Protein 2BC0 (pdb70)

InterPro domains:
  IPR004099 Pyridine nucleotide-disulphide oxidoreductase, dimerisation domain [PF02852] (347-441)
  IPR016156 FAD/NAD-linked reductase, dimerisation domain superfamily [G3DSA:3.30.390.30] (337-456)
  IPR016156 FAD/NAD-linked reductase, dimerisation domain superfamily [SSF55424] (333-454)
  IPR023753 FAD/NAD(P)-binding domain [PF07992] (3-317)
  IPR036188 FAD/NAD(P)-binding domain superfamily [G3DSA:3.50.50.60] (3-326)
  IPR036188 FAD/NAD(P)-binding domain superfamily [G3DSA:3.50.50.60] (118-253)
  IPR036188 FAD/NAD(P)-binding domain superfamily [SSF51905] (2-326)
  IPR050260 FAD-dependent oxidoreductase [PTHR43429] (2-442)
  IPR058076 NADH oxidase [NF046103] (3-455)

Structure (mmCIF, N/CA/C/O backbone):
data_2BC0
#
_entry.id   2BC0
#
_cell.length_a   70.800
_cell.length_b   85.370
_cell.length_c   148.450
_cell.angle_alpha   90.00
_cell.angle_beta   90.00
_cell.angle_gamma   90.00
#
_symmetry.space_group_name_H-M   'P 21 21 21'
#
loop_
_entity.id
_entity.type
_entity.pdbx_description
1 polymer 'NADH Oxidase'
2 non-polymer 'FLAVIN-ADENINE DINUCLEOTIDE'
3 water water
#
loop_
_atom_site.group_PDB
_atom_site.id
_atom_site.type_symbol
_atom_site.label_atom_id
_atom_site.label_alt_id
_atom_site.label_comp_id
_atom_site.label_asym_id
_atom_site.label_entity_id
_atom_site.label_seq_id
_atom_site.pdbx_PDB_ins_code
_atom_site.Cartn_x
_atom_site.Cartn_y
_atom_site.Cartn_z
_atom_site.occupancy
_atom_site.B_iso_or_equiv
_atom_site.auth_seq_id
_atom_site.auth_comp_id
_atom_site.auth_asym_id
_atom_site.auth_atom_id
_atom_site.pdbx_PDB_model_num
ATOM 1 N N . GLY A 1 18 ? 12.282 43.464 49.487 1.00 100.48 -16 GLY A N 1
ATOM 2 C CA . GLY A 1 18 ? 11.531 42.951 48.305 1.00 99.90 -16 GLY A CA 1
ATOM 3 C C . GLY A 1 18 ? 11.130 41.493 48.449 1.00 99.51 -16 GLY A C 1
ATOM 4 O O . GLY A 1 18 ? 11.974 40.637 48.726 1.00 99.34 -16 GLY A O 1
ATOM 5 N N . GLN A 1 19 ? 9.838 41.219 48.262 1.00 98.56 -15 GLN A N 1
ATOM 6 C CA . GLN A 1 19 ? 9.284 39.866 48.357 1.00 97.06 -15 GLN A CA 1
ATOM 7 C C . GLN A 1 19 ? 7.912 39.769 47.686 1.00 95.65 -15 GLN A C 1
ATOM 8 O O . GLN A 1 19 ? 6.893 39.532 48.347 1.00 95.07 -15 GLN A O 1
ATOM 14 N N . GLN A 1 20 ? 7.904 39.940 46.365 1.00 93.71 -14 GLN A N 1
ATOM 15 C CA . GLN A 1 20 ? 6.676 39.895 45.575 1.00 91.09 -14 GLN A CA 1
ATOM 16 C C . GLN A 1 20 ? 6.540 38.647 44.702 1.00 88.27 -14 GLN A C 1
ATOM 17 O O . GLN A 1 20 ? 7.490 37.882 44.518 1.00 87.30 -14 GLN A O 1
ATOM 23 N N . MET A 1 21 ? 5.339 38.468 44.161 1.00 85.13 -13 MET A N 1
ATOM 24 C CA . MET A 1 21 ? 5.017 37.353 43.277 1.00 81.76 -13 MET A CA 1
ATOM 25 C C . MET A 1 21 ? 3.687 37.671 42.601 1.00 78.83 -13 MET A C 1
ATOM 26 O O . MET A 1 21 ? 3.140 38.758 42.787 1.00 78.73 -13 MET A O 1
ATOM 31 N N . GLY A 1 22 ? 3.169 36.722 41.826 1.00 75.35 -12 GLY A N 1
ATOM 32 C CA . GLY A 1 22 ? 1.905 36.936 41.143 1.00 70.91 -12 GLY A CA 1
ATOM 33 C C . GLY A 1 22 ? 0.745 36.287 41.872 1.00 67.74 -12 GLY A C 1
ATOM 34 O O . GLY A 1 22 ? 0.728 36.234 43.104 1.00 67.90 -12 GLY A O 1
ATOM 35 N N . ARG A 1 23 ? -0.232 35.798 41.113 1.00 63.85 -11 ARG A N 1
ATOM 36 C CA . ARG A 1 23 ? -1.392 35.138 41.699 1.00 59.77 -11 ARG A CA 1
ATOM 37 C C . ARG A 1 23 ? -0.978 33.934 42.542 1.00 55.71 -11 ARG A C 1
ATOM 38 O O . ARG A 1 23 ? -0.012 33.245 42.216 1.00 55.87 -11 ARG A O 1
ATOM 46 N N . THR A 1 24 ? -1.707 33.691 43.629 1.00 50.58 -10 THR A N 1
ATOM 47 C CA . THR A 1 24 ? -1.436 32.544 44.496 1.00 45.09 -10 THR A CA 1
ATOM 48 C C . THR A 1 24 ? -2.230 31.391 43.876 1.00 42.25 -10 THR A C 1
ATOM 49 O O . THR A 1 24 ? -2.987 31.603 42.927 1.00 40.45 -10 THR A O 1
ATOM 53 N N . LEU A 1 25 ? -2.069 30.179 44.400 1.00 38.77 -9 LEU A N 1
ATOM 54 C CA . LEU A 1 25 ? -2.805 29.040 43.858 1.00 36.10 -9 LEU A CA 1
ATOM 55 C C . LEU A 1 25 ? -4.274 29.043 44.301 1.00 35.92 -9 LEU A C 1
ATOM 56 O O . LEU A 1 25 ? -5.063 28.209 43.863 1.00 34.45 -9 LEU A O 1
ATOM 61 N N . TYR A 1 26 ? -4.640 29.985 45.163 1.00 36.61 -8 TYR A N 1
ATOM 62 C CA . TYR A 1 26 ? -6.012 30.077 45.657 1.00 39.46 -8 TYR A CA 1
ATOM 63 C C . TYR A 1 26 ? -6.884 30.903 44.725 1.00 42.38 -8 TYR A C 1
ATOM 64 O O . TYR A 1 26 ? -8.093 30.678 44.618 1.00 42.43 -8 TYR A O 1
ATOM 73 N N . ASP A 1 27 ? -6.260 31.866 44.060 1.00 45.86 -7 ASP A N 1
ATOM 74 C CA . ASP A 1 27 ? -6.960 32.731 43.126 1.00 50.78 -7 ASP A CA 1
ATOM 75 C C . ASP A 1 27 ? -7.775 31.884 42.141 1.00 54.85 -7 ASP A C 1
ATOM 76 O O . ASP A 1 27 ? -7.245 30.954 41.529 1.00 55.19 -7 ASP A O 1
ATOM 81 N N . ASP A 1 28 ? -9.067 32.188 42.016 1.00 59.52 -6 ASP A N 1
ATOM 82 C CA . ASP A 1 28 ? -9.943 31.467 41.087 1.00 64.45 -6 ASP A CA 1
ATOM 83 C C . ASP A 1 28 ? -10.870 32.442 40.339 1.00 66.72 -6 ASP A C 1
ATOM 84 O O . ASP A 1 28 ? -11.030 33.596 40.752 1.00 66.11 -6 ASP A O 1
ATOM 89 N N . ASP A 1 29 ? -11.466 31.973 39.239 1.00 69.88 -5 ASP A N 1
ATOM 90 C CA . ASP A 1 29 ? -12.362 32.788 38.403 1.00 72.29 -5 ASP A CA 1
ATOM 91 C C . ASP A 1 29 ? -13.307 33.709 39.167 1.00 73.03 -5 ASP A C 1
ATOM 92 O O . ASP A 1 29 ? -13.815 33.357 40.233 1.00 73.12 -5 ASP A O 1
ATOM 97 N N . ASP A 1 30 ? -13.547 34.887 38.598 1.00 74.17 -4 ASP A N 1
ATOM 98 C CA . ASP A 1 30 ? -14.427 35.871 39.213 1.00 75.10 -4 ASP A CA 1
ATOM 99 C C . ASP A 1 30 ? -15.879 35.392 39.207 1.00 74.15 -4 ASP A C 1
ATOM 100 O O . ASP A 1 30 ? -16.654 35.722 40.114 1.00 74.89 -4 ASP A O 1
ATOM 105 N N . LYS A 1 31 ? -16.236 34.611 38.188 1.00 71.22 -3 LYS A N 1
ATOM 106 C CA . LYS A 1 31 ? -17.589 34.070 38.045 1.00 67.37 -3 LYS A CA 1
ATOM 107 C C . LYS A 1 31 ? -18.690 35.114 38.285 1.00 63.84 -3 LYS A C 1
ATOM 108 O O . LYS A 1 31 ? -18.755 36.135 37.592 1.00 63.35 -3 LYS A O 1
ATOM 114 N N . ASP A 1 32 ? -19.551 34.858 39.267 1.00 58.75 -2 ASP A N 1
ATOM 115 C CA . ASP A 1 32 ? -20.641 35.770 39.570 1.00 53.44 -2 ASP A CA 1
ATOM 116 C C . ASP A 1 32 ? -20.663 36.197 41.030 1.00 50.35 -2 ASP A C 1
ATOM 117 O O . ASP A 1 32 ? -21.535 35.792 41.799 1.00 51.02 -2 ASP A O 1
ATOM 122 N N . ARG A 1 33 ? -19.688 37.014 41.406 1.00 45.38 -1 ARG A N 1
ATOM 123 C CA . ARG A 1 33 ? -19.593 37.532 42.765 1.00 39.96 -1 ARG A CA 1
ATOM 124 C C . ARG A 1 33 ? -19.663 39.049 42.627 1.00 36.79 -1 ARG A C 1
ATOM 125 O O . ARG A 1 33 ? -19.313 39.588 41.578 1.00 36.43 -1 ARG A O 1
ATOM 133 N N . TRP A 1 34 ? -20.127 39.739 43.663 1.00 33.20 0 TRP A N 1
ATOM 134 C CA . TRP A 1 34 ? -20.200 41.192 43.601 1.00 29.06 0 TRP A CA 1
ATOM 135 C C . TRP A 1 34 ? -18.791 41.768 43.676 1.00 28.87 0 TRP A C 1
ATOM 136 O O . TRP A 1 34 ? -17.861 41.111 44.152 1.00 27.80 0 TRP A O 1
ATOM 147 N N . GLY A 1 35 ? -18.633 42.988 43.182 1.00 27.75 1 GLY A N 1
ATOM 148 C CA . GLY A 1 35 ? -17.345 43.642 43.274 1.00 26.41 1 GLY A CA 1
ATOM 149 C C . GLY A 1 35 ? -17.418 44.241 44.663 1.00 25.62 1 GLY A C 1
ATOM 150 O O . GLY A 1 35 ? -18.500 44.644 45.087 1.00 25.80 1 GLY A O 1
ATOM 151 N N . SER A 1 36 ? -16.305 44.299 45.385 1.00 24.87 2 SER A N 1
ATOM 152 C CA . SER A 1 36 ? -16.351 44.843 46.734 1.00 22.53 2 SER A CA 1
ATOM 153 C C . SER A 1 36 ? -15.369 45.951 47.022 1.00 21.92 2 SER A C 1
ATOM 154 O O . SER A 1 36 ? -14.223 45.923 46.572 1.00 21.59 2 SER A O 1
ATOM 157 N N . LYS A 1 37 ? -15.838 46.935 47.778 1.00 20.36 3 LYS A N 1
ATOM 158 C CA . LYS A 1 37 ? -14.979 48.021 48.199 1.00 19.96 3 LYS A CA 1
ATOM 159 C C . LYS A 1 37 ? -14.492 47.504 49.545 1.00 20.06 3 LYS A C 1
ATOM 160 O O . LYS A 1 37 ? -15.293 47.212 50.443 1.00 18.91 3 LYS A O 1
ATOM 166 N N . ILE A 1 38 ? -13.180 47.388 49.683 1.00 18.72 4 ILE A N 1
ATOM 167 C CA . ILE A 1 38 ? -12.600 46.842 50.892 1.00 16.63 4 ILE A CA 1
ATOM 168 C C . ILE A 1 38 ? -11.697 47.809 51.643 1.00 16.96 4 ILE A C 1
ATOM 169 O O . ILE A 1 38 ? -10.666 48.244 51.130 1.00 17.80 4 ILE A O 1
ATOM 174 N N . VAL A 1 39 ? -12.091 48.139 52.866 1.00 15.70 5 VAL A N 1
ATOM 175 C CA . VAL A 1 39 ? -11.308 49.038 53.702 1.00 14.84 5 VAL A CA 1
ATOM 176 C C . VAL A 1 39 ? -10.424 48.206 54.625 1.00 15.76 5 VAL A C 1
ATOM 177 O O . VAL A 1 39 ? -10.889 47.251 55.249 1.00 16.83 5 VAL A O 1
ATOM 181 N N . VAL A 1 40 ? -9.148 48.566 54.693 1.00 14.96 6 VAL A N 1
ATOM 182 C CA . VAL A 1 40 ? -8.192 47.865 55.532 1.00 14.77 6 VAL A CA 1
ATOM 183 C C . VAL A 1 40 ? -7.662 48.850 56.570 1.00 15.99 6 VAL A C 1
ATOM 184 O O . VAL A 1 40 ? -7.157 49.919 56.221 1.00 16.61 6 VAL A O 1
ATOM 188 N N . VAL A 1 41 ? -7.784 48.493 57.844 1.00 15.48 7 VAL A N 1
ATOM 189 C CA . VAL A 1 41 ? -7.311 49.359 58.915 1.00 15.36 7 VAL A CA 1
ATOM 190 C C . VAL A 1 41 ? -6.001 48.803 59.460 1.00 14.39 7 VAL A C 1
ATOM 191 O O . VAL A 1 41 ? -5.992 47.819 60.196 1.00 15.02 7 VAL A O 1
ATOM 195 N N . GLY A 1 42 ? -4.896 49.441 59.093 1.00 14.41 8 GLY A N 1
ATOM 196 C CA . GLY A 1 42 ? -3.595 48.982 59.540 1.00 14.67 8 GLY A CA 1
ATOM 197 C C . GLY A 1 42 ? -2.834 48.379 58.371 1.00 15.96 8 GLY A C 1
ATOM 198 O O . GLY A 1 42 ? -3.366 47.551 57.633 1.00 16.14 8 GLY A O 1
ATOM 199 N N . ALA A 1 43 ? -1.584 48.783 58.191 1.00 16.69 9 ALA A N 1
ATOM 200 C CA . ALA A 1 43 ? -0.813 48.254 57.082 1.00 16.70 9 ALA A CA 1
ATOM 201 C C . ALA A 1 43 ? 0.608 47.846 57.432 1.00 18.20 9 ALA A C 1
ATOM 202 O O . ALA A 1 43 ? 1.559 48.262 56.760 1.00 19.01 9 ALA A O 1
ATOM 204 N N . ASN A 1 44 ? 0.773 47.053 58.487 1.00 17.48 10 ASN A N 1
ATOM 205 C CA . ASN A 1 44 ? 2.108 46.573 58.798 1.00 17.24 10 ASN A CA 1
ATOM 206 C C . ASN A 1 44 ? 2.183 45.150 58.247 1.00 16.13 10 ASN A C 1
ATOM 207 O O . ASN A 1 44 ? 1.727 44.906 57.132 1.00 17.01 10 ASN A O 1
ATOM 212 N N . HIS A 1 45 ? 2.741 44.211 59.003 1.00 14.41 11 HIS A N 1
ATOM 213 C CA . HIS A 1 45 ? 2.850 42.832 58.525 1.00 13.05 11 HIS A CA 1
ATOM 214 C C . HIS A 1 45 ? 1.540 42.239 57.996 1.00 12.54 11 HIS A C 1
ATOM 215 O O . HIS A 1 45 ? 1.469 41.808 56.850 1.00 13.58 11 HIS A O 1
ATOM 222 N N . ALA A 1 46 ? 0.507 42.210 58.832 1.00 12.71 12 ALA A N 1
ATOM 223 C CA . ALA A 1 46 ? -0.787 41.645 58.445 1.00 11.91 12 ALA A CA 1
ATOM 224 C C . ALA A 1 46 ? -1.473 42.414 57.318 1.00 12.47 12 ALA A C 1
ATOM 225 O O . ALA A 1 46 ? -1.852 41.838 56.293 1.00 12.29 12 ALA A O 1
ATOM 227 N N . GLY A 1 47 ? -1.643 43.715 57.520 1.00 12.90 13 GLY A N 1
ATOM 228 C CA . GLY A 1 47 ? -2.294 44.543 56.524 1.00 13.51 13 GLY A CA 1
ATOM 229 C C . GLY A 1 47 ? -1.631 44.525 55.159 1.00 14.08 13 GLY A C 1
ATOM 230 O O . GLY A 1 47 ? -2.313 44.410 54.135 1.00 14.70 13 GLY A O 1
ATOM 231 N N . THR A 1 48 ? -0.307 44.643 55.130 1.00 12.22 14 THR A N 1
ATOM 232 C CA . THR A 1 48 ? 0.404 44.640 53.861 1.00 12.78 14 THR A CA 1
ATOM 233 C C . THR A 1 48 ? 0.203 43.317 53.126 1.00 13.51 14 THR A C 1
ATOM 234 O O . THR A 1 48 ? -0.053 43.306 51.917 1.00 14.94 14 THR A O 1
ATOM 238 N N . ALA A 1 49 ? 0.313 42.206 53.852 1.00 13.06 15 ALA A N 1
ATOM 239 C CA . ALA A 1 49 ? 0.146 40.884 53.246 1.00 11.38 15 ALA A CA 1
ATOM 240 C C . ALA A 1 49 ? -1.253 40.737 52.652 1.00 12.19 15 ALA A C 1
ATOM 241 O O . ALA A 1 49 ? -1.425 40.203 51.555 1.00 13.33 15 ALA A O 1
ATOM 243 N N . CYS A 1 50 ? -2.246 41.223 53.382 1.00 11.55 16 CYS A N 1
ATOM 244 C CA . CYS A 1 50 ? -3.630 41.155 52.942 1.00 12.53 16 CYS A CA 1
ATOM 245 C C . CYS A 1 50 ? -3.843 42.005 51.686 1.00 13.17 16 CYS A C 1
ATOM 246 O O . CYS A 1 50 ? -4.401 41.542 50.690 1.00 14.60 16 CYS A O 1
ATOM 249 N N . ILE A 1 51 ? -3.392 43.252 51.744 1.00 13.62 17 ILE A N 1
ATOM 250 C CA . ILE A 1 51 ? -3.521 44.176 50.628 1.00 14.31 17 ILE A CA 1
ATOM 251 C C . ILE A 1 51 ? -2.849 43.626 49.370 1.00 16.08 17 ILE A C 1
ATOM 252 O O . ILE A 1 51 ? -3.464 43.567 48.307 1.00 17.14 17 ILE A O 1
ATOM 257 N N . LYS A 1 52 ? -1.590 43.219 49.480 1.00 14.70 18 LYS A N 1
ATOM 258 C CA . LYS A 1 52 ? -0.901 42.684 48.318 1.00 14.88 18 LYS A CA 1
ATOM 259 C C . LYS A 1 52 ? -1.626 41.480 47.735 1.00 15.56 18 LYS A C 1
ATOM 260 O O . LYS A 1 52 ? -1.762 41.365 46.521 1.00 16.63 18 LYS A O 1
ATOM 266 N N . THR A 1 53 ? -2.101 40.585 48.592 1.00 15.10 19 THR A N 1
ATOM 267 C CA . THR A 1 53 ? -2.795 39.406 48.103 1.00 15.51 19 THR A CA 1
ATOM 268 C C . THR A 1 53 ? -4.065 39.776 47.344 1.00 17.38 19 THR A C 1
ATOM 269 O O . THR A 1 53 ? -4.334 39.230 46.270 1.00 17.38 19 THR A O 1
ATOM 273 N N . MET A 1 54 ? -4.835 40.711 47.891 1.00 17.40 20 MET A N 1
ATOM 274 C CA . MET A 1 54 ? -6.079 41.139 47.254 1.00 17.96 20 MET A CA 1
ATOM 275 C C . MET A 1 54 ? -5.862 41.791 45.891 1.00 19.08 20 MET A C 1
ATOM 276 O O . MET A 1 54 ? -6.594 41.515 44.941 1.00 21.37 20 MET A O 1
ATOM 281 N N . LEU A 1 55 ? -4.862 42.658 45.797 1.00 18.07 21 LEU A N 1
ATOM 282 C CA . LEU A 1 55 ? -4.582 43.350 44.548 1.00 18.69 21 LEU A CA 1
ATOM 283 C C . LEU A 1 55 ? -3.903 42.485 43.486 1.00 19.40 21 LEU A C 1
ATOM 284 O O . LEU A 1 55 ? -4.317 42.502 42.332 1.00 19.22 21 LEU A O 1
ATOM 289 N N . THR A 1 56 ? -2.873 41.731 43.864 1.00 19.17 22 THR A N 1
ATOM 290 C CA . THR A 1 56 ? -2.171 40.891 42.897 1.00 20.82 22 THR A CA 1
ATOM 291 C C . THR A 1 56 ? -3.034 39.741 42.393 1.00 22.33 22 THR A C 1
ATOM 292 O O . THR A 1 56 ? -2.743 39.158 41.348 1.00 24.52 22 THR A O 1
ATOM 296 N N . ASN A 1 57 ? -4.095 39.415 43.123 1.00 21.03 23 ASN A N 1
ATOM 297 C CA . ASN A 1 57 ? -4.964 38.307 42.733 1.00 20.91 23 ASN A CA 1
ATOM 298 C C . ASN A 1 57 ? -6.291 38.700 42.100 1.00 21.03 23 ASN A C 1
ATOM 299 O O . ASN A 1 57 ? -6.751 38.051 41.165 1.00 22.30 23 ASN A O 1
ATOM 304 N N . TYR A 1 58 ? -6.911 39.757 42.601 1.00 21.05 24 TYR A N 1
ATOM 305 C CA . TYR A 1 58 ? -8.198 40.179 42.062 1.00 23.28 24 TYR A CA 1
ATOM 306 C C . TYR A 1 58 ? -8.147 41.605 41.517 1.00 25.00 24 TYR A C 1
ATOM 307 O O . TYR A 1 58 ? -9.122 42.107 40.952 1.00 25.61 24 TYR A O 1
ATOM 316 N N . GLY A 1 59 ? -6.984 42.229 41.690 1.00 27.36 25 GLY A N 1
ATOM 317 C CA . GLY A 1 59 ? -6.742 43.586 41.235 1.00 29.24 25 GLY A CA 1
ATOM 318 C C . GLY A 1 59 ? -7.922 44.525 41.062 1.00 31.24 25 GLY A C 1
ATOM 319 O O . GLY A 1 59 ? -8.552 44.964 42.026 1.00 31.14 25 GLY A O 1
ATOM 320 N N . ASP A 1 60 ? -8.197 44.832 39.801 1.00 33.08 26 ASP A N 1
ATOM 321 C CA . ASP A 1 60 ? -9.261 45.736 39.384 1.00 33.45 26 ASP A CA 1
ATOM 322 C C . ASP A 1 60 ? -10.670 45.425 39.901 1.00 31.38 26 ASP A C 1
ATOM 323 O O . ASP A 1 60 ? -11.485 46.333 40.074 1.00 30.76 26 ASP A O 1
ATOM 328 N N . ALA A 1 61 ? -10.948 44.149 40.155 1.00 28.93 27 ALA A N 1
ATOM 329 C CA . ALA A 1 61 ? -12.268 43.715 40.612 1.00 27.17 27 ALA A CA 1
ATOM 330 C C . ALA A 1 61 ? -12.769 44.341 41.915 1.00 26.67 27 ALA A C 1
ATOM 331 O O . ALA A 1 61 ? -13.981 44.397 42.156 1.00 26.24 27 ALA A O 1
ATOM 333 N N . ASN A 1 62 ? -11.847 44.808 42.752 1.00 25.41 28 ASN A N 1
ATOM 334 C CA . ASN A 1 62 ? -12.213 45.404 44.033 1.00 22.65 28 ASN A CA 1
ATOM 335 C C . ASN A 1 62 ? -11.529 46.745 44.242 1.00 22.45 28 ASN A C 1
ATOM 336 O O . ASN A 1 62 ? -10.472 47.009 43.668 1.00 22.35 28 ASN A O 1
ATOM 341 N N . GLU A 1 63 ? -12.145 47.592 45.062 1.00 21.35 29 GLU A N 1
ATOM 342 C CA . GLU A 1 63 ? -11.584 48.899 45.386 1.00 21.85 29 GLU A CA 1
ATOM 343 C C . GLU A 1 63 ? -10.973 48.782 46.780 1.00 21.36 29 GLU A C 1
ATOM 344 O O . GLU A 1 63 ? -11.684 48.601 47.766 1.00 22.67 29 GLU A O 1
ATOM 350 N N . ILE A 1 64 ? -9.653 48.881 46.855 1.00 21.18 30 ILE A N 1
ATOM 351 C CA . ILE A 1 64 ? -8.947 48.753 48.122 1.00 19.94 30 ILE A CA 1
ATOM 352 C C . ILE A 1 64 ? -8.536 50.102 48.692 1.00 19.29 30 ILE A C 1
ATOM 353 O O . ILE A 1 64 ? -7.793 50.848 48.050 1.00 19.50 30 ILE A O 1
ATOM 358 N N . VAL A 1 65 ? -9.023 50.405 49.896 1.00 16.85 31 VAL A N 1
ATOM 359 C CA . VAL A 1 65 ? -8.692 51.653 50.583 1.00 18.01 31 VAL A CA 1
ATOM 360 C C . VAL A 1 65 ? -7.984 51.298 51.890 1.00 19.70 31 VAL A C 1
ATOM 361 O O . VAL A 1 65 ? -8.474 50.478 52.671 1.00 18.86 31 VAL A O 1
ATOM 365 N N . VAL A 1 66 ? -6.843 51.935 52.134 1.00 18.95 32 VAL A N 1
ATOM 366 C CA . VAL A 1 66 ? -6.043 51.638 53.314 1.00 18.16 32 VAL A CA 1
ATOM 367 C C . VAL A 1 66 ? -5.824 52.824 54.257 1.00 17.83 32 VAL A C 1
ATOM 368 O O . VAL A 1 66 ? -5.574 53.939 53.816 1.00 17.68 32 VAL A O 1
ATOM 372 N N . PHE A 1 67 ? -5.908 52.561 55.559 1.00 16.94 33 PHE A N 1
ATOM 373 C CA . PHE A 1 67 ? -5.690 53.583 56.571 1.00 16.10 33 PHE A CA 1
ATOM 374 C C . PHE A 1 67 ? -4.675 53.125 57.596 1.00 15.99 33 PHE A C 1
ATOM 375 O O . PHE A 1 67 ? -4.747 52.005 58.094 1.00 16.02 33 PHE A O 1
ATOM 383 N N . ASP A 1 68 ? -3.720 53.989 57.909 1.00 17.65 34 ASP A N 1
ATOM 384 C CA . ASP A 1 68 ? -2.741 53.668 58.936 1.00 16.56 34 ASP A CA 1
ATOM 385 C C . ASP A 1 68 ? -2.394 54.956 59.640 1.00 16.57 34 ASP A C 1
ATOM 386 O O . ASP A 1 68 ? -2.081 55.958 59.002 1.00 17.15 34 ASP A O 1
ATOM 391 N N . GLN A 1 69 ? -2.470 54.927 60.963 1.00 16.80 35 GLN A N 1
ATOM 392 C CA . GLN A 1 69 ? -2.187 56.100 61.776 1.00 16.93 35 GLN A CA 1
ATOM 393 C C . GLN A 1 69 ? -0.704 56.435 61.874 1.00 16.23 35 GLN A C 1
ATOM 394 O O . GLN A 1 69 ? -0.345 57.535 62.273 1.00 17.30 35 GLN A O 1
ATOM 400 N N . ASN A 1 70 ? 0.163 55.497 61.524 1.00 16.07 36 ASN A N 1
ATOM 401 C CA . ASN A 1 70 ? 1.592 55.755 61.637 1.00 16.60 36 ASN A CA 1
ATOM 402 C C . ASN A 1 70 ? 2.109 56.559 60.441 1.00 19.06 36 ASN A C 1
ATOM 403 O O . ASN A 1 70 ? 1.410 56.713 59.429 1.00 19.60 36 ASN A O 1
ATOM 408 N N . SER A 1 71 ? 3.329 57.077 60.565 1.00 18.41 37 SER A N 1
ATOM 409 C CA . SER A 1 71 ? 3.952 57.846 59.491 1.00 19.95 37 SER A CA 1
ATOM 410 C C . SER A 1 71 ? 4.780 56.935 58.581 1.00 21.20 37 SER A C 1
ATOM 411 O O . SER A 1 71 ? 5.392 57.395 57.617 1.00 21.44 37 SER A O 1
ATOM 414 N N . ASN A 1 72 ? 4.816 55.646 58.918 1.00 21.17 38 ASN A N 1
ATOM 415 C CA . ASN A 1 72 ? 5.528 54.638 58.138 1.00 19.83 38 ASN A CA 1
ATOM 416 C C . ASN A 1 72 ? 4.764 53.329 58.267 1.00 19.00 38 ASN A C 1
ATOM 417 O O . ASN A 1 72 ? 4.051 53.114 59.247 1.00 18.78 38 ASN A O 1
ATOM 422 N N . ILE A 1 73 ? 4.891 52.471 57.263 1.00 18.53 39 ILE A N 1
ATOM 423 C CA . ILE A 1 73 ? 4.203 51.185 57.258 1.00 18.54 39 ILE A CA 1
ATOM 424 C C . ILE A 1 73 ? 5.129 50.084 56.759 1.00 18.50 39 ILE A C 1
ATOM 425 O O . ILE A 1 73 ? 6.276 50.341 56.391 1.00 17.57 39 ILE A O 1
ATOM 430 N N . SER A 1 74 ? 4.613 48.859 56.755 1.00 18.89 40 SER A N 1
ATOM 431 C CA . SER A 1 74 ? 5.345 47.697 56.266 1.00 19.55 40 SER A CA 1
ATOM 432 C C . SER A 1 74 ? 6.755 47.631 56.826 1.00 19.05 40 SER A C 1
ATOM 433 O O . SER A 1 74 ? 7.722 47.451 56.085 1.00 18.48 40 SER A O 1
ATOM 436 N N . PHE A 1 75 ? 6.851 47.770 58.144 1.00 20.61 41 PHE A N 1
ATOM 437 C CA . PHE A 1 75 ? 8.127 47.763 58.861 1.00 21.61 41 PHE A CA 1
ATOM 438 C C . PHE A 1 75 ? 8.434 46.405 59.486 1.00 22.65 41 PHE A C 1
ATOM 439 O O . PHE A 1 75 ? 7.536 45.719 59.987 1.00 22.66 41 PHE A O 1
ATOM 447 N N . LEU A 1 76 ? 9.713 46.036 59.464 1.00 21.96 42 LEU A N 1
ATOM 448 C CA . LEU A 1 76 ? 10.163 44.766 60.017 1.00 19.80 42 LEU A CA 1
ATOM 449 C C . LEU A 1 76 ? 10.628 44.959 61.454 1.00 19.69 42 LEU A C 1
ATOM 450 O O . LEU A 1 76 ? 11.829 45.053 61.712 1.00 19.73 42 LEU A O 1
ATOM 455 N N . GLY A 1 77 ? 9.677 45.016 62.387 1.00 18.89 43 GLY A N 1
ATOM 456 C CA . GLY A 1 77 ? 10.026 45.193 63.784 1.00 18.27 43 GLY A CA 1
ATOM 457 C C . GLY A 1 77 ? 10.940 44.088 64.277 1.00 19.19 43 GLY A C 1
ATOM 458 O O . GLY A 1 77 ? 11.773 44.294 65.159 1.00 17.90 43 GLY A O 1
ATOM 467 N N . GLY A 1 79 ? 13.465 43.007 63.160 1.00 21.49 45 GLY A N 1
ATOM 468 C CA . GLY A 1 79 ? 14.876 43.272 62.954 1.00 22.23 45 GLY A CA 1
ATOM 469 C C . GLY A 1 79 ? 15.457 44.397 63.787 1.00 22.65 45 GLY A C 1
ATOM 470 O O . GLY A 1 79 ? 16.631 44.741 63.620 1.00 23.43 45 GLY A O 1
ATOM 471 N N . MET A 1 80 ? 14.658 44.965 64.687 1.00 21.96 46 MET A N 1
ATOM 472 C CA . MET A 1 80 ? 15.133 46.064 65.520 1.00 23.73 46 MET A CA 1
ATOM 473 C C . MET A 1 80 ? 16.347 45.717 66.382 1.00 24.03 46 MET A C 1
ATOM 474 O O . MET A 1 80 ? 17.302 46.494 66.443 1.00 24.36 46 MET A O 1
ATOM 479 N N . ALA A 1 81 ? 16.322 44.557 67.038 1.00 22.31 47 ALA A N 1
ATOM 480 C CA . ALA A 1 81 ? 17.441 44.141 67.884 1.00 21.46 47 ALA A CA 1
ATOM 481 C C . ALA A 1 81 ? 18.731 44.003 67.075 1.00 21.10 47 ALA A C 1
ATOM 482 O O . ALA A 1 81 ? 19.808 44.374 67.553 1.00 21.96 47 ALA A O 1
ATOM 484 N N . LEU A 1 82 ? 18.624 43.468 65.860 1.00 18.63 48 LEU A N 1
ATOM 485 C CA . LEU A 1 82 ? 19.794 43.304 64.998 1.00 20.25 48 LEU A CA 1
ATOM 486 C C . LEU A 1 82 ? 20.397 44.665 64.654 1.00 20.93 48 LEU A C 1
ATOM 487 O O . LEU A 1 82 ? 21.620 44.814 64.566 1.00 20.50 48 LEU A O 1
ATOM 492 N N . TRP A 1 83 ? 19.526 45.651 64.456 1.00 20.88 49 TRP A N 1
ATOM 493 C CA . TRP A 1 83 ? 19.946 47.008 64.130 1.00 21.17 49 TRP A CA 1
ATOM 494 C C . TRP A 1 83 ? 20.574 47.672 65.348 1.00 22.11 49 TRP A C 1
ATOM 495 O O . TRP A 1 83 ? 21.666 48.232 65.268 1.00 23.44 49 TRP A O 1
ATOM 506 N N . ILE A 1 84 ? 19.881 47.598 66.478 1.00 21.15 50 ILE A N 1
ATOM 507 C CA . ILE A 1 84 ? 20.370 48.188 67.713 1.00 20.91 50 ILE A CA 1
ATOM 508 C C . ILE A 1 84 ? 21.718 47.577 68.093 1.00 22.85 50 ILE A C 1
ATOM 509 O O . ILE A 1 84 ? 22.633 48.290 68.517 1.00 23.05 50 ILE A O 1
ATOM 514 N N . GLY A 1 85 ? 21.836 46.263 67.923 1.00 21.55 51 GLY A N 1
ATOM 515 C CA . GLY A 1 85 ? 23.070 45.580 68.256 1.00 22.80 51 GLY A CA 1
ATOM 516 C C . GLY A 1 85 ? 24.109 45.662 67.158 1.00 24.15 51 GLY A C 1
ATOM 517 O O . GLY A 1 85 ? 25.136 44.986 67.224 1.00 26.08 51 GLY A O 1
ATOM 518 N N . GLU A 1 86 ? 23.843 46.489 66.149 1.00 25.63 52 GLU A N 1
ATOM 519 C CA . GLU A 1 86 ? 24.754 46.679 65.019 1.00 27.15 52 GLU A CA 1
ATOM 520 C C . GLU A 1 86 ? 25.074 45.399 64.254 1.00 26.75 52 GLU A C 1
ATOM 521 O O . GLU A 1 86 ? 26.182 45.253 63.732 1.00 25.07 52 GLU A O 1
ATOM 527 N N . GLN A 1 87 ? 24.126 44.468 64.196 1.00 25.83 53 GLN A N 1
ATOM 528 C CA . GLN A 1 87 ? 24.353 43.228 63.467 1.00 25.61 53 GLN A CA 1
ATOM 529 C C . GLN A 1 87 ? 24.095 43.470 61.991 1.00 26.15 53 GLN A C 1
ATOM 530 O O . GLN A 1 87 ? 24.449 42.654 61.136 1.00 25.69 53 GLN A O 1
ATOM 536 N N . ILE A 1 88 ? 23.463 44.601 61.703 1.00 26.15 54 ILE A N 1
ATOM 537 C CA . ILE A 1 88 ? 23.180 44.995 60.331 1.00 28.81 54 ILE A CA 1
ATOM 538 C C . ILE A 1 88 ? 23.618 46.447 60.186 1.00 29.71 54 ILE A C 1
ATOM 539 O O . ILE A 1 88 ? 23.631 47.200 61.161 1.00 29.09 54 ILE A O 1
ATOM 544 N N . ALA A 1 89 ? 23.983 46.826 58.965 1.00 32.34 55 ALA A N 1
ATOM 545 C CA . ALA A 1 89 ? 24.456 48.173 58.668 1.00 32.85 55 ALA A CA 1
ATOM 546 C C . ALA A 1 89 ? 23.504 49.283 59.094 1.00 32.54 55 ALA A C 1
ATOM 547 O O . ALA A 1 89 ? 23.903 50.201 59.808 1.00 35.30 55 ALA A O 1
ATOM 549 N N . GLY A 1 90 ? 22.251 49.208 58.657 1.00 32.41 56 GLY A N 1
ATOM 550 C CA . GLY A 1 90 ? 21.299 50.245 59.010 1.00 29.66 56 GLY A CA 1
ATOM 551 C C . GLY A 1 90 ? 19.857 49.794 58.924 1.00 28.49 56 GLY A C 1
ATOM 552 O O . GLY A 1 90 ? 19.596 48.595 58.835 1.00 29.39 56 GLY A O 1
ATOM 553 N N . PRO A 1 91 ? 18.897 50.736 58.939 1.00 28.09 57 PRO A N 1
ATOM 554 C CA . PRO A 1 91 ? 17.458 50.454 58.869 1.00 27.88 57 PRO A CA 1
ATOM 555 C C . PRO A 1 91 ? 16.874 50.242 57.467 1.00 29.93 57 PRO A C 1
ATOM 556 O O . PRO A 1 91 ? 15.716 49.835 57.333 1.00 31.16 57 PRO A O 1
ATOM 560 N N . GLU A 1 92 ? 17.663 50.515 56.431 1.00 29.88 58 GLU A N 1
ATOM 561 C CA . GLU A 1 92 ? 17.195 50.377 55.056 1.00 31.17 58 GLU A CA 1
ATOM 562 C C . GLU A 1 92 ? 16.355 49.134 54.771 1.00 30.50 58 GLU A C 1
ATOM 563 O O . GLU A 1 92 ? 15.192 49.245 54.376 1.00 31.89 58 GLU A O 1
ATOM 569 N N . GLY A 1 93 ? 16.940 47.958 54.977 1.00 27.95 59 GLY A N 1
ATOM 570 C CA . GLY A 1 93 ? 16.232 46.718 54.702 1.00 26.54 59 GLY A CA 1
ATOM 571 C C . GLY A 1 93 ? 15.141 46.318 55.678 1.00 25.11 59 GLY A C 1
ATOM 572 O O . GLY A 1 93 ? 14.616 45.206 55.595 1.00 26.31 59 GLY A O 1
ATOM 573 N N . LEU A 1 94 ? 14.789 47.213 56.596 1.00 23.13 60 LEU A N 1
ATOM 574 C CA . LEU A 1 94 ? 13.756 46.920 57.579 1.00 21.89 60 LEU A CA 1
ATOM 575 C C . LEU A 1 94 ? 12.344 47.262 57.128 1.00 22.24 60 LEU A C 1
ATOM 576 O O . LEU A 1 94 ? 11.416 47.264 57.937 1.00 23.65 60 LEU A O 1
ATOM 581 N N . PHE A 1 95 ? 12.179 47.557 55.841 1.00 22.71 61 PHE A N 1
ATOM 582 C CA . PHE A 1 95 ? 10.861 47.871 55.283 1.00 22.06 61 PHE A CA 1
ATOM 583 C C . PHE A 1 95 ? 10.643 47.013 54.036 1.00 22.23 61 PHE A C 1
ATOM 584 O O . PHE A 1 95 ? 11.486 46.990 53.135 1.00 23.78 61 PHE A O 1
ATOM 592 N N . TYR A 1 96 ? 9.512 46.313 53.978 1.00 21.95 62 TYR A N 1
ATOM 593 C CA . TYR A 1 96 ? 9.215 45.442 52.840 1.00 21.62 62 TYR A CA 1
ATOM 594 C C . TYR A 1 96 ? 8.167 45.988 51.860 1.00 21.69 62 TYR A C 1
ATOM 595 O O . TYR A 1 96 ? 7.705 45.273 50.965 1.00 20.90 62 TYR A O 1
ATOM 604 N N . SER A 1 97 ? 7.798 47.253 52.036 1.00 21.37 63 SER A N 1
ATOM 605 C CA . SER A 1 97 ? 6.834 47.916 51.164 1.00 21.14 63 SER A CA 1
ATOM 606 C C . SER A 1 97 ? 6.666 49.353 51.644 1.00 21.38 63 SER A C 1
ATOM 607 O O . SER A 1 97 ? 7.267 49.747 52.642 1.00 22.17 63 SER A O 1
ATOM 610 N N . ASP A 1 98 ? 5.865 50.136 50.927 1.00 20.17 64 ASP A N 1
ATOM 611 C CA . ASP A 1 98 ? 5.616 51.523 51.299 1.00 20.17 64 ASP A CA 1
ATOM 612 C C . ASP A 1 98 ? 4.382 52.054 50.581 1.00 20.26 64 ASP A C 1
ATOM 613 O O . ASP A 1 98 ? 3.786 51.355 49.765 1.00 18.94 64 ASP A O 1
ATOM 618 N N . LYS A 1 99 ? 3.992 53.282 50.896 1.00 21.05 65 LYS A N 1
ATOM 619 C CA . LYS A 1 99 ? 2.811 53.880 50.289 1.00 22.67 65 LYS A CA 1
ATOM 620 C C . LYS A 1 99 ? 2.848 53.779 48.769 1.00 22.76 65 LYS A C 1
ATOM 621 O O . LYS A 1 99 ? 1.877 53.356 48.146 1.00 22.78 65 LYS A O 1
ATOM 627 N N . GLU A 1 100 ? 3.978 54.157 48.179 1.00 23.69 66 GLU A N 1
ATOM 628 C CA . GLU A 1 100 ? 4.138 54.121 46.729 1.00 24.58 66 GLU A CA 1
ATOM 629 C C . GLU A 1 100 ? 3.926 52.730 46.145 1.00 24.32 66 GLU A C 1
ATOM 630 O O . GLU A 1 100 ? 3.172 52.569 45.185 1.00 23.21 66 GLU A O 1
ATOM 636 N N . GLU A 1 101 ? 4.588 51.725 46.714 1.00 22.67 67 GLU A N 1
ATOM 637 C CA . GLU A 1 101 ? 4.429 50.370 46.206 1.00 21.60 67 GLU A CA 1
ATOM 638 C C . GLU A 1 101 ? 2.979 49.897 46.297 1.00 20.25 67 GLU A C 1
ATOM 639 O O . GLU A 1 101 ? 2.451 49.329 45.344 1.00 20.68 67 GLU A O 1
ATOM 645 N N . LEU A 1 102 ? 2.327 50.126 47.431 1.00 18.57 68 LEU A N 1
ATOM 646 C CA . LEU A 1 102 ? 0.946 49.691 47.562 1.00 17.59 68 LEU A CA 1
ATOM 647 C C . LEU A 1 102 ? 0.056 50.390 46.543 1.00 18.70 68 LEU A C 1
ATOM 648 O O . LEU A 1 102 ? -0.845 49.779 45.964 1.00 19.84 68 LEU A O 1
ATOM 653 N N . GLU A 1 103 ? 0.312 51.670 46.310 1.00 18.95 69 GLU A N 1
ATOM 654 C CA . GLU A 1 103 ? -0.485 52.415 45.352 1.00 18.88 69 GLU A CA 1
ATOM 655 C C . GLU A 1 103 ? -0.244 51.909 43.942 1.00 18.73 69 GLU A C 1
ATOM 656 O O . GLU A 1 103 ? -1.169 51.860 43.128 1.00 17.47 69 GLU A O 1
ATOM 662 N N . SER A 1 104 ? 0.989 51.501 43.663 1.00 17.61 70 SER A N 1
ATOM 663 C CA . SER A 1 104 ? 1.327 50.995 42.342 1.00 18.33 70 SER A CA 1
ATOM 664 C C . SER A 1 104 ? 0.609 49.675 42.088 1.00 18.40 70 SER A C 1
ATOM 665 O O . SER A 1 104 ? 0.546 49.208 40.950 1.00 17.89 70 SER A O 1
ATOM 668 N N . LEU A 1 105 ? 0.078 49.070 43.151 1.00 18.22 71 LEU A N 1
ATOM 669 C CA . LEU A 1 105 ? -0.665 47.815 43.022 1.00 16.95 71 LEU A CA 1
ATOM 670 C C . LEU A 1 105 ? -2.143 48.150 42.863 1.00 16.96 71 LEU A C 1
ATOM 671 O O . LEU A 1 105 ? -2.958 47.280 42.549 1.00 16.61 71 LEU A O 1
ATOM 676 N N . GLY A 1 106 ? -2.485 49.414 43.099 1.00 15.84 72 GLY A N 1
ATOM 677 C CA . GLY A 1 106 ? -3.865 49.842 42.955 1.00 16.43 72 GLY A CA 1
ATOM 678 C C . GLY A 1 106 ? -4.562 50.324 44.213 1.00 16.68 72 GLY A C 1
ATOM 679 O O . GLY A 1 106 ? -5.717 50.748 44.166 1.00 15.89 72 GLY A O 1
ATOM 680 N N . ALA A 1 107 ? -3.869 50.282 45.341 1.00 15.57 73 ALA A N 1
ATOM 681 C CA . ALA A 1 107 ? -4.481 50.705 46.588 1.00 18.20 73 ALA A CA 1
ATOM 682 C C . ALA A 1 107 ? -4.508 52.216 46.776 1.00 18.84 73 ALA A C 1
ATOM 683 O O . ALA A 1 107 ? -3.694 52.941 46.208 1.00 17.45 73 ALA A O 1
ATOM 685 N N . LYS A 1 108 ? -5.480 52.685 47.555 1.00 20.72 74 LYS A N 1
ATOM 686 C CA . LYS A 1 108 ? -5.564 54.097 47.902 1.00 22.01 74 LYS A CA 1
ATOM 687 C C . LYS A 1 108 ? -5.110 54.047 49.352 1.00 20.98 74 LYS A C 1
ATOM 688 O O . LYS A 1 108 ? -5.736 53.374 50.178 1.00 19.13 74 LYS A O 1
ATOM 694 N N . VAL A 1 109 ? -4.022 54.749 49.653 1.00 20.60 75 VAL A N 1
ATOM 695 C CA . VAL A 1 109 ? -3.447 54.739 50.991 1.00 19.87 75 VAL A CA 1
ATOM 696 C C . VAL A 1 109 ? -3.495 56.059 51.738 1.00 20.48 75 VAL A C 1
ATOM 697 O O . VAL A 1 109 ? -3.069 57.085 51.215 1.00 21.59 75 VAL A O 1
ATOM 701 N N . TYR A 1 110 ? -4.011 56.024 52.966 1.00 18.89 76 TYR A N 1
ATOM 702 C CA . TYR A 1 110 ? -4.061 57.213 53.813 1.00 18.35 76 TYR A CA 1
ATOM 703 C C . TYR A 1 110 ? -3.100 57.011 54.975 1.00 18.70 76 TYR A C 1
ATOM 704 O O . TYR A 1 110 ? -3.363 56.212 55.874 1.00 19.07 76 TYR A O 1
ATOM 713 N N . MET A 1 111 ? -1.982 57.727 54.946 1.00 20.17 77 MET A N 1
ATOM 714 C CA . MET A 1 111 ? -0.978 57.637 56.004 1.00 21.53 77 MET A CA 1
ATOM 715 C C . MET A 1 111 ? -1.319 58.603 57.134 1.00 19.61 77 MET A C 1
ATOM 716 O O . MET A 1 111 ? -2.073 59.558 56.945 1.00 19.31 77 MET A O 1
ATOM 721 N N . GLU A 1 112 ? -0.754 58.349 58.308 1.00 19.99 78 GLU A N 1
ATOM 722 C CA . GLU A 1 112 ? -1.003 59.191 59.468 1.00 21.37 78 GLU A CA 1
ATOM 723 C C . GLU A 1 112 ? -2.476 59.551 59.575 1.00 20.08 78 GLU A C 1
ATOM 724 O O . GLU A 1 112 ? -2.831 60.672 59.922 1.00 20.44 78 GLU A O 1
ATOM 730 N N . SER A 1 113 ? -3.327 58.575 59.278 1.00 19.90 79 SER A N 1
ATOM 731 C CA . SER A 1 113 ? -4.765 58.762 59.335 1.00 18.04 79 SER A CA 1
ATOM 732 C C . SER A 1 113 ? -5.381 57.669 60.176 1.00 17.05 79 SER A C 1
ATOM 733 O O . SER A 1 113 ? -5.742 56.621 59.661 1.00 18.03 79 SER A O 1
ATOM 736 N N . PRO A 1 114 ? -5.511 57.898 61.491 1.00 18.25 80 PRO A N 1
ATOM 737 C CA . PRO A 1 114 ? -6.104 56.874 62.351 1.00 18.85 80 PRO A CA 1
ATOM 738 C C . PRO A 1 114 ? -7.609 56.758 62.175 1.00 18.70 80 PRO A C 1
ATOM 739 O O . PRO A 1 114 ? -8.310 57.765 62.149 1.00 19.80 80 PRO A O 1
ATOM 743 N N . VAL A 1 115 ? -8.100 55.534 62.030 1.00 18.57 81 VAL A N 1
ATOM 744 C CA . VAL A 1 115 ? -9.534 55.318 61.932 1.00 17.35 81 VAL A CA 1
ATOM 745 C C . VAL A 1 115 ? -9.988 55.462 63.375 1.00 19.12 81 VAL A C 1
ATOM 746 O O . VAL A 1 115 ? -9.461 54.793 64.262 1.00 20.37 81 VAL A O 1
ATOM 750 N N . GLN A 1 116 ? -10.963 56.328 63.621 1.00 20.03 82 GLN A N 1
ATOM 751 C CA . GLN A 1 116 ? -11.404 56.548 64.985 1.00 20.19 82 GLN A CA 1
ATOM 752 C C . GLN A 1 116 ? -12.784 56.044 65.382 1.00 20.25 82 GLN A C 1
ATOM 753 O O . GLN A 1 116 ? -13.133 56.061 66.559 1.00 19.81 82 GLN A O 1
ATOM 759 N N . SER A 1 117 ? -13.566 55.591 64.411 1.00 20.35 83 SER A N 1
ATOM 760 C CA . SER A 1 117 ? -14.882 55.040 64.705 1.00 21.59 83 SER A CA 1
ATOM 761 C C . SER A 1 117 ? -15.370 54.260 63.494 1.00 20.56 83 SER A C 1
ATOM 762 O O . SER A 1 117 ? -14.925 54.500 62.373 1.00 21.05 83 SER A O 1
ATOM 765 N N . ILE A 1 118 ? -16.266 53.311 63.737 1.00 19.48 84 ILE A N 1
ATOM 766 C CA . ILE A 1 118 ? -16.808 52.469 62.686 1.00 18.82 84 ILE A CA 1
ATOM 767 C C . ILE A 1 118 ? -18.322 52.402 62.843 1.00 19.99 84 ILE A C 1
ATOM 768 O O . ILE A 1 118 ? -18.818 52.204 63.948 1.00 20.34 84 ILE A O 1
ATOM 773 N N . ASP A 1 119 ? -19.057 52.578 61.754 1.00 19.98 85 ASP A N 1
ATOM 774 C CA . ASP A 1 119 ? -20.506 52.464 61.825 1.00 21.35 85 ASP A CA 1
ATOM 775 C C . ASP A 1 119 ? -20.837 51.209 61.036 1.00 21.37 85 ASP A C 1
ATOM 776 O O . ASP A 1 119 ? -20.853 51.228 59.805 1.00 21.33 85 ASP A O 1
ATOM 781 N N . TYR A 1 120 ? -21.107 50.116 61.739 1.00 21.43 86 TYR A N 1
ATOM 782 C CA . TYR A 1 120 ? -21.387 48.858 61.059 1.00 22.30 86 TYR A CA 1
ATOM 783 C C . TYR A 1 120 ? -22.722 48.793 60.325 1.00 22.90 86 TYR A C 1
ATOM 784 O O . TYR A 1 120 ? -22.886 47.990 59.411 1.00 23.65 86 TYR A O 1
ATOM 793 N N . ASP A 1 121 ? -23.670 49.636 60.714 1.00 24.32 87 ASP A N 1
ATOM 794 C CA . ASP A 1 121 ? -24.981 49.656 60.065 1.00 25.75 87 ASP A CA 1
ATOM 795 C C . ASP A 1 121 ? -24.916 50.406 58.739 1.00 26.01 87 ASP A C 1
ATOM 796 O O . ASP A 1 121 ? -25.359 49.899 57.707 1.00 27.79 87 ASP A O 1
ATOM 801 N N . ALA A 1 122 ? -24.364 51.617 58.779 1.00 25.95 88 ALA A N 1
ATOM 802 C CA . ALA A 1 122 ? -24.204 52.446 57.589 1.00 24.44 88 ALA A CA 1
ATOM 803 C C . ALA A 1 122 ? -23.035 51.918 56.764 1.00 24.43 88 ALA A C 1
ATOM 804 O O . ALA A 1 122 ? -22.914 52.215 55.575 1.00 24.47 88 ALA A O 1
ATOM 806 N N . LYS A 1 123 ? -22.179 51.135 57.414 1.00 22.80 89 LYS A N 1
ATOM 807 C CA . LYS A 1 123 ? -21.001 50.562 56.783 1.00 22.49 89 LYS A CA 1
ATOM 808 C C . LYS A 1 123 ? -20.020 51.626 56.322 1.00 21.67 89 LYS A C 1
ATOM 809 O O . LYS A 1 123 ? -19.740 51.767 55.131 1.00 21.63 89 LYS A O 1
ATOM 815 N N . THR A 1 124 ? -19.508 52.382 57.283 1.00 21.79 90 THR A N 1
ATOM 816 C CA . THR A 1 124 ? -18.527 53.416 56.999 1.00 20.96 90 THR A CA 1
ATOM 817 C C . THR A 1 124 ? -17.565 53.430 58.164 1.00 20.80 90 THR A C 1
ATOM 818 O O . THR A 1 124 ? -17.870 52.913 59.240 1.00 19.22 90 THR A O 1
ATOM 822 N N . VAL A 1 125 ? -16.392 54.001 57.928 1.00 20.04 91 VAL A N 1
ATOM 823 C CA . VAL A 1 125 ? -15.391 54.147 58.966 1.00 20.41 91 VAL A CA 1
ATOM 824 C C . VAL A 1 125 ? -15.064 55.627 58.916 1.00 20.66 91 VAL A C 1
ATOM 825 O O . VAL A 1 125 ? -15.181 56.262 57.862 1.00 19.50 91 VAL A O 1
ATOM 829 N N . THR A 1 126 ? -14.697 56.188 60.058 1.00 21.07 92 THR A N 1
ATOM 830 C CA . THR A 1 126 ? -14.347 57.589 60.106 1.00 20.12 92 THR A CA 1
ATOM 831 C C . THR A 1 126 ? -12.917 57.687 60.596 1.00 20.23 92 THR A C 1
ATOM 832 O O . THR A 1 126 ? -12.584 57.188 61.675 1.00 19.56 92 THR A O 1
ATOM 836 N N . ALA A 1 127 ? -12.077 58.318 59.786 1.00 18.20 93 ALA A N 1
ATOM 837 C CA . ALA A 1 127 ? -10.673 58.484 60.120 1.00 20.29 93 ALA A CA 1
ATOM 838 C C . ALA A 1 127 ? -10.296 59.962 60.129 1.00 20.66 93 ALA A C 1
ATOM 839 O O . ALA A 1 127 ? -10.940 60.787 59.485 1.00 21.27 93 ALA A O 1
ATOM 841 N N . LEU A 1 128 ? -9.249 60.291 60.871 1.00 22.52 94 LEU A N 1
ATOM 842 C CA . LEU A 1 128 ? -8.791 61.663 60.946 1.00 23.03 94 LEU A CA 1
ATOM 843 C C . LEU A 1 128 ? -7.762 61.864 59.842 1.00 24.19 94 LEU A C 1
ATOM 844 O O . LEU A 1 128 ? -6.598 61.476 59.974 1.00 22.91 94 LEU A O 1
ATOM 849 N N . VAL A 1 129 ? -8.210 62.451 58.739 1.00 25.13 95 VAL A N 1
ATOM 850 C CA . VAL A 1 129 ? -7.341 62.709 57.598 1.00 27.71 95 VAL A CA 1
ATOM 851 C C . VAL A 1 129 ? -7.067 64.213 57.534 1.00 30.44 95 VAL A C 1
ATOM 852 O O . VAL A 1 129 ? -7.966 65.010 57.243 1.00 30.50 95 VAL A O 1
ATOM 856 N N . ASP A 1 130 ? -5.824 64.592 57.820 1.00 33.29 96 ASP A N 1
ATOM 857 C CA . ASP A 1 130 ? -5.424 65.997 57.828 1.00 35.89 96 ASP A CA 1
ATOM 858 C C . ASP A 1 130 ? -6.281 66.794 58.807 1.00 36.96 96 ASP A C 1
ATOM 859 O O . ASP A 1 130 ? -6.865 67.817 58.448 1.00 37.94 96 ASP A O 1
ATOM 864 N N . GLY A 1 131 ? -6.361 66.304 60.041 1.00 37.55 97 GLY A N 1
ATOM 865 C CA . GLY A 1 131 ? -7.137 66.975 61.069 1.00 37.80 97 GLY A CA 1
ATOM 866 C C . GLY A 1 131 ? -8.642 67.056 60.863 1.00 37.84 97 GLY A C 1
ATOM 867 O O . GLY A 1 131 ? -9.339 67.695 61.655 1.00 38.90 97 GLY A O 1
ATOM 868 N N . LYS A 1 132 ? -9.154 66.418 59.816 1.00 36.99 98 LYS A N 1
ATOM 869 C CA . LYS A 1 132 ? -10.589 66.443 59.544 1.00 35.47 98 LYS A CA 1
ATOM 870 C C . LYS A 1 132 ? -11.186 65.047 59.459 1.00 33.29 98 LYS A C 1
ATOM 871 O O . LYS A 1 132 ? -10.524 64.109 59.025 1.00 32.95 98 LYS A O 1
ATOM 877 N N . ASN A 1 133 ? -12.442 64.924 59.878 1.00 30.81 99 ASN A N 1
ATOM 878 C CA . ASN A 1 133 ? -13.160 63.654 59.853 1.00 29.80 99 ASN A CA 1
ATOM 879 C C . ASN A 1 133 ? -13.436 63.181 58.432 1.00 29.32 99 ASN A C 1
ATOM 880 O O . ASN A 1 133 ? -14.248 63.774 57.721 1.00 29.94 99 ASN A O 1
ATOM 885 N N . HIS A 1 134 ? -12.771 62.106 58.026 1.00 27.47 100 HIS A N 1
ATOM 886 C CA . HIS A 1 134 ? -12.952 61.543 56.690 1.00 25.92 100 HIS A CA 1
ATOM 887 C C . HIS A 1 134 ? -13.822 60.292 56.772 1.00 25.00 100 HIS A C 1
ATOM 888 O O . HIS A 1 134 ? -13.433 59.305 57.395 1.00 24.31 100 HIS A O 1
ATOM 895 N N . VAL A 1 135 ? -14.996 60.333 56.153 1.00 23.45 101 VAL A N 1
ATOM 896 C CA . VAL A 1 135 ? -15.886 59.182 56.165 1.00 22.72 101 VAL A CA 1
ATOM 897 C C . VAL A 1 135 ? -15.687 58.356 54.892 1.00 24.10 101 VAL A C 1
ATOM 898 O O . VAL A 1 135 ? -15.759 58.885 53.775 1.00 23.62 101 VAL A O 1
ATOM 902 N N . GLU A 1 136 ? -15.438 57.059 55.076 1.00 23.86 102 GLU A N 1
ATOM 903 C CA . GLU A 1 136 ? -15.197 56.124 53.973 1.00 22.99 102 GLU A CA 1
ATOM 904 C C . GLU A 1 136 ? -16.168 54.943 54.011 1.00 22.46 102 GLU A C 1
ATOM 905 O O . GLU A 1 136 ? -16.251 54.236 55.013 1.00 23.40 102 GLU A O 1
ATOM 911 N N . THR A 1 137 ? -16.897 54.722 52.923 1.00 21.84 103 THR A N 1
ATOM 912 C CA . THR A 1 137 ? -17.833 53.604 52.867 1.00 22.10 103 THR A CA 1
ATOM 913 C C . THR A 1 137 ? -17.044 52.324 52.608 1.00 22.57 103 THR A C 1
ATOM 914 O O . THR A 1 137 ? -15.901 52.376 52.137 1.00 22.82 103 THR A O 1
ATOM 918 N N . TYR A 1 138 ? -17.657 51.181 52.912 1.00 20.69 104 TYR A N 1
ATOM 919 C CA . TYR A 1 138 ? -17.019 49.891 52.687 1.00 19.43 104 TYR A CA 1
ATOM 920 C C . TYR A 1 138 ? -18.064 48.799 52.523 1.00 20.70 104 TYR A C 1
ATOM 921 O O . TYR A 1 138 ? -19.203 48.941 52.983 1.00 20.35 104 TYR A O 1
ATOM 930 N N . ASP A 1 139 ? -17.671 47.721 51.847 1.00 20.90 105 ASP A N 1
ATOM 931 C CA . ASP A 1 139 ? -18.532 46.557 51.650 1.00 19.64 105 ASP A CA 1
ATOM 932 C C . ASP A 1 139 ? -17.943 45.492 52.571 1.00 19.32 105 ASP A C 1
ATOM 933 O O . ASP A 1 139 ? -18.664 44.736 53.218 1.00 18.44 105 ASP A O 1
ATOM 938 N N . LYS A 1 140 ? -16.612 45.450 52.608 1.00 18.76 106 LYS A N 1
ATOM 939 C CA . LYS A 1 140 ? -15.870 44.523 53.456 1.00 18.52 106 LYS A CA 1
ATOM 940 C C . LYS A 1 140 ? -14.910 45.375 54.286 1.00 18.21 106 LYS A C 1
ATOM 941 O O . LYS A 1 140 ? -14.320 46.332 53.786 1.00 18.90 106 LYS A O 1
ATOM 947 N N . LEU A 1 141 ? -14.746 45.022 55.551 1.00 18.32 107 LEU A N 1
ATOM 948 C CA . LEU A 1 141 ? -13.839 45.756 56.422 1.00 18.96 107 LEU A CA 1
ATOM 949 C C . LEU A 1 141 ? -12.836 44.756 56.988 1.00 19.12 107 LEU A C 1
ATOM 950 O O . LEU A 1 141 ? -13.219 43.689 57.468 1.00 20.49 107 LEU A O 1
ATOM 955 N N . ILE A 1 142 ? -11.554 45.088 56.920 1.00 18.87 108 ILE A N 1
ATOM 956 C CA . ILE A 1 142 ? -10.530 44.193 57.446 1.00 17.46 108 ILE A CA 1
ATOM 957 C C . ILE A 1 142 ? -9.695 44.904 58.505 1.00 17.94 108 ILE A C 1
ATOM 958 O O . ILE A 1 142 ? -9.057 45.923 58.224 1.00 18.24 108 ILE A O 1
ATOM 963 N N . PHE A 1 143 ? -9.717 44.370 59.727 1.00 16.90 109 PHE A N 1
ATOM 964 C CA . PHE A 1 143 ? -8.953 44.937 60.831 1.00 15.80 109 PHE A CA 1
ATOM 965 C C . PHE A 1 143 ? -7.553 44.341 60.860 1.00 14.66 109 PHE A C 1
ATOM 966 O O . PHE A 1 143 ? -7.400 43.131 60.940 1.00 14.42 109 PHE A O 1
ATOM 974 N N . ALA A 1 144 ? -6.537 45.191 60.792 1.00 14.20 110 ALA A N 1
ATOM 975 C CA . ALA A 1 144 ? -5.149 44.737 60.841 1.00 14.39 110 ALA A CA 1
ATOM 976 C C . ALA A 1 144 ? -4.430 45.721 61.748 1.00 13.90 110 ALA A C 1
ATOM 977 O O . ALA A 1 144 ? -3.279 46.094 61.506 1.00 15.57 110 ALA A O 1
ATOM 979 N N . THR A 1 145 ? -5.137 46.123 62.801 1.00 13.80 111 THR A N 1
ATOM 980 C CA . THR A 1 145 ? -4.666 47.105 63.777 1.00 12.90 111 THR A CA 1
ATOM 981 C C . THR A 1 145 ? -3.619 46.650 64.788 1.00 13.80 111 THR A C 1
ATOM 982 O O . THR A 1 145 ? -3.141 47.453 65.591 1.00 13.79 111 THR A O 1
ATOM 986 N N . GLY A 1 146 ? -3.283 45.367 64.767 1.00 15.13 112 GLY A N 1
ATOM 987 C CA . GLY A 1 146 ? -2.259 44.848 65.659 1.00 16.06 112 GLY A CA 1
ATOM 988 C C . GLY A 1 146 ? -2.430 45.008 67.162 1.00 17.44 112 GLY A C 1
ATOM 989 O O . GLY A 1 146 ? -3.510 44.777 67.707 1.00 16.68 112 GLY A O 1
ATOM 990 N N . SER A 1 147 ? -1.349 45.407 67.831 1.00 16.91 113 SER A N 1
ATOM 991 C CA . SER A 1 147 ? -1.354 45.560 69.278 1.00 19.03 113 SER A CA 1
ATOM 992 C C . SER A 1 147 ? -0.484 46.718 69.772 1.00 21.37 113 SER A C 1
ATOM 993 O O . SER A 1 147 ? 0.280 47.302 69.011 1.00 21.67 113 SER A O 1
ATOM 996 N N . GLN A 1 148 ? -0.604 47.032 71.060 1.00 24.45 114 GLN A N 1
ATOM 997 C CA . GLN A 1 148 ? 0.162 48.110 71.682 1.00 26.58 114 GLN A CA 1
ATOM 998 C C . GLN A 1 148 ? 0.938 47.571 72.869 1.00 25.61 114 GLN A C 1
ATOM 999 O O . GLN A 1 148 ? 0.567 46.555 73.449 1.00 25.48 114 GLN A O 1
ATOM 1005 N N . PRO A 1 149 ? 2.033 48.245 73.247 1.00 25.47 115 PRO A N 1
ATOM 1006 C CA . PRO A 1 149 ? 2.811 47.769 74.393 1.00 23.96 115 PRO A CA 1
ATOM 1007 C C . PRO A 1 149 ? 2.030 48.020 75.682 1.00 23.05 115 PRO A C 1
ATOM 1008 O O . PRO A 1 149 ? 1.327 49.022 75.802 1.00 21.64 115 PRO A O 1
ATOM 1012 N N . ILE A 1 150 ? 2.152 47.102 76.634 1.00 23.23 116 ILE A N 1
ATOM 1013 C CA . ILE A 1 150 ? 1.480 47.228 77.920 1.00 23.19 116 ILE A CA 1
ATOM 1014 C C . ILE A 1 150 ? 2.417 47.893 78.913 1.00 23.16 116 ILE A C 1
ATOM 1015 O O . ILE A 1 150 ? 3.620 47.625 78.914 1.00 21.50 116 ILE A O 1
ATOM 1020 N N . LEU A 1 151 ? 1.867 48.773 79.743 1.00 22.37 117 LEU A N 1
ATOM 1021 C CA . LEU A 1 151 ? 2.654 49.453 80.764 1.00 21.89 117 LEU A CA 1
ATOM 1022 C C . LEU A 1 151 ? 2.289 48.850 82.110 1.00 21.44 117 LEU A C 1
ATOM 1023 O O . LEU A 1 151 ? 1.179 49.041 82.588 1.00 21.27 117 LEU A O 1
ATOM 1028 N N . PRO A 1 152 ? 3.214 48.104 82.735 1.00 22.20 118 PRO A N 1
ATOM 1029 C CA . PRO A 1 152 ? 2.925 47.499 84.041 1.00 21.78 118 PRO A CA 1
ATOM 1030 C C . PRO A 1 152 ? 2.856 48.615 85.080 1.00 22.30 118 PRO A C 1
ATOM 1031 O O . PRO A 1 152 ? 3.323 49.724 84.831 1.00 20.39 118 PRO A O 1
ATOM 1035 N N . PRO A 1 153 ? 2.272 48.340 86.257 1.00 23.76 119 PRO A N 1
ATOM 1036 C CA . PRO A 1 153 ? 2.170 49.359 87.305 1.00 24.80 119 PRO A CA 1
ATOM 1037 C C . PRO A 1 153 ? 3.543 49.591 87.926 1.00 26.56 119 PRO A C 1
ATOM 1038 O O . PRO A 1 153 ? 3.923 48.911 88.877 1.00 28.10 119 PRO A O 1
ATOM 1042 N N . ILE A 1 154 ? 4.289 50.543 87.380 1.00 26.27 120 ILE A N 1
ATOM 1043 C CA . ILE A 1 154 ? 5.615 50.848 87.887 1.00 25.17 120 ILE A CA 1
ATOM 1044 C C . ILE A 1 154 ? 5.711 52.322 88.244 1.00 25.87 120 ILE A C 1
ATOM 1045 O O . ILE A 1 154 ? 5.378 53.188 87.438 1.00 25.28 120 ILE A O 1
ATOM 1050 N N . LYS A 1 155 ? 6.156 52.602 89.461 1.00 27.31 121 LYS A N 1
ATOM 1051 C CA . LYS A 1 155 ? 6.300 53.978 89.907 1.00 28.51 121 LYS A CA 1
ATOM 1052 C C . LYS A 1 155 ? 7.373 54.658 89.072 1.00 28.01 121 LYS A C 1
ATOM 1053 O O . LYS A 1 155 ? 8.503 54.180 88.981 1.00 26.83 121 LYS A O 1
ATOM 1059 N N . GLY A 1 156 ? 7.007 55.778 88.462 1.00 28.92 122 GLY A N 1
ATOM 1060 C CA . GLY A 1 156 ? 7.950 56.509 87.638 1.00 30.58 122 GLY A CA 1
ATOM 1061 C C . GLY A 1 156 ? 7.780 56.214 86.160 1.00 30.83 122 GLY A C 1
ATOM 1062 O O . GLY A 1 156 ? 8.395 56.869 85.324 1.00 32.07 122 GLY A O 1
ATOM 1063 N N . ALA A 1 157 ? 6.949 55.229 85.836 1.00 30.05 123 ALA A N 1
ATOM 1064 C CA . ALA A 1 157 ? 6.711 54.860 84.450 1.00 31.31 123 ALA A CA 1
ATOM 1065 C C . ALA A 1 157 ? 5.314 55.288 84.026 1.00 33.19 123 ALA A C 1
ATOM 1066 O O . ALA A 1 157 ? 4.314 54.727 84.480 1.00 31.70 123 ALA A O 1
ATOM 1068 N N . GLU A 1 158 ? 5.260 56.294 83.158 1.00 36.23 124 GLU A N 1
ATOM 1069 C CA . GLU A 1 158 ? 4.002 56.823 82.653 1.00 39.78 124 GLU A CA 1
ATOM 1070 C C . GLU A 1 158 ? 4.173 57.255 81.209 1.00 40.59 124 GLU A C 1
ATOM 1071 O O . GLU A 1 158 ? 5.251 57.678 80.805 1.00 40.28 124 GLU A O 1
ATOM 1077 N N . ILE A 1 159 ? 3.106 57.144 80.430 1.00 43.22 125 ILE A N 1
ATOM 1078 C CA . ILE A 1 159 ? 3.160 57.520 79.026 1.00 47.11 125 ILE A CA 1
ATOM 1079 C C . ILE A 1 159 ? 2.641 58.933 78.814 1.00 49.73 125 ILE A C 1
ATOM 1080 O O . ILE A 1 159 ? 1.632 59.326 79.397 1.00 49.45 125 ILE A O 1
ATOM 1085 N N . LYS A 1 160 ? 3.345 59.695 77.984 1.00 53.37 126 LYS A N 1
ATOM 1086 C CA . LYS A 1 160 ? 2.962 61.070 77.686 1.00 58.94 126 LYS A CA 1
ATOM 1087 C C . LYS A 1 160 ? 1.719 61.033 76.806 1.00 62.07 126 LYS A C 1
ATOM 1088 O O . LYS A 1 160 ? 1.804 60.923 75.584 1.00 63.13 126 LYS A O 1
ATOM 1094 N N . GLU A 1 161 ? 0.565 61.120 77.456 1.00 66.01 127 GLU A N 1
ATOM 1095 C CA . GLU A 1 161 ? -0.745 61.074 76.808 1.00 69.87 127 GLU A CA 1
ATOM 1096 C C . GLU A 1 161 ? -0.858 61.732 75.425 1.00 69.70 127 GLU A C 1
ATOM 1097 O O . GLU A 1 161 ? -0.483 62.892 75.230 1.00 68.92 127 GLU A O 1
ATOM 1103 N N . GLY A 1 162 ? -1.386 60.969 74.471 1.00 69.58 128 GLY A N 1
ATOM 1104 C CA . GLY A 1 162 ? -1.554 61.468 73.121 1.00 70.01 128 GLY A CA 1
ATOM 1105 C C . GLY A 1 162 ? -0.588 60.865 72.116 1.00 70.72 128 GLY A C 1
ATOM 1106 O O . GLY A 1 162 ? -0.818 60.944 70.906 1.00 71.58 128 GLY A O 1
ATOM 1107 N N . SER A 1 163 ? 0.490 60.256 72.608 1.00 69.87 129 SER A N 1
ATOM 1108 C CA . SER A 1 163 ? 1.500 59.663 71.733 1.00 68.30 129 SER A CA 1
ATOM 1109 C C . SER A 1 163 ? 1.159 58.269 71.227 1.00 67.07 129 SER A C 1
ATOM 1110 O O . SER A 1 163 ? 1.148 57.303 71.994 1.00 67.41 129 SER A O 1
ATOM 1113 N N . LEU A 1 164 ? 0.883 58.174 69.929 1.00 65.06 130 LEU A N 1
ATOM 1114 C CA . LEU A 1 164 ? 0.575 56.896 69.301 1.00 62.81 130 LEU A CA 1
ATOM 1115 C C . LEU A 1 164 ? 1.921 56.233 69.052 1.00 61.00 130 LEU A C 1
ATOM 1116 O O . LEU A 1 164 ? 2.025 55.260 68.303 1.00 61.26 130 LEU A O 1
ATOM 1121 N N . GLU A 1 165 ? 2.952 56.780 69.690 1.00 58.36 131 GLU A N 1
ATOM 1122 C CA . GLU A 1 165 ? 4.306 56.275 69.545 1.00 56.03 131 GLU A CA 1
ATOM 1123 C C . GLU A 1 165 ? 4.850 55.729 70.865 1.00 53.77 131 GLU A C 1
ATOM 1124 O O . GLU A 1 165 ? 6.003 55.314 70.945 1.00 53.96 131 GLU A O 1
ATOM 1130 N N . PHE A 1 166 ? 4.003 55.727 71.891 1.00 51.77 132 PHE A N 1
ATOM 1131 C CA . PHE A 1 166 ? 4.361 55.226 73.221 1.00 49.67 132 PHE A CA 1
ATOM 1132 C C . PHE A 1 166 ? 5.609 55.894 73.773 1.00 47.81 132 PHE A C 1
ATOM 1133 O O . PHE A 1 166 ? 6.659 55.266 73.923 1.00 48.31 132 PHE A O 1
ATOM 1141 N N . GLU A 1 167 ? 5.479 57.180 74.073 1.00 44.95 133 GLU A N 1
ATOM 1142 C CA . GLU A 1 167 ? 6.574 57.958 74.619 1.00 42.09 133 GLU A CA 1
ATOM 1143 C C . GLU A 1 167 ? 6.363 58.084 76.118 1.00 40.66 133 GLU A C 1
ATOM 1144 O O . GLU A 1 167 ? 5.299 58.510 76.572 1.00 40.03 133 GLU A O 1
ATOM 1150 N N . ALA A 1 168 ? 7.375 57.695 76.885 1.00 38.55 134 ALA A N 1
ATOM 1151 C CA . ALA A 1 168 ? 7.304 57.762 78.339 1.00 36.53 134 ALA A CA 1
ATOM 1152 C C . ALA A 1 168 ? 7.633 59.176 78.807 1.00 35.23 134 ALA A C 1
ATOM 1153 O O . ALA A 1 168 ? 8.384 59.895 78.147 1.00 34.59 134 ALA A O 1
ATOM 1155 N N . THR A 1 169 ? 7.072 59.578 79.942 1.00 32.67 135 THR A N 1
ATOM 1156 C CA . THR A 1 169 ? 7.344 60.906 80.461 1.00 30.41 135 THR A CA 1
ATOM 1157 C C . THR A 1 169 ? 8.795 61.013 80.930 1.00 29.12 135 THR A C 1
ATOM 1158 O O . THR A 1 169 ? 9.425 62.051 80.748 1.00 30.25 135 THR A O 1
ATOM 1162 N N . LEU A 1 170 ? 9.335 59.943 81.511 1.00 26.64 136 LEU A N 1
ATOM 1163 C CA . LEU A 1 170 ? 10.710 59.976 82.006 1.00 24.58 136 LEU A CA 1
ATOM 1164 C C . LEU A 1 170 ? 11.760 59.736 80.931 1.00 25.31 136 LEU A C 1
ATOM 1165 O O . LEU A 1 170 ? 11.699 58.757 80.193 1.00 26.28 136 LEU A O 1
ATOM 1170 N N . GLU A 1 171 ? 12.736 60.636 80.864 1.00 26.33 137 GLU A N 1
ATOM 1171 C CA . GLU A 1 171 ? 13.809 60.550 79.875 1.00 27.72 137 GLU A CA 1
ATOM 1172 C C . GLU A 1 171 ? 14.634 59.275 79.989 1.00 26.51 137 GLU A C 1
ATOM 1173 O O . GLU A 1 171 ? 15.134 58.935 81.060 1.00 26.19 137 GLU A O 1
ATOM 1179 N N . ASN A 1 172 ? 14.776 58.588 78.861 1.00 26.12 138 ASN A N 1
ATOM 1180 C CA . ASN A 1 172 ? 15.533 57.344 78.764 1.00 25.81 138 ASN A CA 1
ATOM 1181 C C . ASN A 1 172 ? 14.791 56.092 79.221 1.00 24.90 138 ASN A C 1
ATOM 1182 O O . ASN A 1 172 ? 15.391 55.032 79.419 1.00 24.65 138 ASN A O 1
ATOM 1187 N N . LEU A 1 173 ? 13.483 56.230 79.400 1.00 23.41 139 LEU A N 1
ATOM 1188 C CA . LEU A 1 173 ? 12.628 55.106 79.746 1.00 22.89 139 LEU A CA 1
ATOM 1189 C C . LEU A 1 173 ? 12.054 54.805 78.361 1.00 23.38 139 LEU A C 1
ATOM 1190 O O . LEU A 1 173 ? 11.462 55.688 77.733 1.00 22.94 139 LEU A O 1
ATOM 1195 N N . GLN A 1 174 ? 12.229 53.574 77.884 1.00 22.82 140 GLN A N 1
ATOM 1196 C CA . GLN A 1 174 ? 11.789 53.229 76.537 1.00 22.13 140 GLN A CA 1
ATOM 1197 C C . GLN A 1 174 ? 10.902 52.001 76.337 1.00 21.84 140 GLN A C 1
ATOM 1198 O O . GLN A 1 174 ? 10.919 51.057 77.126 1.00 19.76 140 GLN A O 1
ATOM 1204 N N . PHE A 1 175 ? 10.136 52.045 75.246 1.00 23.10 141 PHE A N 1
ATOM 1205 C CA . PHE A 1 175 ? 9.280 50.947 74.801 1.00 24.54 141 PHE A CA 1
ATOM 1206 C C . PHE A 1 175 ? 9.888 50.649 73.436 1.00 25.58 141 PHE A C 1
ATOM 1207 O O . PHE A 1 175 ? 10.440 51.554 72.811 1.00 25.73 141 PHE A O 1
ATOM 1215 N N . VAL A 1 176 ? 9.818 49.409 72.964 1.00 27.00 142 VAL A N 1
ATOM 1216 C CA . VAL A 1 176 ? 10.387 49.117 71.646 1.00 28.82 142 VAL A CA 1
ATOM 1217 C C . VAL A 1 176 ? 9.426 48.316 70.774 1.00 29.41 142 VAL A C 1
ATOM 1218 O O . VAL A 1 176 ? 9.434 47.086 70.804 1.00 31.05 142 VAL A O 1
ATOM 1222 N N . LYS A 1 177 ? 8.586 49.023 70.014 1.00 28.79 143 LYS A N 1
ATOM 1223 C CA . LYS A 1 177 ? 7.625 48.382 69.115 1.00 27.51 143 LYS A CA 1
ATOM 1224 C C . LYS A 1 177 ? 7.661 48.956 67.702 1.00 25.95 143 LYS A C 1
ATOM 1225 O O . LYS A 1 177 ? 7.694 48.209 66.718 1.00 24.36 143 LYS A O 1
ATOM 1231 N N . LEU A 1 178 ? 7.636 50.282 67.607 1.00 24.48 144 LEU A N 1
ATOM 1232 C CA . LEU A 1 178 ? 7.652 50.952 66.315 1.00 22.37 144 LEU A CA 1
ATOM 1233 C C . LEU A 1 178 ? 9.060 51.304 65.874 1.00 23.58 144 LEU A C 1
ATOM 1234 O O . LEU A 1 178 ? 10.004 51.300 66.671 1.00 22.34 144 LEU A O 1
ATOM 1239 N N . TYR A 1 179 ? 9.184 51.612 64.589 1.00 23.30 145 TYR A N 1
ATOM 1240 C CA . TYR A 1 179 ? 10.456 51.994 63.993 1.00 24.00 145 TYR A CA 1
ATOM 1241 C C . TYR A 1 179 ? 11.086 53.172 64.744 1.00 24.20 145 TYR A C 1
ATOM 1242 O O . TYR A 1 179 ? 12.289 53.182 65.023 1.00 23.73 145 TYR A O 1
ATOM 1251 N N . GLN A 1 180 ? 10.258 54.163 65.061 1.00 24.55 146 GLN A N 1
ATOM 1252 C CA . GLN A 1 180 ? 10.707 55.355 65.773 1.00 25.54 146 GLN A CA 1
ATOM 1253 C C . GLN A 1 180 ? 11.368 54.976 67.091 1.00 25.76 146 GLN A C 1
ATOM 1254 O O . GLN A 1 180 ? 12.387 55.547 67.476 1.00 25.80 146 GLN A O 1
ATOM 1260 N N . ASN A 1 181 ? 10.770 54.013 67.783 1.00 24.54 147 ASN A N 1
ATOM 1261 C CA . ASN A 1 181 ? 11.285 53.550 69.058 1.00 22.35 147 ASN A CA 1
ATOM 1262 C C . ASN A 1 181 ? 12.723 53.069 68.920 1.00 22.74 147 ASN A C 1
ATOM 1263 O O . ASN A 1 181 ? 13.590 53.495 69.677 1.00 23.58 147 ASN A O 1
ATOM 1268 N N . SER A 1 182 ? 12.983 52.189 67.955 1.00 22.66 148 SER A N 1
ATOM 1269 C CA . SER A 1 182 ? 14.336 51.676 67.769 1.00 25.06 148 SER A CA 1
ATOM 1270 C C . SER A 1 182 ? 15.282 52.804 67.363 1.00 25.13 148 SER A C 1
ATOM 1271 O O . SER A 1 182 ? 16.436 52.844 67.797 1.00 25.03 148 SER A O 1
ATOM 1274 N N . ALA A 1 183 ? 14.788 53.718 66.530 1.00 25.76 149 ALA A N 1
ATOM 1275 C CA . ALA A 1 183 ? 15.587 54.860 66.088 1.00 27.24 149 ALA A CA 1
ATOM 1276 C C . ALA A 1 183 ? 15.888 55.762 67.288 1.00 27.77 149 ALA A C 1
ATOM 1277 O O . ALA A 1 183 ? 17.009 56.244 67.446 1.00 28.27 149 ALA A O 1
ATOM 1279 N N . ASP A 1 184 ? 14.878 55.982 68.127 1.00 27.88 150 ASP A N 1
ATOM 1280 C CA . ASP A 1 184 ? 15.014 56.806 69.323 1.00 28.27 150 ASP A CA 1
ATOM 1281 C C . ASP A 1 184 ? 16.030 56.172 70.270 1.00 29.01 150 ASP A C 1
ATOM 1282 O O . ASP A 1 184 ? 16.882 56.860 70.833 1.00 28.92 150 ASP A O 1
ATOM 1287 N N . VAL A 1 185 ? 15.946 54.855 70.436 1.00 28.79 151 VAL A N 1
ATOM 1288 C CA . VAL A 1 185 ? 16.876 54.151 71.311 1.00 28.32 151 VAL A CA 1
ATOM 1289 C C . VAL A 1 185 ? 18.290 54.240 70.770 1.00 27.85 151 VAL A C 1
ATOM 1290 O O . VAL A 1 185 ? 19.211 54.635 71.478 1.00 27.84 151 VAL A O 1
ATOM 1294 N N . ILE A 1 186 ? 18.455 53.872 69.509 1.00 28.91 152 ILE A N 1
ATOM 1295 C CA . ILE A 1 186 ? 19.764 53.897 68.884 1.00 30.12 152 ILE A CA 1
ATOM 1296 C C . ILE A 1 186 ? 20.399 55.274 68.960 1.00 32.54 152 ILE A C 1
ATOM 1297 O O . ILE A 1 186 ? 21.618 55.396 69.120 1.00 33.66 152 ILE A O 1
ATOM 1302 N N . ALA A 1 187 ? 19.571 56.307 68.863 1.00 33.57 153 ALA A N 1
ATOM 1303 C CA . ALA A 1 187 ? 20.054 57.680 68.931 1.00 36.22 153 ALA A CA 1
ATOM 1304 C C . ALA A 1 187 ? 20.658 57.932 70.301 1.00 37.53 153 ALA A C 1
ATOM 1305 O O . ALA A 1 187 ? 21.822 58.305 70.420 1.00 37.41 153 ALA A O 1
ATOM 1307 N N . LYS A 1 188 ? 19.857 57.717 71.337 1.00 38.82 154 LYS A N 1
ATOM 1308 C CA . LYS A 1 188 ? 20.312 57.925 72.700 1.00 40.25 154 LYS A CA 1
ATOM 1309 C C . LYS A 1 188 ? 21.537 57.090 73.068 1.00 42.77 154 LYS A C 1
ATOM 1310 O O . LYS A 1 188 ? 22.357 57.523 73.876 1.00 43.58 154 LYS A O 1
ATOM 1316 N N . LEU A 1 189 ? 21.678 55.907 72.471 1.00 44.35 155 LEU A N 1
ATOM 1317 C CA . LEU A 1 189 ? 22.833 55.062 72.757 1.00 46.20 155 LEU A CA 1
ATOM 1318 C C . LEU A 1 189 ? 24.113 55.756 72.312 1.00 49.40 155 LEU A C 1
ATOM 1319 O O . LEU A 1 189 ? 25.216 55.264 72.562 1.00 50.11 155 LEU A O 1
ATOM 1324 N N . GLU A 1 190 ? 23.957 56.905 71.658 1.00 53.06 156 GLU A N 1
ATOM 1325 C CA . GLU A 1 190 ? 25.092 57.690 71.175 1.00 56.68 156 GLU A CA 1
ATOM 1326 C C . GLU A 1 190 ? 25.893 58.347 72.295 1.00 57.41 156 GLU A C 1
ATOM 1327 O O . GLU A 1 190 ? 27.118 58.217 72.343 1.00 58.09 156 GLU A O 1
ATOM 1333 N N . ASN A 1 191 ? 25.208 59.056 73.191 1.00 57.56 157 ASN A N 1
ATOM 1334 C CA . ASN A 1 191 ? 25.891 59.734 74.288 1.00 57.72 157 ASN A CA 1
ATOM 1335 C C . ASN A 1 191 ? 26.494 58.758 75.294 1.00 56.86 157 ASN A C 1
ATOM 1336 O O . ASN A 1 191 ? 25.821 57.849 75.784 1.00 55.46 157 ASN A O 1
ATOM 1341 N N . LYS A 1 192 ? 27.778 58.957 75.586 1.00 56.49 158 LYS A N 1
ATOM 1342 C CA . LYS A 1 192 ? 28.508 58.104 76.515 1.00 57.03 158 LYS A CA 1
ATOM 1343 C C . LYS A 1 192 ? 27.912 58.083 77.919 1.00 55.30 158 LYS A C 1
ATOM 1344 O O . LYS A 1 192 ? 28.384 57.345 78.786 1.00 56.10 158 LYS A O 1
ATOM 1350 N N . ASP A 1 193 ? 26.883 58.895 78.145 1.00 52.85 159 ASP A N 1
ATOM 1351 C CA . ASP A 1 193 ? 26.222 58.932 79.445 1.00 50.36 159 ASP A CA 1
ATOM 1352 C C . ASP A 1 193 ? 25.523 57.599 79.685 1.00 46.26 159 ASP A C 1
ATOM 1353 O O . ASP A 1 193 ? 25.394 57.153 80.826 1.00 45.75 159 ASP A O 1
ATOM 1358 N N . ILE A 1 194 ? 25.070 56.970 78.601 1.00 41.06 160 ILE A N 1
ATOM 1359 C CA . ILE A 1 194 ? 24.390 55.684 78.693 1.00 36.59 160 ILE A CA 1
ATOM 1360 C C . ILE A 1 194 ? 25.428 54.573 78.748 1.00 34.31 160 ILE A C 1
ATOM 1361 O O . ILE A 1 194 ? 26.029 54.225 77.736 1.00 33.45 160 ILE A O 1
ATOM 1366 N N . LYS A 1 195 ? 25.633 54.028 79.943 1.00 33.38 161 LYS A N 1
ATOM 1367 C CA . LYS A 1 195 ? 26.596 52.952 80.166 1.00 32.99 161 LYS A CA 1
ATOM 1368 C C . LYS A 1 195 ? 25.914 51.681 80.689 1.00 31.34 161 LYS A C 1
ATOM 1369 O O . LYS A 1 195 ? 26.364 50.570 80.411 1.00 29.61 161 LYS A O 1
ATOM 1375 N N . ARG A 1 196 ? 24.833 51.865 81.448 1.00 28.95 162 ARG A N 1
ATOM 1376 C CA . ARG A 1 196 ? 24.076 50.762 82.033 1.00 26.63 162 ARG A CA 1
ATOM 1377 C C . ARG A 1 196 ? 22.641 50.802 81.549 1.00 24.38 162 ARG A C 1
ATOM 1378 O O . ARG A 1 196 ? 21.991 51.843 81.598 1.00 22.85 162 ARG A O 1
ATOM 1386 N N . VAL A 1 197 ? 22.151 49.650 81.105 1.00 22.94 163 VAL A N 1
ATOM 1387 C CA . VAL A 1 197 ? 20.790 49.521 80.593 1.00 20.81 163 VAL A CA 1
ATOM 1388 C C . VAL A 1 197 ? 20.056 48.384 81.289 1.00 19.43 163 VAL A C 1
ATOM 1389 O O . VAL A 1 197 ? 20.632 47.326 81.543 1.00 20.36 163 VAL A O 1
ATOM 1393 N N . ALA A 1 198 ? 18.788 48.598 81.607 1.00 17.46 164 ALA A N 1
ATOM 1394 C CA . ALA A 1 198 ? 18.011 47.538 82.225 1.00 16.47 164 ALA A CA 1
ATOM 1395 C C . ALA A 1 198 ? 16.911 47.127 81.256 1.00 17.28 164 ALA A C 1
ATOM 1396 O O . ALA A 1 198 ? 16.217 47.973 80.689 1.00 16.59 164 ALA A O 1
ATOM 1398 N N . VAL A 1 199 ? 16.776 45.822 81.049 1.00 18.07 165 VAL A N 1
ATOM 1399 C CA . VAL A 1 199 ? 15.747 45.288 80.171 1.00 17.97 165 VAL A CA 1
ATOM 1400 C C . VAL A 1 199 ? 14.745 44.555 81.055 1.00 17.85 165 VAL A C 1
ATOM 1401 O O . VAL A 1 199 ? 15.110 43.630 81.775 1.00 18.64 165 VAL A O 1
ATOM 1405 N N . VAL A 1 200 ? 13.490 44.990 81.015 1.00 17.59 166 VAL A N 1
ATOM 1406 C CA . VAL A 1 200 ? 12.440 44.373 81.819 1.00 16.93 166 VAL A CA 1
ATOM 1407 C C . VAL A 1 200 ? 11.585 43.451 80.952 1.00 17.58 166 VAL A C 1
ATOM 1408 O O . VAL A 1 200 ? 10.941 43.896 79.998 1.00 16.59 166 VAL A O 1
ATOM 1412 N N . GLY A 1 201 ? 11.585 42.165 81.302 1.00 16.51 167 GLY A N 1
ATOM 1413 C CA . GLY A 1 201 ? 10.837 41.170 80.558 1.00 15.91 167 GLY A CA 1
ATOM 1414 C C . GLY A 1 201 ? 11.844 40.249 79.906 1.00 17.18 167 GLY A C 1
ATOM 1415 O O . GLY A 1 201 ? 12.656 40.698 79.096 1.00 17.61 167 GLY A O 1
ATOM 1416 N N . ALA A 1 202 ? 11.810 38.966 80.255 1.00 17.52 168 ALA A N 1
ATOM 1417 C CA . ALA A 1 202 ? 12.763 38.019 79.690 1.00 18.08 168 ALA A CA 1
ATOM 1418 C C . ALA A 1 202 ? 12.175 37.102 78.626 1.00 17.85 168 ALA A C 1
ATOM 1419 O O . ALA A 1 202 ? 12.612 35.963 78.479 1.00 19.52 168 ALA A O 1
ATOM 1421 N N . GLY A 1 203 ? 11.178 37.599 77.899 1.00 17.37 169 GLY A N 1
ATOM 1422 C CA . GLY A 1 203 ? 10.591 36.824 76.823 1.00 16.04 169 GLY A CA 1
ATOM 1423 C C . GLY A 1 203 ? 11.604 36.892 75.697 1.00 16.55 169 GLY A C 1
ATOM 1424 O O . GLY A 1 203 ? 12.736 37.318 75.931 1.00 14.53 169 GLY A O 1
ATOM 1425 N N . TYR A 1 204 ? 11.233 36.506 74.480 1.00 15.81 170 TYR A N 1
ATOM 1426 C CA . TYR A 1 204 ? 12.211 36.545 73.397 1.00 15.98 170 TYR A CA 1
ATOM 1427 C C . TYR A 1 204 ? 12.648 37.969 73.010 1.00 15.08 170 TYR A C 1
ATOM 1428 O O . TYR A 1 204 ? 13.811 38.202 72.658 1.00 14.32 170 TYR A O 1
ATOM 1437 N N . ILE A 1 205 ? 11.736 38.927 73.104 1.00 13.48 171 ILE A N 1
ATOM 1438 C CA . ILE A 1 205 ? 12.076 40.303 72.761 1.00 14.44 171 ILE A CA 1
ATOM 1439 C C . ILE A 1 205 ? 13.113 40.871 73.731 1.00 15.50 171 ILE A C 1
ATOM 1440 O O . ILE A 1 205 ? 14.079 41.521 73.318 1.00 15.89 171 ILE A O 1
ATOM 1445 N N . GLY A 1 206 ? 12.902 40.627 75.022 1.00 15.56 172 GLY A N 1
ATOM 1446 C CA . GLY A 1 206 ? 13.830 41.110 76.030 1.00 15.43 172 GLY A CA 1
ATOM 1447 C C . GLY A 1 206 ? 15.200 40.464 75.891 1.00 14.69 172 GLY A C 1
ATOM 1448 O O . GLY A 1 206 ? 16.225 41.128 76.032 1.00 16.43 172 GLY A O 1
ATOM 1449 N N . VAL A 1 207 ? 15.216 39.162 75.621 1.00 13.85 173 VAL A N 1
ATOM 1450 C CA . VAL A 1 207 ? 16.460 38.428 75.451 1.00 15.01 173 VAL A CA 1
ATOM 1451 C C . VAL A 1 207 ? 17.247 38.996 74.261 1.00 15.85 173 VAL A C 1
ATOM 1452 O O . VAL A 1 207 ? 18.456 39.239 74.356 1.00 14.98 173 VAL A O 1
ATOM 1456 N N . GLU A 1 208 ? 16.559 39.217 73.142 1.00 16.21 174 GLU A N 1
ATOM 1457 C CA . GLU A 1 208 ? 17.212 39.762 71.955 1.00 17.16 174 GLU A CA 1
ATOM 1458 C C . GLU A 1 208 ? 17.775 41.152 72.247 1.00 16.68 174 GLU A C 1
ATOM 1459 O O . GLU A 1 208 ? 18.879 41.485 71.827 1.00 15.48 174 GLU A O 1
ATOM 1465 N N . LEU A 1 209 ? 16.998 41.963 72.959 1.00 16.40 175 LEU A N 1
ATOM 1466 C CA . LEU A 1 209 ? 17.411 43.318 73.300 1.00 18.39 175 LEU A CA 1
ATOM 1467 C C . LEU A 1 209 ? 18.597 43.317 74.254 1.00 18.35 175 LEU A C 1
ATOM 1468 O O . LEU A 1 209 ? 19.511 44.133 74.117 1.00 19.78 175 LEU A O 1
ATOM 1473 N N . ALA A 1 210 ? 18.585 42.397 75.213 1.00 17.28 176 ALA A N 1
ATOM 1474 C CA . ALA A 1 210 ? 19.681 42.294 76.167 1.00 16.46 176 ALA A CA 1
ATOM 1475 C C . ALA A 1 210 ? 20.988 42.067 75.409 1.00 17.31 176 ALA A C 1
ATOM 1476 O O . ALA A 1 210 ? 22.012 42.690 75.707 1.00 17.77 176 ALA A O 1
ATOM 1478 N N . GLU A 1 211 ? 20.956 41.171 74.427 1.00 17.06 177 GLU A N 1
ATOM 1479 C CA . GLU A 1 211 ? 22.149 40.896 73.643 1.00 17.68 177 GLU A CA 1
ATOM 1480 C C . GLU A 1 211 ? 22.554 42.133 72.848 1.00 18.24 177 GLU A C 1
ATOM 1481 O O . GLU A 1 211 ? 23.735 42.458 72.736 1.00 18.78 177 GLU A O 1
ATOM 1487 N N . ALA A 1 212 ? 21.563 42.820 72.293 1.00 18.47 178 ALA A N 1
ATOM 1488 C CA . ALA A 1 212 ? 21.828 44.000 71.485 1.00 17.63 178 ALA A CA 1
ATOM 1489 C C . ALA A 1 212 ? 22.554 45.097 72.257 1.00 17.70 178 ALA A C 1
ATOM 1490 O O . ALA A 1 212 ? 23.524 45.662 71.756 1.00 17.09 178 ALA A O 1
ATOM 1492 N N . PHE A 1 213 ? 22.095 45.392 73.471 1.00 17.10 179 PHE A N 1
ATOM 1493 C CA . PHE A 1 213 ? 22.727 46.428 74.289 1.00 17.75 179 PHE A CA 1
ATOM 1494 C C . PHE A 1 213 ? 24.111 45.992 74.737 1.00 18.77 179 PHE A C 1
ATOM 1495 O O . PHE A 1 213 ? 25.038 46.800 74.795 1.00 18.59 179 PHE A O 1
ATOM 1503 N N . GLN A 1 214 ? 24.243 44.710 75.061 1.00 17.43 180 GLN A N 1
ATOM 1504 C CA . GLN A 1 214 ? 25.521 44.172 75.492 1.00 18.18 180 GLN A CA 1
ATOM 1505 C C . GLN A 1 214 ? 26.484 44.321 74.326 1.00 19.83 180 GLN A C 1
ATOM 1506 O O . GLN A 1 214 ? 27.633 44.723 74.508 1.00 19.22 180 GLN A O 1
ATOM 1512 N N . ARG A 1 215 ? 26.001 43.996 73.126 1.00 21.33 181 ARG A N 1
ATOM 1513 C CA . ARG A 1 215 ? 26.801 44.102 71.912 1.00 23.61 181 ARG A CA 1
ATOM 1514 C C . ARG A 1 215 ? 27.203 45.548 71.647 1.00 25.43 181 ARG A C 1
ATOM 1515 O O . ARG A 1 215 ? 28.235 45.806 71.029 1.00 27.84 181 ARG A O 1
ATOM 1523 N N . LYS A 1 216 ? 26.384 46.490 72.103 1.00 25.54 182 LYS A N 1
ATOM 1524 C CA . LYS A 1 216 ? 26.694 47.902 71.928 1.00 26.61 182 LYS A CA 1
ATOM 1525 C C . LYS A 1 216 ? 27.687 48.348 72.996 1.00 26.77 182 LYS A C 1
ATOM 1526 O O . LYS A 1 216 ? 28.057 49.520 73.054 1.00 27.70 182 LYS A O 1
ATOM 1532 N N . GLY A 1 217 ? 28.095 47.410 73.849 1.00 25.03 183 GLY A N 1
ATOM 1533 C CA . GLY A 1 217 ? 29.058 47.708 74.892 1.00 23.74 183 GLY A CA 1
ATOM 1534 C C . GLY A 1 217 ? 28.511 48.191 76.221 1.00 24.05 183 GLY A C 1
ATOM 1535 O O . GLY A 1 217 ? 29.271 48.694 77.050 1.00 22.78 183 GLY A O 1
ATOM 1536 N N . LYS A 1 218 ? 27.211 48.037 76.449 1.00 22.53 184 LYS A N 1
ATOM 1537 C CA . LYS A 1 218 ? 26.627 48.491 77.705 1.00 22.24 184 LYS A CA 1
ATOM 1538 C C . LYS A 1 218 ? 26.523 47.387 78.747 1.00 23.22 184 LYS A C 1
ATOM 1539 O O . LYS A 1 218 ? 26.558 46.196 78.422 1.00 22.06 184 LYS A O 1
ATOM 1545 N N . GLU A 1 219 ? 26.420 47.797 80.009 1.00 24.49 185 GLU A N 1
ATOM 1546 C CA . GLU A 1 219 ? 26.260 46.860 81.113 1.00 25.94 185 GLU A CA 1
ATOM 1547 C C . GLU A 1 219 ? 24.763 46.603 81.156 1.00 24.75 185 GLU A C 1
ATOM 1548 O O . GLU A 1 219 ? 23.976 47.531 81.348 1.00 24.56 185 GLU A O 1
ATOM 1554 N N . VAL A 1 220 ? 24.374 45.348 80.966 1.00 22.81 186 VAL A N 1
ATOM 1555 C CA . VAL A 1 220 ? 22.964 44.997 80.939 1.00 19.16 186 VAL A CA 1
ATOM 1556 C C . VAL A 1 220 ? 22.515 44.144 82.106 1.00 17.93 186 VAL A C 1
ATOM 1557 O O . VAL A 1 220 ? 23.256 43.304 82.594 1.00 18.04 186 VAL A O 1
ATOM 1561 N N . VAL A 1 221 ? 21.293 44.389 82.558 1.00 16.29 187 VAL A N 1
ATOM 1562 C CA . VAL A 1 221 ? 20.696 43.597 83.609 1.00 16.18 187 VAL A CA 1
ATOM 1563 C C . VAL A 1 221 ? 19.301 43.243 83.077 1.00 17.34 187 VAL A C 1
ATOM 1564 O O . VAL A 1 221 ? 18.519 44.133 82.727 1.00 17.48 187 VAL A O 1
ATOM 1568 N N . LEU A 1 222 ? 19.021 41.943 82.965 1.00 16.80 188 LEU A N 1
ATOM 1569 C CA . LEU A 1 222 ? 17.731 41.452 82.482 1.00 16.19 188 LEU A CA 1
ATOM 1570 C C . LEU A 1 222 ? 16.872 41.074 83.682 1.00 16.58 188 LEU A C 1
ATOM 1571 O O . LEU A 1 222 ? 17.207 40.161 84.429 1.00 15.99 188 LEU A O 1
ATOM 1576 N N . ILE A 1 223 ? 15.750 41.770 83.848 1.00 17.65 189 ILE A N 1
ATOM 1577 C CA . ILE A 1 223 ? 14.859 41.561 84.988 1.00 17.70 189 ILE A CA 1
ATOM 1578 C C . ILE A 1 223 ? 13.499 41.017 84.586 1.00 18.61 189 ILE A C 1
ATOM 1579 O O . ILE A 1 223 ? 12.931 41.443 83.583 1.00 19.69 189 ILE A O 1
ATOM 1584 N N . ASP A 1 224 ? 12.976 40.081 85.374 1.00 18.41 190 ASP A N 1
ATOM 1585 C CA . ASP A 1 224 ? 11.648 39.527 85.122 1.00 19.36 190 ASP A CA 1
ATOM 1586 C C . ASP A 1 224 ? 11.136 38.866 86.401 1.00 19.28 190 ASP A C 1
ATOM 1587 O O . ASP A 1 224 ? 11.917 38.296 87.162 1.00 19.58 190 ASP A O 1
ATOM 1592 N N . VAL A 1 225 ? 9.830 38.957 86.638 1.00 19.72 191 VAL A N 1
ATOM 1593 C CA . VAL A 1 225 ? 9.228 38.373 87.831 1.00 21.74 191 VAL A CA 1
ATOM 1594 C C . VAL A 1 225 ? 9.160 36.850 87.709 1.00 23.89 191 VAL A C 1
ATOM 1595 O O . VAL A 1 225 ? 9.044 36.144 88.710 1.00 24.75 191 VAL A O 1
ATOM 1599 N N . VAL A 1 226 ? 9.228 36.351 86.478 1.00 24.52 192 VAL A N 1
ATOM 1600 C CA . VAL A 1 226 ? 9.209 34.915 86.228 1.00 25.42 192 VAL A CA 1
ATOM 1601 C C . VAL A 1 226 ? 10.611 34.379 86.548 1.00 25.75 192 VAL A C 1
ATOM 1602 O O . VAL A 1 226 ? 11.592 35.126 86.484 1.00 24.80 192 VAL A O 1
ATOM 1606 N N . ASP A 1 227 ? 10.708 33.092 86.877 1.00 25.17 193 ASP A N 1
ATOM 1607 C CA . ASP A 1 227 ? 11.989 32.497 87.258 1.00 25.46 193 ASP A CA 1
ATOM 1608 C C . ASP A 1 227 ? 13.005 32.141 86.171 1.00 23.89 193 ASP A C 1
ATOM 1609 O O . ASP A 1 227 ? 14.087 31.637 86.473 1.00 23.13 193 ASP A O 1
ATOM 1614 N N . THR A 1 228 ? 12.675 32.407 84.914 1.00 24.03 194 THR A N 1
ATOM 1615 C CA . THR A 1 228 ? 13.610 32.140 83.822 1.00 22.93 194 THR A CA 1
ATOM 1616 C C . THR A 1 228 ? 13.227 32.894 82.556 1.00 21.93 194 THR A C 1
ATOM 1617 O O . THR A 1 228 ? 12.152 33.499 82.475 1.00 21.70 194 THR A O 1
ATOM 1621 N N . CYS A 1 229 ? 14.117 32.856 81.572 1.00 19.15 195 CYS A N 1
ATOM 1622 C CA . CYS A 1 229 ? 13.868 33.519 80.308 1.00 18.96 195 CYS A CA 1
ATOM 1623 C C . CYS A 1 229 ? 13.147 32.560 79.372 1.00 19.25 195 CYS A C 1
ATOM 1624 O O . CYS A 1 229 ? 13.143 31.350 79.598 1.00 20.04 195 CYS A O 1
ATOM 1627 N N . LEU A 1 230 ? 12.516 33.112 78.341 1.00 18.41 196 LEU A N 1
ATOM 1628 C CA . LEU A 1 230 ? 11.814 32.321 77.327 1.00 18.34 196 LEU A CA 1
ATOM 1629 C C . LEU A 1 230 ? 10.801 31.326 77.883 1.00 20.08 196 LEU A C 1
ATOM 1630 O O . LEU A 1 230 ? 10.531 30.286 77.274 1.00 20.22 196 LEU A O 1
ATOM 1635 N N . ALA A 1 231 ? 10.231 31.657 79.035 1.00 21.40 197 ALA A N 1
ATOM 1636 C CA . ALA A 1 231 ? 9.240 30.799 79.663 1.00 23.81 197 ALA A CA 1
ATOM 1637 C C . ALA A 1 231 ? 8.049 30.613 78.722 1.00 24.98 197 ALA A C 1
ATOM 1638 O O . ALA A 1 231 ? 7.575 31.563 78.098 1.00 25.91 197 ALA A O 1
ATOM 1640 N N . GLY A 1 232 ? 7.570 29.382 78.613 1.00 26.95 198 GLY A N 1
ATOM 1641 C CA . GLY A 1 232 ? 6.438 29.119 77.744 1.00 28.94 198 GLY A CA 1
ATOM 1642 C C . GLY A 1 232 ? 6.842 28.760 76.329 1.00 29.88 198 GLY A C 1
ATOM 1643 O O . GLY A 1 232 ? 5.997 28.392 75.513 1.00 31.72 198 GLY A O 1
ATOM 1644 N N . TYR A 1 233 ? 8.130 28.874 76.023 1.00 28.90 199 TYR A N 1
ATOM 1645 C CA . TYR A 1 233 ? 8.605 28.541 74.690 1.00 29.42 199 TYR A CA 1
ATOM 1646 C C . TYR A 1 233 ? 9.567 27.361 74.722 1.00 26.81 199 TYR A C 1
ATOM 1647 O O . TYR A 1 233 ? 9.574 26.535 73.809 1.00 24.93 199 TYR A O 1
ATOM 1656 N N . TYR A 1 234 ? 10.377 27.286 75.776 1.00 23.29 200 TYR A N 1
ATOM 1657 C CA . TYR A 1 234 ? 11.338 26.199 75.930 1.00 20.33 200 TYR A CA 1
ATOM 1658 C C . TYR A 1 234 ? 11.277 25.634 77.340 1.00 21.12 200 TYR A C 1
ATOM 1659 O O . TYR A 1 234 ? 10.904 26.337 78.288 1.00 19.20 200 TYR A O 1
ATOM 1668 N N . ASP A 1 235 ? 11.642 24.361 77.474 1.00 20.47 201 ASP A N 1
ATOM 1669 C CA . ASP A 1 235 ? 11.653 23.717 78.775 1.00 19.44 201 ASP A CA 1
ATOM 1670 C C . ASP A 1 235 ? 12.901 24.124 79.560 1.00 21.30 201 ASP A C 1
ATOM 1671 O O . ASP A 1 235 ? 13.876 24.626 78.995 1.00 18.69 201 ASP A O 1
ATOM 1676 N N . ARG A 1 236 ? 12.839 23.895 80.867 1.00 23.83 202 ARG A N 1
ATOM 1677 C CA . ARG A 1 236 ? 13.885 24.236 81.825 1.00 26.98 202 ARG A CA 1
ATOM 1678 C C . ARG A 1 236 ? 15.343 24.130 81.377 1.00 26.63 202 ARG A C 1
ATOM 1679 O O . ARG A 1 236 ? 16.103 25.090 81.517 1.00 26.86 202 ARG A O 1
ATOM 1687 N N . ASP A 1 237 ? 15.750 22.983 80.847 1.00 25.15 203 ASP A N 1
ATOM 1688 C CA . ASP A 1 237 ? 17.146 22.844 80.460 1.00 25.45 203 ASP A CA 1
ATOM 1689 C C . ASP A 1 237 ? 17.573 23.733 79.306 1.00 23.05 203 ASP A C 1
ATOM 1690 O O . ASP A 1 237 ? 18.740 24.116 79.226 1.00 22.87 203 ASP A O 1
ATOM 1695 N N . LEU A 1 238 ? 16.643 24.087 78.422 1.00 19.68 204 LEU A N 1
ATOM 1696 C CA . LEU A 1 238 ? 17.010 24.952 77.309 1.00 18.04 204 LEU A CA 1
ATOM 1697 C C . LEU A 1 238 ? 16.982 26.423 77.729 1.00 17.03 204 LEU A C 1
ATOM 1698 O O . LEU A 1 238 ? 17.796 27.223 77.257 1.00 16.14 204 LEU A O 1
ATOM 1703 N N . THR A 1 239 ? 16.060 26.779 78.623 1.00 14.62 205 THR A N 1
ATOM 1704 C CA . THR A 1 239 ? 15.997 28.153 79.111 1.00 14.96 205 THR A CA 1
ATOM 1705 C C . THR A 1 239 ? 17.220 28.378 80.007 1.00 16.22 205 THR A C 1
ATOM 1706 O O . THR A 1 239 ? 17.807 29.465 80.027 1.00 15.91 205 THR A O 1
ATOM 1710 N N . ASP A 1 240 ? 17.615 27.339 80.736 1.00 18.24 206 ASP A N 1
ATOM 1711 C CA . ASP A 1 240 ? 18.801 27.424 81.587 1.00 19.44 206 ASP A CA 1
ATOM 1712 C C . ASP A 1 240 ? 20.008 27.653 80.679 1.00 19.55 206 ASP A C 1
ATOM 1713 O O . ASP A 1 240 ? 20.864 28.485 80.965 1.00 21.64 206 ASP A O 1
ATOM 1718 N N . LEU A 1 241 ? 20.063 26.908 79.579 1.00 19.79 207 LEU A N 1
ATOM 1719 C CA . LEU A 1 241 ? 21.170 27.017 78.635 1.00 19.58 207 LEU A CA 1
ATOM 1720 C C . LEU A 1 241 ? 21.256 28.439 78.073 1.00 19.95 207 LEU A C 1
ATOM 1721 O O . LEU A 1 241 ? 22.335 29.028 77.997 1.00 18.56 207 LEU A O 1
ATOM 1726 N N . MET A 1 242 ? 20.110 28.985 77.680 1.00 18.16 208 MET A N 1
ATOM 1727 C CA . MET A 1 242 ? 20.075 30.329 77.132 1.00 16.48 208 MET A CA 1
ATOM 1728 C C . MET A 1 242 ? 20.500 31.301 78.230 1.00 17.69 208 MET A C 1
ATOM 1729 O O . MET A 1 242 ? 21.290 32.223 77.991 1.00 18.28 208 MET A O 1
ATOM 1734 N N . ALA A 1 243 ? 19.992 31.079 79.439 1.00 17.97 209 ALA A N 1
ATOM 1735 C CA . ALA A 1 243 ? 20.317 31.948 80.571 1.00 19.45 209 ALA A CA 1
ATOM 1736 C C . ALA A 1 243 ? 21.825 31.975 80.810 1.00 19.84 209 ALA A C 1
ATOM 1737 O O . ALA A 1 243 ? 22.416 33.033 81.024 1.00 19.05 209 ALA A O 1
ATOM 1739 N N . LYS A 1 244 ? 22.437 30.798 80.764 1.00 21.78 210 LYS A N 1
ATOM 1740 C CA . LYS A 1 244 ? 23.868 30.663 80.966 1.00 23.03 210 LYS A CA 1
ATOM 1741 C C . LYS A 1 244 ? 24.578 31.368 79.826 1.00 23.98 210 LYS A C 1
ATOM 1742 O O . LYS A 1 244 ? 25.636 31.973 80.014 1.00 25.70 210 LYS A O 1
ATOM 1748 N N . ASN A 1 245 ? 23.981 31.283 78.641 1.00 22.57 211 ASN A N 1
ATOM 1749 C CA . ASN A 1 245 ? 24.540 31.899 77.448 1.00 21.91 211 ASN A CA 1
ATOM 1750 C C . ASN A 1 245 ? 24.674 33.411 77.632 1.00 21.39 211 ASN A C 1
ATOM 1751 O O . ASN A 1 245 ? 25.722 33.994 77.330 1.00 19.29 211 ASN A O 1
ATOM 1756 N N . MET A 1 246 ? 23.615 34.039 78.135 1.00 19.87 212 MET A N 1
ATOM 1757 C CA . MET A 1 246 ? 23.628 35.481 78.367 1.00 20.81 212 MET A CA 1
ATOM 1758 C C . MET A 1 246 ? 24.592 35.886 79.480 1.00 21.17 212 MET A C 1
ATOM 1759 O O . MET A 1 246 ? 25.323 36.871 79.345 1.00 21.46 212 MET A O 1
ATOM 1764 N N . GLU A 1 247 ? 24.593 35.130 80.576 1.00 21.08 213 GLU A N 1
ATOM 1765 C CA . GLU A 1 247 ? 25.474 35.438 81.694 1.00 22.17 213 GLU A CA 1
ATOM 1766 C C . GLU A 1 247 ? 26.935 35.377 81.303 1.00 21.09 213 GLU A C 1
ATOM 1767 O O . GLU A 1 247 ? 27.731 36.203 81.739 1.00 20.53 213 GLU A O 1
ATOM 1773 N N . GLU A 1 248 ? 27.288 34.398 80.480 1.00 20.51 214 GLU A N 1
ATOM 1774 C CA . GLU A 1 248 ? 28.673 34.255 80.066 1.00 21.03 214 GLU A CA 1
ATOM 1775 C C . GLU A 1 248 ? 29.100 35.308 79.065 1.00 21.88 214 GLU A C 1
ATOM 1776 O O . GLU A 1 248 ? 30.230 35.294 78.577 1.00 22.88 214 GLU A O 1
ATOM 1782 N N . HIS A 1 249 ? 28.188 36.229 78.770 1.00 22.82 215 HIS A N 1
ATOM 1783 C CA . HIS A 1 249 ? 28.483 37.335 77.870 1.00 22.10 215 HIS A CA 1
ATOM 1784 C C . HIS A 1 249 ? 28.321 38.648 78.615 1.00 22.70 215 HIS A C 1
ATOM 1785 O O . HIS A 1 249 ? 28.146 39.699 78.009 1.00 25.26 215 HIS A O 1
ATOM 1792 N N . GLY A 1 250 ? 28.367 38.578 79.941 1.00 22.86 216 GLY A N 1
ATOM 1793 C CA . GLY A 1 250 ? 28.271 39.784 80.739 1.00 23.14 216 GLY A CA 1
ATOM 1794 C C . GLY A 1 250 ? 26.896 40.321 81.080 1.00 23.14 216 GLY A C 1
ATOM 1795 O O . GLY A 1 250 ? 26.792 41.378 81.704 1.00 22.55 216 GLY A O 1
ATOM 1796 N N . ILE A 1 251 ? 25.841 39.621 80.679 1.00 22.23 217 ILE A N 1
ATOM 1797 C CA . ILE A 1 251 ? 24.493 40.082 80.994 1.00 20.81 217 ILE A CA 1
ATOM 1798 C C . ILE A 1 251 ? 24.127 39.604 82.394 1.00 21.28 217 ILE A C 1
ATOM 1799 O O . ILE A 1 251 ? 24.243 38.420 82.704 1.00 22.43 217 ILE A O 1
ATOM 1804 N N . GLN A 1 252 ? 23.709 40.530 83.249 1.00 19.26 218 GLN A N 1
ATOM 1805 C CA . GLN A 1 252 ? 23.322 40.176 84.605 1.00 19.97 218 GLN A CA 1
ATOM 1806 C C . GLN A 1 252 ? 21.849 39.805 84.615 1.00 18.22 218 GLN A C 1
ATOM 1807 O O . GLN A 1 252 ? 21.022 40.514 84.052 1.00 18.06 218 GLN A O 1
ATOM 1813 N N . LEU A 1 253 ? 21.531 38.690 85.261 1.00 19.52 219 LEU A N 1
ATOM 1814 C CA . LEU A 1 253 ? 20.159 38.204 85.326 1.00 21.05 219 LEU A CA 1
ATOM 1815 C C . LEU A 1 253 ? 19.528 38.468 86.683 1.00 21.86 219 LEU A C 1
ATOM 1816 O O . LEU A 1 253 ? 20.114 38.176 87.727 1.00 22.57 219 LEU A O 1
ATOM 1821 N N . ALA A 1 254 ? 18.320 39.019 86.653 1.00 20.12 220 ALA A N 1
ATOM 1822 C CA . ALA A 1 254 ? 17.593 39.344 87.865 1.00 18.86 220 ALA A CA 1
ATOM 1823 C C . ALA A 1 254 ? 16.184 38.788 87.747 1.00 19.37 220 ALA A C 1
ATOM 1824 O O . ALA A 1 254 ? 15.215 39.537 87.682 1.00 19.22 220 ALA A O 1
ATOM 1826 N N . PHE A 1 255 ? 16.085 37.464 87.714 1.00 20.63 221 PHE A N 1
ATOM 1827 C CA . PHE A 1 255 ? 14.803 36.786 87.597 1.00 20.62 221 PHE A CA 1
ATOM 1828 C C . PHE A 1 255 ? 14.116 36.648 88.954 1.00 22.19 221 PHE A C 1
ATOM 1829 O O . PHE A 1 255 ? 14.759 36.747 89.999 1.00 23.22 221 PHE A O 1
ATOM 1837 N N . GLY A 1 256 ? 12.809 36.413 88.933 1.00 21.56 222 GLY A N 1
ATOM 1838 C CA . GLY A 1 256 ? 12.068 36.274 90.172 1.00 21.68 222 GLY A CA 1
ATOM 1839 C C . GLY A 1 256 ? 11.898 37.602 90.890 1.00 23.57 222 GLY A C 1
ATOM 1840 O O . GLY A 1 256 ? 11.499 37.638 92.061 1.00 24.69 222 GLY A O 1
ATOM 1841 N N . GLU A 1 257 ? 12.186 38.697 90.186 1.00 22.04 223 GLU A N 1
ATOM 1842 C CA . GLU A 1 257 ? 12.073 40.040 90.758 1.00 21.26 223 GLU A CA 1
ATOM 1843 C C . GLU A 1 257 ? 10.974 40.898 90.118 1.00 21.68 223 GLU A C 1
ATOM 1844 O O . GLU A 1 257 ? 10.822 40.925 88.895 1.00 21.10 223 GLU A O 1
ATOM 1850 N N . THR A 1 258 ? 10.216 41.601 90.955 1.00 20.05 224 THR A N 1
ATOM 1851 C CA . THR A 1 258 ? 9.146 42.478 90.489 1.00 20.23 224 THR A CA 1
ATOM 1852 C C . THR A 1 258 ? 9.628 43.929 90.487 1.00 20.60 224 THR A C 1
ATOM 1853 O O . THR A 1 258 ? 10.048 44.446 91.522 1.00 22.83 224 THR A O 1
ATOM 1857 N N . VAL A 1 259 ? 9.574 44.585 89.334 1.00 19.93 225 VAL A N 1
ATOM 1858 C CA . VAL A 1 259 ? 9.999 45.976 89.251 1.00 20.54 225 VAL A CA 1
ATOM 1859 C C . VAL A 1 259 ? 9.020 46.851 90.018 1.00 22.77 225 VAL A C 1
ATOM 1860 O O . VAL A 1 259 ? 7.811 46.779 89.810 1.00 22.42 225 VAL A O 1
ATOM 1864 N N . LYS A 1 260 ? 9.545 47.687 90.904 1.00 24.06 226 LYS A N 1
ATOM 1865 C CA . LYS A 1 260 ? 8.692 48.547 91.705 1.00 25.42 226 LYS A CA 1
ATOM 1866 C C . LYS A 1 260 ? 8.733 49.993 91.239 1.00 25.30 226 LYS A C 1
ATOM 1867 O O . LYS A 1 260 ? 7.720 50.695 91.273 1.00 24.86 226 LYS A O 1
ATOM 1873 N N . GLU A 1 261 ? 9.898 50.432 90.777 1.00 24.54 227 GLU A N 1
ATOM 1874 C CA . GLU A 1 261 ? 10.044 51.819 90.365 1.00 24.45 227 GLU A CA 1
ATOM 1875 C C . GLU A 1 261 ? 11.261 52.147 89.494 1.00 24.35 227 GLU A C 1
ATOM 1876 O O . GLU A 1 261 ? 12.304 51.481 89.551 1.00 21.77 227 GLU A O 1
ATOM 1882 N N . VAL A 1 262 ? 11.092 53.189 88.685 1.00 23.70 228 VAL A N 1
ATOM 1883 C CA . VAL A 1 262 ? 12.138 53.715 87.821 1.00 24.37 228 VAL A CA 1
ATOM 1884 C C . VAL A 1 262 ? 12.259 55.160 88.305 1.00 25.53 228 VAL A C 1
ATOM 1885 O O . VAL A 1 262 ? 11.351 55.968 88.097 1.00 25.27 228 VAL A O 1
ATOM 1889 N N . ALA A 1 263 ? 13.372 55.472 88.966 1.00 26.46 229 ALA A N 1
ATOM 1890 C CA . ALA A 1 263 ? 13.598 56.807 89.508 1.00 25.79 229 ALA A CA 1
ATOM 1891 C C . ALA A 1 263 ? 14.764 57.524 88.841 1.00 26.43 229 ALA A C 1
ATOM 1892 O O . ALA A 1 263 ? 15.511 56.936 88.058 1.00 26.36 229 ALA A O 1
ATOM 1894 N N . GLY A 1 264 ? 14.912 58.804 89.165 1.00 27.94 230 GLY A N 1
ATOM 1895 C CA . GLY A 1 264 ? 15.984 59.605 88.603 1.00 29.85 230 GLY A CA 1
ATOM 1896 C C . GLY A 1 264 ? 15.570 61.064 88.561 1.00 31.64 230 GLY A C 1
ATOM 1897 O O . GLY A 1 264 ? 14.378 61.365 88.575 1.00 31.23 230 GLY A O 1
ATOM 1898 N N . ASN A 1 265 ? 16.543 61.971 88.507 1.00 32.06 231 ASN A N 1
ATOM 1899 C CA . ASN A 1 265 ? 16.247 63.404 88.465 1.00 31.87 231 ASN A CA 1
ATOM 1900 C C . ASN A 1 265 ? 16.215 63.938 87.051 1.00 30.41 231 ASN A C 1
ATOM 1901 O O . ASN A 1 265 ? 17.242 64.367 86.523 1.00 31.22 231 ASN A O 1
ATOM 1906 N N . GLY A 1 266 ? 15.034 63.912 86.446 1.00 29.37 232 GLY A N 1
ATOM 1907 C CA . GLY A 1 266 ? 14.886 64.411 85.093 1.00 29.93 232 GLY A CA 1
ATOM 1908 C C . GLY A 1 266 ? 15.172 63.372 84.030 1.00 29.62 232 GLY A C 1
ATOM 1909 O O . GLY A 1 266 ? 14.912 63.604 82.850 1.00 29.55 232 GLY A O 1
ATOM 1910 N N . LYS A 1 267 ? 15.716 62.231 84.450 1.00 29.18 233 LYS A N 1
ATOM 1911 C CA . LYS A 1 267 ? 16.042 61.133 83.545 1.00 27.05 233 LYS A CA 1
ATOM 1912 C C . LYS A 1 267 ? 16.188 59.852 84.355 1.00 26.03 233 LYS A C 1
ATOM 1913 O O . LYS A 1 267 ? 16.258 59.884 85.588 1.00 24.52 233 LYS A O 1
ATOM 1919 N N . VAL A 1 268 ? 16.235 58.724 83.658 1.00 24.36 234 VAL A N 1
ATOM 1920 C CA . VAL A 1 268 ? 16.393 57.436 84.317 1.00 22.44 234 VAL A CA 1
ATOM 1921 C C . VAL A 1 268 ? 17.749 57.386 85.021 1.00 22.24 234 VAL A C 1
ATOM 1922 O O . VAL A 1 268 ? 18.770 57.748 84.439 1.00 21.76 234 VAL A O 1
ATOM 1926 N N . GLU A 1 269 ? 17.763 56.945 86.272 1.00 22.47 235 GLU A N 1
ATOM 1927 C CA . GLU A 1 269 ? 19.018 56.834 87.006 1.00 24.11 235 GLU A CA 1
ATOM 1928 C C . GLU A 1 269 ? 19.066 55.574 87.854 1.00 24.21 235 GLU A C 1
ATOM 1929 O O . GLU A 1 269 ? 20.139 55.145 88.284 1.00 23.38 235 GLU A O 1
ATOM 1935 N N . LYS A 1 270 ? 17.908 54.963 88.076 1.00 23.64 236 LYS A N 1
ATOM 1936 C CA . LYS A 1 270 ? 17.858 53.766 88.899 1.00 24.42 236 LYS A CA 1
ATOM 1937 C C . LYS A 1 270 ? 16.569 52.979 88.717 1.00 24.32 236 LYS A C 1
ATOM 1938 O O . LYS A 1 270 ? 15.504 53.558 88.505 1.00 24.83 236 LYS A O 1
ATOM 1944 N N . ILE A 1 271 ? 16.666 51.655 88.786 1.00 23.92 237 ILE A N 1
ATOM 1945 C CA . ILE A 1 271 ? 15.479 50.813 88.685 1.00 23.28 237 ILE A CA 1
ATOM 1946 C C . ILE A 1 271 ? 15.433 50.002 89.978 1.00 23.49 237 ILE A C 1
ATOM 1947 O O . ILE A 1 271 ? 16.413 49.355 90.360 1.00 22.06 237 ILE A O 1
ATOM 1952 N N . ILE A 1 272 ? 14.299 50.074 90.665 1.00 22.45 238 ILE A N 1
ATOM 1953 C CA . ILE A 1 272 ? 14.132 49.389 91.938 1.00 23.50 238 ILE A CA 1
ATOM 1954 C C . ILE A 1 272 ? 13.185 48.210 91.842 1.00 24.45 238 ILE A C 1
ATOM 1955 O O . ILE A 1 272 ? 12.050 48.353 91.386 1.00 25.36 238 ILE A O 1
ATOM 1960 N N . THR A 1 273 ? 13.638 47.047 92.287 1.00 23.82 239 THR A N 1
ATOM 1961 C CA . THR A 1 273 ? 12.785 45.876 92.229 1.00 26.53 239 THR A CA 1
ATOM 1962 C C . THR A 1 273 ? 12.417 45.321 93.587 1.00 28.93 239 THR A C 1
ATOM 1963 O O . THR A 1 273 ? 12.677 45.910 94.637 1.00 29.45 239 THR A O 1
ATOM 1967 N N . ASP A 1 274 ? 11.813 44.149 93.512 1.00 31.33 240 ASP A N 1
ATOM 1968 C CA . ASP A 1 274 ? 11.354 43.379 94.642 1.00 33.86 240 ASP A CA 1
ATOM 1969 C C . ASP A 1 274 ? 12.469 43.188 95.670 1.00 35.04 240 ASP A C 1
ATOM 1970 O O . ASP A 1 274 ? 12.260 43.375 96.869 1.00 36.16 240 ASP A O 1
ATOM 1975 N N . LYS A 1 275 ? 13.656 42.818 95.200 1.00 34.58 241 LYS A N 1
ATOM 1976 C CA . LYS A 1 275 ? 14.761 42.579 96.108 1.00 34.77 241 LYS A CA 1
ATOM 1977 C C . LYS A 1 275 ? 16.076 43.251 95.766 1.00 34.53 241 LYS A C 1
ATOM 1978 O O . LYS A 1 275 ? 17.135 42.774 96.171 1.00 34.09 241 LYS A O 1
ATOM 1984 N N . ASN A 1 276 ? 16.031 44.354 95.036 1.00 33.77 242 ASN A N 1
ATOM 1985 C CA . ASN A 1 276 ? 17.275 45.022 94.715 1.00 33.26 242 ASN A CA 1
ATOM 1986 C C . ASN A 1 276 ? 17.108 46.377 94.050 1.00 31.85 242 ASN A C 1
ATOM 1987 O O . ASN A 1 276 ? 16.002 46.807 93.732 1.00 30.35 242 ASN A O 1
ATOM 1992 N N . GLU A 1 277 ? 18.232 47.052 93.869 1.00 31.21 243 GLU A N 1
ATOM 1993 C CA . GLU A 1 277 ? 18.259 48.346 93.222 1.00 31.58 243 GLU A CA 1
ATOM 1994 C C . GLU A 1 277 ? 19.437 48.354 92.269 1.00 29.91 243 GLU A C 1
ATOM 1995 O O . GLU A 1 277 ? 20.540 47.948 92.630 1.00 29.28 243 GLU A O 1
ATOM 2001 N N . TYR A 1 278 ? 19.194 48.805 91.045 1.00 28.52 244 TYR A N 1
ATOM 2002 C CA . TYR A 1 278 ? 20.236 48.837 90.029 1.00 27.75 244 TYR A CA 1
ATOM 2003 C C . TYR A 1 278 ? 20.428 50.237 89.459 1.00 28.02 244 TYR A C 1
ATOM 2004 O O . TYR A 1 278 ? 19.460 50.921 89.109 1.00 27.69 244 TYR A O 1
ATOM 2013 N N . ASP A 1 279 ? 21.682 50.667 89.384 1.00 27.05 245 ASP A N 1
ATOM 2014 C CA . ASP A 1 279 ? 21.992 51.964 88.811 1.00 27.72 245 ASP A CA 1
ATOM 2015 C C . ASP A 1 279 ? 21.976 51.731 87.310 1.00 25.71 245 ASP A C 1
ATOM 2016 O O . ASP A 1 279 ? 22.710 50.885 86.804 1.00 24.68 245 ASP A O 1
ATOM 2021 N N . VAL A 1 280 ? 21.128 52.468 86.606 1.00 23.56 246 VAL A N 1
ATOM 2022 C CA . VAL A 1 280 ? 21.016 52.320 85.169 1.00 22.31 246 VAL A CA 1
ATOM 2023 C C . VAL A 1 280 ? 20.771 53.673 84.529 1.00 23.14 246 VAL A C 1
ATOM 2024 O O . VAL A 1 280 ? 20.284 54.595 85.180 1.00 24.38 246 VAL A O 1
ATOM 2028 N N . ASP A 1 281 ? 21.108 53.788 83.250 1.00 22.72 247 ASP A N 1
ATOM 2029 C CA . ASP A 1 281 ? 20.937 55.040 82.523 1.00 22.13 247 ASP A CA 1
ATOM 2030 C C . ASP A 1 281 ? 19.808 54.959 81.514 1.00 21.71 247 ASP A C 1
ATOM 2031 O O . ASP A 1 281 ? 19.470 55.947 80.860 1.00 20.73 247 ASP A O 1
ATOM 2036 N N . MET A 1 282 ? 19.230 53.771 81.392 1.00 21.90 248 MET A N 1
ATOM 2037 C CA . MET A 1 282 ? 18.136 53.551 80.462 1.00 20.27 248 MET A CA 1
ATOM 2038 C C . MET A 1 282 ? 17.398 52.274 80.835 1.00 18.74 248 MET A C 1
ATOM 2039 O O . MET A 1 282 ? 18.002 51.299 81.289 1.00 17.14 248 MET A O 1
ATOM 2044 N N . VAL A 1 283 ? 16.082 52.306 80.664 1.00 18.12 249 VAL A N 1
ATOM 2045 C CA . VAL A 1 283 ? 15.226 51.170 80.963 1.00 16.57 249 VAL A CA 1
ATOM 2046 C C . VAL A 1 283 ? 14.319 50.908 79.768 1.00 17.99 249 VAL A C 1
ATOM 2047 O O . VAL A 1 283 ? 13.654 51.824 79.260 1.00 15.48 249 VAL A O 1
ATOM 2051 N N . ILE A 1 284 ? 14.314 49.656 79.322 1.00 17.22 250 ILE A N 1
ATOM 2052 C CA . ILE A 1 284 ? 13.500 49.230 78.200 1.00 18.02 250 ILE A CA 1
ATOM 2053 C C . ILE A 1 284 ? 12.459 48.278 78.746 1.00 18.11 250 ILE A C 1
ATOM 2054 O O . ILE A 1 284 ? 12.794 47.313 79.436 1.00 18.37 250 ILE A O 1
ATOM 2059 N N . LEU A 1 285 ? 11.198 48.548 78.440 1.00 18.01 251 LEU A N 1
ATOM 2060 C CA . LEU A 1 285 ? 10.112 47.695 78.894 1.00 18.58 251 LEU A CA 1
ATOM 2061 C C . LEU A 1 285 ? 9.690 46.753 77.766 1.00 20.15 251 LEU A C 1
ATOM 2062 O O . LEU A 1 285 ? 9.154 47.187 76.750 1.00 22.22 251 LEU A O 1
ATOM 2067 N N . ALA A 1 286 ? 9.953 45.464 77.947 1.00 21.22 252 ALA A N 1
ATOM 2068 C CA . ALA A 1 286 ? 9.599 44.449 76.958 1.00 23.36 252 ALA A CA 1
ATOM 2069 C C . ALA A 1 286 ? 8.724 43.430 77.676 1.00 24.66 252 ALA A C 1
ATOM 2070 O O . ALA A 1 286 ? 9.036 42.239 77.725 1.00 23.57 252 ALA A O 1
ATOM 2072 N N . VAL A 1 287 ? 7.619 43.910 78.235 1.00 27.63 253 VAL A N 1
ATOM 2073 C CA . VAL A 1 287 ? 6.726 43.049 78.993 1.00 29.51 253 VAL A CA 1
ATOM 2074 C C . VAL A 1 287 ? 5.590 42.398 78.218 1.00 30.69 253 VAL A C 1
ATOM 2075 O O . VAL A 1 287 ? 5.192 41.277 78.533 1.00 34.60 253 VAL A O 1
ATOM 2079 N N . GLY A 1 288 ? 5.061 43.077 77.210 1.00 29.61 254 GLY A N 1
ATOM 2080 C CA . GLY A 1 288 ? 3.979 42.471 76.458 1.00 29.60 254 GLY A CA 1
ATOM 2081 C C . GLY A 1 288 ? 3.092 43.445 75.718 1.00 28.45 254 GLY A C 1
ATOM 2082 O O . GLY A 1 288 ? 3.209 44.655 75.890 1.00 28.35 254 GLY A O 1
ATOM 2083 N N . PHE A 1 289 ? 2.195 42.909 74.894 1.00 29.03 255 PHE A N 1
ATOM 2084 C CA . PHE A 1 289 ? 1.289 43.738 74.110 1.00 29.68 255 PHE A CA 1
ATOM 2085 C C . PHE A 1 289 ? -0.187 43.402 74.325 1.00 29.01 255 PHE A C 1
ATOM 2086 O O . PHE A 1 289 ? -0.533 42.345 74.850 1.00 29.38 255 PHE A O 1
ATOM 2094 N N . ARG A 1 290 ? -1.044 44.320 73.893 1.00 26.62 256 ARG A N 1
ATOM 2095 C CA . ARG A 1 290 ? -2.487 44.176 73.998 1.00 24.94 256 ARG A CA 1
ATOM 2096 C C . ARG A 1 290 ? -3.106 44.452 72.616 1.00 23.07 256 ARG A C 1
ATOM 2097 O O . ARG A 1 290 ? -2.780 45.453 71.970 1.00 21.08 256 ARG A O 1
ATOM 2105 N N . PRO A 1 291 ? -4.005 43.567 72.145 1.00 20.73 257 PRO A N 1
ATOM 2106 C CA . PRO A 1 291 ? -4.650 43.743 70.838 1.00 18.95 257 PRO A CA 1
ATOM 2107 C C . PRO A 1 291 ? -5.399 45.069 70.738 1.00 17.96 257 PRO A C 1
ATOM 2108 O O . PRO A 1 291 ? -6.060 45.474 71.689 1.00 16.32 257 PRO A O 1
ATOM 2112 N N . ASN A 1 292 ? -5.285 45.744 69.593 1.00 19.01 258 ASN A N 1
ATOM 2113 C CA . ASN A 1 292 ? -5.982 47.015 69.363 1.00 19.49 258 ASN A CA 1
ATOM 2114 C C . ASN A 1 292 ? -7.329 46.700 68.753 1.00 18.53 258 ASN A C 1
ATOM 2115 O O . ASN A 1 292 ? -7.465 46.663 67.534 1.00 17.64 258 ASN A O 1
ATOM 2120 N N . THR A 1 293 ? -8.327 46.503 69.602 1.00 18.63 259 THR A N 1
ATOM 2121 C CA . THR A 1 293 ? -9.649 46.134 69.128 1.00 17.98 259 THR A CA 1
ATOM 2122 C C . THR A 1 293 ? -10.796 47.038 69.572 1.00 18.60 259 THR A C 1
ATOM 2123 O O . THR A 1 293 ? -11.967 46.663 69.447 1.00 17.90 259 THR A O 1
ATOM 2127 N N . THR A 1 294 ? -10.479 48.230 70.065 1.00 17.83 260 THR A N 1
ATOM 2128 C CA . THR A 1 294 ? -11.524 49.131 70.525 1.00 19.23 260 THR A CA 1
ATOM 2129 C C . THR A 1 294 ? -12.502 49.565 69.426 1.00 18.42 260 THR A C 1
ATOM 2130 O O . THR A 1 294 ? -13.672 49.817 69.700 1.00 19.33 260 THR A O 1
ATOM 2134 N N . LEU A 1 295 ? -12.037 49.642 68.185 1.00 16.89 261 LEU A N 1
ATOM 2135 C CA . LEU A 1 295 ? -12.909 50.045 67.089 1.00 17.61 261 LEU A CA 1
ATOM 2136 C C . LEU A 1 295 ? -14.110 49.104 66.971 1.00 18.19 261 LEU A C 1
ATOM 2137 O O . LEU A 1 295 ? -15.095 49.416 66.294 1.00 17.79 261 LEU A O 1
ATOM 2142 N N . GLY A 1 296 ? -14.020 47.951 67.628 1.00 18.51 262 GLY A N 1
ATOM 2143 C CA . GLY A 1 296 ? -15.113 46.995 67.593 1.00 18.17 262 GLY A CA 1
ATOM 2144 C C . GLY A 1 296 ? -16.355 47.584 68.233 1.00 19.02 262 GLY A C 1
ATOM 2145 O O . GLY A 1 296 ? -17.484 47.217 67.897 1.00 18.88 262 GLY A O 1
ATOM 2146 N N . ASN A 1 297 ? -16.144 48.503 69.170 1.00 19.60 263 ASN A N 1
ATOM 2147 C CA . ASN A 1 297 ? -17.249 49.167 69.852 1.00 21.44 263 ASN A CA 1
ATOM 2148 C C . ASN A 1 297 ? -18.206 48.135 70.460 1.00 21.70 263 ASN A C 1
ATOM 2149 O O . ASN A 1 297 ? -19.413 48.370 70.551 1.00 21.79 263 ASN A O 1
ATOM 2154 N N . GLY A 1 298 ? -17.659 46.990 70.856 1.00 21.21 264 GLY A N 1
ATOM 2155 C CA . GLY A 1 298 ? -18.461 45.936 71.451 1.00 21.46 264 GLY A CA 1
ATOM 2156 C C . GLY A 1 298 ? -19.297 45.110 70.484 1.00 22.63 264 GLY A C 1
ATOM 2157 O O . GLY A 1 298 ? -19.763 44.024 70.833 1.00 24.25 264 GLY A O 1
ATOM 2158 N N . LYS A 1 299 ? -19.500 45.615 69.273 1.00 21.27 265 LYS A N 1
ATOM 2159 C CA . LYS A 1 299 ? -20.301 44.907 68.283 1.00 21.20 265 LYS A CA 1
ATOM 2160 C C . LYS A 1 299 ? -19.708 43.584 67.827 1.00 20.67 265 LYS A C 1
ATOM 2161 O O . LYS A 1 299 ? -20.403 42.760 67.234 1.00 20.49 265 LYS A O 1
ATOM 2167 N N . ILE A 1 300 ? -18.423 43.384 68.092 1.00 19.69 266 ILE A N 1
ATOM 2168 C CA . ILE A 1 300 ? -17.739 42.169 67.672 1.00 18.62 266 ILE A CA 1
ATOM 2169 C C . ILE A 1 300 ? -17.335 41.292 68.855 1.00 18.65 266 ILE A C 1
ATOM 2170 O O . ILE A 1 300 ? -16.850 41.801 69.871 1.00 19.97 266 ILE A O 1
ATOM 2175 N N . ASP A 1 301 ? -17.535 39.979 68.728 1.00 17.64 267 ASP A N 1
ATOM 2176 C CA . ASP A 1 301 ? -17.157 39.043 69.793 1.00 17.39 267 ASP A CA 1
ATOM 2177 C C . ASP A 1 301 ? -15.648 39.126 70.019 1.00 17.10 267 ASP A C 1
ATOM 2178 O O . ASP A 1 301 ? -14.880 39.140 69.056 1.00 17.89 267 ASP A O 1
ATOM 2183 N N . LEU A 1 302 ? -15.220 39.173 71.278 1.00 15.36 268 LEU A N 1
ATOM 2184 C CA . LEU A 1 302 ? -13.791 39.246 71.583 1.00 15.08 268 LEU A CA 1
ATOM 2185 C C . LEU A 1 302 ? -13.273 38.055 72.382 1.00 16.45 268 LEU A C 1
ATOM 2186 O O . LEU A 1 302 ? -14.013 37.404 73.128 1.00 15.83 268 LEU A O 1
ATOM 2191 N N . PHE A 1 303 ? -11.985 37.782 72.221 1.00 16.59 269 PHE A N 1
ATOM 2192 C CA . PHE A 1 303 ? -11.329 36.707 72.951 1.00 16.08 269 PHE A CA 1
ATOM 2193 C C . PHE A 1 303 ? -11.089 37.339 74.321 1.00 16.80 269 PHE A C 1
ATOM 2194 O O . PHE A 1 303 ? -11.188 38.559 74.454 1.00 16.38 269 PHE A O 1
ATOM 2202 N N . ARG A 1 304 ? -10.770 36.536 75.331 1.00 17.48 270 ARG A N 1
ATOM 2203 C CA . ARG A 1 304 ? -10.566 37.085 76.666 1.00 19.47 270 ARG A CA 1
ATOM 2204 C C . ARG A 1 304 ? -9.494 38.160 76.793 1.00 20.01 270 ARG A C 1
ATOM 2205 O O . ARG A 1 304 ? -9.535 38.958 77.725 1.00 21.72 270 ARG A O 1
ATOM 2213 N N . ASN A 1 305 ? -8.537 38.199 75.875 1.00 18.26 271 ASN A N 1
ATOM 2214 C CA . ASN A 1 305 ? -7.492 39.211 75.955 1.00 16.59 271 ASN A CA 1
ATOM 2215 C C . ASN A 1 305 ? -7.830 40.436 75.108 1.00 17.25 271 ASN A C 1
ATOM 2216 O O . ASN A 1 305 ? -6.996 41.323 74.931 1.00 16.84 271 ASN A O 1
ATOM 2221 N N . GLY A 1 306 ? -9.049 40.484 74.577 1.00 15.98 272 GLY A N 1
ATOM 2222 C CA . GLY A 1 306 ? -9.450 41.622 73.765 1.00 15.64 272 GLY A CA 1
ATOM 2223 C C . GLY A 1 306 ? -9.304 41.408 72.266 1.00 16.51 272 GLY A C 1
ATOM 2224 O O . GLY A 1 306 ? -9.761 42.229 71.469 1.00 16.70 272 GLY A O 1
ATOM 2225 N N . ALA A 1 307 ? -8.681 40.303 71.869 1.00 14.18 273 ALA A N 1
ATOM 2226 C CA . ALA A 1 307 ? -8.488 40.025 70.451 1.00 14.33 273 ALA A CA 1
ATOM 2227 C C . ALA A 1 307 ? -9.814 39.774 69.753 1.00 14.67 273 ALA A C 1
ATOM 2228 O O . ALA A 1 307 ? -10.734 39.210 70.344 1.00 13.00 273 ALA A O 1
ATOM 2230 N N . PHE A 1 308 ? -9.916 40.199 68.496 1.00 15.64 274 PHE A N 1
ATOM 2231 C CA . PHE A 1 308 ? -11.135 39.968 67.736 1.00 16.45 274 PHE A CA 1
ATOM 2232 C C . PHE A 1 308 ? -11.209 38.459 67.572 1.00 18.03 274 PHE A C 1
ATOM 2233 O O . PHE A 1 308 ? -10.234 37.820 67.159 1.00 17.41 274 PHE A O 1
ATOM 2241 N N . LEU A 1 309 ? -12.353 37.882 67.913 1.00 18.61 275 LEU A N 1
ATOM 2242 C CA . LEU A 1 309 ? -12.519 36.444 67.788 1.00 18.65 275 LEU A CA 1
ATOM 2243 C C . LEU A 1 309 ? -12.887 36.135 66.342 1.00 18.82 275 LEU A C 1
ATOM 2244 O O . LEU A 1 309 ? -13.922 36.581 65.857 1.00 20.11 275 LEU A O 1
ATOM 2249 N N . VAL A 1 310 ? -12.040 35.377 65.653 1.00 17.94 276 VAL A N 1
ATOM 2250 C CA . VAL A 1 310 ? -12.294 35.052 64.254 1.00 15.68 276 VAL A CA 1
ATOM 2251 C C . VAL A 1 310 ? -12.306 33.549 63.977 1.00 18.32 276 VAL A C 1
ATOM 2252 O O . VAL A 1 310 ? -11.713 32.761 64.725 1.00 18.88 276 VAL A O 1
ATOM 2256 N N . ASN A 1 311 ? -12.994 33.148 62.909 1.00 17.68 277 ASN A N 1
ATOM 2257 C CA . ASN A 1 311 ? -13.037 31.741 62.538 1.00 17.82 277 ASN A CA 1
ATOM 2258 C C . ASN A 1 311 ? -11.818 31.440 61.671 1.00 18.98 277 ASN A C 1
ATOM 2259 O O . ASN A 1 311 ? -10.882 32.242 61.615 1.00 18.45 277 ASN A O 1
ATOM 2264 N N . LYS A 1 312 ? -11.828 30.301 60.988 1.00 20.07 278 LYS A N 1
ATOM 2265 C CA . LYS A 1 312 ? -10.686 29.928 60.161 1.00 22.15 278 LYS A CA 1
ATOM 2266 C C . LYS A 1 312 ? -10.554 30.681 58.846 1.00 21.26 278 LYS A C 1
ATOM 2267 O O . LYS A 1 312 ? -9.567 30.517 58.127 1.00 20.47 278 LYS A O 1
ATOM 2273 N N . ARG A 1 313 ? -11.547 31.512 58.541 1.00 20.20 279 ARG A N 1
ATOM 2274 C CA . ARG A 1 313 ? -11.515 32.339 57.337 1.00 19.21 279 ARG A CA 1
ATOM 2275 C C . ARG A 1 313 ? -11.179 33.767 57.779 1.00 18.38 279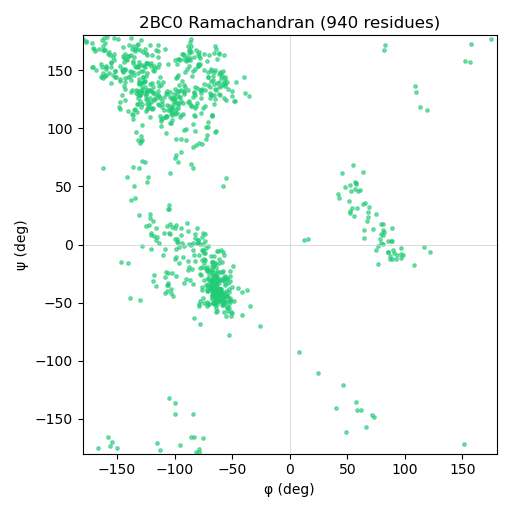 ARG A C 1
ATOM 2276 O O . ARG A 1 313 ? -11.248 34.715 56.990 1.00 17.81 279 ARG A O 1
ATOM 2284 N N . GLN A 1 314 ? -10.819 33.896 59.055 1.00 16.58 280 GLN A N 1
ATOM 2285 C CA . GLN A 1 314 ? -10.468 35.171 59.673 1.00 15.03 280 GLN A CA 1
ATOM 2286 C C . GLN A 1 314 ? -11.667 36.109 59.759 1.00 15.15 280 GLN A C 1
ATOM 2287 O O . GLN A 1 314 ? -11.506 37.323 59.905 1.00 15.34 280 GLN A O 1
ATOM 2293 N N . GLU A 1 315 ? -12.872 35.559 59.685 1.00 15.56 281 GLU A N 1
ATOM 2294 C CA . GLU A 1 315 ? -14.054 36.414 59.759 1.00 17.11 281 GLU A CA 1
ATOM 2295 C C . GLU A 1 315 ? -14.540 36.577 61.194 1.00 16.17 281 GLU A C 1
ATOM 2296 O O . GLU A 1 315 ? -14.592 35.610 61.952 1.00 14.99 281 GLU A O 1
ATOM 2302 N N . THR A 1 316 ? -14.876 37.810 61.563 1.00 14.59 282 THR A N 1
ATOM 2303 C CA . THR A 1 316 ? -15.367 38.094 62.904 1.00 14.55 282 THR A CA 1
ATOM 2304 C C . THR A 1 316 ? -16.839 37.698 62.988 1.00 15.67 282 THR A C 1
ATOM 2305 O O . THR A 1 316 ? -17.408 37.171 62.026 1.00 16.14 282 THR A O 1
ATOM 2309 N N . SER A 1 317 ? -17.454 37.971 64.135 1.00 15.11 283 SER A N 1
ATOM 2310 C CA . SER A 1 317 ? -18.852 37.640 64.341 1.00 16.86 283 SER A CA 1
ATOM 2311 C C . SER A 1 317 ? -19.759 38.494 63.463 1.00 17.63 283 SER A C 1
ATOM 2312 O O . SER A 1 317 ? -20.960 38.241 63.381 1.00 18.78 283 SER A O 1
ATOM 2315 N N . ILE A 1 318 ? -19.197 39.513 62.817 1.00 17.26 284 ILE A N 1
ATOM 2316 C CA . ILE A 1 318 ? -19.995 40.343 61.921 1.00 18.05 284 ILE A CA 1
ATOM 2317 C C . ILE A 1 318 ? -19.622 39.960 60.494 1.00 20.42 284 ILE A C 1
ATOM 2318 O O . ILE A 1 318 ? -18.465 40.073 60.089 1.00 20.21 284 ILE A O 1
ATOM 2323 N N . PRO A 1 319 ? -20.602 39.485 59.716 1.00 20.86 285 PRO A N 1
ATOM 2324 C CA . PRO A 1 319 ? -20.334 39.093 58.333 1.00 21.72 285 PRO A CA 1
ATOM 2325 C C . PRO A 1 319 ? -19.746 40.262 57.549 1.00 21.07 285 PRO A C 1
ATOM 2326 O O . PRO A 1 319 ? -20.170 41.404 57.718 1.00 21.04 285 PRO A O 1
ATOM 2330 N N . GLY A 1 320 ? -18.764 39.976 56.701 1.00 20.30 286 GLY A N 1
ATOM 2331 C CA . GLY A 1 320 ? -18.165 41.033 55.910 1.00 20.41 286 GLY A CA 1
ATOM 2332 C C . GLY A 1 320 ? -17.015 41.757 56.587 1.00 20.06 286 GLY A C 1
ATOM 2333 O O . GLY A 1 320 ? -16.305 42.526 55.939 1.00 19.79 286 GLY A O 1
ATOM 2334 N N . VAL A 1 321 ? -16.830 41.540 57.887 1.00 19.65 287 VAL A N 1
ATOM 2335 C CA . VAL A 1 321 ? -15.721 42.187 58.584 1.00 20.24 287 VAL A CA 1
ATOM 2336 C C . VAL A 1 321 ? -14.763 41.111 59.090 1.00 18.06 287 VAL A C 1
ATOM 2337 O O . VAL A 1 321 ? -15.165 40.174 59.781 1.00 17.13 287 VAL A O 1
ATOM 2341 N N . TYR A 1 322 ? -13.496 41.252 58.718 1.00 16.72 288 TYR A N 1
ATOM 2342 C CA . TYR A 1 322 ? -12.460 40.297 59.086 1.00 15.24 288 TYR A CA 1
ATOM 2343 C C . TYR A 1 322 ? -11.426 40.928 60.005 1.00 13.90 288 TYR A C 1
ATOM 2344 O O . TYR A 1 322 ? -11.369 42.141 60.143 1.00 15.09 288 TYR A O 1
ATOM 2353 N N . ALA A 1 323 ? -10.602 40.095 60.629 1.00 13.92 289 ALA A N 1
ATOM 2354 C CA . ALA A 1 323 ? -9.545 40.584 61.510 1.00 13.61 289 ALA A CA 1
ATOM 2355 C C . ALA A 1 323 ? -8.347 39.659 61.332 1.00 13.58 289 ALA A C 1
ATOM 2356 O O . ALA A 1 323 ? -8.492 38.439 61.280 1.00 12.84 289 ALA A O 1
ATOM 2358 N N . ILE A 1 324 ? -7.162 40.249 61.230 1.00 13.11 290 ILE A N 1
ATOM 2359 C CA . ILE A 1 324 ? -5.946 39.484 61.011 1.00 12.15 290 ILE A CA 1
ATOM 2360 C C . ILE A 1 324 ? -4.811 39.988 61.895 1.00 12.26 290 ILE A C 1
ATOM 2361 O O . ILE A 1 324 ? -4.912 41.047 62.519 1.00 12.06 290 ILE A O 1
ATOM 2366 N N . GLY A 1 325 ? -3.734 39.217 61.954 1.00 11.79 291 GLY A N 1
ATOM 2367 C CA . GLY A 1 325 ? -2.589 39.626 62.745 1.00 13.05 291 GLY A CA 1
ATOM 2368 C C . GLY A 1 325 ? -2.789 39.694 64.245 1.00 14.08 291 GLY A C 1
ATOM 2369 O O . GLY A 1 325 ? -3.682 39.042 64.800 1.00 15.25 291 GLY A O 1
ATOM 2370 N N . ASP A 1 326 ? -1.946 40.497 64.894 1.00 12.58 292 ASP A N 1
ATOM 2371 C CA . ASP A 1 326 ? -1.961 40.660 66.342 1.00 12.35 292 ASP A CA 1
ATOM 2372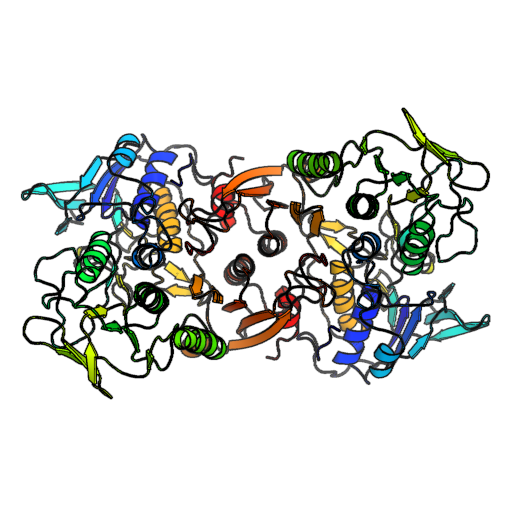 C C . ASP A 1 326 ? -3.242 41.245 66.930 1.00 13.37 292 ASP A C 1
ATOM 2373 O O . ASP A 1 326 ? -3.376 41.336 68.152 1.00 13.86 292 ASP A O 1
ATOM 2378 N N . CYS A 1 327 ? -4.188 41.655 66.095 1.00 13.12 293 CYS A N 1
ATOM 2379 C CA . CYS A 1 327 ? -5.419 42.204 66.657 1.00 14.68 293 CYS A CA 1
ATOM 2380 C C . CYS A 1 327 ? -6.507 41.134 66.723 1.00 14.41 293 CYS A C 1
ATOM 2381 O O . CYS A 1 327 ? -7.631 41.404 67.147 1.00 16.43 293 CYS A O 1
ATOM 2384 N N . ALA A 1 328 ? -6.166 39.915 66.315 1.00 14.22 294 ALA A N 1
ATOM 2385 C CA . ALA A 1 328 ? -7.140 38.832 66.296 1.00 14.33 294 ALA A CA 1
ATOM 2386 C C . ALA A 1 328 ? -6.587 37.489 66.757 1.00 15.16 294 ALA A C 1
ATOM 2387 O O . ALA A 1 328 ? -5.379 37.328 66.951 1.00 15.47 294 ALA A O 1
ATOM 2389 N N . THR A 1 329 ? -7.485 36.519 66.920 1.00 13.99 295 THR A N 1
ATOM 2390 C CA . THR A 1 329 ? -7.090 35.184 67.348 1.00 13.38 295 THR A CA 1
ATOM 2391 C C . THR A 1 329 ? -6.662 34.322 66.160 1.00 14.04 295 THR A C 1
ATOM 2392 O O . THR A 1 329 ? -6.709 34.750 64.999 1.00 12.32 295 THR A O 1
ATOM 2396 N N . ILE A 1 330 ? -6.231 33.104 66.466 1.00 14.64 296 ILE A N 1
ATOM 2397 C CA . ILE A 1 330 ? -5.818 32.157 65.445 1.00 14.59 296 ILE A CA 1
ATOM 2398 C C . ILE A 1 330 ? -6.007 30.765 66.048 1.00 16.06 296 ILE A C 1
ATOM 2399 O O . ILE A 1 330 ? -5.974 30.605 67.268 1.00 16.56 296 ILE A O 1
ATOM 2404 N N . TYR A 1 331 ? -6.236 29.763 65.207 1.00 16.18 297 TYR A N 1
ATOM 2405 C CA . TYR A 1 331 ? -6.418 28.418 65.724 1.00 15.43 297 TYR A CA 1
ATOM 2406 C C . TYR A 1 331 ? -5.058 27.764 65.966 1.00 15.33 297 TYR A C 1
ATOM 2407 O O . TYR A 1 331 ? -4.184 27.779 65.096 1.00 13.32 297 TYR A O 1
ATOM 2416 N N . ASP A 1 332 ? -4.901 27.189 67.156 1.00 15.20 298 ASP A N 1
ATOM 2417 C CA . ASP A 1 332 ? -3.673 26.516 67.571 1.00 13.89 298 ASP A CA 1
ATOM 2418 C C . ASP A 1 332 ? -3.858 24.996 67.474 1.00 13.19 298 ASP A C 1
ATOM 2419 O O . ASP A 1 332 ? -4.613 24.411 68.244 1.00 13.66 298 ASP A O 1
ATOM 2424 N N . ASN A 1 333 ? -3.169 24.359 66.534 1.00 12.01 299 ASN A N 1
ATOM 2425 C CA . ASN A 1 333 ? -3.283 22.914 66.362 1.00 12.95 299 ASN A CA 1
ATOM 2426 C C . ASN A 1 333 ? -2.627 22.090 67.471 1.00 13.92 299 ASN A C 1
ATOM 2427 O O . ASN A 1 333 ? -2.926 20.909 67.622 1.00 13.43 299 ASN A O 1
ATOM 2432 N N . ALA A 1 334 ? -1.721 22.701 68.231 1.00 14.17 300 ALA A N 1
ATOM 2433 C CA . ALA A 1 334 ? -1.047 21.992 69.314 1.00 14.50 300 ALA A CA 1
ATOM 2434 C C . ALA A 1 334 ? -2.014 21.819 70.489 1.00 16.43 300 ALA A C 1
ATOM 2435 O O . ALA A 1 334 ? -2.185 20.720 71.013 1.00 16.03 300 ALA A O 1
ATOM 2437 N N . THR A 1 335 ? -2.648 22.915 70.890 1.00 17.13 301 THR A N 1
ATOM 2438 C CA . THR A 1 335 ? -3.610 22.904 71.985 1.00 17.63 301 THR A CA 1
ATOM 2439 C C . THR A 1 335 ? -4.992 22.504 71.491 1.00 17.53 301 THR A C 1
ATOM 2440 O O . THR A 1 335 ? -5.831 22.077 72.269 1.00 18.65 301 THR A O 1
ATOM 2444 N N . ARG A 1 336 ? -5.220 22.664 70.195 1.00 19.14 302 ARG A N 1
ATOM 2445 C CA . ARG A 1 336 ? -6.505 22.362 69.576 1.00 19.59 302 ARG A CA 1
ATOM 2446 C C . ARG A 1 336 ? -7.630 23.218 70.151 1.00 20.71 302 ARG A C 1
ATOM 2447 O O . ARG A 1 336 ? -8.703 22.725 70.490 1.00 20.82 302 ARG A O 1
ATOM 2455 N N . ASP A 1 337 ? -7.367 24.514 70.255 1.00 20.84 303 ASP A N 1
ATOM 2456 C CA . ASP A 1 337 ? -8.344 25.477 70.758 1.00 20.93 303 ASP A CA 1
ATOM 2457 C C . ASP A 1 337 ? -7.997 26.815 70.124 1.00 19.62 303 ASP A C 1
ATOM 2458 O O . ASP A 1 337 ? -6.903 26.995 69.586 1.00 16.35 303 ASP A O 1
ATOM 2463 N N . THR A 1 338 ? -8.930 27.753 70.182 1.00 17.85 304 THR A N 1
ATOM 2464 C CA . THR A 1 338 ? -8.654 29.072 69.657 1.00 17.76 304 THR A CA 1
ATOM 2465 C C . THR A 1 338 ? -7.565 29.584 70.578 1.00 17.97 304 THR A C 1
ATOM 2466 O O . THR A 1 338 ? -7.522 29.220 71.750 1.00 17.67 304 THR A O 1
ATOM 2470 N N . ASN A 1 339 ? -6.672 30.406 70.045 1.00 17.43 305 ASN A N 1
ATOM 2471 C CA . ASN A 1 339 ? -5.582 30.942 70.839 1.00 16.50 305 ASN A CA 1
ATOM 2472 C C . ASN A 1 339 ? -5.202 32.310 70.299 1.00 15.67 305 ASN A C 1
ATOM 2473 O O . ASN A 1 339 ? -5.846 32.848 69.397 1.00 15.54 305 ASN A O 1
ATOM 2478 N N . TYR A 1 340 ? -4.158 32.882 70.868 1.00 14.73 306 TYR A N 1
ATOM 2479 C CA . TYR A 1 340 ? -3.690 34.172 70.425 1.00 14.93 306 TYR A CA 1
ATOM 2480 C C . TYR A 1 340 ? -2.170 34.064 70.383 1.00 15.73 306 TYR A C 1
ATOM 2481 O O . TYR A 1 340 ? -1.520 33.911 71.416 1.00 15.54 306 TYR A O 1
ATOM 2490 N N . ILE A 1 341 ? -1.612 34.116 69.178 1.00 14.91 307 ILE A N 1
ATOM 2491 C CA . ILE A 1 341 ? -0.171 34.007 68.992 1.00 14.48 307 ILE A CA 1
ATOM 2492 C C . ILE A 1 341 ? 0.292 35.180 68.141 1.00 13.83 307 ILE A C 1
ATOM 2493 O O . ILE A 1 341 ? 0.110 35.194 66.926 1.00 13.94 307 ILE A O 1
ATOM 2498 N N . ALA A 1 342 ? 0.888 36.168 68.797 1.00 13.51 308 ALA A N 1
ATOM 2499 C CA . ALA A 1 342 ? 1.343 37.371 68.121 1.00 13.18 308 ALA A CA 1
ATOM 2500 C C . ALA A 1 342 ? 2.688 37.197 67.440 1.00 14.27 308 ALA A C 1
ATOM 2501 O O . ALA A 1 342 ? 3.726 37.522 68.017 1.00 15.88 308 ALA A O 1
ATOM 2503 N N . LEU A 1 343 ? 2.671 36.689 66.211 1.00 13.53 309 LEU A N 1
ATOM 2504 C CA . LEU A 1 343 ? 3.904 36.493 65.456 1.00 12.52 309 LEU A CA 1
ATOM 2505 C C . LEU A 1 343 ? 3.739 37.058 64.064 1.00 12.82 309 LEU A C 1
ATOM 2506 O O . LEU A 1 343 ? 2.642 37.033 63.512 1.00 13.54 309 LEU A O 1
ATOM 2511 N N . ALA A 1 344 ? 4.828 37.574 63.500 1.00 13.01 310 ALA A N 1
ATOM 2512 C CA . ALA A 1 344 ? 4.792 38.139 62.156 1.00 12.47 310 ALA A CA 1
ATOM 2513 C C . ALA A 1 344 ? 4.399 37.040 61.182 1.00 12.83 310 ALA A C 1
ATOM 2514 O O . ALA A 1 344 ? 3.725 37.302 60.185 1.00 15.76 310 ALA A O 1
ATOM 2516 N N . SER A 1 345 ? 4.822 35.811 61.482 1.00 12.17 311 SER A N 1
ATOM 2517 C CA . SER A 1 345 ? 4.521 34.655 60.642 1.00 12.06 311 SER A CA 1
ATOM 2518 C C . SER A 1 345 ? 3.015 34.442 60.517 1.00 11.16 311 SER A C 1
ATOM 2519 O O . SER A 1 345 ? 2.507 34.168 59.430 1.00 10.90 311 SER A O 1
ATOM 2522 N N . ASN A 1 346 ? 2.307 34.572 61.634 1.00 10.55 312 ASN A N 1
ATOM 2523 C CA . ASN A 1 346 ? 0.857 34.408 61.639 1.00 11.91 312 ASN A CA 1
ATOM 2524 C C . ASN A 1 346 ? 0.196 35.610 60.970 1.00 12.20 312 ASN A C 1
ATOM 2525 O O . ASN A 1 346 ? -0.840 35.479 60.313 1.00 13.13 312 ASN A O 1
ATOM 2530 N N . ALA A 1 347 ? 0.797 36.783 61.151 1.00 11.18 313 ALA A N 1
ATOM 2531 C CA . ALA A 1 347 ? 0.278 38.013 60.570 1.00 12.09 313 ALA A CA 1
ATOM 2532 C C . ALA A 1 347 ? 0.188 37.880 59.048 1.00 12.89 313 ALA A C 1
ATOM 2533 O O . ALA A 1 347 ? -0.819 38.254 58.433 1.00 12.41 313 ALA A O 1
ATOM 2535 N N . VAL A 1 348 ? 1.244 37.343 58.446 1.00 13.42 314 VAL A N 1
ATOM 2536 C CA . VAL A 1 348 ? 1.293 37.163 57.001 1.00 13.86 314 VAL A CA 1
ATOM 2537 C C . VAL A 1 348 ? 0.262 36.155 56.490 1.00 14.28 314 VAL A C 1
ATOM 2538 O O . VAL A 1 348 ? -0.481 36.436 55.544 1.00 13.22 314 VAL A O 1
ATOM 2542 N N . ARG A 1 349 ? 0.214 34.986 57.118 1.00 15.30 315 ARG A N 1
ATOM 2543 C CA . ARG A 1 349 ? -0.716 33.947 56.697 1.00 15.62 315 ARG A CA 1
ATOM 2544 C C . ARG A 1 349 ? -2.173 34.271 56.957 1.00 13.72 315 ARG A C 1
ATOM 2545 O O . ARG A 1 349 ? -3.022 33.926 56.143 1.00 17.55 315 ARG A O 1
ATOM 2553 N N . THR A 1 350 ? -2.488 34.920 58.073 1.00 12.45 316 THR A N 1
ATOM 2554 C CA . THR A 1 350 ? -3.891 35.253 58.314 1.00 12.57 316 THR A CA 1
ATOM 2555 C C . THR A 1 350 ? -4.293 36.357 57.333 1.00 13.89 316 THR A C 1
ATOM 2556 O O . THR A 1 350 ? -5.451 36.445 56.920 1.00 14.02 316 THR A O 1
ATOM 2560 N N . GLY A 1 351 ? -3.324 37.188 56.947 1.00 14.14 317 GLY A N 1
ATOM 2561 C CA . GLY A 1 351 ? -3.602 38.258 56.000 1.00 14.29 317 GLY A CA 1
ATOM 2562 C C . GLY A 1 351 ? -3.945 37.711 54.623 1.00 14.08 317 GLY A C 1
ATOM 2563 O O . GLY A 1 351 ? -4.817 38.229 53.918 1.00 14.86 317 GLY A O 1
ATOM 2564 N N . ILE A 1 352 ? -3.245 36.653 54.235 1.00 13.76 318 ILE A N 1
ATOM 2565 C CA . ILE A 1 352 ? -3.477 36.007 52.952 1.00 12.14 318 ILE A CA 1
ATOM 2566 C C . ILE A 1 352 ? -4.854 35.345 52.940 1.00 12.95 318 ILE A C 1
ATOM 2567 O O . ILE A 1 352 ? -5.602 35.457 51.966 1.00 13.21 318 ILE A O 1
ATOM 2572 N N . VAL A 1 353 ? -5.188 34.665 54.033 1.00 12.73 319 VAL A N 1
ATOM 2573 C CA . VAL A 1 353 ? -6.474 33.988 54.143 1.00 13.15 319 VAL A CA 1
ATOM 2574 C C . VAL A 1 353 ? -7.621 34.985 54.082 1.00 13.44 319 VAL A C 1
ATOM 2575 O O . VAL A 1 353 ? -8.618 34.760 53.392 1.00 14.78 319 VAL A O 1
ATOM 2579 N N . ALA A 1 354 ? -7.482 36.085 54.810 1.00 13.20 320 ALA A N 1
ATOM 2580 C CA . ALA A 1 354 ? -8.530 37.095 54.832 1.00 14.26 320 ALA A CA 1
ATOM 2581 C C . ALA A 1 354 ? -8.698 37.707 53.453 1.00 15.08 320 ALA A C 1
ATOM 2582 O O . ALA A 1 354 ? -9.820 37.929 52.997 1.00 14.48 320 ALA A O 1
ATOM 2584 N N . ALA A 1 355 ? -7.575 37.968 52.791 1.00 13.66 321 ALA A N 1
ATOM 2585 C CA . ALA A 1 355 ? -7.589 38.559 51.458 1.00 14.53 321 ALA A CA 1
ATOM 2586 C C . ALA A 1 355 ? -8.490 37.778 50.503 1.00 14.94 321 ALA A C 1
ATOM 2587 O O . ALA A 1 355 ? -9.400 38.338 49.892 1.00 14.97 321 ALA A O 1
ATOM 2589 N N . HIS A 1 356 ? -8.241 36.481 50.375 1.00 15.50 322 HIS A N 1
ATOM 2590 C CA . HIS A 1 356 ? -9.043 35.664 49.478 1.00 15.71 322 HIS A CA 1
ATOM 2591 C C . HIS A 1 356 ? -10.519 35.626 49.850 1.00 16.18 322 HIS A C 1
ATOM 2592 O O . HIS A 1 356 ? -11.384 35.773 48.984 1.00 15.23 322 HIS A O 1
ATOM 2599 N N . ASN A 1 357 ? -10.820 35.454 51.131 1.00 14.93 323 ASN A N 1
ATOM 2600 C CA . ASN A 1 357 ? -12.217 35.390 51.526 1.00 16.04 323 ASN A CA 1
ATOM 2601 C C . ASN A 1 357 ? -12.961 36.688 51.273 1.00 17.03 323 ASN A C 1
ATOM 2602 O O . ASN A 1 357 ? -14.081 36.659 50.761 1.00 17.17 323 ASN A O 1
ATOM 2607 N N . ALA A 1 358 ? -12.341 37.820 51.609 1.00 16.94 324 ALA A N 1
ATOM 2608 C CA . ALA A 1 358 ? -12.973 39.129 51.405 1.00 17.06 324 ALA A CA 1
ATOM 2609 C C . ALA A 1 358 ? -13.212 39.406 49.925 1.00 17.31 324 ALA A C 1
ATOM 2610 O O . ALA A 1 358 ? -14.094 40.186 49.569 1.00 17.38 324 ALA A O 1
ATOM 2612 N N . CYS A 1 359 ? -12.420 38.764 49.069 1.00 18.06 325 CYS A N 1
ATOM 2613 C CA . CYS A 1 359 ? -12.556 38.928 47.628 1.00 18.03 325 CYS A CA 1
ATOM 2614 C C . CYS A 1 359 ? -13.443 37.858 46.996 1.00 18.72 325 CYS A C 1
ATOM 2615 O O . CYS A 1 359 ? -13.446 37.677 45.781 1.00 19.36 325 CYS A O 1
ATOM 2618 N N . GLY A 1 360 ? -14.188 37.141 47.828 1.00 19.62 326 GLY A N 1
ATOM 2619 C CA . GLY A 1 360 ? -15.099 36.137 47.309 1.00 20.08 326 GLY A CA 1
ATOM 2620 C C . GLY A 1 360 ? -14.589 34.728 47.095 1.00 20.90 326 GLY A C 1
ATOM 2621 O O . GLY A 1 360 ? -15.331 33.883 46.596 1.00 20.76 326 GLY A O 1
ATOM 2622 N N . THR A 1 361 ? -13.341 34.456 47.458 1.00 20.52 327 THR A N 1
ATOM 2623 C CA . THR A 1 361 ? -12.807 33.111 47.282 1.00 21.19 327 THR A CA 1
ATOM 2624 C C . THR A 1 361 ? -12.806 32.388 48.615 1.00 23.16 327 THR A C 1
ATOM 2625 O O . THR A 1 361 ? -12.122 32.788 49.555 1.00 23.66 327 THR A O 1
ATOM 2629 N N . ASP A 1 362 ? -13.578 31.317 48.701 1.00 24.96 328 ASP A N 1
ATOM 2630 C CA . ASP A 1 362 ? -13.641 30.573 49.940 1.00 27.06 328 ASP A CA 1
ATOM 2631 C C . ASP A 1 362 ? -12.318 29.888 50.228 1.00 26.86 328 ASP A C 1
ATOM 2632 O O . ASP A 1 362 ? -11.925 28.963 49.518 1.00 27.20 328 ASP A O 1
ATOM 2637 N N . LEU A 1 363 ? -11.629 30.351 51.266 1.00 24.63 329 LEU A N 1
ATOM 2638 C CA . LEU A 1 363 ? -10.351 29.769 51.664 1.00 22.36 329 LEU A CA 1
ATOM 2639 C C . LEU A 1 363 ? -10.355 29.584 53.176 1.00 21.63 329 LEU A C 1
ATOM 2640 O O . LEU A 1 363 ? -10.438 30.554 53.924 1.00 22.65 329 LEU A O 1
ATOM 2645 N N . GLU A 1 364 ? -10.279 28.340 53.632 1.00 21.88 330 GLU A N 1
ATOM 2646 C CA . GLU A 1 364 ? -10.271 28.099 55.064 1.00 22.47 330 GLU A CA 1
ATOM 2647 C C . GLU A 1 364 ? -8.862 27.850 55.577 1.00 18.81 330 GLU A C 1
ATOM 2648 O O . GLU A 1 364 ? -8.142 26.997 55.056 1.00 16.31 330 GLU A O 1
ATOM 2654 N N . GLY A 1 365 ? -8.475 28.624 56.587 1.00 16.64 331 GLY A N 1
ATOM 2655 C CA . GLY A 1 365 ? -7.156 28.491 57.179 1.00 16.07 331 GLY A CA 1
ATOM 2656 C C . GLY A 1 365 ? -7.005 27.131 57.832 1.00 15.94 331 GLY A C 1
ATOM 2657 O O . GLY A 1 365 ? -7.989 26.418 58.022 1.00 16.70 331 GLY A O 1
ATOM 2658 N N . ILE A 1 366 ? -5.780 26.769 58.195 1.00 16.11 332 ILE A N 1
ATOM 2659 C CA . ILE A 1 366 ? -5.528 25.462 58.791 1.00 15.16 332 ILE A CA 1
ATOM 2660 C C . ILE A 1 366 ? -4.922 25.489 60.194 1.00 14.18 332 ILE A C 1
ATOM 2661 O O . ILE A 1 366 ? -4.527 24.445 60.727 1.00 14.89 332 ILE A O 1
ATOM 2666 N N . GLY A 1 367 ? -4.842 26.677 60.786 1.00 12.90 333 GLY A N 1
ATOM 2667 C CA . GLY A 1 367 ? -4.293 26.795 62.125 1.00 12.25 333 GLY A CA 1
ATOM 2668 C C . GLY A 1 367 ? -2.778 26.822 62.133 1.00 12.72 333 GLY A C 1
ATOM 2669 O O . GLY A 1 367 ? -2.130 26.514 61.126 1.00 12.27 333 GLY A O 1
ATOM 2670 N N . VAL A 1 368 ? -2.209 27.180 63.278 1.00 12.11 334 VAL A N 1
ATOM 2671 C CA . VAL A 1 368 ? -0.760 27.262 63.414 1.00 12.68 334 VAL A CA 1
ATOM 2672 C C . VAL A 1 368 ? -0.259 26.551 64.667 1.00 13.36 334 VAL A C 1
ATOM 2673 O O . VAL A 1 368 ? -1.055 26.117 65.510 1.00 13.81 334 VAL A O 1
ATOM 2677 N N . GLN A 1 369 ? 1.063 26.445 64.795 1.00 13.23 335 GLN A N 1
ATOM 2678 C CA . GLN A 1 369 ? 1.661 25.762 65.943 1.00 13.75 335 GLN A CA 1
ATOM 2679 C C . GLN A 1 369 ? 2.530 26.653 66.820 1.00 13.61 335 GLN A C 1
ATOM 2680 O O . GLN A 1 369 ? 3.189 26.170 67.736 1.00 14.60 335 GLN A O 1
ATOM 2686 N N . GLY A 1 370 ? 2.532 27.949 66.539 1.00 13.41 336 GLY A N 1
ATOM 2687 C CA . GLY A 1 370 ? 3.337 28.861 67.321 1.00 13.06 336 GLY A CA 1
ATOM 2688 C C . GLY A 1 370 ? 4.823 28.635 67.102 1.00 12.80 336 GLY A C 1
ATOM 2689 O O . GLY A 1 370 ? 5.622 28.911 67.989 1.00 14.00 336 GLY A O 1
ATOM 2690 N N . SER A 1 371 ? 5.190 28.137 65.922 1.00 11.99 337 SER A N 1
ATOM 2691 C CA . SER A 1 371 ? 6.592 27.873 65.586 1.00 10.69 337 SER A CA 1
ATOM 2692 C C . SER A 1 371 ? 7.428 29.134 65.739 1.00 10.85 337 SER A C 1
ATOM 2693 O O . SER A 1 371 ? 7.012 30.222 65.345 1.00 9.93 337 SER A O 1
ATOM 2696 N N . ASN A 1 372 ? 8.623 28.991 66.296 1.00 12.05 338 ASN A N 1
ATOM 2697 C CA . ASN A 1 372 ? 9.467 30.155 66.511 1.00 12.68 338 ASN A CA 1
ATOM 2698 C C . ASN A 1 372 ? 10.928 29.760 66.601 1.00 13.03 338 ASN A C 1
ATOM 2699 O O . ASN A 1 372 ? 11.259 28.596 66.818 1.00 10.99 338 ASN A O 1
ATOM 2704 N N . GLY A 1 373 ? 11.800 30.744 66.442 1.00 12.24 339 GLY A N 1
ATOM 2705 C CA . GLY A 1 373 ? 13.214 30.475 66.538 1.00 13.08 339 GLY A CA 1
ATOM 2706 C C . GLY A 1 373 ? 13.863 31.626 67.267 1.00 14.27 339 GLY A C 1
ATOM 2707 O O . GLY A 1 373 ? 13.271 32.693 67.391 1.00 14.29 339 GLY A O 1
ATOM 2708 N N . ILE A 1 374 ? 15.066 31.401 67.775 1.00 14.75 340 ILE A N 1
ATOM 2709 C CA . ILE A 1 374 ? 15.807 32.446 68.462 1.00 15.16 340 ILE A CA 1
ATOM 2710 C C . ILE A 1 374 ? 17.301 32.157 68.300 1.00 14.88 340 ILE A C 1
ATOM 2711 O O . ILE A 1 374 ? 17.717 31.000 68.269 1.00 14.69 340 ILE A O 1
ATOM 2716 N N . SER A 1 375 ? 18.095 33.214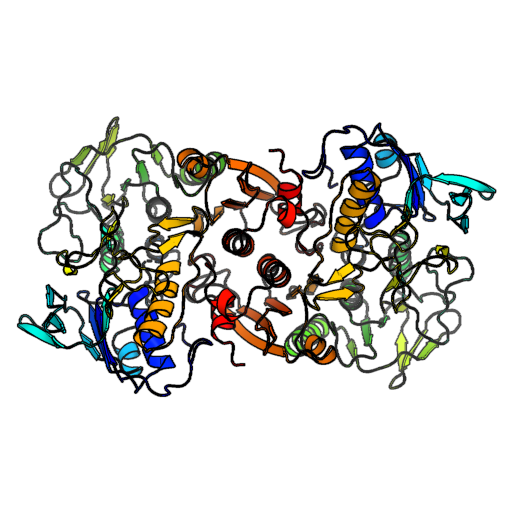 68.159 1.00 14.18 341 SER A N 1
ATOM 2717 C CA . SER A 1 375 ? 19.537 33.075 67.977 1.00 14.13 341 SER A CA 1
ATOM 2718 C C . SER A 1 375 ? 20.214 34.182 68.780 1.00 14.87 341 SER A C 1
ATOM 2719 O O . SER A 1 375 ? 20.049 35.367 68.474 1.00 14.61 341 SER A O 1
ATOM 2722 N N . ILE A 1 376 ? 20.968 33.780 69.804 1.00 15.43 342 ILE A N 1
ATOM 2723 C CA . ILE A 1 376 ? 21.659 34.702 70.710 1.00 14.59 342 ILE A CA 1
ATOM 2724 C C . ILE A 1 376 ? 23.120 34.281 70.916 1.00 15.53 342 ILE A C 1
ATOM 2725 O O . ILE A 1 376 ? 23.393 33.229 71.494 1.00 14.83 342 ILE A O 1
ATOM 2730 N N . TYR A 1 377 ? 24.056 35.103 70.451 1.00 16.45 343 TYR A N 1
ATOM 2731 C CA . TYR A 1 377 ? 25.486 34.801 70.594 1.00 17.38 343 TYR A CA 1
ATOM 2732 C C . TYR A 1 377 ? 25.862 33.414 70.071 1.00 19.12 343 TYR A C 1
ATOM 2733 O O . TYR A 1 377 ? 26.565 32.674 70.751 1.00 22.38 343 TYR A O 1
ATOM 2742 N N . GLY A 1 378 ? 25.391 33.034 68.894 1.00 19.30 344 GLY A N 1
ATOM 2743 C CA . GLY A 1 378 ? 25.775 31.725 68.387 1.00 21.26 344 GLY A CA 1
ATOM 2744 C C . GLY A 1 378 ? 25.042 30.510 68.938 1.00 21.34 344 GLY A C 1
ATOM 2745 O O . GLY A 1 378 ? 25.370 29.382 68.574 1.00 22.51 344 GLY A O 1
ATOM 2746 N N . LEU A 1 379 ? 24.072 30.718 69.822 1.00 19.41 345 LEU A N 1
ATOM 2747 C CA . LEU A 1 379 ? 23.298 29.605 70.360 1.00 18.05 345 LEU A CA 1
ATOM 2748 C C . LEU A 1 379 ? 21.969 29.706 69.626 1.00 17.15 345 LEU A C 1
ATOM 2749 O O . LEU A 1 379 ? 21.255 30.698 69.768 1.00 15.04 345 LEU A O 1
ATOM 2754 N N . HIS A 1 380 ? 21.662 28.686 68.823 1.00 15.80 346 HIS A N 1
ATOM 2755 C CA . HIS A 1 380 ? 20.444 28.658 68.009 1.00 14.78 346 HIS A CA 1
ATOM 2756 C C . HIS A 1 380 ? 19.404 27.688 68.543 1.00 13.88 346 HIS A C 1
ATOM 2757 O O . HIS A 1 380 ? 19.705 26.525 68.793 1.00 14.25 346 HIS A O 1
ATOM 2764 N N . MET A 1 381 ? 18.174 28.165 68.701 1.00 12.78 347 MET A N 1
ATOM 2765 C CA . MET A 1 381 ? 17.107 27.324 69.215 1.00 13.07 347 MET A CA 1
ATOM 2766 C C . MET A 1 381 ? 15.811 27.532 68.452 1.00 12.87 347 MET A C 1
ATOM 2767 O O . MET A 1 381 ? 15.542 28.620 67.953 1.00 15.48 347 MET A O 1
ATOM 2772 N N . VAL A 1 382 ? 15.017 26.474 68.352 1.00 13.55 348 VAL A N 1
ATOM 2773 C CA . VAL A 1 382 ? 13.724 26.542 67.681 1.00 11.31 348 VAL A CA 1
ATOM 2774 C C . VAL A 1 382 ? 12.755 25.671 68.435 1.00 11.78 348 VAL A C 1
ATOM 2775 O O . VAL A 1 382 ? 13.154 24.698 69.075 1.00 12.08 348 VAL A O 1
ATOM 2779 N N . SER A 1 383 ? 11.481 26.034 68.370 1.00 11.73 349 SER A N 1
ATOM 2780 C CA . SER A 1 383 ? 10.445 25.264 69.032 1.00 12.44 349 SER A CA 1
ATOM 2781 C C . SER A 1 383 ? 9.115 25.496 68.335 1.00 12.26 349 SER A C 1
ATOM 2782 O O . SER A 1 383 ? 8.915 26.511 67.662 1.00 10.58 349 SER A O 1
ATOM 2785 N N . THR A 1 384 ? 8.213 24.539 68.502 1.00 12.51 350 THR A N 1
ATOM 2786 C CA . THR A 1 384 ? 6.895 24.607 67.906 1.00 12.51 350 THR A CA 1
ATOM 2787 C C . THR A 1 384 ? 5.965 23.818 68.826 1.00 14.05 350 THR A C 1
ATOM 2788 O O . THR A 1 384 ? 6.391 22.870 69.490 1.00 13.86 350 THR A O 1
ATOM 2792 N N . GLY A 1 385 ? 4.703 24.218 68.886 1.00 13.39 351 GLY A N 1
ATOM 2793 C CA . GLY A 1 385 ? 3.776 23.511 69.740 1.00 13.75 351 GLY A CA 1
ATOM 2794 C C . GLY A 1 385 ? 3.989 23.791 71.215 1.00 15.01 351 GLY A C 1
ATOM 2795 O O . GLY A 1 385 ? 4.432 24.876 71.599 1.00 15.67 351 GLY A O 1
ATOM 2796 N N . LEU A 1 386 ? 3.693 22.789 72.037 1.00 14.36 352 LEU A N 1
ATOM 2797 C CA . LEU A 1 386 ? 3.781 22.895 73.490 1.00 15.09 352 LEU A CA 1
ATOM 2798 C C . LEU A 1 386 ? 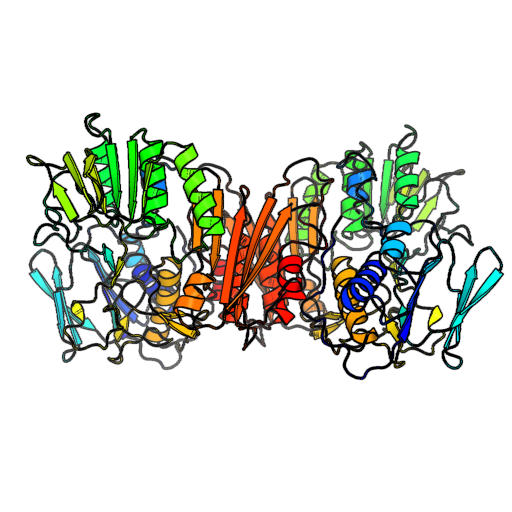5.032 22.319 74.159 1.00 14.67 352 LEU A C 1
ATOM 2799 O O . LEU A 1 386 ? 5.456 21.202 73.855 1.00 13.88 352 LEU A O 1
ATOM 2804 N N . THR A 1 387 ? 5.614 23.086 75.077 1.00 13.55 353 THR A N 1
ATOM 2805 C CA . THR A 1 387 ? 6.762 22.603 75.835 1.00 14.64 353 THR A CA 1
ATOM 2806 C C . THR A 1 387 ? 6.126 21.611 76.825 1.00 15.36 353 THR A C 1
ATOM 2807 O O . THR A 1 387 ? 4.909 21.622 77.018 1.00 15.35 353 THR A O 1
ATOM 2811 N N . LEU A 1 388 ? 6.919 20.750 77.448 1.00 15.11 354 LEU A N 1
ATOM 2812 C CA . LEU A 1 388 ? 6.332 19.818 78.402 1.00 15.95 354 LEU A CA 1
ATOM 2813 C C . LEU A 1 388 ? 5.638 20.580 79.536 1.00 17.62 354 LEU A C 1
ATOM 2814 O O . LEU A 1 388 ? 4.518 20.247 79.916 1.00 16.33 354 LEU A O 1
ATOM 2819 N N . GLU A 1 389 ? 6.305 21.605 80.067 1.00 19.84 355 GLU A N 1
ATOM 2820 C CA . GLU A 1 389 ? 5.750 22.399 81.169 1.00 22.35 355 GLU A CA 1
ATOM 2821 C C . GLU A 1 389 ? 4.369 22.958 80.848 1.00 21.51 355 GLU A C 1
ATOM 2822 O O . GLU A 1 389 ? 3.413 22.751 81.595 1.00 21.39 355 GLU A O 1
ATOM 2828 N N . LYS A 1 390 ? 4.266 23.676 79.735 1.00 21.28 356 LYS A N 1
ATOM 2829 C CA . LYS A 1 390 ? 2.999 24.282 79.353 1.00 21.14 356 LYS A CA 1
ATOM 2830 C C . LYS A 1 390 ? 1.928 23.246 79.038 1.00 20.78 356 LYS A C 1
ATOM 2831 O O . LYS A 1 390 ? 0.741 23.474 79.287 1.00 19.46 356 LYS A O 1
ATOM 2837 N N . ALA A 1 391 ? 2.349 22.111 78.489 1.00 19.73 357 ALA A N 1
ATOM 2838 C CA . ALA A 1 391 ? 1.413 21.052 78.156 1.00 19.18 357 ALA A CA 1
ATOM 2839 C C . ALA A 1 391 ? 0.772 20.563 79.443 1.00 19.69 357 ALA A C 1
ATOM 2840 O O . ALA A 1 391 ? -0.451 20.489 79.545 1.00 18.32 357 ALA A O 1
ATOM 2842 N N . LYS A 1 392 ? 1.610 20.234 80.424 1.00 20.52 358 LYS A N 1
ATOM 2843 C CA . LYS A 1 392 ? 1.137 19.751 81.720 1.00 21.25 358 LYS A CA 1
ATOM 2844 C C . LYS A 1 392 ? 0.284 20.814 82.401 1.00 22.74 358 LYS A C 1
ATOM 2845 O O . LYS A 1 392 ? -0.781 20.526 82.950 1.00 22.76 358 LYS A O 1
ATOM 2851 N N . ARG A 1 393 ? 0.770 22.046 82.362 1.00 23.17 359 ARG A N 1
ATOM 2852 C CA . ARG A 1 393 ? 0.080 23.174 82.965 1.00 25.92 359 ARG A CA 1
ATOM 2853 C C . ARG A 1 393 ? -1.332 23.341 82.399 1.00 26.92 359 ARG A C 1
ATOM 2854 O O . ARG A 1 393 ? -2.226 23.852 83.081 1.00 27.93 359 ARG A O 1
ATOM 2862 N N . LEU A 1 394 ? -1.529 22.903 81.155 1.00 27.48 360 LEU A N 1
ATOM 2863 C CA . LEU A 1 394 ? -2.822 23.014 80.483 1.00 26.74 360 LEU A CA 1
ATOM 2864 C C . LEU A 1 394 ? -3.666 21.742 80.515 1.00 26.77 360 LEU A C 1
ATOM 2865 O O . LEU A 1 394 ? -4.600 21.589 79.721 1.00 26.94 360 LEU A O 1
ATOM 2870 N N . GLY A 1 395 ? -3.329 20.819 81.410 1.00 26.32 361 GLY A N 1
ATOM 2871 C CA . GLY A 1 395 ? -4.112 19.603 81.526 1.00 26.11 361 GLY A CA 1
ATOM 2872 C C . GLY A 1 395 ? -3.852 18.482 80.539 1.00 27.20 361 GLY A C 1
ATOM 2873 O O . GLY A 1 395 ? -4.694 17.596 80.385 1.00 28.40 361 GLY A O 1
ATOM 2874 N N . PHE A 1 396 ? -2.713 18.512 79.854 1.00 25.66 362 PHE A N 1
ATOM 2875 C CA . PHE A 1 396 ? -2.385 17.436 78.927 1.00 23.68 362 PHE A CA 1
ATOM 2876 C C . PHE A 1 396 ? -1.574 16.392 79.673 1.00 23.95 362 PHE A C 1
ATOM 2877 O O . PHE A 1 396 ? -0.694 16.727 80.466 1.00 24.21 362 PHE A O 1
ATOM 2885 N N . ASP A 1 397 ? -1.881 15.125 79.439 1.00 23.98 363 ASP A N 1
ATOM 2886 C CA . ASP A 1 397 ? -1.130 14.052 80.073 1.00 24.46 363 ASP A CA 1
ATOM 2887 C C . ASP A 1 397 ? 0.097 13.852 79.177 1.00 23.95 363 ASP A C 1
ATOM 2888 O O . ASP A 1 397 ? 0.276 12.810 78.540 1.00 23.16 363 ASP A O 1
ATOM 2893 N N . ALA A 1 398 ? 0.941 14.880 79.148 1.00 22.41 364 ALA A N 1
ATOM 2894 C CA . ALA A 1 398 ? 2.128 14.902 78.305 1.00 20.31 364 ALA A CA 1
ATOM 2895 C C . ALA A 1 398 ? 3.392 14.284 78.870 1.00 19.42 364 ALA A C 1
ATOM 2896 O O . ALA A 1 398 ? 3.561 14.139 80.083 1.00 19.04 364 ALA A O 1
ATOM 2898 N N . ALA A 1 399 ? 4.285 13.925 77.955 1.00 17.39 365 ALA A N 1
ATOM 2899 C CA . ALA A 1 399 ? 5.571 13.361 78.307 1.00 16.03 365 ALA A CA 1
ATOM 2900 C C . ALA A 1 399 ? 6.541 13.898 77.273 1.00 16.18 365 ALA A C 1
ATOM 2901 O O . ALA A 1 399 ? 6.139 14.395 76.222 1.00 15.51 365 ALA A O 1
ATOM 2903 N N . VAL A 1 400 ? 7.823 13.820 77.576 1.00 15.56 366 VAL A N 1
ATOM 2904 C CA . VAL A 1 400 ? 8.808 14.302 76.637 1.00 16.29 366 VAL A CA 1
ATOM 2905 C C . VAL A 1 400 ? 9.817 13.200 76.396 1.00 16.77 366 VAL A C 1
ATOM 2906 O O . VAL A 1 400 ? 10.115 12.409 77.292 1.00 17.23 366 VAL A O 1
ATOM 2910 N N . THR A 1 401 ? 10.295 13.109 75.163 1.00 16.37 367 THR A N 1
ATOM 2911 C CA . THR A 1 401 ? 11.332 12.150 74.857 1.00 17.07 367 THR A CA 1
ATOM 2912 C C . THR A 1 401 ? 12.415 13.016 74.248 1.00 18.68 367 THR A C 1
ATOM 2913 O O . THR A 1 401 ? 12.157 13.775 73.313 1.00 17.36 367 THR A O 1
ATOM 2917 N N . GLU A 1 402 ? 13.617 12.948 74.800 1.00 18.40 368 GLU A N 1
ATOM 2918 C CA . GLU A 1 402 ? 14.677 13.763 74.253 1.00 18.79 368 GLU A CA 1
ATOM 2919 C C . GLU A 1 402 ? 15.931 12.986 73.977 1.00 18.41 368 GLU A C 1
ATOM 2920 O O . GLU A 1 402 ? 16.089 11.844 74.410 1.00 17.08 368 GLU A O 1
ATOM 2926 N N . TYR A 1 403 ? 16.830 13.623 73.246 1.00 17.13 369 TYR A N 1
ATOM 2927 C CA . TYR A 1 403 ? 18.069 12.980 72.870 1.00 16.51 369 TYR A CA 1
ATOM 2928 C C . TYR A 1 403 ? 19.080 14.056 72.513 1.00 16.58 369 TYR A C 1
ATOM 2929 O O . TYR A 1 403 ? 18.713 15.111 71.987 1.00 17.39 369 TYR A O 1
ATOM 2938 N N . THR A 1 404 ? 20.345 13.795 72.816 1.00 16.08 370 THR A N 1
ATOM 2939 C CA . THR A 1 404 ? 21.416 14.719 72.472 1.00 16.72 370 THR A CA 1
ATOM 2940 C C . THR A 1 404 ? 22.470 13.872 71.780 1.00 17.26 370 THR A C 1
ATOM 2941 O O . THR A 1 404 ? 22.944 12.883 72.339 1.00 18.95 370 THR A O 1
ATOM 2945 N N . ASP A 1 405 ? 22.825 14.253 70.556 1.00 16.62 371 ASP A N 1
ATOM 2946 C CA . ASP A 1 405 ? 23.802 13.495 69.788 1.00 15.60 371 ASP A CA 1
ATOM 2947 C C . ASP A 1 405 ? 24.403 14.405 68.730 1.00 13.92 371 ASP A C 1
ATOM 2948 O O . ASP A 1 405 ? 23.863 15.475 68.458 1.00 14.20 371 ASP A O 1
ATOM 2953 N N . ASN A 1 406 ? 25.526 13.996 68.149 1.00 12.62 372 ASN A N 1
ATOM 2954 C CA . ASN A 1 406 ? 26.157 14.789 67.106 1.00 12.79 372 ASN A CA 1
ATOM 2955 C C . ASN A 1 406 ? 25.322 14.737 65.836 1.00 15.09 372 ASN A C 1
ATOM 2956 O O . ASN A 1 406 ? 24.723 13.708 65.518 1.00 16.91 372 ASN A O 1
ATOM 2961 N N . GLN A 1 407 ? 25.285 15.854 65.119 1.00 15.20 373 GLN A N 1
ATOM 2962 C CA . GLN A 1 407 ? 24.532 15.958 63.880 1.00 14.72 373 GLN A CA 1
ATOM 2963 C C . GLN A 1 407 ? 25.007 14.934 62.862 1.00 15.35 373 GLN A C 1
ATOM 2964 O O . GLN A 1 407 ? 24.206 14.285 62.196 1.00 14.93 373 GLN A O 1
ATOM 2970 N N . LYS A 1 408 ? 26.320 14.784 62.759 1.00 15.68 374 LYS A N 1
ATOM 2971 C CA . LYS A 1 408 ? 26.899 13.868 61.787 1.00 17.27 374 LYS A CA 1
ATOM 2972 C C . LYS A 1 408 ? 27.669 12.701 62.402 1.00 17.75 374 LYS A C 1
ATOM 2973 O O . LYS A 1 408 ? 27.957 12.694 63.602 1.00 17.14 374 LYS A O 1
ATOM 2979 N N . PRO A 1 409 ? 28.003 11.690 61.581 1.00 17.02 375 PRO A N 1
ATOM 2980 C CA . PRO A 1 409 ? 28.745 10.544 62.098 1.00 17.33 375 PRO A CA 1
ATOM 2981 C C . PRO A 1 409 ? 30.033 11.045 62.731 1.00 18.41 375 PRO A C 1
ATOM 2982 O O . PRO A 1 409 ? 30.664 11.975 62.228 1.00 16.31 375 PRO A O 1
ATOM 2986 N N . GLU A 1 410 ? 30.411 10.415 63.833 1.00 19.78 376 GLU A N 1
ATOM 2987 C CA . GLU A 1 410 ? 31.613 10.771 64.568 1.00 20.03 376 GLU A CA 1
ATOM 2988 C C . GLU A 1 410 ? 32.856 10.823 63.680 1.00 19.89 376 GLU A C 1
ATOM 2989 O O . GLU A 1 410 ? 33.798 11.563 63.970 1.00 18.96 376 GLU A O 1
ATOM 2995 N N . PHE A 1 411 ? 32.865 10.056 62.594 1.00 19.22 377 PHE A N 1
ATOM 2996 C CA . PHE A 1 411 ? 34.033 10.035 61.721 1.00 18.73 377 PHE A CA 1
ATOM 2997 C C . PHE A 1 411 ? 34.221 11.265 60.840 1.00 19.38 377 PHE A C 1
ATOM 2998 O O . PHE A 1 411 ? 35.248 11.410 60.174 1.00 18.66 377 PHE A O 1
ATOM 3006 N N . ILE A 1 412 ? 33.240 12.161 60.841 1.00 20.80 378 ILE A N 1
ATOM 3007 C CA . ILE A 1 412 ? 33.351 13.382 60.051 1.00 21.41 378 ILE A CA 1
ATOM 3008 C C . ILE A 1 412 ? 34.354 14.277 60.784 1.00 23.18 378 ILE A C 1
ATOM 3009 O O . ILE A 1 412 ? 34.137 14.660 61.938 1.00 24.01 378 ILE A O 1
ATOM 3014 N N . GLU A 1 413 ? 35.451 14.594 60.104 1.00 23.18 379 GLU A N 1
ATOM 3015 C CA . GLU A 1 413 ? 36.535 15.400 60.661 1.00 23.79 379 GLU A CA 1
ATOM 3016 C C . GLU A 1 413 ? 36.232 16.884 60.895 1.00 24.47 379 GLU A C 1
ATOM 3017 O O . GLU A 1 413 ? 36.861 17.516 61.748 1.00 24.13 379 GLU A O 1
ATOM 3023 N N . HIS A 1 414 ? 35.282 17.444 60.152 1.00 23.18 380 HIS A N 1
ATOM 3024 C CA . HIS A 1 414 ? 34.957 18.859 60.302 1.00 23.79 380 HIS A CA 1
ATOM 3025 C C . HIS A 1 414 ? 33.480 19.188 60.118 1.00 22.96 380 HIS A C 1
ATOM 3026 O O . HIS A 1 414 ? 32.764 18.507 59.381 1.00 20.73 380 HIS A O 1
ATOM 3033 N N . GLY A 1 415 ? 33.044 20.250 60.794 1.00 22.67 381 GLY A N 1
ATOM 3034 C CA . GLY A 1 415 ? 31.674 20.719 60.676 1.00 20.75 381 GLY A CA 1
ATOM 3035 C C . GLY A 1 415 ? 30.619 20.015 61.494 1.00 18.96 381 GLY A C 1
ATOM 3036 O O . GLY A 1 415 ? 29.422 20.237 61.291 1.00 18.12 381 GLY A O 1
ATOM 3037 N N . ASN A 1 416 ? 31.047 19.163 62.418 1.00 17.96 382 ASN A N 1
ATOM 3038 C CA . ASN A 1 416 ? 30.093 18.447 63.252 1.00 15.93 382 ASN A CA 1
ATOM 3039 C C . ASN A 1 416 ? 29.764 19.300 64.475 1.00 15.77 382 ASN A C 1
ATOM 3040 O O . ASN A 1 416 ? 30.463 20.267 64.777 1.00 13.75 382 ASN A O 1
ATOM 3045 N N . PHE A 1 417 ? 28.693 18.931 65.169 1.00 15.15 383 PHE A N 1
ATOM 3046 C CA . PHE A 1 417 ? 28.251 19.650 66.354 1.00 14.90 383 PHE A CA 1
ATOM 3047 C C . PHE A 1 417 ? 27.138 18.846 67.007 1.00 14.88 383 PHE A C 1
ATOM 3048 O O . PHE A 1 417 ? 26.446 18.076 66.342 1.00 13.86 383 PHE A O 1
ATOM 3056 N N . PRO A 1 418 ? 26.970 18.993 68.328 1.00 15.81 384 PRO A N 1
ATOM 3057 C CA . PRO A 1 418 ? 25.919 18.262 69.040 1.00 15.88 384 PRO A CA 1
ATOM 3058 C C . PRO A 1 418 ? 24.590 19.001 68.942 1.00 15.04 384 PRO A C 1
ATOM 3059 O O . PRO A 1 418 ? 24.554 20.231 68.848 1.00 15.70 384 PRO A O 1
ATOM 3063 N N . VAL A 1 419 ? 23.504 18.241 68.950 1.00 15.30 385 VAL A N 1
ATOM 3064 C CA . VAL A 1 419 ? 22.170 18.809 68.875 1.00 13.39 385 VAL A CA 1
ATOM 3065 C C . VAL A 1 419 ? 21.313 18.197 69.970 1.00 14.27 385 VAL A C 1
ATOM 3066 O O . VAL A 1 419 ? 21.406 17.003 70.240 1.00 15.66 385 VAL A O 1
ATOM 3070 N N . THR A 1 420 ? 20.496 19.019 70.614 1.00 13.57 386 THR A N 1
ATOM 3071 C CA . THR A 1 420 ? 19.601 18.525 71.646 1.00 14.96 386 THR A CA 1
ATOM 3072 C C . THR A 1 420 ? 18.185 18.680 71.126 1.00 15.00 386 THR A C 1
ATOM 3073 O O . THR A 1 420 ? 17.791 19.762 70.694 1.00 14.84 386 THR A O 1
ATOM 3077 N N . ILE A 1 421 ? 17.429 17.591 71.137 1.00 15.02 387 ILE A N 1
ATOM 3078 C CA . ILE A 1 421 ? 16.053 17.645 70.677 1.00 15.56 387 ILE A CA 1
ATOM 3079 C C . ILE A 1 421 ? 15.124 17.125 71.761 1.00 16.43 387 ILE A C 1
ATOM 3080 O O . ILE A 1 421 ? 15.474 16.226 72.530 1.00 17.56 387 ILE A O 1
ATOM 3085 N N . LYS A 1 422 ? 13.944 17.724 71.832 1.00 15.40 388 LYS A N 1
ATOM 3086 C CA . LYS A 1 422 ? 12.927 17.332 72.787 1.00 14.24 388 LYS A CA 1
ATOM 3087 C C . LYS A 1 422 ? 11.644 17.202 71.986 1.00 14.85 388 LYS A C 1
ATOM 3088 O O . LYS A 1 422 ? 11.286 18.113 71.232 1.00 14.16 388 LYS A O 1
ATOM 3094 N N . ILE A 1 423 ? 10.969 16.067 72.122 1.00 13.92 389 ILE A N 1
ATOM 3095 C CA . ILE A 1 423 ? 9.704 15.865 71.434 1.00 13.57 389 ILE A CA 1
ATOM 3096 C C . ILE A 1 423 ? 8.691 15.611 72.533 1.00 13.88 389 ILE A C 1
ATOM 3097 O O . ILE A 1 423 ? 8.808 14.648 73.293 1.00 15.90 389 ILE A O 1
ATOM 3102 N N . VAL A 1 424 ? 7.716 16.503 72.635 1.00 13.75 390 VAL A N 1
ATOM 3103 C CA . VAL A 1 424 ? 6.686 16.388 73.657 1.00 12.87 390 VAL A CA 1
ATOM 3104 C C . VAL A 1 424 ? 5.483 15.742 73.016 1.00 12.71 390 VAL A C 1
ATOM 3105 O O . VAL A 1 424 ? 5.036 16.177 71.956 1.00 11.68 390 VAL A O 1
ATOM 3109 N N . TYR A 1 425 ? 4.962 14.698 73.647 1.00 13.30 391 TYR A N 1
ATOM 3110 C CA . TYR A 1 425 ? 3.807 14.014 73.098 1.00 13.89 391 TYR A CA 1
ATOM 3111 C C . TYR A 1 425 ? 2.764 13.702 74.153 1.00 16.34 391 TYR A C 1
ATOM 3112 O O . TYR A 1 425 ? 3.049 13.707 75.355 1.00 16.16 391 TYR A O 1
ATOM 3121 N N . ASP A 1 426 ? 1.546 13.447 73.687 1.00 17.63 392 ASP A N 1
ATOM 3122 C CA . ASP A 1 426 ? 0.446 13.120 74.573 1.00 19.99 392 ASP A CA 1
ATOM 3123 C C . ASP A 1 426 ? 0.532 11.628 74.881 1.00 21.69 392 ASP A C 1
ATOM 3124 O O . ASP A 1 426 ? 0.334 10.794 73.996 1.00 21.18 392 ASP A O 1
ATOM 3129 N N . LYS A 1 427 ? 0.851 11.299 76.132 1.00 22.83 393 LYS A N 1
ATOM 3130 C CA . LYS A 1 427 ? 0.968 9.908 76.564 1.00 24.80 393 LYS A CA 1
ATOM 3131 C C . LYS A 1 427 ? -0.303 9.124 76.227 1.00 25.33 393 LYS A C 1
ATOM 3132 O O . LYS A 1 427 ? -0.252 7.939 75.915 1.00 24.63 393 LYS A O 1
ATOM 3138 N N . ASP A 1 428 ? -1.439 9.806 76.276 1.00 26.06 394 ASP A N 1
ATOM 3139 C CA . ASP A 1 428 ? -2.719 9.174 75.999 1.00 27.25 394 ASP A CA 1
ATOM 3140 C C . ASP A 1 428 ? -3.018 8.959 74.514 1.00 26.33 394 ASP A C 1
ATOM 3141 O O . ASP A 1 428 ? -3.053 7.815 74.052 1.00 25.29 394 ASP A O 1
ATOM 3146 N N . SER A 1 429 ? -3.236 10.047 73.772 1.00 23.07 395 SER A N 1
ATOM 3147 C CA . SER A 1 429 ? -3.545 9.959 72.345 1.00 20.92 395 SER A CA 1
ATOM 3148 C C . SER A 1 429 ? -2.323 9.665 71.470 1.00 20.75 395 SER A C 1
ATOM 3149 O O . SER A 1 429 ? -2.461 9.324 70.298 1.00 19.70 395 SER A O 1
ATOM 3152 N N . ARG A 1 430 ? -1.133 9.807 72.048 1.00 19.46 396 ARG A N 1
ATOM 3153 C CA . ARG A 1 430 ? 0.131 9.558 71.349 1.00 18.47 396 ARG A CA 1
ATOM 3154 C C . ARG A 1 430 ? 0.530 10.653 70.356 1.00 17.43 396 ARG A C 1
ATOM 3155 O O . ARG A 1 430 ? 1.620 10.604 69.776 1.00 16.53 396 ARG A O 1
ATOM 3163 N N . ARG A 1 431 ? -0.333 11.646 70.167 1.00 16.97 397 ARG A N 1
ATOM 3164 C CA . ARG A 1 431 ? -0.016 12.720 69.235 1.00 18.50 397 ARG A CA 1
ATOM 3165 C C . ARG A 1 431 ? 1.117 13.580 69.754 1.00 18.02 397 ARG A C 1
ATOM 3166 O O . ARG A 1 431 ? 1.296 13.736 70.964 1.00 18.84 397 ARG A O 1
ATOM 3174 N N . ILE A 1 432 ? 1.890 14.119 68.822 1.00 16.29 398 ILE A N 1
ATOM 3175 C CA . ILE A 1 432 ? 2.996 14.996 69.157 1.00 16.28 398 ILE A CA 1
ATOM 3176 C C . ILE A 1 432 ? 2.385 16.359 69.478 1.00 15.49 398 ILE A C 1
ATOM 3177 O O . ILE A 1 432 ? 1.517 16.852 68.751 1.00 15.77 398 ILE A O 1
ATOM 3182 N N . LEU A 1 433 ? 2.826 16.952 70.582 1.00 14.35 399 LEU A N 1
ATOM 3183 C CA . LEU A 1 433 ? 2.304 18.239 71.022 1.00 13.62 399 LEU A CA 1
ATOM 3184 C C . LEU A 1 433 ? 3.279 19.383 70.782 1.00 14.74 399 LEU A C 1
ATOM 3185 O O . LEU A 1 433 ? 2.868 20.542 70.662 1.00 15.43 399 LEU A O 1
ATOM 3190 N N . GLY A 1 434 ? 4.567 19.061 70.711 1.00 13.00 400 GLY A N 1
ATOM 3191 C CA . GLY A 1 434 ? 5.555 20.094 70.474 1.00 11.81 400 GLY A CA 1
ATOM 3192 C C . GLY A 1 434 ? 6.946 19.513 70.358 1.00 12.42 400 GLY A C 1
ATOM 3193 O O . GLY A 1 434 ? 7.146 18.317 70.549 1.00 13.03 400 GLY A O 1
ATOM 3194 N N . ALA A 1 435 ? 7.912 20.360 70.033 1.00 12.24 401 ALA A N 1
ATOM 3195 C CA . ALA A 1 435 ? 9.292 19.921 69.918 1.00 11.83 401 ALA A CA 1
ATOM 3196 C C . ALA A 1 435 ? 10.184 21.138 70.054 1.00 12.12 401 ALA A C 1
ATOM 3197 O O . ALA A 1 435 ? 9.759 22.259 69.770 1.00 13.13 401 ALA A O 1
ATOM 3199 N N . GLN A 1 436 ? 11.412 20.913 70.509 1.00 11.40 402 GLN A N 1
ATOM 3200 C CA . GLN A 1 436 ? 12.387 21.980 70.684 1.00 11.30 402 GLN A CA 1
ATOM 3201 C C . GLN A 1 436 ? 13.733 21.439 70.236 1.00 11.29 402 GLN A C 1
ATOM 3202 O O . GLN A 1 436 ? 14.019 20.260 70.429 1.00 10.92 402 GLN A O 1
ATOM 3208 N N . MET A 1 437 ? 14.550 22.292 69.630 1.00 11.08 403 MET A N 1
ATOM 3209 C CA . MET A 1 437 ? 15.886 21.892 69.202 1.00 12.38 403 MET A CA 1
ATOM 3210 C C . MET A 1 437 ? 16.823 23.033 69.537 1.00 12.33 403 MET A C 1
ATOM 3211 O O . MET A 1 437 ? 16.432 24.197 69.473 1.00 12.18 403 MET A O 1
ATOM 3216 N N . ALA A 1 438 ? 18.051 22.692 69.908 1.00 10.70 404 ALA A N 1
ATOM 3217 C CA . ALA A 1 438 ? 19.042 23.689 70.263 1.00 10.83 404 ALA A CA 1
ATOM 3218 C C . ALA A 1 438 ? 20.426 23.191 69.865 1.00 12.35 404 ALA A C 1
ATOM 3219 O O . ALA A 1 438 ? 20.737 22.007 70.009 1.00 12.59 404 ALA A O 1
ATOM 3221 N N . ALA A 1 439 ? 21.255 24.095 69.357 1.00 13.57 405 ALA A N 1
ATOM 3222 C CA . ALA A 1 439 ? 22.601 23.734 68.931 1.00 14.36 405 ALA A CA 1
ATOM 3223 C C . ALA A 1 439 ? 23.393 24.988 68.600 1.00 15.69 405 ALA A C 1
ATOM 3224 O O . ALA A 1 439 ? 22.828 26.076 68.502 1.00 15.94 405 ALA A O 1
ATOM 3226 N N . ARG A 1 440 ? 24.699 24.819 68.421 1.00 17.60 406 ARG A N 1
ATOM 3227 C CA . ARG A 1 440 ? 25.603 25.920 68.102 1.00 19.33 406 ARG A CA 1
ATOM 3228 C C . ARG A 1 440 ? 25.705 26.183 66.595 1.00 20.03 406 ARG A C 1
ATOM 3229 O O . ARG A 1 440 ? 26.459 27.057 66.156 1.00 20.51 406 ARG A O 1
ATOM 3237 N N . GLU A 1 441 ? 24.964 25.407 65.808 1.00 19.61 407 GLU A N 1
ATOM 3238 C CA . GLU A 1 441 ? 24.922 25.573 64.357 1.00 17.15 407 GLU A CA 1
ATOM 3239 C C . GLU A 1 441 ? 23.446 25.572 63.996 1.00 18.36 407 GLU A C 1
ATOM 3240 O O . GLU A 1 441 ? 22.634 24.991 64.703 1.00 16.61 407 GLU A O 1
ATOM 3246 N N . ASP A 1 442 ? 23.110 26.222 62.893 1.00 20.44 408 ASP A N 1
ATOM 3247 C CA . ASP A 1 442 ? 21.724 26.355 62.449 1.00 20.67 408 ASP A CA 1
ATOM 3248 C C . ASP A 1 442 ? 21.035 25.090 61.908 1.00 19.84 408 ASP A C 1
ATOM 3249 O O . ASP A 1 442 ? 21.313 24.650 60.794 1.00 21.14 408 ASP A O 1
ATOM 3254 N N . VAL A 1 443 ? 20.141 24.504 62.700 1.00 18.67 409 VAL A N 1
ATOM 3255 C CA . VAL A 1 443 ? 19.393 23.329 62.249 1.00 17.13 409 VAL A CA 1
ATOM 3256 C C . VAL A 1 443 ? 17.910 23.681 62.324 1.00 17.04 409 VAL A C 1
ATOM 3257 O O . VAL A 1 443 ? 17.060 22.805 62.462 1.00 16.59 409 VAL A O 1
ATOM 3261 N N . SER A 1 444 ? 17.612 24.976 62.214 1.00 15.69 410 SER A N 1
ATOM 3262 C CA . SER A 1 444 ? 16.243 25.473 62.293 1.00 14.72 410 SER A CA 1
ATOM 3263 C C . SER A 1 444 ? 15.269 24.863 61.288 1.00 15.38 410 SER A C 1
ATOM 3264 O O . SER A 1 444 ? 14.086 24.694 61.594 1.00 15.16 410 SER A O 1
ATOM 3267 N N . MET A 1 445 ? 15.760 24.524 60.102 1.00 15.10 411 MET A N 1
ATOM 3268 C CA . MET A 1 445 ? 14.916 23.930 59.064 1.00 17.05 411 MET A CA 1
ATOM 3269 C C . MET A 1 445 ? 14.226 22.664 59.582 1.00 17.71 411 MET A C 1
ATOM 3270 O O . MET A 1 445 ? 13.148 22.282 59.117 1.00 17.80 411 MET A O 1
ATOM 3275 N N . GLY A 1 446 ? 14.860 22.011 60.548 1.00 16.27 412 GLY A N 1
ATOM 3276 C CA . GLY A 1 446 ? 14.293 20.797 61.097 1.00 14.38 412 GLY A CA 1
ATOM 3277 C C . GLY A 1 446 ? 12.995 20.966 61.863 1.00 13.94 412 GLY A C 1
ATOM 3278 O O . GLY A 1 446 ? 12.227 20.014 61.979 1.00 13.96 412 GLY A O 1
ATOM 3279 N N . ILE A 1 447 ? 12.730 22.158 62.387 1.00 12.73 413 ILE A N 1
ATOM 3280 C CA . ILE A 1 447 ? 11.506 22.359 63.154 1.00 13.58 413 ILE A CA 1
ATOM 3281 C C . ILE A 1 447 ? 10.272 22.374 62.254 1.00 14.51 413 ILE A C 1
ATOM 3282 O O . ILE A 1 447 ? 9.159 22.116 62.718 1.00 15.69 413 ILE A O 1
ATOM 3287 N N . HIS A 1 448 ? 10.464 22.669 60.969 1.00 14.49 414 HIS A N 1
ATOM 3288 C CA . HIS A 1 448 ? 9.339 22.714 60.042 1.00 13.52 414 HIS A CA 1
ATOM 3289 C C . HIS A 1 448 ? 8.636 21.371 59.991 1.00 13.43 414 HIS A C 1
ATOM 3290 O O . HIS A 1 448 ? 7.411 21.304 59.923 1.00 11.43 414 HIS A O 1
ATOM 3297 N N . MET A 1 449 ? 9.414 20.297 60.020 1.00 13.04 415 MET A N 1
ATOM 3298 C CA . MET A 1 449 ? 8.826 18.967 59.988 1.00 14.98 415 MET A CA 1
ATOM 3299 C C . MET A 1 449 ? 7.899 18.782 61.196 1.00 15.52 415 MET A C 1
ATOM 3300 O O . MET A 1 449 ? 6.794 18.247 61.063 1.00 14.98 415 MET A O 1
ATOM 3305 N N . PHE A 1 450 ? 8.348 19.230 62.369 1.00 14.56 416 PHE A N 1
ATOM 3306 C CA . PHE A 1 450 ? 7.551 19.104 63.587 1.00 13.71 416 PHE A CA 1
ATOM 3307 C C . PHE A 1 450 ? 6.319 19.997 63.596 1.00 13.16 416 PHE A C 1
ATOM 3308 O O . PHE A 1 450 ? 5.307 19.649 64.193 1.00 14.13 416 PHE A O 1
ATOM 3316 N N . SER A 1 451 ? 6.404 21.154 62.951 1.00 12.82 417 SER A N 1
ATOM 3317 C CA . SER A 1 451 ? 5.250 22.040 62.876 1.00 11.02 417 SER A CA 1
ATOM 3318 C C . SER A 1 451 ? 4.189 21.286 62.062 1.00 11.50 417 SER A C 1
ATOM 3319 O O . SER A 1 451 ? 3.018 21.215 62.448 1.00 9.09 417 SER A O 1
ATOM 3322 N N . LEU A 1 452 ? 4.615 20.706 60.943 1.00 10.83 418 LEU A N 1
ATOM 3323 C CA . LEU A 1 452 ? 3.710 19.948 60.093 1.00 11.88 418 LEU A CA 1
ATOM 3324 C C . LEU A 1 452 ? 3.162 18.728 60.839 1.00 13.08 418 LEU A C 1
ATOM 3325 O O . LEU A 1 452 ? 1.966 18.425 60.761 1.00 13.44 418 LEU A O 1
ATOM 3330 N N . ALA A 1 453 ? 4.040 18.034 61.562 1.00 12.43 419 ALA A N 1
ATOM 3331 C CA . ALA A 1 453 ? 3.646 16.842 62.316 1.00 13.26 419 ALA A CA 1
ATOM 3332 C C . ALA A 1 453 ? 2.461 17.141 63.225 1.00 13.10 419 ALA A C 1
ATOM 3333 O O . ALA A 1 453 ? 1.460 16.432 63.207 1.00 15.12 419 ALA A O 1
ATOM 3335 N N . ILE A 1 454 ? 2.583 18.199 64.013 1.00 12.71 420 ILE A N 1
ATOM 3336 C CA . ILE A 1 454 ? 1.533 18.605 64.937 1.00 13.68 420 ILE A CA 1
ATOM 3337 C C . ILE A 1 454 ? 0.257 18.977 64.182 1.00 16.15 420 ILE A C 1
ATOM 3338 O O . ILE A 1 454 ? -0.845 18.550 64.539 1.00 17.28 420 ILE A O 1
ATOM 3343 N N . GLN A 1 455 ? 0.417 19.772 63.132 1.00 16.51 421 GLN A N 1
ATOM 3344 C CA . GLN A 1 455 ? -0.708 20.190 62.313 1.00 16.59 421 GLN A CA 1
ATOM 3345 C C . GLN A 1 455 ? -1.522 18.977 61.861 1.00 17.47 421 GLN A C 1
ATOM 3346 O O . GLN A 1 455 ? -2.752 18.953 61.969 1.00 18.63 421 GLN A O 1
ATOM 3352 N N . GLU A 1 456 ? -0.818 17.965 61.369 1.00 16.65 422 GLU A N 1
ATOM 3353 C CA . GLU A 1 456 ? -1.449 16.760 60.857 1.00 15.87 422 GLU A CA 1
ATOM 3354 C C . GLU A 1 456 ? -1.818 15.688 61.881 1.00 16.25 422 GLU A C 1
ATOM 3355 O O . GLU A 1 456 ? -2.433 14.684 61.528 1.00 17.93 422 GLU A O 1
ATOM 3361 N N . GLY A 1 457 ? -1.457 15.897 63.142 1.00 15.98 423 GLY A N 1
ATOM 3362 C CA . GLY A 1 457 ? -1.781 14.921 64.168 1.00 14.65 423 GLY A CA 1
ATOM 3363 C C . GLY A 1 457 ? -0.928 13.663 64.161 1.00 13.56 423 GLY A C 1
ATOM 3364 O O . GLY A 1 457 ? -1.362 12.604 64.611 1.00 14.40 423 GLY A O 1
ATOM 3365 N N . VAL A 1 458 ? 0.289 13.763 63.650 1.00 12.67 424 VAL A N 1
ATOM 3366 C CA . VAL A 1 458 ? 1.177 12.612 63.619 1.00 12.56 424 VAL A CA 1
ATOM 3367 C C . VAL A 1 458 ? 1.474 12.171 65.047 1.00 11.70 424 VAL A C 1
ATOM 3368 O O . VAL A 1 458 ? 1.679 13.004 65.923 1.00 13.42 424 VAL A O 1
ATOM 3372 N N . THR A 1 459 ? 1.487 10.864 65.283 1.00 12.68 425 THR A N 1
ATOM 3373 C CA . THR A 1 459 ? 1.765 10.334 66.614 1.00 14.41 425 THR A CA 1
ATOM 3374 C C . THR A 1 459 ? 3.255 10.047 66.776 1.00 14.47 425 THR A C 1
ATOM 3375 O O . THR A 1 459 ? 3.984 9.946 65.789 1.00 14.38 425 THR A O 1
ATOM 3379 N N . ILE A 1 460 ? 3.700 9.904 68.019 1.00 13.23 426 ILE A N 1
ATOM 3380 C CA . ILE A 1 460 ? 5.103 9.637 68.273 1.00 14.64 426 ILE A CA 1
ATOM 3381 C C . ILE A 1 460 ? 5.499 8.291 67.663 1.00 16.62 426 ILE A C 1
ATOM 3382 O O . ILE A 1 460 ? 6.634 8.116 67.210 1.00 18.44 426 ILE A O 1
ATOM 3387 N N . GLU A 1 461 ? 4.566 7.344 67.628 1.00 16.95 427 GLU A N 1
ATOM 3388 C CA . GLU A 1 461 ? 4.855 6.037 67.043 1.00 17.62 427 GLU A CA 1
ATOM 3389 C C . GLU A 1 461 ? 5.078 6.146 65.534 1.00 18.99 427 GLU A C 1
ATOM 3390 O O . GLU A 1 461 ? 6.031 5.582 64.988 1.00 19.18 427 GLU A O 1
ATOM 3396 N N . LYS A 1 462 ? 4.185 6.860 64.857 1.00 17.46 428 LYS A N 1
ATOM 3397 C CA . LYS A 1 462 ? 4.303 7.014 63.423 1.00 16.47 428 LYS A CA 1
ATOM 3398 C C . LYS A 1 462 ? 5.538 7.821 63.061 1.00 16.21 428 LYS A C 1
ATOM 3399 O O . LYS A 1 462 ? 6.179 7.564 62.044 1.00 17.35 428 LYS A O 1
ATOM 3405 N N . LEU A 1 463 ? 5.879 8.796 63.896 1.00 15.09 429 LEU A N 1
ATOM 3406 C CA . LEU A 1 463 ? 7.042 9.627 63.629 1.00 15.26 429 LEU A CA 1
ATOM 3407 C C . LEU A 1 463 ? 8.305 8.789 63.661 1.00 15.32 429 LEU A C 1
ATOM 3408 O O . LEU A 1 463 ? 9.178 8.928 62.805 1.00 17.06 429 LEU A O 1
ATOM 3413 N N . ALA A 1 464 ? 8.386 7.912 64.655 1.00 15.24 430 ALA A N 1
ATOM 3414 C CA . ALA A 1 464 ? 9.542 7.052 64.845 1.00 14.36 430 ALA A CA 1
ATOM 3415 C C . ALA A 1 464 ? 9.957 6.320 63.580 1.00 14.14 430 ALA A C 1
ATOM 3416 O O . ALA A 1 464 ? 11.149 6.137 63.332 1.00 12.15 430 ALA A O 1
ATOM 3418 N N . LEU A 1 465 ? 8.979 5.908 62.778 1.00 15.42 431 LEU A N 1
ATOM 3419 C CA . LEU A 1 465 ? 9.269 5.174 61.540 1.00 16.19 431 LEU A CA 1
ATOM 3420 C C . LEU A 1 465 ? 9.308 6.043 60.285 1.00 16.28 431 LEU A C 1
ATOM 3421 O O . LEU A 1 465 ? 9.581 5.548 59.192 1.00 16.92 431 LEU A O 1
ATOM 3426 N N . THR A 1 466 ? 9.033 7.331 60.443 1.00 16.14 432 THR A N 1
ATOM 3427 C CA . THR A 1 466 ? 9.042 8.262 59.320 1.00 16.40 432 THR A CA 1
ATOM 3428 C C . THR A 1 466 ? 10.364 8.228 58.546 1.00 15.44 432 THR A C 1
ATOM 3429 O O . THR A 1 466 ? 11.445 8.140 59.129 1.00 14.15 432 THR A O 1
ATOM 3433 N N . ASP A 1 467 ? 10.260 8.295 57.225 1.00 13.00 433 ASP A N 1
ATOM 3434 C CA . ASP A 1 467 ? 11.429 8.255 56.355 1.00 14.65 433 ASP A CA 1
ATOM 3435 C C . ASP A 1 467 ? 12.371 9.447 56.512 1.00 14.70 433 ASP A C 1
ATOM 3436 O O . ASP A 1 467 ? 12.147 10.505 55.918 1.00 16.95 433 ASP A O 1
ATOM 3441 N N . ILE A 1 468 ? 13.418 9.278 57.312 1.00 13.39 434 ILE A N 1
ATOM 3442 C CA . ILE A 1 468 ? 14.413 10.330 57.501 1.00 13.00 434 ILE A CA 1
ATOM 3443 C C . ILE A 1 468 ? 15.646 9.832 56.737 1.00 13.03 434 ILE A C 1
ATOM 3444 O O . ILE A 1 468 ? 16.286 8.872 57.153 1.00 14.10 434 ILE A O 1
ATOM 3449 N N . PHE A 1 469 ? 15.970 10.470 55.618 1.00 11.91 435 PHE A N 1
ATOM 3450 C CA . PHE A 1 469 ? 17.098 10.025 54.805 1.00 12.40 435 PHE A CA 1
ATOM 3451 C C . PHE A 1 469 ? 18.417 9.980 55.553 1.00 12.19 435 PHE A C 1
ATOM 3452 O O . PHE A 1 469 ? 18.574 10.581 56.614 1.00 13.27 435 PHE A O 1
ATOM 3460 N N . PHE A 1 470 ? 19.372 9.267 54.976 1.00 11.97 436 PHE A N 1
ATOM 3461 C CA . PHE A 1 470 ? 20.693 9.179 55.557 1.00 12.38 436 PHE A CA 1
ATOM 3462 C C . PHE A 1 470 ? 21.784 9.451 54.522 1.00 13.69 436 PHE A C 1
ATOM 3463 O O . PHE A 1 470 ? 21.774 8.878 53.437 1.00 14.41 436 PHE A O 1
ATOM 3471 N N . LEU A 1 471 ? 22.701 10.354 54.861 1.00 13.68 437 LEU A N 1
ATOM 3472 C CA . LEU A 1 471 ? 23.857 10.665 54.024 1.00 14.27 437 LEU A CA 1
ATOM 3473 C C . LEU A 1 471 ? 24.951 11.032 55.021 1.00 14.84 437 LEU A C 1
ATOM 3474 O O . LEU A 1 471 ? 24.808 11.991 55.776 1.00 16.47 437 LEU A O 1
ATOM 3479 N N . PRO A 1 472 ? 26.053 10.266 55.046 1.00 16.79 438 PRO A N 1
ATOM 3480 C CA . PRO A 1 472 ? 27.168 10.519 55.966 1.00 17.33 438 PRO A CA 1
ATOM 3481 C C . PRO A 1 472 ? 27.557 11.989 56.151 1.00 18.40 438 PRO A C 1
ATOM 3482 O O . PRO A 1 472 ? 27.845 12.424 57.267 1.00 18.46 438 PRO A O 1
ATOM 3486 N N . HIS A 1 473 ? 27.561 12.759 55.068 1.00 19.26 439 HIS A N 1
ATOM 3487 C CA . HIS A 1 473 ? 27.940 14.167 55.166 1.00 21.11 439 HIS A CA 1
ATOM 3488 C C . HIS A 1 473 ? 26.898 15.041 55.856 1.00 19.01 439 HIS A C 1
ATOM 3489 O O . HIS A 1 473 ? 27.222 16.112 56.358 1.00 19.53 439 HIS A O 1
ATOM 3496 N N . PHE A 1 474 ? 25.652 14.584 55.884 1.00 15.70 440 PHE A N 1
ATOM 3497 C CA . PHE A 1 474 ? 24.580 15.365 56.489 1.00 14.36 440 PHE A CA 1
ATOM 3498 C C . PHE A 1 474 ? 24.118 14.926 57.869 1.00 15.05 440 PHE A C 1
ATOM 3499 O O . PHE A 1 474 ? 23.871 15.765 58.743 1.00 15.85 440 PHE A O 1
ATOM 3507 N N . ASN A 1 475 ? 23.989 13.618 58.070 1.00 14.00 441 ASN A N 1
ATOM 3508 C CA . ASN A 1 475 ? 23.492 13.110 59.341 1.00 13.88 441 ASN A CA 1
ATOM 3509 C C . ASN A 1 475 ? 23.938 11.687 59.631 1.00 14.46 441 ASN A C 1
ATOM 3510 O O . ASN A 1 475 ? 24.743 11.107 58.899 1.00 15.28 441 ASN A O 1
ATOM 3515 N N . LYS A 1 476 ? 23.393 11.137 60.712 1.00 13.58 442 LYS A N 1
ATOM 3516 C CA . LYS A 1 476 ? 23.680 9.774 61.128 1.00 13.93 442 LYS A CA 1
ATOM 3517 C C . LYS A 1 476 ? 22.537 8.873 60.669 1.00 15.72 442 LYS A C 1
ATOM 3518 O O . LYS A 1 476 ? 21.430 9.348 60.399 1.00 15.82 442 LYS A O 1
ATOM 3524 N N . PRO A 1 477 ? 22.793 7.559 60.563 1.00 15.76 443 PRO A N 1
ATOM 3525 C CA . PRO A 1 477 ? 21.741 6.632 60.140 1.00 15.76 443 PRO A CA 1
ATOM 3526 C C . PRO A 1 477 ? 20.638 6.689 61.205 1.00 17.33 443 PRO A C 1
ATOM 3527 O O . PRO A 1 477 ? 19.459 6.814 60.882 1.00 17.43 443 PRO A O 1
ATOM 3531 N N . TYR A 1 478 ? 21.034 6.592 62.474 1.00 17.35 444 TYR A N 1
ATOM 3532 C CA . TYR A 1 478 ? 20.090 6.694 63.582 1.00 17.63 444 TYR A CA 1
ATOM 3533 C C . TYR A 1 478 ? 20.224 8.135 64.067 1.00 17.40 444 TYR A C 1
ATOM 3534 O O . TYR A 1 478 ? 20.873 8.411 65.077 1.00 18.63 444 TYR A O 1
ATOM 3543 N N . ASN A 1 479 ? 19.626 9.051 63.316 1.00 15.13 445 ASN A N 1
ATOM 3544 C CA . ASN A 1 479 ? 19.676 10.472 63.622 1.00 14.06 445 ASN A CA 1
ATOM 3545 C C . ASN A 1 479 ? 18.936 10.737 64.928 1.00 14.61 445 ASN A C 1
ATOM 3546 O O . ASN A 1 479 ? 18.172 9.892 65.387 1.00 16.48 445 ASN A O 1
ATOM 3551 N N . TYR A 1 480 ? 19.146 11.910 65.516 1.00 14.08 446 TYR A N 1
ATOM 3552 C CA . TYR A 1 480 ? 18.505 12.232 66.788 1.00 13.60 446 TYR A CA 1
ATOM 3553 C C . TYR A 1 480 ? 16.977 12.304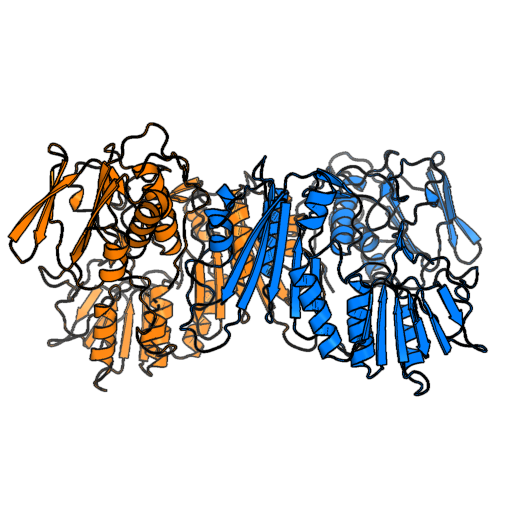 66.774 1.00 13.12 446 TYR A C 1
ATOM 3554 O O . TYR A 1 480 ? 16.348 12.147 67.820 1.00 13.59 446 TYR A O 1
ATOM 3563 N N . ILE A 1 481 ? 16.375 12.538 65.611 1.00 14.02 447 ILE A N 1
ATOM 3564 C CA . ILE A 1 481 ? 14.910 12.586 65.533 1.00 13.99 447 ILE A CA 1
ATOM 3565 C C . ILE A 1 481 ? 14.390 11.162 65.712 1.00 14.04 447 ILE A C 1
ATOM 3566 O O . ILE A 1 481 ? 13.523 10.895 66.541 1.00 13.86 447 ILE A O 1
ATOM 3571 N N . THR A 1 482 ? 14.942 10.246 64.927 1.00 14.73 448 THR A N 1
ATOM 3572 C CA . THR A 1 482 ? 14.573 8.836 65.000 1.00 14.28 448 THR A CA 1
ATOM 3573 C C . THR A 1 482 ? 14.898 8.261 66.385 1.00 14.64 448 THR A C 1
ATOM 3574 O O . THR A 1 482 ? 14.090 7.539 66.976 1.00 14.74 448 THR A O 1
ATOM 3578 N N . MET A 1 483 ? 16.081 8.583 66.904 1.00 14.32 449 MET A N 1
ATOM 3579 C CA . MET A 1 483 ? 16.480 8.096 68.220 1.00 14.36 449 MET A CA 1
ATOM 3580 C C . MET A 1 483 ? 15.538 8.596 69.309 1.00 14.57 449 MET A C 1
ATOM 3581 O O . MET A 1 483 ? 15.117 7.832 70.176 1.00 15.67 449 MET A O 1
ATOM 3586 N N . ALA A 1 484 ? 15.208 9.882 69.267 1.00 14.36 450 ALA A N 1
ATOM 3587 C CA . ALA A 1 484 ? 14.310 10.454 70.253 1.00 13.79 450 ALA A CA 1
ATOM 3588 C C . ALA A 1 484 ? 12.936 9.805 70.153 1.00 14.45 450 ALA A C 1
ATOM 3589 O O . ALA A 1 484 ? 12.353 9.418 71.161 1.00 15.33 450 ALA A O 1
ATOM 3591 N N . ALA A 1 485 ? 12.417 9.675 68.938 1.00 14.63 451 ALA A N 1
ATOM 3592 C CA . ALA A 1 485 ? 11.100 9.074 68.759 1.00 14.74 451 ALA A CA 1
ATOM 3593 C C . ALA A 1 485 ? 11.069 7.606 69.188 1.00 16.08 451 ALA A C 1
ATOM 3594 O O . ALA A 1 485 ? 10.125 7.176 69.845 1.00 16.22 451 ALA A O 1
ATOM 3596 N N . LEU A 1 486 ? 12.094 6.838 68.816 1.00 16.07 452 LEU A N 1
ATOM 3597 C CA . LEU A 1 486 ? 12.163 5.421 69.193 1.00 16.87 452 LEU A CA 1
ATOM 3598 C C . LEU A 1 486 ? 12.317 5.274 70.700 1.00 17.80 452 LEU A C 1
ATOM 3599 O O . LEU A 1 486 ? 11.828 4.317 71.300 1.00 18.16 452 LEU A O 1
ATOM 3604 N N . GLY A 1 487 ? 13.013 6.230 71.301 1.00 18.61 453 GLY A N 1
ATOM 3605 C CA . GLY A 1 487 ? 13.248 6.192 72.727 1.00 19.85 453 GLY A CA 1
ATOM 3606 C C . GLY A 1 487 ? 12.093 6.669 73.581 1.00 20.58 453 GLY A C 1
ATOM 3607 O O . GLY A 1 487 ? 12.239 6.753 74.800 1.00 20.20 453 GLY A O 1
ATOM 3608 N N . ALA A 1 488 ? 10.958 6.994 72.968 1.00 21.53 454 ALA A N 1
ATOM 3609 C CA . ALA A 1 488 ? 9.799 7.443 73.742 1.00 25.57 454 ALA A CA 1
ATOM 3610 C C . ALA A 1 488 ? 9.538 6.341 74.761 1.00 30.33 454 ALA A C 1
ATOM 3611 O O . ALA A 1 488 ? 9.378 5.178 74.395 1.00 30.02 454 ALA A O 1
ATOM 3613 N N . LYS A 1 489 ? 9.510 6.691 76.040 1.00 37.08 455 LYS A N 1
ATOM 3614 C CA . LYS A 1 489 ? 9.300 5.669 77.058 1.00 43.36 455 LYS A CA 1
ATOM 3615 C C . LYS A 1 489 ? 7.928 5.724 77.702 1.00 45.75 455 LYS A C 1
ATOM 3616 O O . LYS A 1 489 ? 7.437 4.721 78.212 1.00 48.35 455 LYS A O 1
ATOM 3622 N N . ASP A 1 490 ? 7.299 6.889 77.667 1.00 48.62 456 ASP A N 1
ATOM 3623 C CA . ASP A 1 490 ? 5.978 7.037 78.258 1.00 49.96 456 ASP A CA 1
ATOM 3624 C C . ASP A 1 490 ? 4.897 6.606 77.274 1.00 50.52 456 ASP A C 1
ATOM 3625 O O . ASP A 1 490 ? 5.270 6.204 76.141 1.00 50.32 456 ASP A O 1
ATOM 3631 N N . GLY B 1 18 ? 28.552 2.989 65.972 1.00 38.84 -16 GLY B N 1
ATOM 3632 C CA . GLY B 1 18 ? 28.044 3.095 67.389 1.00 37.70 -16 GLY B CA 1
ATOM 3633 C C . GLY B 1 18 ? 26.699 3.795 67.547 1.00 36.52 -16 GLY B C 1
ATOM 3634 O O . GLY B 1 18 ? 26.651 4.987 67.860 1.00 35.62 -16 GLY B O 1
ATOM 3635 N N . GLN B 1 19 ? 25.607 3.064 67.322 1.00 35.54 -15 GLN B N 1
ATOM 3636 C CA . GLN B 1 19 ? 24.254 3.613 67.466 1.00 36.10 -15 GLN B CA 1
ATOM 3637 C C . GLN B 1 19 ? 23.351 2.632 68.206 1.00 34.33 -15 GLN B C 1
ATOM 3638 O O . GLN B 1 19 ? 22.397 2.094 67.644 1.00 34.19 -15 GLN B O 1
ATOM 3644 N N . GLN B 1 20 ? 23.664 2.410 69.475 1.00 31.32 -14 GLN B N 1
ATOM 3645 C CA . GLN B 1 20 ? 22.907 1.494 70.309 1.00 29.27 -14 GLN B CA 1
ATOM 3646 C C . GLN B 1 20 ? 21.865 2.207 71.163 1.00 27.59 -14 GLN B C 1
ATOM 3647 O O . GLN B 1 20 ? 21.966 3.410 71.409 1.00 26.40 -14 GLN B O 1
ATOM 3653 N N . MET B 1 21 ? 20.868 1.448 71.613 1.00 24.75 -13 MET B N 1
ATOM 3654 C CA . MET B 1 21 ? 19.815 1.969 72.479 1.00 23.55 -13 MET B CA 1
ATOM 3655 C C . MET B 1 21 ? 19.112 0.785 73.144 1.00 22.90 -13 MET B C 1
ATOM 3656 O O . MET B 1 21 ? 19.326 -0.361 72.749 1.00 21.08 -13 MET B O 1
ATOM 3661 N N . GLY B 1 22 ? 18.292 1.068 74.158 1.00 23.05 -12 GLY B N 1
ATOM 3662 C CA . GLY B 1 22 ? 17.549 0.023 74.843 1.00 22.99 -12 GLY B CA 1
ATOM 3663 C C . GLY B 1 22 ? 16.265 -0.285 74.085 1.00 24.46 -12 GLY B C 1
ATOM 3664 O O . GLY B 1 22 ? 16.238 -0.211 72.856 1.00 24.92 -12 GLY B O 1
ATOM 3665 N N . ARG B 1 23 ? 15.200 -0.623 74.805 1.00 25.21 -11 ARG B N 1
ATOM 3666 C CA . ARG B 1 23 ? 13.911 -0.944 74.186 1.00 27.34 -11 ARG B CA 1
ATOM 3667 C C . ARG B 1 23 ? 13.339 0.206 73.353 1.00 26.71 -11 ARG B C 1
ATOM 3668 O O . ARG B 1 23 ? 13.549 1.374 73.685 1.00 25.39 -11 ARG B O 1
ATOM 3676 N N . THR B 1 24 ? 12.613 -0.133 72.280 1.00 26.94 -10 THR B N 1
ATOM 3677 C CA . THR B 1 24 ? 11.968 0.867 71.417 1.00 25.46 -10 THR B CA 1
ATOM 3678 C C . THR B 1 24 ? 10.588 1.114 72.033 1.00 25.41 -10 THR B C 1
ATOM 3679 O O . THR B 1 24 ? 10.169 0.386 72.938 1.00 24.21 -10 THR B O 1
ATOM 3683 N N . LEU B 1 25 ? 9.883 2.129 71.542 1.00 24.77 -9 LEU B N 1
ATOM 3684 C CA . LEU B 1 25 ? 8.558 2.459 72.056 1.00 24.31 -9 LEU B CA 1
ATOM 3685 C C . LEU B 1 25 ? 7.511 1.442 71.599 1.00 26.43 -9 LEU B C 1
ATOM 3686 O O . LEU B 1 25 ? 6.361 1.487 72.040 1.00 26.46 -9 LEU B O 1
ATOM 3691 N N . TYR B 1 26 ? 7.907 0.534 70.711 1.00 28.86 -8 TYR B N 1
ATOM 3692 C CA . TYR B 1 26 ? 6.992 -0.480 70.184 1.00 31.95 -8 TYR B CA 1
ATOM 3693 C C . TYR B 1 26 ? 6.929 -1.739 71.043 1.00 36.02 -8 TYR B C 1
ATOM 3694 O O . TYR B 1 26 ? 5.978 -2.517 70.940 1.00 36.15 -8 TYR B O 1
ATOM 3703 N N . ASP B 1 27 ? 7.942 -1.943 71.879 1.00 40.72 -7 ASP B N 1
ATOM 3704 C CA . ASP B 1 27 ? 7.984 -3.113 72.747 1.00 46.63 -7 ASP B CA 1
ATOM 3705 C C . ASP B 1 27 ? 6.805 -3.130 73.719 1.00 51.28 -7 ASP B C 1
ATOM 3706 O O . ASP B 1 27 ? 6.331 -2.080 74.152 1.00 50.50 -7 ASP B O 1
ATOM 3711 N N . ASP B 1 28 ? 6.330 -4.323 74.057 1.00 58.31 -6 ASP B N 1
ATOM 3712 C CA . ASP B 1 28 ? 5.216 -4.442 74.990 1.00 66.66 -6 ASP B CA 1
ATOM 3713 C C . ASP B 1 28 ? 5.256 -5.770 75.743 1.00 71.53 -6 ASP B C 1
ATOM 3714 O O . ASP B 1 28 ? 5.875 -6.739 75.290 1.00 71.44 -6 ASP B O 1
ATOM 3719 N N . ASP B 1 29 ? 4.577 -5.793 76.890 1.00 77.19 -5 ASP B N 1
ATOM 3720 C CA . ASP B 1 29 ? 4.490 -6.964 77.765 1.00 83.09 -5 ASP B CA 1
ATOM 3721 C C . ASP B 1 29 ? 4.362 -8.286 77.009 1.00 86.59 -5 ASP B C 1
ATOM 3722 O O . ASP B 1 29 ? 3.508 -8.432 76.128 1.00 87.72 -5 ASP B O 1
ATOM 3727 N N . ASP B 1 30 ? 5.203 -9.252 77.372 1.00 89.79 -4 ASP B N 1
ATOM 3728 C CA . ASP B 1 30 ? 5.203 -10.557 76.719 1.00 93.22 -4 ASP B CA 1
ATOM 3729 C C . ASP B 1 30 ? 3.824 -11.204 76.669 1.00 94.79 -4 ASP B C 1
ATOM 3730 O O . ASP B 1 30 ? 3.567 -12.049 75.811 1.00 95.24 -4 ASP B O 1
ATOM 3735 N N . LYS B 1 31 ? 2.938 -10.801 77.578 1.00 96.56 -3 LYS B N 1
ATOM 3736 C CA . LYS B 1 31 ? 1.585 -11.355 77.635 1.00 98.46 -3 LYS B CA 1
ATOM 3737 C C . LYS B 1 31 ? 1.590 -12.869 77.379 1.00 99.51 -3 LYS B C 1
ATOM 3738 O O . LYS B 1 31 ? 2.484 -13.577 77.850 1.00 99.92 -3 LYS B O 1
ATOM 3744 N N . ASP B 1 32 ? 0.603 -13.363 76.634 1.00 100.27 -2 ASP B N 1
ATOM 3745 C CA . ASP B 1 32 ? 0.511 -14.796 76.333 1.00 100.52 -2 ASP B CA 1
ATOM 3746 C C . ASP B 1 32 ? 0.946 -15.125 74.910 1.00 99.24 -2 ASP B C 1
ATOM 3747 O O . ASP B 1 32 ? 0.169 -15.664 74.120 1.00 98.91 -2 ASP B O 1
ATOM 3752 N N . ARG B 1 33 ? 2.202 -14.829 74.598 1.00 97.68 -1 ARG B N 1
ATOM 3753 C CA . ARG B 1 33 ? 2.705 -15.065 73.257 1.00 95.82 -1 ARG B CA 1
ATOM 3754 C C . ARG B 1 33 ? 3.779 -16.133 73.183 1.00 94.29 -1 ARG B C 1
ATOM 3755 O O . ARG B 1 33 ? 4.485 -16.409 74.161 1.00 94.19 -1 ARG B O 1
ATOM 3763 N N . TRP B 1 34 ? 3.901 -16.732 72.006 1.00 92.06 0 TRP B N 1
ATOM 3764 C CA . TRP B 1 34 ? 4.918 -17.748 71.831 1.00 89.05 0 TRP B CA 1
ATOM 3765 C C . TRP B 1 34 ? 6.279 -17.094 71.579 1.00 83.97 0 TRP B C 1
ATOM 3766 O O . TRP B 1 34 ? 6.381 -16.144 70.798 1.00 84.44 0 TRP B O 1
ATOM 3777 N N . GLY B 1 35 ? 7.316 -17.584 72.254 1.00 76.71 1 GLY B N 1
ATOM 3778 C CA . GLY B 1 35 ? 8.645 -17.090 71.959 1.00 67.36 1 GLY B CA 1
ATOM 3779 C C . GLY B 1 35 ? 8.959 -18.033 70.806 1.00 60.65 1 GLY B C 1
ATOM 3780 O O . GLY B 1 35 ? 8.190 -18.962 70.554 1.00 60.93 1 GLY B O 1
ATOM 3781 N N . SER B 1 36 ? 10.055 -17.802 70.086 1.00 53.03 2 SER B N 1
ATOM 3782 C CA . SER B 1 36 ? 10.387 -18.705 68.982 1.00 45.44 2 SER B CA 1
ATOM 3783 C C . SER B 1 36 ? 11.831 -18.672 68.503 1.00 41.02 2 SER B C 1
ATOM 3784 O O . SER B 1 36 ? 12.619 -17.788 68.857 1.00 39.78 2 SER B O 1
ATOM 3787 N N . LYS B 1 37 ? 12.140 -19.676 67.700 1.00 36.35 3 LYS B N 1
ATOM 3788 C CA . LYS B 1 37 ? 13.441 -19.831 67.129 1.00 33.07 3 LYS B CA 1
ATOM 3789 C C . LYS B 1 37 ? 13.369 -18.993 65.853 1.00 30.92 3 LYS B C 1
ATOM 3790 O O . LYS B 1 37 ? 12.505 -19.217 64.991 1.00 29.96 3 LYS B O 1
ATOM 3796 N N . ILE B 1 38 ? 14.245 -18.000 65.748 1.00 27.96 4 ILE B N 1
ATOM 3797 C CA . ILE B 1 38 ? 14.247 -17.113 64.591 1.00 24.18 4 ILE B CA 1
ATOM 3798 C C . ILE B 1 38 ? 15.607 -17.096 63.907 1.00 23.76 4 ILE B C 1
ATOM 3799 O O . ILE B 1 38 ? 16.624 -16.776 64.523 1.00 23.34 4 ILE B O 1
ATOM 3804 N N . VAL B 1 39 ? 15.621 -17.463 62.630 1.00 23.10 5 VAL B N 1
ATOM 3805 C CA . VAL B 1 39 ? 16.856 -17.480 61.855 1.00 22.24 5 VAL B CA 1
ATOM 3806 C C . VAL B 1 39 ? 16.952 -16.268 60.931 1.00 22.64 5 VAL B C 1
ATOM 3807 O O . VAL B 1 39 ? 16.050 -15.997 60.133 1.00 22.79 5 VAL B O 1
ATOM 3811 N N . VAL B 1 40 ? 18.058 -15.546 61.050 1.00 22.05 6 VAL B N 1
ATOM 3812 C CA . VAL B 1 40 ? 18.296 -14.367 60.236 1.00 21.31 6 VAL B CA 1
ATOM 3813 C C . VAL B 1 40 ? 19.428 -14.641 59.257 1.00 20.38 6 VAL B C 1
ATOM 3814 O O . VAL B 1 40 ? 20.530 -15.014 59.660 1.00 19.95 6 VAL B O 1
ATOM 3818 N N . VAL B 1 41 ? 19.140 -14.469 57.969 1.00 20.59 7 VAL B N 1
ATOM 3819 C CA . VAL B 1 41 ? 20.134 -14.684 56.920 1.00 19.64 7 VAL B CA 1
ATOM 3820 C C . VAL B 1 41 ? 20.637 -13.330 56.430 1.00 19.56 7 VAL B C 1
ATOM 3821 O O . VAL B 1 41 ? 19.941 -12.633 55.685 1.00 18.61 7 VAL B O 1
ATOM 3825 N N . GLY B 1 42 ? 21.848 -12.968 56.845 1.00 18.10 8 GLY B N 1
ATOM 3826 C CA . GLY B 1 42 ? 22.413 -11.689 56.458 1.00 17.50 8 GLY B CA 1
ATOM 3827 C C . GLY B 1 42 ? 22.454 -10.736 57.644 1.00 17.45 8 GLY B C 1
ATOM 3828 O O . GLY B 1 42 ? 21.496 -10.630 58.410 1.00 16.80 8 GLY B O 1
ATOM 3829 N N . ALA B 1 43 ? 23.566 -10.032 57.804 1.00 17.72 9 ALA B N 1
ATOM 3830 C CA . ALA B 1 43 ? 23.690 -9.107 58.913 1.00 18.70 9 ALA B CA 1
ATOM 3831 C C . ALA B 1 43 ? 24.410 -7.806 58.578 1.00 19.15 9 ALA B C 1
ATOM 3832 O O . ALA B 1 43 ? 25.440 -7.493 59.177 1.00 19.81 9 ALA B O 1
ATOM 3834 N N . ASN B 1 44 ? 23.901 -7.063 57.599 1.00 18.65 10 ASN B N 1
ATOM 3835 C CA . ASN B 1 44 ? 24.501 -5.769 57.287 1.00 18.98 10 ASN B CA 1
ATOM 3836 C C . ASN B 1 44 ? 23.507 -4.766 57.877 1.00 18.03 10 ASN B C 1
ATOM 3837 O O . ASN B 1 44 ? 23.076 -4.941 59.019 1.00 18.19 10 ASN B O 1
ATOM 3842 N N . HIS B 1 45 ? 23.122 -3.739 57.125 1.00 17.82 11 HIS B N 1
ATOM 3843 C CA . HIS B 1 45 ? 22.175 -2.752 57.649 1.00 16.13 11 HIS B CA 1
ATOM 3844 C C . HIS B 1 45 ? 20.873 -3.384 58.141 1.00 17.41 11 HIS B C 1
ATOM 3845 O O . HIS B 1 45 ? 20.527 -3.282 59.318 1.00 16.72 11 HIS B O 1
ATOM 3852 N N . ALA B 1 46 ? 20.154 -4.029 57.226 1.00 17.33 12 ALA B N 1
ATOM 3853 C CA . ALA B 1 46 ? 18.871 -4.660 57.533 1.00 17.82 12 ALA B CA 1
ATOM 3854 C C . ALA B 1 46 ? 18.948 -5.706 58.648 1.00 18.78 12 ALA B C 1
ATOM 3855 O O . ALA B 1 46 ? 18.262 -5.586 59.664 1.00 20.53 12 ALA B O 1
ATOM 3857 N N . GLY B 1 47 ? 19.780 -6.726 58.454 1.00 19.28 13 GLY B N 1
ATOM 3858 C CA . GLY B 1 47 ? 19.921 -7.777 59.448 1.00 17.32 13 GLY B CA 1
ATOM 3859 C C . GLY B 1 47 ? 20.329 -7.309 60.833 1.00 18.08 13 GLY B C 1
ATOM 3860 O O . GLY B 1 47 ? 19.748 -7.735 61.834 1.00 17.52 13 GLY B O 1
ATOM 3861 N N . THR B 1 48 ? 21.324 -6.431 60.904 1.00 17.24 14 THR B N 1
ATOM 3862 C CA . THR B 1 48 ? 21.791 -5.940 62.192 1.00 17.33 14 THR B CA 1
ATOM 3863 C C . THR B 1 48 ? 20.701 -5.199 62.957 1.00 17.52 14 THR B C 1
ATOM 3864 O O . THR B 1 48 ? 20.517 -5.420 64.152 1.00 18.64 14 THR B O 1
ATOM 3868 N N . ALA B 1 49 ? 19.975 -4.324 62.273 1.00 16.68 15 ALA B N 1
ATOM 3869 C CA . ALA B 1 49 ? 18.919 -3.572 62.933 1.00 16.34 15 ALA B CA 1
ATOM 3870 C C . ALA B 1 49 ? 17.844 -4.523 63.433 1.00 16.61 15 ALA B C 1
ATOM 3871 O O . ALA B 1 49 ? 17.299 -4.341 64.526 1.00 16.33 15 ALA B O 1
ATOM 3873 N N . CYS B 1 50 ? 17.552 -5.544 62.631 1.00 16.18 16 CYS B N 1
ATOM 3874 C CA . CYS B 1 50 ? 16.536 -6.534 62.975 1.00 17.39 16 CYS B CA 1
ATOM 3875 C C . CYS B 1 50 ? 16.974 -7.386 64.166 1.00 18.38 16 CYS B C 1
ATOM 3876 O O . CYS B 1 50 ? 16.198 -7.636 65.090 1.00 18.61 16 CYS B O 1
ATOM 3879 N N . ILE B 1 51 ? 18.222 -7.831 64.136 1.00 18.91 17 ILE B N 1
ATOM 3880 C CA . ILE B 1 51 ? 18.760 -8.647 65.209 1.00 18.69 17 ILE B CA 1
ATOM 3881 C C . ILE B 1 51 ? 18.749 -7.871 66.519 1.00 18.84 17 ILE B C 1
ATOM 3882 O O . ILE B 1 51 ? 18.330 -8.396 67.554 1.00 19.33 17 ILE B O 1
ATOM 3887 N N . LYS B 1 52 ? 19.206 -6.622 66.475 1.00 17.66 18 LYS B N 1
ATOM 3888 C CA . LYS B 1 52 ? 19.248 -5.795 67.677 1.00 18.17 18 LYS B CA 1
ATOM 3889 C C . LYS B 1 52 ? 17.867 -5.493 68.244 1.00 19.35 18 LYS B C 1
ATOM 3890 O O . LYS B 1 52 ? 17.666 -5.554 69.458 1.00 20.65 18 LYS B O 1
ATOM 3896 N N . THR B 1 53 ? 16.911 -5.168 67.382 1.00 18.43 19 THR B N 1
ATOM 3897 C CA . THR B 1 53 ? 15.561 -4.891 67.853 1.00 19.88 19 THR B CA 1
ATOM 3898 C C . THR B 1 53 ? 14.955 -6.117 68.563 1.00 20.87 19 THR B C 1
ATOM 3899 O O . THR B 1 53 ? 14.304 -5.986 69.605 1.00 21.01 19 THR B O 1
ATOM 3903 N N . MET B 1 54 ? 15.172 -7.302 67.995 1.00 21.27 20 MET B N 1
ATOM 3904 C CA . MET B 1 54 ? 14.652 -8.541 68.570 1.00 20.60 20 MET B CA 1
ATOM 3905 C C . MET B 1 54 ? 15.298 -8.892 69.914 1.00 21.08 20 MET B C 1
ATOM 3906 O O . MET B 1 54 ? 14.600 -9.169 70.890 1.00 20.58 20 MET B O 1
ATOM 3911 N N . LEU B 1 55 ? 16.627 -8.879 69.963 1.00 20.23 21 LEU B N 1
ATOM 3912 C CA . LEU B 1 55 ? 17.350 -9.214 71.186 1.00 22.40 21 LEU B CA 1
ATOM 3913 C C . LEU B 1 55 ? 17.199 -8.187 72.311 1.00 24.03 21 LEU B C 1
ATOM 3914 O O . LEU B 1 55 ? 17.154 -8.543 73.496 1.00 23.70 21 LEU B O 1
ATOM 3919 N N . THR B 1 56 ? 17.128 -6.913 71.940 1.00 23.58 22 THR B N 1
ATOM 3920 C CA . THR B 1 56 ? 16.994 -5.843 72.917 1.00 21.47 22 THR B CA 1
ATOM 3921 C C . THR B 1 56 ? 15.573 -5.750 73.485 1.00 21.49 22 THR B C 1
ATOM 3922 O O . THR B 1 56 ? 15.393 -5.528 74.678 1.00 20.65 22 THR B O 1
ATOM 3926 N N . ASN B 1 57 ? 14.569 -5.948 72.640 1.00 22.19 23 ASN B N 1
ATOM 3927 C CA . ASN B 1 57 ? 13.178 -5.846 73.077 1.00 24.93 23 ASN B CA 1
ATOM 3928 C C . ASN B 1 57 ? 12.518 -7.130 73.592 1.00 26.60 23 ASN B C 1
ATOM 3929 O O . ASN B 1 57 ? 11.620 -7.072 74.442 1.00 27.67 23 ASN B O 1
ATOM 3934 N N . TYR B 1 58 ? 12.949 -8.284 73.087 1.00 27.40 24 TYR B N 1
ATOM 3935 C CA . TYR B 1 58 ? 12.352 -9.555 73.500 1.00 28.26 24 TYR B CA 1
ATOM 3936 C C . TYR B 1 58 ? 13.381 -10.583 73.952 1.00 29.46 24 TYR B C 1
ATOM 3937 O O . TYR B 1 58 ? 13.036 -11.685 74.368 1.00 30.91 24 TYR B O 1
ATOM 3946 N N . GLY B 1 59 ? 14.644 -10.193 73.873 1.00 31.52 25 GLY B N 1
ATOM 3947 C CA . GLY B 1 59 ? 15.750 -11.049 74.258 1.00 34.11 25 GLY B CA 1
ATOM 3948 C C . GLY B 1 59 ? 15.504 -12.505 74.601 1.00 35.60 25 GLY B C 1
ATOM 3949 O O . GLY B 1 59 ? 15.507 -13.378 73.742 1.00 36.35 25 GLY B O 1
ATOM 3950 N N . ASP B 1 60 ? 15.289 -12.753 75.882 1.00 37.61 26 ASP B N 1
ATOM 3951 C CA . ASP B 1 60 ? 15.086 -14.088 76.429 1.00 39.29 26 ASP B CA 1
ATOM 3952 C C . ASP B 1 60 ? 14.011 -14.991 75.804 1.00 37.17 26 ASP B C 1
ATOM 3953 O O . ASP B 1 60 ? 14.234 -16.187 75.635 1.00 36.19 26 ASP B O 1
ATOM 3958 N N . ALA B 1 61 ? 12.856 -14.427 75.465 1.00 35.11 27 ALA B N 1
ATOM 3959 C CA . ALA B 1 61 ? 11.754 -15.208 74.901 1.00 33.43 27 ALA B CA 1
ATOM 3960 C C . ALA B 1 61 ? 11.995 -15.843 73.531 1.00 32.81 27 ALA B C 1
ATOM 3961 O O . ALA B 1 61 ? 11.255 -16.744 73.131 1.00 31.81 27 ALA B O 1
ATOM 3963 N N . ASN B 1 62 ? 13.021 -15.387 72.815 1.00 31.29 28 ASN B N 1
ATOM 3964 C CA . ASN B 1 62 ? 13.307 -15.909 71.478 1.00 30.74 28 ASN B CA 1
ATOM 3965 C C . ASN B 1 62 ? 14.741 -16.400 71.307 1.00 31.04 28 ASN B C 1
ATOM 3966 O O . ASN B 1 62 ? 15.643 -15.944 72.001 1.00 33.17 28 ASN B O 1
ATOM 3971 N N . GLU B 1 63 ? 14.948 -17.333 70.382 1.00 30.81 29 GLU B N 1
ATOM 3972 C CA . GLU B 1 63 ? 16.288 -17.854 70.112 1.00 31.95 29 GLU B CA 1
ATOM 3973 C C . GLU B 1 63 ? 16.702 -17.400 68.715 1.00 30.17 29 GLU B C 1
ATOM 3974 O O . GLU B 1 63 ? 16.147 -17.857 67.712 1.00 29.81 29 GLU B O 1
ATOM 3980 N N . ILE B 1 64 ? 17.683 -16.502 68.666 1.00 28.42 30 ILE B N 1
ATOM 3981 C CA . ILE B 1 64 ? 18.165 -15.937 67.411 1.00 26.42 30 ILE B CA 1
ATOM 3982 C C . ILE B 1 64 ? 19.483 -16.527 66.917 1.00 25.45 30 ILE B C 1
ATOM 3983 O O . ILE B 1 64 ? 20.484 -16.538 67.634 1.00 24.41 30 ILE B O 1
ATOM 3988 N N . VAL B 1 65 ? 19.463 -17.016 65.680 1.00 23.88 31 VAL B N 1
ATOM 3989 C CA . VAL B 1 65 ? 20.647 -17.582 65.042 1.00 24.03 31 VAL B CA 1
ATOM 3990 C C . VAL B 1 65 ? 20.882 -16.774 63.772 1.00 23.64 31 VAL B C 1
ATOM 3991 O O . VAL B 1 65 ? 19.950 -16.528 63.001 1.00 24.01 31 VAL B O 1
ATOM 3995 N N . VAL B 1 66 ? 22.125 -16.368 63.554 1.00 24.07 32 VAL B N 1
ATOM 3996 C CA . VAL B 1 66 ? 22.457 -15.548 62.399 1.00 24.06 32 VAL B CA 1
ATOM 3997 C C . VAL B 1 66 ? 23.508 -16.163 61.483 1.00 24.20 32 VAL B C 1
ATOM 3998 O O . VAL B 1 66 ? 24.506 -16.718 61.945 1.00 23.88 32 VAL B O 1
ATOM 4002 N N . PHE B 1 67 ? 23.278 -16.051 60.178 1.00 23.76 33 PHE B N 1
ATOM 4003 C CA . PHE B 1 67 ? 24.218 -16.558 59.186 1.00 23.79 33 PHE B CA 1
ATOM 4004 C C . PHE B 1 67 ? 24.589 -15.430 58.225 1.00 24.67 33 PHE B C 1
ATOM 4005 O O . PHE B 1 67 ? 23.717 -14.678 57.770 1.00 25.17 33 PHE B O 1
ATOM 4013 N N . ASP B 1 68 ? 25.876 -15.304 57.924 1.00 22.42 34 ASP B N 1
ATOM 4014 C CA . ASP B 1 68 ? 26.321 -14.310 56.960 1.00 22.02 34 ASP B CA 1
ATOM 4015 C C . ASP B 1 68 ? 27.542 -14.861 56.238 1.00 21.97 34 ASP B C 1
ATOM 4016 O O . ASP B 1 68 ? 28.542 -15.207 56.865 1.00 22.19 34 ASP B O 1
ATOM 4021 N N . GLN B 1 69 ? 27.447 -14.938 54.915 1.00 21.48 35 GLN B N 1
ATOM 4022 C CA . GLN B 1 69 ? 28.517 -15.476 54.086 1.00 21.41 35 GLN B CA 1
ATOM 4023 C C . GLN B 1 69 ? 29.799 -14.649 54.040 1.00 21.52 35 GLN B C 1
ATOM 4024 O O . GLN B 1 69 ? 30.832 -15.145 53.604 1.00 22.91 35 GLN B O 1
ATOM 4030 N N . ASN B 1 70 ? 29.746 -13.398 54.484 1.00 21.41 36 ASN B N 1
ATOM 4031 C CA . ASN B 1 70 ? 30.929 -12.538 54.445 1.00 20.98 36 ASN B CA 1
ATOM 4032 C C . ASN B 1 70 ? 31.790 -12.690 55.707 1.00 21.30 36 ASN B C 1
ATOM 4033 O O . ASN B 1 70 ? 31.359 -13.285 56.697 1.00 20.99 36 ASN B O 1
ATOM 4038 N N . SER B 1 71 ? 33.007 -12.151 55.668 1.00 21.64 37 SER B N 1
ATOM 4039 C CA . SER B 1 71 ? 33.926 -12.223 56.807 1.00 21.39 37 SER B CA 1
ATOM 4040 C C . SER B 1 71 ? 33.847 -10.999 57.726 1.00 21.92 37 SER B C 1
ATOM 4041 O O . SER B 1 71 ? 34.588 -10.892 58.709 1.00 20.84 37 SER B O 1
ATOM 4044 N N . ASN B 1 72 ? 32.955 -10.073 57.384 1.00 21.84 38 ASN B N 1
ATOM 4045 C CA . ASN B 1 72 ? 32.721 -8.861 58.171 1.00 21.49 38 ASN B CA 1
ATOM 4046 C C . ASN B 1 72 ? 31.241 -8.504 58.019 1.00 21.67 38 ASN B C 1
ATOM 4047 O O . ASN B 1 72 ? 30.657 -8.694 56.947 1.00 22.54 38 ASN B O 1
ATOM 4052 N N . ILE B 1 73 ? 30.627 -8.025 59.096 1.00 20.18 39 ILE B N 1
ATOM 4053 C CA . ILE B 1 73 ? 29.217 -7.654 59.062 1.00 19.47 39 ILE B CA 1
ATOM 4054 C C . ILE B 1 73 ? 29.022 -6.242 59.616 1.00 19.36 39 ILE B C 1
ATOM 4055 O O . ILE B 1 73 ? 29.979 -5.610 60.069 1.00 18.90 39 ILE B O 1
ATOM 4060 N N . SER B 1 74 ? 27.785 -5.752 59.559 1.00 17.42 40 SER B N 1
ATOM 4061 C CA . SER B 1 74 ? 27.443 -4.433 60.085 1.00 16.13 40 SER B CA 1
ATOM 4062 C C . SER B 1 74 ? 28.346 -3.334 59.534 1.00 16.92 40 SER B C 1
ATOM 4063 O O . SER B 1 74 ? 28.900 -2.532 60.289 1.00 17.84 40 SER B O 1
ATOM 4066 N N . PHE B 1 75 ? 28.471 -3.302 58.212 1.00 17.67 41 PHE B N 1
ATOM 4067 C CA . PHE B 1 75 ? 29.312 -2.338 57.507 1.00 18.52 41 PHE B CA 1
ATOM 4068 C C . PHE B 1 75 ? 28.523 -1.148 56.967 1.00 19.11 41 PHE B C 1
ATOM 4069 O O . PHE B 1 75 ? 27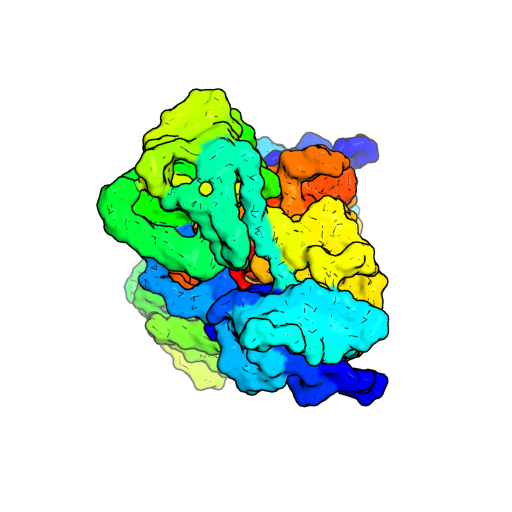.372 -1.288 56.529 1.00 19.73 41 PHE B O 1
ATOM 4077 N N . LEU B 1 76 ? 29.149 0.023 57.006 1.00 17.98 42 LEU B N 1
ATOM 4078 C CA . LEU B 1 76 ? 28.530 1.250 56.518 1.00 16.30 42 LEU B CA 1
ATOM 4079 C C . LEU B 1 76 ? 29.073 1.535 55.127 1.00 17.20 42 LEU B C 1
ATOM 4080 O O . LEU B 1 76 ? 29.908 2.422 54.955 1.00 17.14 42 LEU B O 1
ATOM 4085 N N . GLY B 1 77 ? 28.608 0.773 54.140 1.00 17.53 43 GLY B N 1
ATOM 4086 C CA . GLY B 1 77 ? 29.063 0.973 52.778 1.00 16.51 43 GLY B CA 1
ATOM 4087 C C . GLY B 1 77 ? 28.838 2.401 52.323 1.00 17.57 43 GLY B C 1
ATOM 4088 O O . GLY B 1 77 ? 29.524 2.892 51.431 1.00 18.69 43 GLY B O 1
ATOM 4097 N N . GLY B 1 79 ? 29.762 4.997 53.461 1.00 15.88 45 GLY B N 1
ATOM 4098 C CA . GLY B 1 79 ? 30.924 5.855 53.604 1.00 17.58 45 GLY B CA 1
ATOM 4099 C C . GLY B 1 79 ? 32.131 5.503 52.754 1.00 18.67 45 GLY B C 1
ATOM 4100 O O . GLY B 1 79 ? 33.173 6.157 52.868 1.00 19.64 45 GLY B O 1
ATOM 4101 N N . MET B 1 80 ? 32.009 4.491 51.897 1.00 19.90 46 MET B N 1
ATOM 4102 C CA . MET B 1 80 ? 33.140 4.080 51.067 1.00 21.55 46 MET B CA 1
ATOM 4103 C C . MET B 1 80 ? 33.717 5.212 50.228 1.00 21.37 46 MET B C 1
ATOM 4104 O O . MET B 1 80 ? 34.936 5.320 50.085 1.00 22.83 46 MET B O 1
ATOM 4109 N N . ALA B 1 81 ? 32.854 6.058 49.676 1.00 19.32 47 ALA B N 1
ATOM 4110 C CA . ALA B 1 81 ? 33.327 7.177 48.875 1.00 19.12 47 ALA B CA 1
ATOM 4111 C C . ALA B 1 81 ? 34.147 8.124 49.754 1.00 20.78 47 ALA B C 1
ATOM 4112 O O . ALA B 1 81 ? 35.172 8.663 49.314 1.00 20.97 47 ALA B O 1
ATOM 4114 N N . LEU B 1 82 ? 33.697 8.334 50.991 1.00 18.97 48 LEU B N 1
ATOM 4115 C CA . LEU B 1 82 ? 34.417 9.217 51.906 1.00 19.83 48 LEU B CA 1
ATOM 4116 C C . LEU B 1 82 ? 35.759 8.586 52.223 1.00 20.89 48 LEU B C 1
ATOM 4117 O O . LEU B 1 82 ? 36.778 9.270 52.309 1.00 22.58 48 LEU B O 1
ATOM 4122 N N . TRP B 1 83 ? 35.744 7.269 52.393 1.00 20.47 49 TRP B N 1
ATOM 4123 C CA . TRP B 1 83 ? 36.948 6.506 52.684 1.00 21.55 49 TRP B CA 1
ATOM 4124 C C . TRP B 1 83 ? 37.918 6.606 51.509 1.00 21.57 49 TRP B C 1
ATOM 4125 O O . TRP B 1 83 ? 39.054 7.063 51.670 1.00 21.21 49 TRP B O 1
ATOM 4136 N N . ILE B 1 84 ? 37.462 6.189 50.330 1.00 20.51 50 ILE B N 1
ATOM 4137 C CA . ILE B 1 84 ? 38.285 6.221 49.122 1.00 22.31 50 ILE B CA 1
ATOM 4138 C C . ILE B 1 84 ? 38.875 7.600 48.801 1.00 23.48 50 ILE B C 1
ATOM 4139 O O . ILE B 1 84 ? 40.058 7.705 48.459 1.00 23.44 50 ILE B O 1
ATOM 4144 N N . GLY B 1 85 ? 38.053 8.643 48.917 1.00 23.31 51 GLY B N 1
ATOM 4145 C CA . GLY B 1 85 ? 38.499 9.999 48.633 1.00 23.77 51 GLY B CA 1
ATOM 4146 C C . GLY B 1 85 ? 39.286 10.633 49.768 1.00 24.74 51 GLY B C 1
ATOM 4147 O O . GLY B 1 85 ? 39.656 11.803 49.702 1.00 25.35 51 GLY B O 1
ATOM 4148 N N . GLU B 1 86 ? 39.532 9.860 50.819 1.00 26.07 52 GLU B N 1
ATOM 4149 C CA . GLU B 1 86 ? 40.293 10.332 51.970 1.00 27.11 52 GLU B CA 1
ATOM 4150 C C . GLU B 1 86 ? 39.701 11.547 52.669 1.00 26.90 52 GLU B C 1
ATOM 4151 O O . GLU B 1 86 ? 40.411 12.504 52.986 1.00 26.32 52 GLU B O 1
ATOM 4157 N N . GLN B 1 87 ? 38.396 11.515 52.902 1.00 26.17 53 GLN B N 1
ATOM 4158 C CA . GLN B 1 87 ? 37.739 12.608 53.597 1.00 25.35 53 GLN B CA 1
ATOM 4159 C C . GLN B 1 87 ? 37.638 12.210 55.061 1.00 25.66 53 GLN B C 1
ATOM 4160 O O . GLN B 1 87 ? 37.396 13.048 55.932 1.00 26.20 53 GLN B O 1
ATOM 4166 N N . ILE B 1 88 ? 37.828 10.917 55.319 1.00 24.14 54 ILE B N 1
ATOM 4167 C CA . ILE B 1 88 ? 37.788 10.382 56.674 1.00 23.91 54 ILE B CA 1
ATOM 4168 C C . ILE B 1 88 ? 38.977 9.442 56.859 1.00 25.98 54 ILE B C 1
ATOM 4169 O O . ILE B 1 88 ? 39.632 9.050 55.887 1.00 26.16 54 ILE B O 1
ATOM 4174 N N . ALA B 1 89 ? 39.252 9.090 58.110 1.00 27.47 55 ALA B N 1
ATOM 4175 C CA . ALA B 1 89 ? 40.367 8.210 58.441 1.00 28.90 55 ALA B CA 1
ATOM 4176 C C . ALA B 1 89 ? 40.050 6.730 58.173 1.00 29.90 55 ALA B C 1
ATOM 4177 O O . ALA B 1 89 ? 39.603 6.012 59.070 1.00 31.52 55 ALA B O 1
ATOM 4179 N N . GLY B 1 90 ? 40.286 6.281 56.942 1.00 29.82 56 GLY B N 1
ATOM 4180 C CA . GLY B 1 90 ? 40.032 4.892 56.587 1.00 28.00 56 GLY B CA 1
ATOM 4181 C C . GLY B 1 90 ? 38.668 4.372 57.015 1.00 28.54 56 GLY B C 1
ATOM 4182 O O . GLY B 1 90 ? 37.754 5.158 57.287 1.00 27.70 56 GLY B O 1
ATOM 4183 N N . PRO B 1 91 ? 38.496 3.039 57.075 1.00 28.84 57 PRO B N 1
ATOM 4184 C CA . PRO B 1 91 ? 37.237 2.392 57.473 1.00 27.56 57 PRO B CA 1
ATOM 4185 C C . PRO B 1 91 ? 36.998 2.459 58.980 1.00 27.28 57 PRO B C 1
ATOM 4186 O O . PRO B 1 91 ? 36.097 1.819 59.513 1.00 25.30 57 PRO B O 1
ATOM 4190 N N . GLU B 1 92 ? 37.837 3.245 59.644 1.00 28.24 58 GLU B N 1
ATOM 4191 C CA . GLU B 1 92 ? 37.793 3.482 61.086 1.00 30.74 58 GLU B CA 1
ATOM 4192 C C . GLU B 1 92 ? 36.405 3.299 61.714 1.00 29.14 58 GLU B C 1
ATOM 4193 O O . GLU B 1 92 ? 36.173 2.345 62.459 1.00 29.11 58 GLU B O 1
ATOM 4199 N N . GLY B 1 93 ? 35.483 4.211 61.413 1.00 25.81 59 GLY B N 1
ATOM 4200 C CA . GLY B 1 93 ? 34.156 4.115 61.993 1.00 23.31 59 GLY B CA 1
ATOM 4201 C C . GLY B 1 93 ? 33.064 3.649 61.051 1.00 23.91 59 GLY B C 1
ATOM 4202 O O . GLY B 1 93 ? 31.899 4.029 61.212 1.00 22.44 59 GLY B O 1
ATOM 4203 N N . LEU B 1 94 ? 33.421 2.816 60.078 1.00 21.81 60 LEU B N 1
ATOM 4204 C CA . LEU B 1 94 ? 32.441 2.327 59.122 1.00 19.85 60 LEU B CA 1
ATOM 4205 C C . LEU B 1 94 ? 31.727 1.046 59.538 1.00 19.20 60 LEU B C 1
ATOM 4206 O O . LEU B 1 94 ? 31.158 0.353 58.698 1.00 18.85 60 LEU B O 1
ATOM 4211 N N . PHE B 1 95 ? 31.762 0.721 60.825 1.00 18.71 61 PHE B N 1
ATOM 4212 C CA . PHE B 1 95 ? 31.069 -0.469 61.319 1.00 20.57 61 PHE B CA 1
ATOM 4213 C C . PHE B 1 95 ? 30.223 -0.095 62.525 1.00 20.87 61 PHE B C 1
ATOM 4214 O O . PHE B 1 95 ? 30.712 0.555 63.448 1.00 21.85 61 PHE B O 1
ATOM 4222 N N . TYR B 1 96 ? 28.957 -0.508 62.508 1.00 21.33 62 TYR B N 1
ATOM 4223 C CA . TYR B 1 96 ? 28.024 -0.198 63.590 1.00 21.39 62 TYR B CA 1
ATOM 4224 C C . TYR B 1 96 ? 27.689 -1.383 64.495 1.00 21.67 62 TYR B C 1
ATOM 4225 O O . TYR B 1 96 ? 26.720 -1.340 65.265 1.00 20.84 62 TYR B O 1
ATOM 4234 N N . SER B 1 97 ? 28.502 -2.433 64.405 1.00 20.67 63 SER B N 1
ATOM 4235 C CA . SER B 1 97 ? 28.316 -3.629 65.222 1.00 20.03 63 SER B CA 1
ATOM 4236 C C . SER B 1 97 ? 29.319 -4.692 64.791 1.00 19.87 63 SER B C 1
ATOM 4237 O O . SER B 1 97 ? 30.106 -4.474 63.868 1.00 19.91 63 SER B O 1
ATOM 4240 N N . ASP B 1 98 ? 29.314 -5.828 65.483 1.00 19.62 64 ASP B N 1
ATOM 4241 C CA . ASP B 1 98 ? 30.198 -6.927 65.122 1.00 20.45 64 ASP B CA 1
ATOM 4242 C C . ASP B 1 98 ? 29.706 -8.228 65.723 1.00 20.23 64 ASP B C 1
ATOM 4243 O O . ASP B 1 98 ? 28.694 -8.248 66.429 1.00 19.31 64 ASP B O 1
ATOM 4248 N N . LYS B 1 99 ? 30.404 -9.319 65.420 1.00 21.47 65 LYS B N 1
ATOM 4249 C CA . LYS B 1 99 ? 30.012 -10.629 65.919 1.00 21.78 65 LYS B CA 1
ATOM 4250 C C . LYS B 1 99 ? 29.903 -10.662 67.442 1.00 22.74 65 LYS B C 1
ATOM 4251 O O . LYS B 1 99 ? 28.898 -11.131 67.996 1.00 22.29 65 LYS B O 1
ATOM 4257 N N . GLU B 1 100 ? 30.937 -10.162 68.114 1.00 21.68 66 GLU B N 1
ATOM 4258 C CA . GLU B 1 100 ? 30.967 -10.148 69.570 1.00 22.03 66 GLU B CA 1
ATOM 4259 C C . GLU B 1 100 ? 29.786 -9.409 70.185 1.00 21.78 66 GLU B C 1
ATOM 4260 O O . GLU B 1 100 ? 29.177 -9.893 71.142 1.00 20.51 66 GLU B O 1
ATOM 4266 N N . GLU B 1 101 ? 29.469 -8.234 69.647 1.00 20.75 67 GLU B N 1
ATOM 4267 C CA . GLU B 1 101 ? 28.353 -7.452 70.161 1.00 22.20 67 GLU B CA 1
ATOM 4268 C C . GLU B 1 101 ? 27.033 -8.198 69.995 1.00 22.30 67 GLU B C 1
ATOM 4269 O O . GLU B 1 101 ? 26.222 -8.262 70.923 1.00 23.14 67 GLU B O 1
ATOM 4275 N N . LEU B 1 102 ? 26.822 -8.776 68.818 1.00 21.70 68 LEU B N 1
ATOM 4276 C CA . LEU B 1 102 ? 25.592 -9.504 68.557 1.00 21.39 68 LEU B CA 1
ATOM 4277 C C . LEU B 1 102 ? 25.433 -10.746 69.439 1.00 22.02 68 LEU B C 1
ATOM 4278 O O . LEU B 1 102 ? 24.327 -11.060 69.884 1.00 23.34 68 LEU B O 1
ATOM 4283 N N . GLU B 1 103 ? 26.527 -11.454 69.698 1.00 22.73 69 GLU B N 1
ATOM 4284 C CA . GLU B 1 103 ? 26.449 -12.641 70.539 1.00 23.26 69 GLU B CA 1
ATOM 4285 C C . GLU B 1 103 ? 26.208 -12.227 71.984 1.00 23.66 69 GLU B C 1
ATOM 4286 O O . GLU B 1 103 ? 25.426 -12.860 72.691 1.00 24.20 69 GLU B O 1
ATOM 4292 N N . SER B 1 104 ? 26.870 -11.157 72.419 1.00 23.48 70 SER B N 1
ATOM 4293 C CA . SER B 1 104 ? 26.697 -10.687 73.786 1.00 23.76 70 SER B CA 1
ATOM 4294 C C . SER B 1 104 ? 25.237 -10.304 73.985 1.00 23.73 70 SER B C 1
ATOM 4295 O O . SER B 1 104 ? 24.706 -10.424 75.085 1.00 25.06 70 SER B O 1
ATOM 4298 N N . LEU B 1 105 ? 24.581 -9.849 72.921 1.00 23.29 71 LEU B N 1
ATOM 4299 C CA . LEU B 1 105 ? 23.167 -9.489 73.015 1.00 23.43 71 LEU B CA 1
ATOM 4300 C C . LEU B 1 105 ? 22.304 -10.747 73.100 1.00 23.32 71 LEU B C 1
ATOM 4301 O O . LEU B 1 105 ? 21.122 -10.675 73.423 1.00 21.73 71 LEU B O 1
ATOM 4306 N N . GLY B 1 106 ? 22.901 -11.899 72.800 1.00 23.96 72 GLY B N 1
ATOM 4307 C CA . GLY B 1 106 ? 22.169 -13.151 72.885 1.00 25.97 72 GLY B CA 1
ATOM 4308 C C . GLY B 1 106 ? 22.048 -14.007 71.634 1.00 27.43 72 GLY B C 1
ATOM 4309 O O . GLY B 1 106 ? 21.549 -15.130 71.698 1.00 27.95 72 GLY B O 1
ATOM 4310 N N . ALA B 1 107 ? 22.509 -13.501 70.498 1.00 27.82 73 ALA B N 1
ATOM 4311 C CA . ALA B 1 107 ? 22.401 -14.245 69.254 1.00 27.29 73 ALA B CA 1
ATOM 4312 C C . ALA B 1 107 ? 23.563 -15.187 68.985 1.00 28.89 73 ALA B C 1
ATOM 4313 O O . ALA B 1 107 ? 24.679 -14.975 69.467 1.00 29.30 73 ALA B O 1
ATOM 4315 N N . LYS B 1 108 ? 23.281 -16.237 68.215 1.00 28.24 74 LYS B N 1
ATOM 4316 C CA . LYS B 1 108 ? 24.298 -17.197 67.805 1.00 27.35 74 LYS B CA 1
ATOM 4317 C C . LYS B 1 108 ? 24.705 -16.695 66.422 1.00 25.98 74 LYS B C 1
ATOM 4318 O O . LYS B 1 108 ? 23.865 -16.586 65.531 1.00 25.50 74 LYS B O 1
ATOM 4324 N N . VAL B 1 109 ? 25.983 -16.393 66.229 1.00 24.78 75 VAL B N 1
ATOM 4325 C CA . VAL B 1 109 ? 26.412 -15.863 64.945 1.00 23.59 75 VAL B CA 1
ATOM 4326 C C . VAL B 1 109 ? 27.414 -16.691 64.167 1.00 23.84 75 VAL B C 1
ATOM 4327 O O . VAL B 1 109 ? 28.485 -17.014 64.673 1.00 23.66 75 VAL B O 1
ATOM 4331 N N . TYR B 1 110 ? 27.063 -17.009 62.923 1.00 22.38 76 TYR B N 1
ATOM 4332 C CA . TYR B 1 110 ? 27.941 -17.771 62.043 1.00 23.97 76 TYR B CA 1
ATOM 4333 C C . TYR B 1 110 ? 28.481 -16.893 60.914 1.00 24.05 76 TYR B C 1
ATOM 4334 O O . TYR B 1 110 ? 27.742 -16.521 60.002 1.00 23.94 76 TYR B O 1
ATOM 4343 N N . MET B 1 111 ? 29.769 -16.575 60.969 1.00 24.63 77 MET B N 1
ATOM 4344 C CA . MET B 1 111 ? 30.398 -15.750 59.940 1.00 25.85 77 MET B CA 1
ATOM 4345 C C . MET B 1 111 ? 30.944 -16.658 58.844 1.00 27.11 77 MET B C 1
ATOM 4346 O O . MET B 1 111 ? 31.206 -17.838 59.084 1.00 27.98 77 MET B O 1
ATOM 4351 N N . GLU B 1 112 ? 31.128 -16.106 57.650 1.00 26.10 78 GLU B N 1
ATOM 4352 C CA . GLU B 1 112 ? 31.651 -16.880 56.535 1.00 25.99 78 GLU B CA 1
ATOM 4353 C C . GLU B 1 112 ? 30.864 -18.169 56.350 1.00 26.51 78 GLU B C 1
ATOM 4354 O O . GLU B 1 112 ? 31.425 -19.212 56.012 1.00 28.12 78 GLU B O 1
ATOM 4360 N N . SER B 1 113 ? 29.557 -18.093 56.565 1.00 25.51 79 SER B N 1
ATOM 4361 C CA . SER B 1 113 ? 28.709 -19.262 56.434 1.00 24.93 79 SER B CA 1
ATOM 4362 C C . SER B 1 113 ? 27.510 -18.958 55.547 1.00 25.07 79 SER B C 1
ATOM 4363 O O . SER B 1 113 ? 26.458 -18.535 56.032 1.00 26.24 79 SER B O 1
ATOM 4366 N N . PRO B 1 114 ? 27.653 -19.167 54.231 1.00 23.66 80 PRO B N 1
ATOM 4367 C CA . PRO B 1 114 ? 26.541 -18.899 53.315 1.00 23.12 80 PRO B CA 1
ATOM 4368 C C . PRO B 1 114 ? 25.410 -19.910 53.455 1.00 23.39 80 PRO B C 1
ATOM 4369 O O . PRO B 1 114 ? 25.660 -21.105 53.599 1.00 23.62 80 PRO B O 1
ATOM 4373 N N . VAL B 1 115 ? 24.171 -19.429 53.436 1.00 23.24 81 VAL B N 1
ATOM 4374 C CA . VAL B 1 115 ? 23.017 -20.318 53.500 1.00 24.06 81 VAL B CA 1
ATOM 4375 C C . VAL B 1 115 ? 22.809 -20.700 52.041 1.00 26.41 81 VAL B C 1
ATOM 4376 O O . VAL B 1 115 ? 22.559 -19.832 51.198 1.00 26.13 81 VAL B O 1
ATOM 4380 N N . GLN B 1 116 ? 22.913 -21.993 51.742 1.00 27.39 82 GLN B N 1
ATOM 4381 C CA . GLN B 1 116 ? 22.793 -22.459 50.366 1.00 27.67 82 GLN B CA 1
ATOM 4382 C C . GLN B 1 116 ? 21.445 -23.022 49.945 1.00 27.14 82 GLN B C 1
ATOM 4383 O O . GLN B 1 116 ? 21.203 -23.230 48.756 1.00 28.52 82 GLN B O 1
ATOM 4389 N N . SER B 1 117 ? 20.563 -23.255 50.906 1.00 25.64 83 SER B N 1
ATOM 4390 C CA . SER B 1 117 ? 19.244 -23.771 50.585 1.00 25.71 83 SER B CA 1
ATOM 4391 C C . SER B 1 117 ? 18.324 -23.687 51.785 1.00 25.87 83 SER B C 1
ATOM 4392 O O . SER B 1 117 ? 18.770 -23.750 52.933 1.00 24.64 83 SER B O 1
ATOM 4395 N N . ILE B 1 118 ? 17.035 -23.532 51.501 1.00 26.66 84 ILE B N 1
ATOM 4396 C CA . ILE B 1 118 ? 16.011 -23.449 52.532 1.00 27.59 84 ILE B CA 1
ATOM 4397 C C . ILE B 1 118 ? 14.981 -24.544 52.252 1.00 29.13 84 ILE B C 1
ATOM 4398 O O . ILE B 1 118 ? 14.555 -24.724 51.105 1.00 30.65 84 ILE B O 1
ATOM 4403 N N . ASP B 1 119 ? 14.598 -25.292 53.281 1.00 28.55 85 ASP B N 1
ATOM 4404 C CA . ASP B 1 119 ? 13.574 -26.318 53.121 1.00 28.32 85 ASP B CA 1
ATOM 4405 C C . ASP B 1 119 ? 12.362 -25.720 53.825 1.00 27.99 85 ASP B C 1
ATOM 4406 O O . ASP B 1 119 ? 12.235 -25.810 55.046 1.00 26.90 85 ASP B O 1
ATOM 4411 N N . TYR B 1 120 ? 11.481 -25.093 53.057 1.00 29.08 86 TYR B N 1
ATOM 4412 C CA . TYR B 1 120 ? 10.311 -24.458 53.641 1.00 31.01 86 TYR B CA 1
ATOM 4413 C C . TYR B 1 120 ? 9.326 -25.438 54.260 1.00 33.12 86 TYR B C 1
ATOM 4414 O O . TYR B 1 120 ? 8.504 -25.047 55.090 1.00 33.99 86 TYR B O 1
ATOM 4423 N N . ASP B 1 121 ? 9.415 -26.706 53.868 1.00 34.34 87 ASP B N 1
ATOM 4424 C CA . ASP B 1 121 ? 8.525 -27.734 54.403 1.00 36.27 87 ASP B CA 1
ATOM 4425 C C . ASP B 1 121 ? 8.986 -28.185 55.785 1.00 35.54 87 ASP B C 1
ATOM 4426 O O . ASP B 1 121 ? 8.211 -28.192 56.743 1.00 37.59 87 ASP B O 1
ATOM 4431 N N . ALA B 1 122 ? 10.254 -28.563 55.884 1.00 34.01 88 ALA B N 1
ATOM 4432 C CA . ALA B 1 122 ? 10.817 -28.994 57.153 1.00 31.48 88 ALA B CA 1
ATOM 4433 C C . ALA B 1 122 ? 11.243 -27.748 57.916 1.00 30.37 88 ALA B C 1
ATOM 4434 O O . ALA B 1 122 ? 11.782 -27.838 59.015 1.00 29.47 88 ALA B O 1
ATOM 4436 N N . LYS B 1 123 ? 10.994 -26.587 57.315 1.00 29.57 89 LYS B N 1
ATOM 4437 C CA . LYS B 1 123 ? 11.348 -25.301 57.904 1.00 28.34 89 LYS B CA 1
ATOM 4438 C C . LYS B 1 123 ? 12.760 -25.326 58.461 1.00 28.31 89 LYS B C 1
ATOM 4439 O O . LYS B 1 123 ? 12.976 -25.142 59.661 1.00 26.63 89 LYS B O 1
ATOM 4445 N N . THR B 1 124 ? 13.724 -25.561 57.579 1.00 27.71 90 THR B N 1
ATOM 4446 C CA . THR B 1 124 ? 15.118 -25.609 57.987 1.00 28.65 90 THR B CA 1
ATOM 4447 C C . THR B 1 124 ? 16.008 -25.034 56.895 1.00 28.18 90 THR B C 1
ATOM 4448 O O . THR B 1 124 ? 15.695 -25.119 55.709 1.00 27.81 90 THR B O 1
ATOM 4452 N N . VAL B 1 125 ? 17.118 -24.439 57.301 1.00 27.69 91 VAL B N 1
ATOM 4453 C CA . VAL B 1 125 ? 18.039 -23.867 56.343 1.00 27.51 91 VAL B CA 1
ATOM 4454 C C . VAL B 1 125 ? 19.329 -24.659 56.410 1.00 27.64 91 VAL B C 1
ATOM 4455 O O . VAL B 1 125 ? 19.664 -25.244 57.444 1.00 27.68 91 VAL B O 1
ATOM 4459 N N . THR B 1 126 ? 20.048 -24.685 55.298 1.00 27.05 92 THR B N 1
ATOM 4460 C CA . THR B 1 126 ? 21.310 -25.401 55.243 1.00 26.38 92 THR B CA 1
ATOM 4461 C C . THR B 1 126 ? 22.400 -24.423 54.835 1.00 25.31 92 THR B C 1
ATOM 4462 O O . THR B 1 126 ? 22.325 -23.796 53.781 1.00 24.57 92 THR B O 1
ATOM 4466 N N . ALA B 1 127 ? 23.410 -24.296 55.685 1.00 25.62 93 ALA B N 1
ATOM 4467 C CA . ALA B 1 127 ? 24.513 -23.383 55.430 1.00 26.01 93 ALA B CA 1
ATOM 4468 C C . ALA B 1 127 ? 25.848 -24.100 55.446 1.00 26.10 93 ALA B C 1
ATOM 4469 O O . ALA B 1 127 ? 25.992 -25.156 56.063 1.00 25.56 93 ALA B O 1
ATOM 4471 N N . LEU B 1 128 ? 26.827 -23.515 54.768 1.00 26.44 94 LEU B N 1
ATOM 4472 C CA . LEU B 1 128 ? 28.158 -24.089 54.726 1.00 28.93 94 LEU B CA 1
ATOM 4473 C C . LEU B 1 128 ? 28.979 -23.491 55.852 1.00 30.52 94 LEU B C 1
ATOM 4474 O O . LEU B 1 128 ? 29.494 -22.380 55.726 1.00 31.93 94 LEU B O 1
ATOM 4479 N N . VAL B 1 129 ? 29.090 -24.220 56.958 1.00 31.86 95 VAL B N 1
ATOM 4480 C CA . VAL B 1 129 ? 29.865 -23.755 58.100 1.00 33.42 95 VAL B CA 1
ATOM 4481 C C . VAL B 1 129 ? 31.168 -24.545 58.162 1.00 36.39 95 VAL B C 1
ATOM 4482 O O . VAL B 1 129 ? 31.160 -25.761 58.364 1.00 37.32 95 VAL B O 1
ATOM 4486 N N . ASP B 1 130 ? 32.287 -23.851 57.992 1.00 38.95 96 ASP B N 1
ATOM 4487 C CA . ASP B 1 130 ? 33.591 -24.501 57.996 1.00 41.30 96 ASP B CA 1
ATOM 4488 C C . ASP B 1 130 ? 33.611 -25.589 56.925 1.00 42.50 96 ASP B C 1
ATOM 4489 O O . ASP B 1 130 ? 34.009 -26.722 57.184 1.00 44.35 96 ASP B O 1
ATOM 4494 N N . GLY B 1 131 ? 33.155 -25.240 55.726 1.00 43.36 97 GLY B N 1
ATOM 4495 C CA . GLY B 1 131 ? 33.145 -26.184 54.622 1.00 43.52 97 GLY B CA 1
ATOM 4496 C C . GLY B 1 131 ? 32.256 -27.405 54.769 1.00 43.82 97 GLY B C 1
ATOM 4497 O O . GLY B 1 131 ? 32.374 -28.343 53.985 1.00 45.31 97 GLY B O 1
ATOM 4498 N N . LYS B 1 132 ? 31.369 -27.407 55.758 1.00 43.68 98 LYS B N 1
ATOM 4499 C CA . LYS B 1 132 ? 30.467 -28.539 55.965 1.00 42.81 98 LYS B CA 1
ATOM 4500 C C . LYS B 1 132 ? 29.030 -28.071 56.135 1.00 40.35 98 LYS B C 1
ATOM 4501 O O . LYS B 1 132 ? 28.775 -27.045 56.756 1.00 40.73 98 LYS B O 1
ATOM 4507 N N . ASN B 1 133 ? 28.085 -28.821 55.589 1.00 38.05 99 ASN B N 1
ATOM 4508 C CA . ASN B 1 133 ? 26.691 -28.436 55.715 1.00 37.27 99 ASN B CA 1
ATOM 4509 C C . ASN B 1 133 ? 26.236 -28.406 57.170 1.00 36.74 99 ASN B C 1
ATOM 4510 O O . ASN B 1 133 ? 26.614 -29.261 57.969 1.00 36.56 99 ASN B O 1
ATOM 4515 N N . HIS B 1 134 ? 25.429 -27.402 57.502 1.00 35.49 100 HIS B N 1
ATOM 4516 C CA . HIS B 1 134 ? 24.894 -27.225 58.847 1.00 33.61 100 HIS B CA 1
ATOM 4517 C C . HIS B 1 134 ? 23.412 -26.890 58.726 1.00 33.46 100 HIS B C 1
ATOM 4518 O O . HIS B 1 134 ? 23.051 -25.849 58.174 1.00 34.13 100 HIS B O 1
ATOM 4525 N N . VAL B 1 135 ? 22.550 -27.764 59.229 1.00 31.67 101 VAL B N 1
ATOM 4526 C CA . VAL B 1 135 ? 21.124 -27.490 59.163 1.00 32.52 101 VAL B CA 1
ATOM 4527 C C . VAL B 1 135 ? 20.691 -26.747 60.418 1.00 32.02 101 VAL B C 1
ATOM 4528 O O . VAL B 1 135 ? 21.253 -26.943 61.497 1.00 32.53 101 VAL B O 1
ATOM 4532 N N . GLU B 1 136 ? 19.690 -25.888 60.261 1.00 31.34 102 GLU B N 1
ATOM 4533 C CA . GLU B 1 136 ? 19.161 -25.094 61.364 1.00 30.36 102 GLU B CA 1
ATOM 4534 C C . GLU B 1 136 ? 17.636 -24.978 61.192 1.00 29.56 102 GLU B C 1
ATOM 4535 O O . GLU B 1 136 ? 17.156 -24.553 60.138 1.00 29.10 102 GLU B O 1
ATOM 4541 N N . THR B 1 137 ? 16.879 -25.382 62.209 1.00 28.32 103 THR B N 1
ATOM 4542 C CA . THR B 1 137 ? 15.421 -25.302 62.139 1.00 29.23 103 THR B CA 1
ATOM 4543 C C . THR B 1 137 ? 14.954 -23.951 62.659 1.00 30.03 103 THR B C 1
ATOM 4544 O O . THR B 1 137 ? 15.604 -23.347 63.514 1.00 31.13 103 THR B O 1
ATOM 4548 N N . TYR B 1 138 ? 13.825 -23.476 62.145 1.00 28.91 104 TYR B N 1
ATOM 4549 C CA . TYR B 1 138 ? 13.311 -22.177 62.552 1.00 28.67 104 TYR B CA 1
ATOM 4550 C C . TYR B 1 138 ? 11.795 -22.179 62.660 1.00 29.88 104 TYR B C 1
ATOM 4551 O O . TYR B 1 138 ? 11.120 -23.036 62.078 1.00 29.70 104 TYR B O 1
ATOM 4560 N N . ASP B 1 139 ? 11.274 -21.211 63.409 1.00 29.40 105 ASP B N 1
ATOM 4561 C CA . ASP B 1 139 ? 9.837 -21.037 63.555 1.00 29.54 105 ASP B CA 1
ATOM 4562 C C . ASP B 1 139 ? 9.530 -19.815 62.706 1.00 29.16 105 ASP B C 1
ATOM 4563 O O . ASP B 1 139 ? 8.465 -19.710 62.096 1.00 28.43 105 ASP B O 1
ATOM 4568 N N . LYS B 1 140 ? 10.498 -18.901 62.670 1.00 28.14 106 LYS B N 1
ATOM 4569 C CA . LYS B 1 140 ? 10.400 -17.676 61.884 1.00 25.61 106 LYS B CA 1
ATOM 4570 C C . LYS B 1 140 ? 11.688 -17.532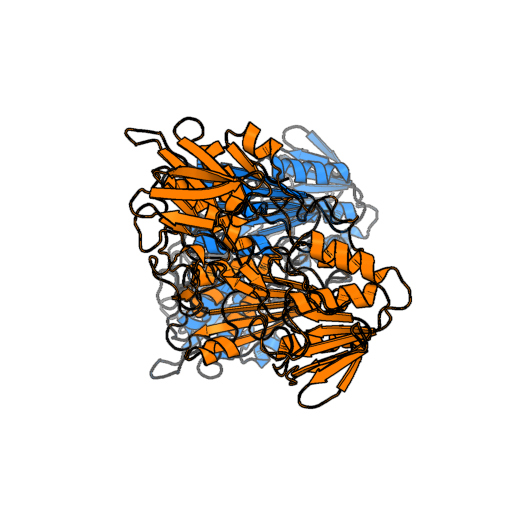 61.072 1.00 24.54 106 LYS B C 1
ATOM 4571 O O . LYS B 1 140 ? 12.783 -17.825 61.566 1.00 22.42 106 LYS B O 1
ATOM 4577 N N . LEU B 1 141 ? 11.552 -17.089 59.824 1.00 23.35 107 LEU B N 1
ATOM 4578 C CA . LEU B 1 141 ? 12.707 -16.896 58.951 1.00 22.98 107 LEU B CA 1
ATOM 4579 C C . LEU B 1 141 ? 12.700 -15.468 58.428 1.00 22.26 107 LEU B C 1
ATOM 4580 O O . LEU B 1 141 ? 11.688 -14.995 57.915 1.00 22.31 107 LEU B O 1
ATOM 4585 N N . ILE B 1 142 ? 13.833 -14.787 58.562 1.00 21.98 108 ILE B N 1
ATOM 4586 C CA . ILE B 1 142 ? 13.952 -13.408 58.096 1.00 21.99 108 ILE B CA 1
ATOM 4587 C C . ILE B 1 142 ? 15.113 -13.276 57.116 1.00 21.80 108 ILE B C 1
ATOM 4588 O O . ILE B 1 142 ? 16.280 -13.502 57.473 1.00 19.46 108 ILE B O 1
ATOM 4593 N N . PHE B 1 143 ? 14.783 -12.923 55.876 1.00 20.25 109 PHE B N 1
ATOM 4594 C CA . PHE B 1 143 ? 15.791 -12.743 54.842 1.00 18.34 109 PHE B CA 1
ATOM 4595 C C . PHE B 1 143 ? 16.327 -11.319 54.869 1.00 18.56 109 PHE B C 1
ATOM 4596 O O . PHE B 1 143 ? 15.560 -10.363 54.766 1.00 18.22 109 PHE B O 1
ATOM 4604 N N . ALA B 1 144 ? 17.640 -11.184 55.017 1.00 17.62 110 ALA B N 1
ATOM 4605 C CA . ALA B 1 144 ? 18.288 -9.876 55.000 1.00 16.57 110 ALA B CA 1
ATOM 4606 C C . ALA B 1 144 ? 19.511 -10.054 54.100 1.00 17.41 110 ALA B C 1
ATOM 4607 O O . ALA B 1 144 ? 20.593 -9.530 54.374 1.00 16.59 110 ALA B O 1
ATOM 4609 N N . THR B 1 145 ? 19.306 -10.807 53.018 1.00 16.90 111 THR B N 1
ATOM 4610 C CA . THR B 1 145 ? 20.351 -11.133 52.050 1.00 17.10 111 THR B CA 1
ATOM 4611 C C . THR B 1 145 ? 20.780 -9.980 51.143 1.00 17.81 111 THR B C 1
ATOM 4612 O O . THR B 1 145 ? 21.685 -10.127 50.305 1.00 15.57 111 THR B O 1
ATOM 4616 N N . GLY B 1 146 ? 20.112 -8.842 51.308 1.00 17.39 112 GLY B N 1
ATOM 4617 C CA . GLY B 1 146 ? 20.447 -7.649 50.552 1.00 17.07 112 GLY B CA 1
ATOM 4618 C C . GLY B 1 146 ? 20.413 -7.677 49.038 1.00 17.86 112 GLY B C 1
ATOM 4619 O O . GLY B 1 146 ? 19.553 -8.308 48.417 1.00 17.02 112 GLY B O 1
ATOM 4620 N N . SER B 1 147 ? 21.376 -6.978 48.445 1.00 17.57 113 SER B N 1
ATOM 4621 C CA . SER B 1 147 ? 21.465 -6.851 47.000 1.00 18.21 113 SER B CA 1
ATOM 4622 C C . SER B 1 147 ? 22.864 -7.101 46.459 1.00 19.84 113 SER B C 1
ATOM 4623 O O . SER B 1 147 ? 23.825 -7.234 47.218 1.00 19.99 113 SER B O 1
ATOM 4626 N N . GLN B 1 148 ? 22.961 -7.160 45.135 1.00 20.21 114 GLN B N 1
ATOM 4627 C CA . GLN B 1 148 ? 24.232 -7.356 44.448 1.00 21.72 114 GLN B CA 1
ATOM 4628 C C . GLN B 1 148 ? 24.309 -6.292 43.372 1.00 21.80 114 GLN B C 1
ATOM 4629 O O . GLN B 1 148 ? 23.275 -5.779 42.914 1.00 20.63 114 GLN B O 1
ATOM 4635 N N . PRO B 1 149 ? 25.532 -5.953 42.935 1.00 21.35 115 PRO B N 1
ATOM 4636 C CA . PRO B 1 149 ? 25.670 -4.934 41.893 1.00 21.38 115 PRO B CA 1
ATOM 4637 C C . PRO B 1 149 ? 24.937 -5.400 40.633 1.00 22.51 115 PRO B C 1
ATOM 4638 O O . PRO B 1 149 ? 24.842 -6.602 40.377 1.00 23.32 115 PRO B O 1
ATOM 4642 N N . ILE B 1 150 ? 24.397 -4.463 39.863 1.00 21.04 116 ILE B N 1
ATOM 4643 C CA . ILE B 1 150 ? 23.743 -4.824 38.614 1.00 21.32 116 ILE B CA 1
ATOM 4644 C C . ILE B 1 150 ? 24.877 -4.962 37.589 1.00 22.28 116 ILE B C 1
ATOM 4645 O O . ILE B 1 150 ? 25.791 -4.138 37.562 1.00 22.30 116 ILE B O 1
ATOM 4650 N N . LEU B 1 151 ? 24.839 -6.009 36.770 1.00 21.84 117 LEU B N 1
ATOM 4651 C CA . LEU B 1 151 ? 25.874 -6.203 35.759 1.00 23.26 117 LEU B CA 1
ATOM 4652 C C . LEU B 1 151 ? 25.270 -6.459 34.384 1.00 24.93 117 LEU B C 1
ATOM 4653 O O . LEU B 1 151 ? 25.053 -7.608 33.992 1.00 24.83 117 LEU B O 1
ATOM 4658 N N . PRO B 1 152 ? 24.982 -5.386 33.630 1.00 25.95 118 PRO B N 1
ATOM 4659 C CA . PRO B 1 152 ? 24.402 -5.570 32.298 1.00 25.67 118 PRO B CA 1
ATOM 4660 C C . PRO B 1 152 ? 25.399 -6.276 31.379 1.00 26.11 118 PRO B C 1
ATOM 4661 O O . PRO B 1 152 ? 26.564 -6.464 31.739 1.00 24.12 118 PRO B O 1
ATOM 4665 N N . PRO B 1 153 ? 24.949 -6.689 30.185 1.00 26.43 119 PRO B N 1
ATOM 4666 C CA . PRO B 1 153 ? 25.796 -7.384 29.211 1.00 27.10 119 PRO B CA 1
ATOM 4667 C C . PRO B 1 153 ? 26.959 -6.561 28.671 1.00 25.94 119 PRO B C 1
ATOM 4668 O O . PRO B 1 153 ? 26.790 -5.780 27.742 1.00 26.56 119 PRO B O 1
ATOM 4672 N N . ILE B 1 154 ? 28.138 -6.752 29.253 1.00 25.73 120 ILE B N 1
ATOM 4673 C CA . ILE B 1 154 ? 29.330 -6.037 28.823 1.00 25.63 120 ILE B CA 1
ATOM 4674 C C . ILE B 1 154 ? 30.450 -7.036 28.559 1.00 26.37 120 ILE B C 1
ATOM 4675 O O . ILE B 1 154 ? 30.848 -7.781 29.454 1.00 27.46 120 ILE B O 1
ATOM 4680 N N . LYS B 1 155 ? 30.955 -7.053 27.331 1.00 26.28 121 LYS B N 1
ATOM 4681 C CA . LYS B 1 155 ? 32.029 -7.963 26.965 1.00 27.33 121 LYS B CA 1
ATOM 4682 C C . LYS B 1 155 ? 33.272 -7.687 27.806 1.00 27.12 121 LYS B C 1
ATOM 4683 O O . LYS B 1 155 ? 33.711 -6.542 27.916 1.00 26.55 121 LYS B O 1
ATOM 4689 N N . GLY B 1 156 ? 33.827 -8.741 28.400 1.00 26.85 122 GLY B N 1
ATOM 4690 C CA . GLY B 1 156 ? 35.014 -8.600 29.225 1.00 26.54 122 GLY B CA 1
ATOM 4691 C C . GLY B 1 156 ? 34.719 -8.403 30.702 1.00 26.62 122 GLY B C 1
ATOM 4692 O O . GLY B 1 156 ? 35.628 -8.443 31.528 1.00 26.17 122 GLY B O 1
ATOM 4693 N N . ALA B 1 157 ? 33.449 -8.199 31.037 1.00 27.32 123 ALA B N 1
ATOM 4694 C CA . ALA B 1 157 ? 33.043 -7.978 32.425 1.00 28.76 123 ALA B CA 1
ATOM 4695 C C . ALA B 1 157 ? 32.224 -9.134 32.991 1.00 29.59 123 ALA B C 1
ATOM 4696 O O . ALA B 1 157 ? 31.049 -9.305 32.654 1.00 28.72 123 ALA B O 1
ATOM 4698 N N . GLU B 1 158 ? 32.855 -9.918 33.859 1.00 30.80 124 GLU B N 1
ATOM 4699 C CA . GLU B 1 158 ? 32.207 -11.060 34.493 1.00 32.07 124 GLU B CA 1
ATOM 4700 C C . GLU B 1 158 ? 32.753 -11.207 35.891 1.00 30.85 124 GLU B C 1
ATOM 4701 O O . GLU B 1 158 ? 33.908 -10.859 36.156 1.00 30.61 124 GLU B O 1
ATOM 4707 N N . ILE B 1 159 ? 31.925 -11.727 36.786 1.00 28.46 125 ILE B N 1
ATOM 4708 C CA . ILE B 1 159 ? 32.357 -11.949 38.153 1.00 28.41 125 ILE B CA 1
ATOM 4709 C C . ILE B 1 159 ? 32.887 -13.376 38.222 1.00 28.64 125 ILE B C 1
ATOM 4710 O O . ILE B 1 159 ? 32.251 -14.308 37.718 1.00 26.87 125 ILE B O 1
ATOM 4715 N N . LYS B 1 160 ? 34.065 -13.541 38.821 1.00 29.49 126 LYS B N 1
ATOM 4716 C CA . LYS B 1 160 ? 34.671 -14.860 38.945 1.00 31.38 126 LYS B CA 1
ATOM 4717 C C . LYS B 1 160 ? 33.680 -15.874 39.507 1.00 32.47 126 LYS B C 1
ATOM 4718 O O . LYS B 1 160 ? 32.992 -15.611 40.498 1.00 32.47 126 LYS B O 1
ATOM 4724 N N . GLU B 1 161 ? 33.596 -17.029 38.859 1.00 33.02 127 GLU B N 1
ATOM 4725 C CA . GLU B 1 161 ? 32.688 -18.071 39.308 1.00 34.24 127 GLU B CA 1
ATOM 4726 C C . GLU B 1 161 ? 32.976 -18.468 40.752 1.00 34.19 127 GLU B C 1
ATOM 4727 O O . GLU B 1 161 ? 34.113 -18.799 41.101 1.00 33.40 127 GLU B O 1
ATOM 4733 N N . GLY B 1 162 ? 31.945 -18.427 41.591 1.00 32.93 128 GLY B N 1
ATOM 4734 C CA . GLY B 1 162 ? 32.117 -18.815 42.976 1.00 31.86 128 GLY B CA 1
ATOM 4735 C C . GLY B 1 162 ? 32.464 -17.724 43.967 1.00 31.64 128 GLY B C 1
ATOM 4736 O O . GLY B 1 162 ? 32.395 -17.956 45.173 1.00 31.19 128 GLY B O 1
ATOM 4737 N N . SER B 1 163 ? 32.842 -16.540 43.493 1.00 32.84 129 SER B N 1
ATOM 4738 C CA . SER B 1 163 ? 33.181 -15.463 44.422 1.00 33.89 129 SER B CA 1
ATOM 4739 C C . SER B 1 163 ? 31.915 -14.851 45.011 1.00 33.95 129 SER B C 1
ATOM 4740 O O . SER B 1 163 ? 30.946 -14.578 44.295 1.00 34.43 129 SER B O 1
ATOM 4743 N N . LEU B 1 164 ? 31.924 -14.655 46.324 1.00 32.87 130 LEU B N 1
ATOM 4744 C CA . LEU B 1 164 ? 30.793 -14.062 47.020 1.00 31.79 130 LEU B CA 1
ATOM 4745 C C . LEU B 1 164 ? 31.178 -12.627 47.342 1.00 30.93 130 LEU B C 1
ATOM 4746 O O . LEU B 1 164 ? 30.564 -11.982 48.186 1.00 30.99 130 LEU B O 1
ATOM 4751 N N . GLU B 1 165 ? 32.201 -12.136 46.648 1.00 30.44 131 GLU B N 1
ATOM 4752 C CA . GLU B 1 165 ? 32.709 -10.788 46.862 1.00 30.02 131 GLU B CA 1
ATOM 4753 C C . GLU B 1 165 ? 32.662 -9.885 45.640 1.00 27.68 131 GLU B C 1
ATOM 4754 O O . GLU B 1 165 ? 33.242 -8.804 45.650 1.00 28.03 131 GLU B O 1
ATOM 4760 N N . PHE B 1 166 ? 31.997 -10.320 44.581 1.00 25.76 132 PHE B N 1
ATOM 4761 C CA . PHE B 1 166 ? 31.916 -9.499 43.379 1.00 26.04 132 PHE B CA 1
ATOM 4762 C C . PHE B 1 166 ? 33.310 -9.153 42.856 1.00 26.05 132 PHE B C 1
ATOM 4763 O O . PHE B 1 166 ? 33.638 -7.980 42.672 1.00 26.21 132 PHE B O 1
ATOM 4771 N N . GLU B 1 167 ? 34.134 -10.178 42.645 1.00 25.98 133 GLU B N 1
ATOM 4772 C CA . GLU B 1 167 ? 35.478 -9.985 42.110 1.00 26.54 133 GLU B CA 1
ATOM 4773 C C . GLU B 1 167 ? 35.377 -10.191 40.602 1.00 26.35 133 GLU B C 1
ATOM 4774 O O . GLU B 1 167 ? 34.861 -11.215 40.148 1.00 26.74 133 GLU B O 1
ATOM 4780 N N . ALA B 1 168 ? 35.850 -9.223 39.825 1.00 25.13 134 ALA B N 1
ATOM 4781 C CA . ALA B 1 168 ? 35.786 -9.339 38.376 1.00 23.53 134 ALA B CA 1
ATOM 4782 C C . ALA B 1 168 ? 36.906 -10.239 37.878 1.00 24.33 134 ALA B C 1
ATOM 4783 O O . ALA B 1 168 ? 37.939 -10.372 38.534 1.00 24.12 134 ALA B O 1
ATOM 4785 N N . THR B 1 169 ? 36.699 -10.861 36.721 1.00 23.97 135 THR B N 1
ATOM 4786 C CA . THR B 1 169 ? 37.716 -11.734 36.143 1.00 25.59 135 THR B CA 1
ATOM 4787 C C . THR B 1 169 ? 38.838 -10.921 35.486 1.00 26.22 135 THR B C 1
ATOM 4788 O O . THR B 1 169 ? 39.973 -11.388 35.375 1.00 27.03 135 THR B O 1
ATOM 4792 N N . LEU B 1 170 ? 38.514 -9.706 35.052 1.00 25.60 136 LEU B N 1
ATOM 4793 C CA . LEU B 1 170 ? 39.497 -8.835 34.416 1.00 25.84 136 LEU B CA 1
ATOM 4794 C C . LEU B 1 170 ? 40.164 -7.943 35.464 1.00 26.80 136 LEU B C 1
ATOM 4795 O O . LEU B 1 170 ? 39.486 -7.296 36.267 1.00 27.39 136 LEU B O 1
ATOM 4800 N N . GLU B 1 171 ? 41.492 -7.908 35.457 1.00 25.84 137 GLU B N 1
ATOM 4801 C CA . GLU B 1 171 ? 42.224 -7.104 36.426 1.00 26.64 137 GLU B CA 1
ATOM 4802 C C . GLU B 1 171 ? 41.960 -5.620 36.238 1.00 26.18 137 GLU B C 1
ATOM 4803 O O . GLU B 1 171 ? 42.005 -5.106 35.118 1.00 26.55 137 GLU B O 1
ATOM 4809 N N . ASN B 1 172 ? 41.693 -4.951 37.358 1.00 25.75 138 ASN B N 1
ATOM 4810 C CA . ASN B 1 172 ? 41.399 -3.520 37.421 1.00 24.85 138 ASN B CA 1
ATOM 4811 C C . ASN B 1 172 ? 39.963 -3.132 37.075 1.00 24.30 138 ASN B C 1
ATOM 4812 O O . ASN B 1 172 ? 39.641 -1.947 36.950 1.00 24.25 138 ASN B O 1
ATOM 4817 N N . LEU B 1 173 ? 39.106 -4.138 36.915 1.00 22.68 139 LEU B N 1
ATOM 4818 C CA . LEU B 1 173 ? 37.685 -3.911 36.673 1.00 22.26 139 LEU B CA 1
ATOM 4819 C C . LEU B 1 173 ? 37.140 -4.081 38.086 1.00 22.20 139 LEU B C 1
ATOM 4820 O O . LEU B 1 173 ? 37.326 -5.133 38.700 1.00 22.37 139 LEU B O 1
ATOM 4825 N N . GLN B 1 174 ? 36.475 -3.058 38.609 1.00 22.57 140 GLN B N 1
ATOM 4826 C CA . GLN B 1 174 ? 35.997 -3.128 39.983 1.00 21.71 140 GLN B CA 1
ATOM 4827 C C . GLN B 1 174 ? 34.520 -2.865 40.230 1.00 21.54 140 GLN B C 1
ATOM 4828 O O . GLN B 1 174 ? 33.859 -2.143 39.482 1.00 20.12 140 GLN B O 1
ATOM 4834 N N . PHE B 1 175 ? 34.021 -3.469 41.304 1.00 21.81 141 PHE B N 1
ATOM 4835 C CA . PHE B 1 175 ? 32.650 -3.269 41.763 1.00 22.57 141 PHE B CA 1
ATOM 4836 C C . PHE B 1 175 ? 32.880 -2.642 43.130 1.00 23.36 141 PHE B C 1
ATOM 4837 O O . PHE B 1 175 ? 33.915 -2.879 43.753 1.00 24.19 141 PHE B O 1
ATOM 4845 N N . VAL B 1 176 ? 31.946 -1.831 43.601 1.00 23.28 142 VAL B N 1
ATOM 4846 C CA . VAL B 1 176 ? 32.125 -1.206 44.902 1.00 24.45 142 VAL B CA 1
ATOM 4847 C C . VAL B 1 176 ? 30.889 -1.415 45.764 1.00 24.30 142 VAL B C 1
ATOM 4848 O O . VAL B 1 176 ? 29.942 -0.639 45.696 1.00 25.47 142 VAL B O 1
ATOM 4852 N N . LYS B 1 177 ? 30.891 -2.469 46.570 1.00 22.99 143 LYS B N 1
ATOM 4853 C CA . LYS B 1 177 ? 29.750 -2.729 47.431 1.00 22.78 143 LYS B CA 1
ATOM 4854 C C . LYS B 1 177 ? 30.163 -3.174 48.822 1.00 20.94 143 LYS B C 1
ATOM 4855 O O . LYS B 1 177 ? 29.629 -2.686 49.819 1.00 20.32 143 LYS B O 1
ATOM 4861 N N . LEU B 1 178 ? 31.115 -4.100 48.880 1.00 20.27 144 LEU B N 1
ATOM 4862 C CA . LEU B 1 178 ? 31.587 -4.639 50.151 1.00 20.54 144 LEU B CA 1
ATOM 4863 C C . LEU B 1 178 ? 32.847 -3.948 50.663 1.00 21.20 144 LEU B C 1
ATOM 4864 O O . LEU B 1 178 ? 33.581 -3.313 49.905 1.00 20.50 144 LEU B O 1
ATOM 4869 N N . TYR B 1 179 ? 33.084 -4.082 51.962 1.00 21.33 145 TYR B N 1
ATOM 4870 C CA . TYR B 1 179 ? 34.254 -3.502 52.601 1.00 21.14 145 TYR B CA 1
ATOM 4871 C C . TYR B 1 179 ? 35.506 -3.849 51.793 1.00 22.25 145 TYR B C 1
ATOM 4872 O O . TYR B 1 179 ? 36.307 -2.971 51.473 1.00 22.80 145 TYR B O 1
ATOM 4881 N N . GLN B 1 180 ? 35.656 -5.127 51.444 1.00 22.98 146 GLN B N 1
ATOM 4882 C CA . GLN B 1 180 ? 36.821 -5.588 50.686 1.00 24.31 146 GLN B CA 1
ATOM 4883 C C . GLN B 1 180 ? 36.930 -4.892 49.344 1.00 24.34 146 GLN B C 1
ATOM 4884 O O . GLN B 1 180 ? 38.031 -4.580 48.888 1.00 25.36 146 GLN B O 1
ATOM 4890 N N . ASN B 1 181 ? 35.786 -4.663 48.708 1.00 24.26 147 ASN B N 1
ATOM 4891 C CA . ASN B 1 181 ? 35.756 -4.008 47.404 1.00 24.50 147 ASN B CA 1
ATOM 4892 C C . ASN B 1 181 ? 36.469 -2.658 47.404 1.00 24.90 147 ASN B C 1
ATOM 4893 O O . ASN B 1 181 ? 37.221 -2.356 46.477 1.00 24.42 147 ASN B O 1
ATOM 4898 N N . SER B 1 182 ? 36.243 -1.839 48.428 1.00 25.05 148 SER B N 1
ATOM 4899 C CA . SER B 1 182 ? 36.920 -0.545 48.478 1.00 26.79 148 SER B CA 1
ATOM 4900 C C . SER B 1 182 ? 38.381 -0.716 48.902 1.00 25.51 148 SER B C 1
ATOM 4901 O O . SER B 1 182 ? 39.255 -0.014 48.402 1.00 24.86 148 SER B O 1
ATOM 4904 N N . ALA B 1 183 ? 38.648 -1.647 49.816 1.00 24.91 149 ALA B N 1
ATOM 4905 C CA . ALA B 1 183 ? 40.024 -1.895 50.248 1.00 25.76 149 ALA B CA 1
ATOM 4906 C C . ALA B 1 183 ? 40.798 -2.339 49.009 1.00 27.33 149 ALA B C 1
ATOM 4907 O O . ALA B 1 183 ? 41.955 -1.965 48.806 1.00 27.97 149 ALA B O 1
ATOM 4909 N N . ASP B 1 184 ? 40.133 -3.134 48.177 1.00 28.04 150 ASP B N 1
ATOM 4910 C CA . ASP B 1 184 ? 40.712 -3.633 46.938 1.00 29.26 150 ASP B CA 1
ATOM 4911 C C . ASP B 1 184 ? 41.011 -2.468 45.979 1.00 29.97 150 ASP B C 1
ATOM 4912 O O . ASP B 1 184 ? 42.099 -2.389 45.405 1.00 29.70 150 ASP B O 1
ATOM 4917 N N . VAL B 1 185 ? 40.048 -1.563 45.814 1.00 29.62 151 VAL B N 1
ATOM 4918 C CA . VAL B 1 185 ? 40.225 -0.408 44.935 1.00 29.08 151 VAL B CA 1
ATOM 4919 C C . VAL B 1 185 ? 41.378 0.455 45.422 1.00 30.69 151 VAL B C 1
ATOM 4920 O O . VAL B 1 185 ? 42.207 0.910 44.631 1.00 29.63 151 VAL B O 1
ATOM 4924 N N . ILE B 1 186 ? 41.413 0.688 46.730 1.00 32.18 152 ILE B N 1
ATOM 4925 C CA . ILE B 1 186 ? 42.461 1.492 47.343 1.00 32.94 152 ILE B CA 1
ATOM 4926 C C . ILE B 1 186 ? 43.801 0.799 47.142 1.00 35.16 152 ILE B C 1
ATOM 4927 O O . ILE B 1 186 ? 44.823 1.455 46.939 1.00 35.98 152 ILE B O 1
ATOM 4932 N N . ALA B 1 187 ? 43.785 -0.532 47.191 1.00 36.76 153 ALA B N 1
ATOM 4933 C CA . ALA B 1 187 ? 44.992 -1.320 46.991 1.00 39.02 153 ALA B CA 1
ATOM 4934 C C . ALA B 1 187 ? 45.482 -1.090 45.562 1.00 41.24 153 ALA B C 1
ATOM 4935 O O . ALA B 1 187 ? 46.669 -0.847 45.331 1.00 42.58 153 ALA B O 1
ATOM 4937 N N . LYS B 1 188 ? 44.558 -1.164 44.607 1.00 41.95 154 LYS B N 1
ATOM 4938 C CA . LYS B 1 188 ? 44.890 -0.952 43.206 1.00 42.85 154 LYS B CA 1
ATOM 4939 C C . LYS B 1 188 ? 45.353 0.476 42.957 1.00 44.43 154 LYS B C 1
ATOM 4940 O O . LYS B 1 188 ? 46.240 0.712 42.142 1.00 44.86 154 LYS B O 1
ATOM 4946 N N . LEU B 1 189 ? 44.747 1.429 43.656 1.00 47.02 155 LEU B N 1
ATOM 4947 C CA . LEU B 1 189 ? 45.099 2.834 43.486 1.00 49.80 155 LEU B CA 1
ATOM 4948 C C . LEU B 1 189 ? 46.551 3.133 43.841 1.00 51.45 155 LEU B C 1
ATOM 4949 O O . LEU B 1 189 ? 47.078 4.189 43.481 1.00 51.57 155 LEU B O 1
ATOM 4954 N N . GLU B 1 190 ? 47.193 2.205 44.542 1.00 52.60 156 GLU B N 1
ATOM 4955 C CA . GLU B 1 190 ? 48.587 2.380 44.934 1.00 54.36 156 GLU B CA 1
ATOM 4956 C C . GLU B 1 190 ? 49.486 2.720 43.745 1.00 54.41 156 GLU B C 1
ATOM 4957 O O . GLU B 1 190 ? 49.857 3.880 43.549 1.00 54.39 156 GLU B O 1
ATOM 4963 N N . ASN B 1 191 ? 49.825 1.705 42.950 1.00 54.41 157 ASN B N 1
ATOM 4964 C CA . ASN B 1 191 ? 50.709 1.890 41.802 1.00 53.96 157 ASN B CA 1
ATOM 4965 C C . ASN B 1 191 ? 50.307 3.066 40.931 1.00 52.74 157 ASN B C 1
ATOM 4966 O O . ASN B 1 191 ? 49.178 3.149 40.444 1.00 51.16 157 ASN B O 1
ATOM 4971 N N . LYS B 1 192 ? 51.254 3.980 40.756 1.00 52.79 158 LYS B N 1
ATOM 4972 C CA . LYS B 1 192 ? 51.049 5.184 39.965 1.00 53.11 158 LYS B CA 1
ATOM 4973 C C . LYS B 1 192 ? 50.638 4.880 38.533 1.00 52.04 158 LYS B C 1
ATOM 4974 O O . LYS B 1 192 ? 50.317 5.791 37.769 1.00 52.61 158 LYS B O 1
ATOM 4980 N N . ASP B 1 193 ? 50.652 3.601 38.170 1.00 50.96 159 ASP B N 1
ATOM 4981 C CA . ASP B 1 193 ? 50.269 3.189 36.824 1.00 48.92 159 ASP B CA 1
ATOM 4982 C C . ASP B 1 193 ? 48.798 3.511 36.571 1.00 45.31 159 ASP B C 1
ATOM 4983 O O . ASP B 1 193 ? 48.395 3.736 35.430 1.00 43.74 159 ASP B O 1
ATOM 4988 N N . ILE B 1 194 ? 47.999 3.531 37.636 1.00 41.43 160 ILE B N 1
ATOM 4989 C CA . ILE B 1 194 ? 46.578 3.840 37.508 1.00 38.84 160 ILE B CA 1
ATOM 4990 C C . ILE B 1 194 ? 46.409 5.355 37.454 1.00 37.36 160 ILE B C 1
ATOM 4991 O O . ILE B 1 194 ? 46.394 6.020 38.485 1.00 37.89 160 ILE B O 1
ATOM 4996 N N . LYS B 1 195 ? 46.284 5.896 36.248 1.00 35.60 161 LYS B N 1
ATOM 4997 C CA . LYS B 1 195 ? 46.125 7.331 36.079 1.00 34.49 161 LYS B CA 1
ATOM 4998 C C . LYS B 1 195 ? 44.703 7.739 35.693 1.00 33.33 161 LYS B C 1
ATOM 4999 O O . LYS B 1 195 ? 44.215 8.784 36.121 1.00 32.00 161 LYS B O 1
ATOM 5005 N N . ARG B 1 196 ? 44.034 6.911 34.897 1.00 31.64 162 ARG B N 1
ATOM 5006 C CA . ARG B 1 196 ? 42.682 7.223 34.443 1.00 31.10 162 ARG B CA 1
ATOM 5007 C C . ARG B 1 196 ? 41.663 6.191 34.906 1.00 28.80 162 ARG B C 1
ATOM 5008 O O . ARG B 1 196 ? 41.900 4.985 34.826 1.00 28.02 162 ARG B O 1
ATOM 5016 N N . VAL B 1 197 ? 40.525 6.670 35.393 1.00 26.09 163 VAL B N 1
ATOM 5017 C CA . VAL B 1 197 ? 39.476 5.783 35.878 1.00 23.68 163 VAL B CA 1
ATOM 5018 C C . VAL B 1 197 ? 38.128 6.115 35.249 1.00 22.54 163 VAL B C 1
ATOM 5019 O O . VAL B 1 197 ? 37.742 7.284 35.151 1.00 21.26 163 VAL B O 1
ATOM 5023 N N . ALA B 1 198 ? 37.418 5.076 34.819 1.00 19.93 164 ALA B N 1
ATOM 5024 C CA . ALA B 1 198 ? 36.104 5.256 34.233 1.00 18.79 164 ALA B CA 1
ATOM 5025 C C . ALA B 1 198 ? 35.082 4.766 35.243 1.00 18.16 164 ALA B C 1
ATOM 5026 O O . ALA B 1 198 ? 35.223 3.682 35.809 1.00 17.53 164 ALA B O 1
ATOM 5028 N N . VAL B 1 199 ? 34.073 5.589 35.498 1.00 18.57 165 VAL B N 1
ATOM 5029 C CA . VAL B 1 199 ? 33.023 5.211 36.425 1.00 17.65 165 VAL B CA 1
ATOM 5030 C C . VAL B 1 199 ? 31.770 5.014 35.578 1.00 17.26 165 VAL B C 1
ATOM 5031 O O . VAL B 1 199 ? 31.314 5.940 34.906 1.00 17.16 165 VAL B O 1
ATOM 5035 N N . VAL B 1 200 ? 31.242 3.792 35.585 1.00 16.91 166 VAL B N 1
ATOM 5036 C CA . VAL B 1 200 ? 30.040 3.460 34.815 1.00 17.01 166 VAL B CA 1
ATOM 5037 C C . VAL B 1 200 ? 28.813 3.514 35.737 1.00 16.35 166 VAL B C 1
ATOM 5038 O O . VAL B 1 200 ? 28.669 2.710 36.657 1.00 14.90 166 VAL B O 1
ATOM 5042 N N . GLY B 1 201 ? 27.942 4.483 35.476 1.00 16.82 167 GLY B N 1
ATOM 5043 C CA . GLY B 1 201 ? 26.752 4.668 36.286 1.00 15.97 167 GLY B CA 1
ATOM 5044 C C . GLY B 1 201 ? 26.835 6.057 36.888 1.00 16.31 167 GLY B C 1
ATOM 5045 O O . GLY B 1 201 ? 27.735 6.332 37.681 1.00 16.87 167 GLY B O 1
ATOM 5046 N N . ALA B 1 202 ? 25.907 6.936 36.515 1.00 15.03 168 ALA B N 1
ATOM 5047 C CA . ALA B 1 202 ? 25.921 8.299 37.017 1.00 15.34 168 ALA B CA 1
ATOM 5048 C C . ALA B 1 202 ? 24.860 8.607 38.076 1.00 16.65 168 ALA B C 1
ATOM 5049 O O . ALA B 1 202 ? 24.332 9.718 38.133 1.00 17.18 168 ALA B O 1
ATOM 5051 N N . GLY B 1 203 ? 24.552 7.617 38.911 1.00 17.49 169 GLY B N 1
ATOM 5052 C CA . GLY B 1 203 ? 23.601 7.824 39.987 1.00 17.44 169 GLY B CA 1
ATOM 5053 C C . GLY B 1 203 ? 24.384 8.459 41.123 1.00 17.90 169 GLY B C 1
ATOM 5054 O O . GLY B 1 203 ? 25.509 8.906 40.905 1.00 16.88 169 GLY B O 1
ATOM 5055 N N . TYR B 1 204 ? 23.836 8.495 42.333 1.00 18.53 170 TYR B N 1
ATOM 5056 C CA . TYR B 1 204 ? 24.575 9.120 43.425 1.00 19.15 170 TYR B CA 1
ATOM 5057 C C . TYR B 1 204 ? 25.884 8.402 43.774 1.00 18.87 170 TYR B C 1
ATOM 5058 O O . TYR B 1 204 ? 26.875 9.044 44.130 1.00 17.98 170 TYR B O 1
ATOM 5067 N N . ILE B 1 205 ? 25.908 7.079 43.649 1.00 17.57 171 ILE B N 1
ATOM 5068 C CA . ILE B 1 205 ? 27.124 6.335 43.947 1.00 18.83 171 ILE B CA 1
ATOM 5069 C C . ILE B 1 205 ? 28.216 6.670 42.929 1.00 18.24 171 ILE B C 1
ATOM 5070 O O . ILE B 1 205 ? 29.336 6.992 43.301 1.00 18.89 171 ILE B O 1
ATOM 5075 N N . GLY B 1 206 ? 27.881 6.600 41.647 1.00 18.23 172 GLY B N 1
ATOM 5076 C CA . GLY B 1 206 ? 28.855 6.904 40.613 1.00 18.47 172 GLY B CA 1
ATOM 5077 C C . GLY B 1 206 ? 29.380 8.325 40.715 1.00 19.51 172 GLY B C 1
ATOM 5078 O O . GLY B 1 206 ? 30.569 8.573 40.496 1.00 19.87 172 GLY B O 1
ATOM 5079 N N . VAL B 1 207 ? 28.491 9.263 41.037 1.00 18.13 173 VAL B N 1
ATOM 5080 C CA . VAL B 1 207 ? 28.873 10.661 41.183 1.00 17.04 173 VAL B CA 1
ATOM 5081 C C . VAL B 1 207 ? 29.815 10.819 42.377 1.00 18.39 173 VAL B C 1
ATOM 5082 O O . VAL B 1 207 ? 30.799 11.555 42.295 1.00 18.14 173 VAL B O 1
ATOM 5086 N N . GLU B 1 208 ? 29.516 10.127 43.479 1.00 18.04 174 GLU B N 1
ATOM 5087 C CA . GLU B 1 208 ? 30.357 10.204 44.677 1.00 17.86 174 GLU B CA 1
ATOM 5088 C C . GLU B 1 208 ? 31.719 9.578 44.406 1.00 16.42 174 GLU B C 1
ATOM 5089 O O . GLU B 1 208 ? 32.741 10.083 44.863 1.00 16.76 174 GLU B O 1
ATOM 5095 N N . LEU B 1 209 ? 31.733 8.471 43.672 1.00 15.73 175 LEU B N 1
ATOM 5096 C CA . LEU B 1 209 ? 32.988 7.801 43.355 1.00 17.19 175 LEU B CA 1
ATOM 5097 C C . LEU B 1 209 ? 33.805 8.616 42.367 1.00 18.17 175 LEU B C 1
ATOM 5098 O O . LEU B 1 209 ? 35.036 8.620 42.423 1.00 19.93 175 LEU B O 1
ATOM 5103 N N . ALA B 1 210 ? 33.126 9.306 41.459 1.00 18.06 176 ALA B N 1
ATOM 5104 C CA . ALA B 1 210 ? 33.832 10.123 40.481 1.00 19.48 176 ALA B CA 1
ATOM 5105 C C . ALA B 1 210 ? 34.641 11.180 41.241 1.00 19.56 176 ALA B C 1
ATOM 5106 O O . ALA B 1 210 ? 35.810 11.419 40.933 1.00 20.74 176 ALA B O 1
ATOM 5108 N N . GLU B 1 211 ? 34.021 11.796 42.244 1.00 19.46 177 GLU B N 1
ATOM 5109 C CA . GLU B 1 211 ? 34.698 12.804 43.053 1.00 18.94 177 GLU B CA 1
ATOM 5110 C C . GLU B 1 211 ? 35.830 12.178 43.870 1.00 18.65 177 GLU B C 1
ATOM 5111 O O . GLU B 1 211 ? 36.895 12.774 44.019 1.00 17.68 177 GLU B O 1
ATOM 5117 N N . ALA B 1 212 ? 35.604 10.978 44.396 1.00 18.56 178 ALA B N 1
ATOM 5118 C CA . ALA B 1 212 ? 36.627 10.301 45.191 1.00 18.73 178 ALA B CA 1
ATOM 5119 C C . ALA B 1 212 ? 37.898 10.059 44.379 1.00 20.01 178 ALA B C 1
ATOM 5120 O O . ALA B 1 212 ? 39.001 10.344 44.844 1.00 21.33 178 ALA B O 1
ATOM 5122 N N . PHE B 1 213 ? 37.748 9.539 43.164 1.00 20.29 179 PHE B N 1
ATOM 5123 C CA . PHE B 1 213 ? 38.906 9.271 42.313 1.00 20.82 179 PHE B CA 1
ATOM 5124 C C . PHE B 1 213 ? 39.580 10.553 41.861 1.00 21.55 179 PHE B C 1
ATOM 5125 O O . PHE B 1 213 ? 40.791 10.588 41.650 1.00 21.89 179 PHE B O 1
ATOM 5133 N N . GLN B 1 214 ? 38.790 11.608 41.716 1.00 21.02 180 GLN B N 1
ATOM 5134 C CA . GLN B 1 214 ? 39.319 12.898 41.310 1.00 22.24 180 GLN B CA 1
ATOM 5135 C C . GLN B 1 214 ? 40.120 13.487 42.475 1.00 22.81 180 GLN B C 1
ATOM 5136 O O . GLN B 1 214 ? 41.166 14.105 42.273 1.00 21.53 180 GLN B O 1
ATOM 5142 N N . ARG B 1 215 ? 39.631 13.282 43.694 1.00 23.39 181 ARG B N 1
ATOM 5143 C CA . ARG B 1 215 ? 40.320 13.790 44.877 1.00 23.92 181 ARG B CA 1
ATOM 5144 C C . ARG B 1 215 ? 41.644 13.053 45.020 1.00 24.18 181 ARG B C 1
ATOM 5145 O O . ARG B 1 215 ? 42.608 13.580 45.578 1.00 23.03 181 ARG B O 1
ATOM 5153 N N . LYS B 1 216 ? 41.678 11.830 44.501 1.00 25.41 182 LYS B N 1
ATOM 5154 C CA . LYS B 1 216 ? 42.876 11.004 44.547 1.00 26.99 182 LYS B CA 1
ATOM 5155 C C . LYS B 1 216 ? 43.820 11.373 43.409 1.00 27.01 182 LYS B C 1
ATOM 5156 O O . LYS B 1 216 ? 44.831 10.709 43.199 1.00 28.06 182 LYS B O 1
ATOM 5162 N N . GLY B 1 217 ? 43.468 12.415 42.663 1.00 27.17 183 GLY B N 1
ATOM 5163 C CA . GLY B 1 217 ? 44.307 12.878 41.569 1.00 27.36 183 GLY B CA 1
ATOM 5164 C C . GLY B 1 217 ? 44.258 12.126 40.249 1.00 28.60 183 GLY B C 1
ATOM 5165 O O . GLY B 1 217 ? 45.148 12.287 39.411 1.00 28.46 183 GLY B O 1
ATOM 5166 N N . LYS B 1 218 ? 43.220 11.325 40.036 1.00 27.72 184 LYS B N 1
ATOM 5167 C CA . LYS B 1 218 ? 43.113 10.558 38.803 1.00 26.60 184 LYS B CA 1
ATOM 5168 C C . LYS B 1 218 ? 42.201 11.241 37.789 1.00 26.04 184 LYS B C 1
ATOM 5169 O O . LYS B 1 218 ? 41.338 12.035 38.163 1.00 25.54 184 LYS B O 1
ATOM 5175 N N . GLU B 1 219 ? 42.414 10.944 36.506 1.00 25.86 185 GLU B N 1
ATOM 5176 C CA . GLU B 1 219 ? 41.577 11.477 35.430 1.00 25.63 185 GLU B CA 1
ATOM 5177 C C . GLU B 1 219 ? 40.317 10.637 35.504 1.00 25.26 185 GLU B C 1
ATOM 5178 O O . GLU B 1 219 ? 40.402 9.412 35.587 1.00 27.19 185 GLU B O 1
ATOM 5184 N N . VAL B 1 220 ? 39.152 11.272 35.471 1.00 23.44 186 VAL B N 1
ATOM 5185 C CA . VAL B 1 220 ? 37.908 10.521 35.566 1.00 20.48 186 VAL B CA 1
ATOM 5186 C C . VAL B 1 220 ? 36.931 10.812 34.441 1.00 19.94 186 VAL B C 1
ATOM 5187 O O . VAL B 1 220 ? 36.791 11.950 34.011 1.00 19.42 186 VAL B O 1
ATOM 5191 N N . VAL B 1 221 ? 36.271 9.763 33.961 1.00 18.95 187 VAL B N 1
ATOM 5192 C CA . VAL B 1 221 ? 35.262 9.887 32.919 1.00 18.34 187 VAL B CA 1
ATOM 5193 C C . VAL B 1 221 ? 34.016 9.151 33.439 1.00 19.09 187 VAL B C 1
ATOM 5194 O O . VAL B 1 221 ? 34.059 7.944 33.718 1.00 18.55 187 VAL B O 1
ATOM 5198 N N . LEU B 1 222 ? 32.925 9.898 33.600 1.00 18.21 188 LEU B N 1
ATOM 5199 C CA . LEU B 1 222 ? 31.664 9.351 34.090 1.00 18.59 188 LEU B CA 1
ATOM 5200 C C . LEU B 1 222 ? 30.763 8.973 32.910 1.00 17.88 188 LEU B C 1
ATOM 5201 O O . LEU B 1 222 ? 30.253 9.838 32.198 1.00 17.10 188 LEU B O 1
ATOM 5206 N N . ILE B 1 223 ? 30.558 7.675 32.731 1.00 18.06 189 ILE B N 1
ATOM 5207 C CA . ILE B 1 223 ? 29.751 7.149 31.634 1.00 19.20 189 ILE B CA 1
ATOM 5208 C C . ILE B 1 223 ? 28.392 6.613 32.073 1.00 19.23 189 ILE B C 1
ATOM 5209 O O . ILE B 1 223 ? 28.299 5.846 33.032 1.00 19.74 189 ILE B O 1
ATOM 5214 N N . ASP B 1 224 ? 27.340 7.010 31.364 1.00 20.44 190 ASP B N 1
ATOM 5215 C CA . ASP B 1 224 ? 26.002 6.512 31.663 1.00 21.70 190 ASP B CA 1
ATOM 5216 C C . ASP B 1 224 ? 25.161 6.493 30.388 1.00 21.81 190 ASP B C 1
ATOM 5217 O O . ASP B 1 224 ? 25.304 7.361 29.526 1.00 22.32 190 ASP B O 1
ATOM 5222 N N . VAL B 1 225 ? 24.299 5.492 30.262 1.00 21.78 191 VAL B N 1
ATOM 5223 C CA . VAL B 1 225 ? 23.437 5.389 29.091 1.00 23.58 191 VAL B CA 1
ATOM 5224 C C . VAL B 1 225 ? 22.425 6.551 29.103 1.00 23.49 191 VAL B C 1
ATOM 5225 O O . VAL B 1 225 ? 22.034 7.064 28.055 1.00 22.06 191 VAL B O 1
ATOM 5229 N N . VAL B 1 226 ? 22.030 6.977 30.300 1.00 24.24 192 VAL B N 1
ATOM 5230 C CA . VAL B 1 226 ? 21.086 8.077 30.467 1.00 23.73 192 VAL B CA 1
ATOM 5231 C C . VAL B 1 226 ? 21.743 9.376 30.025 1.00 23.48 192 VAL B C 1
ATOM 5232 O O . VAL B 1 226 ? 22.956 9.523 30.133 1.00 22.80 192 VAL B O 1
ATOM 5236 N N . ASP B 1 227 ? 20.942 10.322 29.546 1.00 24.33 193 ASP B N 1
ATOM 5237 C CA . ASP B 1 227 ? 21.477 11.593 29.075 1.00 26.09 193 ASP B CA 1
ATOM 5238 C C . ASP B 1 227 ? 21.888 12.554 30.180 1.00 25.67 193 ASP B C 1
ATOM 5239 O O . ASP B 1 227 ? 22.244 13.701 29.907 1.00 25.84 193 ASP B O 1
ATOM 5244 N N . THR B 1 228 ? 21.846 12.096 31.426 1.00 25.47 194 THR B N 1
ATOM 5245 C CA . THR B 1 228 ? 22.241 12.950 32.541 1.00 24.98 194 THR B CA 1
ATOM 5246 C C . THR B 1 228 ? 22.590 12.156 33.790 1.00 22.72 194 THR B C 1
ATOM 5247 O O . THR B 1 228 ? 22.407 10.939 33.841 1.00 21.88 194 THR B O 1
ATOM 5251 N N . CYS B 1 229 ? 23.096 12.854 34.801 1.00 21.18 195 CYS B N 1
ATOM 5252 C CA . CYS B 1 229 ? 23.449 12.213 36.060 1.00 20.33 195 CYS B CA 1
ATOM 5253 C C . CYS B 1 229 ? 22.258 12.317 37.001 1.00 20.68 195 CYS B C 1
ATOM 5254 O O . CYS B 1 229 ? 21.339 13.098 36.765 1.00 20.37 195 CYS B O 1
ATOM 5257 N N . LEU B 1 230 ? 22.275 11.508 38.055 1.00 21.03 196 LEU B N 1
ATOM 5258 C CA . LEU B 1 230 ? 21.219 11.521 39.059 1.00 21.69 196 LEU B CA 1
ATOM 5259 C C . LEU B 1 230 ? 19.805 11.378 38.501 1.00 22.33 196 LEU B C 1
ATOM 5260 O O . LEU B 1 230 ? 18.842 11.853 39.103 1.00 22.46 196 LEU B O 1
ATOM 5265 N N . ALA B 1 231 ? 19.676 10.723 37.356 1.00 23.61 197 ALA B N 1
ATOM 5266 C CA . ALA B 1 231 ? 18.366 10.528 36.754 1.00 25.03 197 ALA B CA 1
ATOM 5267 C C . ALA B 1 231 ? 17.427 9.882 37.776 1.00 25.31 197 ALA B C 1
ATOM 5268 O O . ALA B 1 231 ? 17.802 8.930 38.461 1.00 24.75 197 ALA B O 1
ATOM 5270 N N . GLY B 1 232 ? 16.213 10.408 37.891 1.00 25.14 198 GLY B N 1
ATOM 5271 C CA . GLY B 1 232 ? 15.267 9.838 38.833 1.00 27.35 198 GLY B CA 1
ATOM 5272 C C . GLY B 1 232 ? 15.389 10.357 40.256 1.00 28.35 198 GLY B C 1
ATOM 5273 O O . GLY B 1 232 ? 14.569 10.016 41.108 1.00 30.14 198 GLY B O 1
ATOM 5274 N N . TYR B 1 233 ? 16.412 11.164 40.529 1.00 26.41 199 TYR B N 1
ATOM 5275 C CA . TYR B 1 233 ? 16.586 11.735 41.863 1.00 23.87 199 TYR B CA 1
ATOM 5276 C C . TYR B 1 233 ? 16.261 13.218 41.801 1.00 20.87 199 TYR B C 1
ATOM 5277 O O . TYR B 1 233 ? 15.617 13.757 42.691 1.00 19.76 199 TYR B O 1
ATOM 5286 N N . TYR B 1 234 ? 16.719 13.874 40.741 1.00 19.24 200 TYR B N 1
ATOM 5287 C CA . TYR B 1 234 ? 16.483 15.303 40.562 1.00 19.37 200 TYR B CA 1
ATOM 5288 C C . TYR B 1 234 ? 16.090 15.610 39.128 1.00 18.63 200 TYR B C 1
ATOM 5289 O O . TYR B 1 234 ? 16.383 14.842 38.217 1.00 17.78 200 TYR B O 1
ATOM 5298 N N . ASP B 1 235 ? 15.428 16.741 38.931 1.00 19.53 201 ASP B N 1
ATOM 5299 C CA . ASP B 1 235 ? 15.030 17.132 37.599 1.00 20.43 201 ASP B CA 1
ATOM 5300 C C . ASP B 1 235 ? 16.213 17.747 36.854 1.00 22.70 201 ASP B C 1
ATOM 5301 O O . ASP B 1 235 ? 17.157 18.250 37.470 1.00 18.96 201 ASP B O 1
ATOM 5306 N N . ARG B 1 236 ? 16.148 17.667 35.525 1.00 26.03 202 ARG B N 1
ATOM 5307 C CA . ARG B 1 236 ? 17.185 18.138 34.610 1.00 28.74 202 ARG B CA 1
ATOM 5308 C C . ARG B 1 236 ? 17.858 19.428 35.066 1.00 28.19 202 ARG B C 1
ATOM 5309 O O . ARG B 1 236 ? 19.073 19.603 34.941 1.00 27.66 202 ARG B O 1
ATOM 5317 N N . ASP B 1 237 ? 17.045 20.320 35.603 1.00 28.67 203 ASP B N 1
ATOM 5318 C CA . ASP B 1 237 ? 17.480 21.601 36.128 1.00 29.47 203 ASP B CA 1
ATOM 5319 C C . ASP B 1 237 ? 18.675 21.416 37.092 1.00 29.00 203 ASP B C 1
ATOM 5320 O O . ASP B 1 237 ? 19.775 21.950 36.875 1.00 27.41 203 ASP B O 1
ATOM 5325 N N . LEU B 1 238 ? 18.451 20.640 38.150 1.00 25.68 204 LEU B N 1
ATOM 5326 C CA . LEU B 1 238 ? 19.478 20.397 39.156 1.00 23.82 204 LEU B CA 1
ATOM 5327 C C . LEU B 1 238 ? 20.546 19.383 38.744 1.00 22.19 204 LEU B C 1
ATOM 5328 O O . LEU B 1 238 ? 21.662 19.415 39.267 1.00 22.13 204 LEU B O 1
ATOM 5333 N N . THR B 1 239 ? 20.222 18.473 37.829 1.00 19.67 205 THR B N 1
ATOM 5334 C CA . THR B 1 239 ? 21.236 17.518 37.402 1.00 19.91 205 THR B CA 1
ATOM 5335 C C . THR B 1 239 ? 22.280 18.269 36.563 1.00 19.65 205 THR B C 1
ATOM 5336 O O . THR B 1 239 ? 23.455 17.898 36.542 1.00 20.53 205 THR B O 1
ATOM 5340 N N . ASP B 1 240 ? 21.847 19.339 35.896 1.00 19.68 206 ASP B N 1
ATOM 5341 C CA . ASP B 1 240 ? 22.747 20.163 35.091 1.00 20.56 206 ASP B CA 1
ATOM 5342 C C . ASP B 1 240 ? 23.724 20.848 36.029 1.00 20.42 206 ASP B C 1
ATOM 5343 O O . ASP B 1 240 ? 24.919 20.959 35.744 1.00 21.28 206 ASP B O 1
ATOM 5348 N N . LEU B 1 241 ? 23.188 21.318 37.148 1.00 19.16 207 LEU B N 1
ATOM 5349 C CA . LEU B 1 241 ? 23.969 21.997 38.172 1.00 19.11 207 LEU B CA 1
ATOM 5350 C C . LEU B 1 241 ? 25.089 21.074 38.652 1.00 19.34 207 LEU B C 1
ATOM 5351 O O . LEU B 1 241 ? 26.260 21.464 38.709 1.00 18.57 207 LEU B O 1
ATOM 5356 N N . MET B 1 242 ? 24.723 19.842 38.989 1.00 18.03 208 MET B N 1
ATOM 5357 C CA . MET B 1 242 ? 25.699 18.871 39.457 1.00 18.27 208 MET B CA 1
ATOM 5358 C C . MET B 1 242 ? 26.693 18.494 38.340 1.00 18.42 208 MET B C 1
ATOM 5359 O O . MET B 1 242 ? 27.882 18.318 38.602 1.00 18.54 208 MET B O 1
ATOM 5364 N N . ALA B 1 243 ? 26.209 18.379 37.103 1.00 18.49 209 ALA B N 1
ATOM 5365 C CA . ALA B 1 243 ? 27.078 18.048 35.971 1.00 18.82 209 ALA B CA 1
ATOM 5366 C C . ALA B 1 243 ? 28.170 19.103 35.835 1.00 19.64 209 ALA B C 1
ATOM 5367 O O . ALA B 1 243 ? 29.349 18.780 35.717 1.00 18.28 209 ALA B O 1
ATOM 5369 N N . LYS B 1 244 ? 27.766 20.369 35.850 1.00 21.47 210 LYS B N 1
ATOM 5370 C CA . LYS B 1 244 ? 28.714 21.468 35.742 1.00 23.73 210 LYS B CA 1
ATOM 5371 C C . LYS B 1 244 ? 29.617 21.503 36.967 1.00 23.28 210 LYS B C 1
ATOM 5372 O O . LYS B 1 244 ? 30.777 21.899 36.891 1.00 20.13 210 LYS B O 1
ATOM 5378 N N . ASN B 1 245 ? 29.074 21.082 38.101 1.00 22.07 211 ASN B N 1
ATOM 5379 C CA . ASN B 1 245 ? 29.838 21.061 39.336 1.00 22.02 211 ASN B CA 1
ATOM 5380 C C . ASN B 1 245 ? 30.999 20.066 39.223 1.00 21.73 211 ASN B C 1
ATOM 5381 O O . ASN B 1 245 ? 32.115 20.340 39.673 1.00 19.60 211 ASN B O 1
ATOM 5386 N N . MET B 1 246 ? 30.730 18.913 38.616 1.00 20.86 212 MET B N 1
ATOM 5387 C CA . MET B 1 246 ? 31.756 17.890 38.452 1.00 22.00 212 MET B CA 1
ATOM 5388 C C . MET B 1 246 ? 32.791 18.317 37.417 1.00 22.74 212 MET B C 1
ATOM 5389 O O . MET B 1 246 ? 33.988 18.076 37.583 1.00 22.43 212 MET B O 1
ATOM 5394 N N . GLU B 1 247 ? 32.323 18.943 36.344 1.00 23.22 213 GLU B N 1
ATOM 5395 C CA . GLU B 1 247 ? 33.215 19.402 35.292 1.00 24.83 213 GLU B CA 1
ATOM 5396 C C . GLU B 1 247 ? 34.137 20.518 35.778 1.00 25.97 213 GLU B C 1
ATOM 5397 O O . GLU B 1 247 ? 35.253 20.657 35.283 1.00 26.30 213 GLU B O 1
ATOM 5403 N N . GLU B 1 248 ? 33.688 21.306 36.749 1.00 27.09 214 GLU B N 1
ATOM 5404 C CA . GLU B 1 248 ? 34.530 22.378 37.265 1.00 29.19 214 GLU B CA 1
ATOM 5405 C C . GLU B 1 248 ? 35.684 21.800 38.076 1.00 28.62 214 GLU B C 1
ATOM 5406 O O . GLU B 1 248 ? 36.534 22.533 38.581 1.00 28.09 214 GLU B O 1
ATOM 5412 N N . HIS B 1 249 ? 35.717 20.478 38.197 1.00 26.19 215 HIS B N 1
ATOM 5413 C CA . HIS B 1 249 ? 36.807 19.839 38.912 1.00 25.73 215 HIS B CA 1
ATOM 5414 C C . HIS B 1 249 ? 37.555 18.838 38.049 1.00 24.74 215 HIS B C 1
ATOM 5415 O O . HIS B 1 249 ? 38.303 17.997 38.554 1.00 25.08 215 HIS B O 1
ATOM 5422 N N . GLY B 1 250 ? 37.345 18.943 36.739 1.00 23.35 216 GLY B N 1
ATOM 5423 C CA . GLY B 1 250 ? 38.048 18.088 35.802 1.00 23.43 216 GLY B CA 1
ATOM 5424 C C . GLY B 1 250 ? 37.437 16.757 35.427 1.00 23.38 216 GLY B C 1
ATOM 5425 O O . GLY B 1 250 ? 37.978 16.060 34.573 1.00 23.75 216 GLY B O 1
ATOM 5426 N N . ILE B 1 251 ? 36.330 16.386 36.056 1.00 21.82 217 ILE B N 1
ATOM 5427 C CA . ILE B 1 251 ? 35.689 15.122 35.724 1.00 21.56 217 ILE B CA 1
ATOM 5428 C C . ILE B 1 251 ? 35.079 15.225 34.323 1.00 21.15 217 ILE B C 1
ATOM 5429 O O . ILE B 1 251 ? 34.377 16.190 34.015 1.00 21.70 217 ILE B O 1
ATOM 5434 N N . GLN B 1 252 ? 35.367 14.248 33.467 1.00 21.27 218 GLN B N 1
ATOM 5435 C CA . GLN B 1 252 ? 34.817 14.246 32.113 1.00 20.63 218 GLN B CA 1
ATOM 5436 C C . GLN B 1 252 ? 33.524 13.461 32.114 1.00 20.34 218 GLN B C 1
ATOM 5437 O O . GLN B 1 252 ? 33.477 12.339 32.621 1.00 19.36 218 GLN B O 1
ATOM 5443 N N . LEU B 1 253 ? 32.484 14.052 31.534 1.00 20.25 219 LEU B N 1
ATOM 5444 C CA . LEU B 1 253 ? 31.174 13.418 31.473 1.00 19.83 219 LEU B CA 1
ATOM 5445 C C . LEU B 1 253 ? 30.937 12.798 30.113 1.00 20.52 219 LEU B C 1
ATOM 5446 O O . LEU B 1 253 ? 31.121 13.452 29.088 1.00 20.90 219 LEU B O 1
ATOM 5451 N N . ALA B 1 254 ? 30.525 11.535 30.109 1.00 20.47 220 ALA B N 1
ATOM 5452 C CA . ALA B 1 254 ? 30.227 10.824 28.871 1.00 19.86 220 ALA B CA 1
ATOM 5453 C C . ALA B 1 254 ? 28.834 10.220 29.008 1.00 19.72 220 ALA B C 1
ATOM 5454 O O . ALA B 1 254 ? 28.689 9.013 29.163 1.00 19.96 220 ALA B O 1
ATOM 5456 N N . PHE B 1 255 ? 27.813 11.072 28.968 1.00 19.81 221 PHE B N 1
ATOM 5457 C CA . PHE B 1 255 ? 26.430 10.624 29.098 1.00 19.53 221 PHE B CA 1
ATOM 5458 C C . PHE B 1 255 ? 25.844 10.196 27.748 1.00 19.71 221 PHE B C 1
ATOM 5459 O O . PHE B 1 255 ? 26.414 10.475 26.690 1.00 19.45 221 PHE B O 1
ATOM 5467 N N . GLY B 1 256 ? 24.706 9.508 27.793 1.00 19.04 222 GLY B N 1
ATOM 5468 C CA . GLY B 1 256 ? 24.069 9.052 26.572 1.00 19.29 222 GLY B CA 1
ATOM 5469 C C . GLY B 1 256 ? 24.921 8.035 25.845 1.00 20.17 222 GLY B C 1
ATOM 5470 O O . GLY B 1 256 ? 24.964 8.009 24.619 1.00 21.37 222 GLY B O 1
ATOM 5471 N N . GLU B 1 257 ? 25.615 7.195 26.599 1.00 20.68 223 GLU B N 1
ATOM 5472 C CA . GLU B 1 257 ? 26.463 6.171 26.001 1.00 21.14 223 GLU B CA 1
ATOM 5473 C C . GLU B 1 257 ? 26.331 4.851 26.735 1.00 22.08 223 GLU B C 1
ATOM 5474 O O . GLU B 1 257 ? 26.397 4.802 27.964 1.00 22.44 223 GLU B O 1
ATOM 5480 N N . THR B 1 258 ? 26.134 3.783 25.970 1.00 22.33 224 THR B N 1
ATOM 5481 C CA . THR B 1 258 ? 25.996 2.449 26.537 1.00 22.88 224 THR B CA 1
ATOM 5482 C C . THR B 1 258 ? 27.330 1.714 26.471 1.00 23.64 224 THR B C 1
ATOM 5483 O O . THR B 1 258 ? 27.888 1.521 25.390 1.00 24.46 224 THR B O 1
ATOM 5487 N N . VAL B 1 259 ? 27.850 1.317 27.626 1.00 23.21 225 VAL B N 1
ATOM 5488 C CA . VAL B 1 259 ? 29.117 0.602 27.654 1.00 22.94 225 VAL B CA 1
ATOM 5489 C C . VAL B 1 259 ? 28.899 -0.775 27.039 1.00 24.11 225 VAL B C 1
ATOM 5490 O O . VAL B 1 259 ? 28.002 -1.513 27.453 1.00 23.91 225 VAL B O 1
ATOM 5494 N N . LYS B 1 260 ? 29.714 -1.111 26.043 1.00 23.77 226 LYS B N 1
ATOM 5495 C CA . LYS B 1 260 ? 29.594 -2.393 25.361 1.00 24.13 226 LYS B CA 1
ATOM 5496 C C . LYS B 1 260 ? 30.712 -3.366 25.689 1.00 24.37 226 LYS B C 1
ATOM 5497 O O . LYS B 1 260 ? 30.516 -4.580 25.623 1.00 24.15 226 LYS B O 1
ATOM 5503 N N . GLU B 1 261 ? 31.883 -2.841 26.032 1.00 23.89 227 GLU B N 1
ATOM 5504 C CA . GLU B 1 261 ? 33.018 -3.702 26.330 1.00 24.20 227 GLU B CA 1
ATOM 5505 C C . GLU B 1 261 ? 34.132 -3.025 27.104 1.00 23.67 227 GLU B C 1
ATOM 5506 O O . GLU B 1 261 ? 34.377 -1.827 26.962 1.00 23.58 227 GLU B O 1
ATOM 5512 N N . VAL B 1 262 ? 34.795 -3.818 27.935 1.00 22.97 228 VAL B N 1
ATOM 5513 C CA . VAL B 1 262 ? 35.936 -3.374 28.718 1.00 23.53 228 VAL B CA 1
ATOM 5514 C C . VAL B 1 262 ? 37.023 -4.304 28.193 1.00 24.52 228 VAL B C 1
ATOM 5515 O O . VAL B 1 262 ? 36.921 -5.525 28.332 1.00 25.15 228 VAL B O 1
ATOM 5519 N N . ALA B 1 263 ? 38.047 -3.737 27.567 1.00 25.05 229 ALA B N 1
ATOM 5520 C CA . ALA B 1 263 ? 39.111 -4.542 26.984 1.00 24.47 229 ALA B CA 1
ATOM 5521 C C . ALA B 1 263 ? 40.501 -4.241 27.526 1.00 25.85 229 ALA B C 1
ATOM 5522 O O . ALA B 1 263 ? 40.702 -3.281 28.273 1.00 24.40 229 ALA B O 1
ATOM 5524 N N . GLY B 1 264 ? 41.457 -5.080 27.136 1.00 26.91 230 GLY B N 1
ATOM 5525 C CA . GLY B 1 264 ? 42.827 -4.906 27.576 1.00 29.43 230 GLY B CA 1
ATOM 5526 C C . GLY B 1 264 ? 43.622 -6.197 27.531 1.00 31.14 230 GLY B C 1
ATOM 5527 O O . GLY B 1 264 ? 43.052 -7.291 27.575 1.00 31.08 230 GLY B O 1
ATOM 5528 N N . ASN B 1 265 ? 44.944 -6.068 27.443 1.00 31.95 231 ASN B N 1
ATOM 5529 C CA . ASN B 1 265 ? 45.831 -7.225 27.396 1.00 32.17 231 ASN B CA 1
ATOM 5530 C C . ASN B 1 265 ? 46.129 -7.726 28.799 1.00 32.08 231 ASN B C 1
ATOM 5531 O O . ASN B 1 265 ? 47.154 -7.369 29.384 1.00 32.26 231 ASN B O 1
ATOM 5536 N N . GLY B 1 266 ? 45.233 -8.549 29.337 1.00 31.48 232 GLY B N 1
ATOM 5537 C CA . GLY B 1 266 ? 45.434 -9.083 30.674 1.00 30.81 232 GLY B CA 1
ATOM 5538 C C . GLY B 1 266 ? 44.877 -8.213 31.789 1.00 31.28 232 GLY B C 1
ATOM 5539 O O . GLY B 1 266 ? 44.792 -8.651 32.934 1.00 33.04 232 GLY B O 1
ATOM 5540 N N . LYS B 1 267 ? 44.508 -6.979 31.460 1.00 30.14 233 LYS B N 1
ATOM 5541 C CA . LYS B 1 267 ? 43.946 -6.049 32.439 1.00 28.96 233 LYS B CA 1
ATOM 5542 C C . LYS B 1 267 ? 43.158 -4.972 31.711 1.00 27.34 233 LYS B C 1
ATOM 5543 O O . LYS B 1 267 ? 43.089 -4.966 30.487 1.00 27.48 233 LYS B O 1
ATOM 5549 N N . VAL B 1 268 ? 42.560 -4.062 32.464 1.00 25.88 234 VAL B N 1
ATOM 5550 C CA . VAL B 1 268 ? 41.791 -2.990 31.855 1.00 24.82 234 VAL B CA 1
ATOM 5551 C C . VAL B 1 268 ? 42.730 -2.023 31.137 1.00 24.46 234 VAL B C 1
ATOM 5552 O O . VAL B 1 268 ? 43.779 -1.659 31.661 1.00 24.82 234 VAL B O 1
ATOM 5556 N N . GLU B 1 269 ? 42.359 -1.622 29.928 1.00 24.32 235 GLU B N 1
ATOM 5557 C CA . GLU B 1 269 ? 43.167 -0.683 29.156 1.00 26.02 235 GLU B CA 1
ATOM 5558 C C . GLU B 1 269 ? 42.283 0.203 28.303 1.00 24.92 235 GLU B C 1
ATOM 5559 O O . GLU B 1 269 ? 42.710 1.242 27.803 1.00 24.55 235 GLU B O 1
ATOM 5565 N N . LYS B 1 270 ? 41.033 -0.197 28.153 1.00 24.43 236 LYS B N 1
ATOM 5566 C CA . LYS B 1 270 ? 40.135 0.581 27.335 1.00 26.27 236 LYS B CA 1
ATOM 5567 C C . LYS B 1 270 ? 38.688 0.207 27.588 1.00 24.63 236 LYS B C 1
ATOM 5568 O O . LYS B 1 270 ? 38.380 -0.954 27.844 1.00 24.79 236 LYS B O 1
ATOM 5574 N N . ILE B 1 271 ? 37.807 1.202 27.544 1.00 23.62 237 ILE B N 1
ATOM 5575 C CA . ILE B 1 271 ? 36.384 0.957 27.730 1.00 22.92 237 ILE B CA 1
ATOM 5576 C C . ILE B 1 271 ? 35.685 1.484 26.477 1.00 23.93 237 ILE B C 1
ATOM 5577 O O . ILE B 1 271 ? 35.967 2.588 26.003 1.00 23.62 237 ILE B O 1
ATOM 5582 N N . ILE B 1 272 ? 34.791 0.668 25.930 1.00 23.96 238 ILE B N 1
ATOM 5583 C CA . ILE B 1 272 ? 34.104 1.008 24.692 1.00 24.53 238 ILE B CA 1
ATOM 5584 C C . ILE B 1 272 ? 32.591 1.110 24.813 1.00 24.00 238 ILE B C 1
ATOM 5585 O O . ILE B 1 272 ? 31.939 0.216 25.353 1.00 23.79 238 ILE B O 1
ATOM 5590 N N . THR B 1 273 ? 32.041 2.204 24.299 1.00 22.96 239 THR B N 1
ATOM 5591 C CA . THR B 1 273 ? 30.603 2.413 24.324 1.00 24.00 239 THR B CA 1
ATOM 5592 C C . THR B 1 273 ? 30.136 2.362 22.878 1.00 25.21 239 THR B C 1
ATOM 5593 O O . THR B 1 273 ? 30.937 2.123 21.970 1.00 23.85 239 THR B O 1
ATOM 5597 N N . ASP B 1 274 ? 28.848 2.590 22.658 1.00 26.24 240 ASP B N 1
ATOM 5598 C CA . ASP B 1 274 ? 28.315 2.564 21.303 1.00 28.12 240 ASP B CA 1
ATOM 5599 C C . ASP B 1 274 ? 28.626 3.850 20.541 1.00 28.78 240 ASP B C 1
ATOM 5600 O O . ASP B 1 274 ? 28.397 3.928 19.330 1.00 30.34 240 ASP B O 1
ATOM 5605 N N . LYS B 1 275 ? 29.150 4.852 21.246 1.00 28.92 241 LYS B N 1
ATOM 5606 C CA . LYS B 1 275 ? 29.468 6.133 20.625 1.00 28.72 241 LYS B CA 1
ATOM 5607 C C . LYS B 1 275 ? 30.952 6.482 20.679 1.00 28.74 241 LYS B C 1
ATOM 5608 O O . LYS B 1 275 ? 31.446 7.221 19.833 1.00 28.58 241 LYS B O 1
ATOM 5614 N N . ASN B 1 276 ? 31.665 5.956 21.669 1.00 28.95 242 ASN B N 1
ATOM 5615 C CA . ASN B 1 276 ? 33.087 6.250 21.795 1.00 28.95 242 ASN B CA 1
ATOM 5616 C C . ASN B 1 276 ? 33.913 5.139 22.408 1.00 29.56 242 ASN B C 1
ATOM 5617 O O . ASN B 1 276 ? 33.402 4.095 22.823 1.00 28.43 242 ASN B O 1
ATOM 5622 N N . GLU B 1 277 ? 35.212 5.403 22.461 1.00 29.76 243 GLU B N 1
ATOM 5623 C CA . GLU B 1 277 ? 36.188 4.496 23.028 1.00 30.40 243 GLU B CA 1
ATOM 5624 C C . GLU B 1 277 ? 37.012 5.359 23.964 1.00 28.97 243 GLU B C 1
ATOM 5625 O O . GLU B 1 277 ? 37.353 6.491 23.623 1.00 28.22 243 GLU B O 1
ATOM 5631 N N . TYR B 1 278 ? 37.325 4.836 25.143 1.00 26.85 244 TYR B N 1
ATOM 5632 C CA . TYR B 1 278 ? 38.099 5.592 26.114 1.00 25.46 244 TYR B CA 1
ATOM 5633 C C . TYR B 1 278 ? 39.266 4.753 26.612 1.00 25.83 244 TYR B C 1
ATOM 5634 O O . TYR B 1 278 ? 39.121 3.555 26.848 1.00 26.23 244 TYR B O 1
ATOM 5643 N N . ASP B 1 279 ? 40.426 5.381 26.756 1.00 25.90 245 ASP B N 1
ATOM 5644 C CA . ASP B 1 279 ? 41.612 4.687 27.252 1.00 27.93 245 ASP B CA 1
ATOM 5645 C C . ASP B 1 279 ? 41.669 4.868 28.770 1.00 26.14 245 ASP B C 1
ATOM 5646 O O . ASP B 1 279 ? 41.885 5.973 29.262 1.00 26.69 245 ASP B O 1
ATOM 5651 N N . VAL B 1 280 ? 41.475 3.782 29.510 1.00 24.21 246 VAL B N 1
ATOM 5652 C CA . VAL B 1 280 ? 41.476 3.849 30.966 1.00 22.00 246 VAL B CA 1
ATOM 5653 C C . VAL B 1 280 ? 42.268 2.711 31.603 1.00 21.67 246 VAL B C 1
ATOM 5654 O O . VAL B 1 280 ? 42.440 1.647 31.009 1.00 21.48 246 VAL B O 1
ATOM 5658 N N . ASP B 1 281 ? 42.730 2.945 32.825 1.00 21.02 247 ASP B N 1
ATOM 5659 C CA . ASP B 1 281 ? 43.518 1.969 33.562 1.00 22.15 247 ASP B CA 1
ATOM 5660 C C . ASP B 1 281 ? 42.673 1.194 34.577 1.00 23.08 247 ASP B C 1
ATOM 5661 O O . ASP B 1 281 ? 43.118 0.184 35.128 1.00 22.84 247 ASP B O 1
ATOM 5666 N N . MET B 1 282 ? 41.457 1.668 34.822 1.00 22.51 248 MET B N 1
ATOM 5667 C CA . MET B 1 282 ? 40.570 1.021 35.778 1.00 22.08 248 MET B CA 1
ATOM 5668 C C . MET B 1 282 ? 39.121 1.384 35.462 1.00 22.69 248 MET B C 1
ATOM 5669 O O . MET B 1 282 ? 38.832 2.480 34.966 1.00 23.30 248 MET B O 1
ATOM 5674 N N . VAL B 1 283 ? 38.213 0.455 35.738 1.00 21.28 249 VAL B N 1
ATOM 5675 C CA . VAL B 1 283 ? 36.797 0.682 35.492 1.00 19.66 249 VAL B CA 1
ATOM 5676 C C . VAL B 1 283 ? 36.020 0.288 36.733 1.00 19.41 249 VAL B C 1
ATOM 5677 O O . VAL B 1 283 ? 36.254 -0.774 37.305 1.00 20.46 249 VAL B O 1
ATOM 5681 N N . ILE B 1 284 ? 35.113 1.158 37.154 1.00 18.83 250 ILE B N 1
ATOM 5682 C CA . ILE B 1 284 ? 34.268 0.900 38.316 1.00 20.43 250 ILE B CA 1
ATOM 5683 C C . ILE B 1 284 ? 32.831 0.788 37.797 1.00 20.61 250 ILE B C 1
ATOM 5684 O O . ILE B 1 284 ? 32.323 1.724 37.182 1.00 20.51 250 ILE B O 1
ATOM 5689 N N . LEU B 1 285 ? 32.179 -0.350 38.013 1.00 20.60 251 LEU B N 1
ATOM 5690 C CA . LEU B 1 285 ? 30.794 -0.491 37.558 1.00 21.38 251 LEU B CA 1
ATOM 5691 C C . LEU B 1 285 ? 29.860 -0.154 38.714 1.00 21.76 251 LEU B C 1
ATOM 5692 O O . LEU B 1 285 ? 29.772 -0.894 39.697 1.00 21.52 251 LEU B O 1
ATOM 5697 N N . ALA B 1 286 ? 29.178 0.978 38.602 1.00 21.23 252 ALA B N 1
ATOM 5698 C CA . ALA B 1 286 ? 28.258 1.417 39.641 1.00 23.00 252 ALA B CA 1
ATOM 5699 C C . ALA B 1 286 ? 26.891 1.635 39.016 1.00 22.86 252 ALA B C 1
ATOM 5700 O O . ALA B 1 286 ? 26.295 2.707 39.156 1.00 23.16 252 ALA B O 1
ATOM 5702 N N . VAL B 1 287 ? 26.399 0.609 38.333 1.00 22.53 253 VAL B N 1
ATOM 5703 C CA . VAL B 1 287 ? 25.112 0.686 37.653 1.00 23.67 253 VAL B CA 1
ATOM 5704 C C . VAL B 1 287 ? 23.889 0.629 38.566 1.00 25.17 253 VAL B C 1
ATOM 5705 O O . VAL B 1 287 ? 22.857 1.219 38.249 1.00 26.90 253 VAL B O 1
ATOM 5709 N N . GLY B 1 288 ? 23.994 -0.068 39.694 1.00 25.78 254 GLY B N 1
ATOM 5710 C CA . GLY B 1 288 ? 22.857 -0.152 40.594 1.00 26.44 254 GLY B CA 1
ATOM 5711 C C . GLY B 1 288 ? 22.829 -1.431 41.401 1.00 26.79 254 GLY B C 1
ATOM 5712 O O . GLY B 1 288 ? 23.792 -2.200 41.372 1.00 25.39 254 GLY B O 1
ATOM 5713 N N . PHE B 1 289 ? 21.730 -1.658 42.123 1.00 26.81 255 PHE B N 1
ATOM 5714 C CA . PHE B 1 289 ? 21.595 -2.857 42.949 1.00 29.42 255 PHE B CA 1
ATOM 5715 C C . PHE B 1 289 ? 20.437 -3.734 42.487 1.00 27.92 255 PHE B C 1
ATOM 5716 O O . PHE B 1 289 ? 19.430 -3.238 41.989 1.00 28.06 255 PHE B O 1
ATOM 5724 N N . ARG B 1 290 ? 20.578 -5.038 42.680 1.00 26.19 256 ARG B N 1
ATOM 5725 C CA . ARG B 1 290 ? 19.526 -5.978 42.325 1.00 26.22 256 ARG B CA 1
ATOM 5726 C C . ARG B 1 290 ? 19.296 -6.865 43.554 1.00 22.67 256 ARG B C 1
ATOM 5727 O O . ARG B 1 290 ? 20.249 -7.281 44.208 1.00 20.65 256 ARG B O 1
ATOM 5735 N N . PRO B 1 291 ? 18.029 -7.160 43.888 1.00 21.88 257 PRO B N 1
ATOM 5736 C CA . PRO B 1 291 ? 17.722 -8.000 45.055 1.00 21.44 257 PRO B CA 1
ATOM 5737 C C . PRO B 1 291 ? 18.412 -9.353 44.977 1.00 22.95 257 PRO B C 1
ATOM 5738 O O . PRO B 1 291 ? 18.432 -9.976 43.920 1.00 25.25 257 PRO B O 1
ATOM 5742 N N . ASN B 1 292 ? 18.986 -9.805 46.085 1.00 23.81 258 ASN B N 1
ATOM 5743 C CA . ASN B 1 292 ? 19.636 -11.111 46.114 1.00 25.21 258 ASN B CA 1
ATOM 5744 C C . ASN B 1 292 ? 18.614 -12.072 46.732 1.00 25.06 258 ASN B C 1
ATOM 5745 O O . ASN B 1 292 ? 18.570 -12.252 47.949 1.00 25.48 258 ASN B O 1
ATOM 5750 N N . THR B 1 293 ? 17.792 -12.690 45.892 1.00 24.68 259 THR B N 1
ATOM 5751 C CA . THR B 1 293 ? 16.743 -13.566 46.390 1.00 24.72 259 THR B CA 1
ATOM 5752 C C . THR B 1 293 ? 16.771 -15.013 45.907 1.00 25.40 259 THR B C 1
ATOM 5753 O O . THR B 1 293 ? 15.746 -15.691 45.941 1.00 25.65 259 THR B O 1
ATOM 5757 N N . THR B 1 294 ? 17.928 -15.500 45.476 1.00 25.71 260 THR B N 1
ATOM 5758 C CA . THR B 1 294 ? 18.005 -16.871 44.984 1.00 26.29 260 THR B CA 1
ATOM 5759 C C . THR B 1 294 ? 17.437 -17.899 45.966 1.00 25.77 260 THR B C 1
ATOM 5760 O O . THR B 1 294 ? 16.778 -18.849 45.552 1.00 27.24 260 THR B O 1
ATOM 5764 N N . LEU B 1 295 ? 17.673 -17.706 47.260 1.00 24.23 261 LEU B N 1
ATOM 5765 C CA . LEU B 1 295 ? 17.181 -18.646 48.267 1.00 23.40 261 LEU B CA 1
ATOM 5766 C C . LEU B 1 295 ? 15.665 -18.862 48.259 1.00 23.03 261 LEU B C 1
ATOM 5767 O O . LEU B 1 295 ? 15.161 -19.751 48.949 1.00 22.12 261 LEU B O 1
ATOM 5772 N N . GLY B 1 296 ? 14.941 -18.053 47.488 1.00 22.69 262 GLY B N 1
ATOM 5773 C CA . GLY B 1 296 ? 13.497 -18.212 47.412 1.00 24.32 262 GLY B CA 1
ATOM 5774 C C . GLY B 1 296 ? 13.139 -19.545 46.763 1.00 25.76 262 GLY B C 1
ATOM 5775 O O . GLY B 1 296 ? 12.108 -20.159 47.062 1.00 23.80 262 GLY B O 1
ATOM 5776 N N . ASN B 1 297 ? 14.006 -19.991 45.860 1.00 25.41 263 ASN B N 1
ATOM 5777 C CA . ASN B 1 297 ? 13.825 -21.256 45.167 1.00 25.44 263 ASN B CA 1
ATOM 5778 C C . ASN B 1 297 ? 12.493 -21.374 44.445 1.00 24.98 263 ASN B C 1
ATOM 5779 O O . ASN B 1 297 ? 12.015 -22.475 44.217 1.00 24.55 263 ASN B O 1
ATOM 5784 N N . GLY B 1 298 ? 11.893 -20.243 44.092 1.00 24.85 264 GLY B N 1
ATOM 5785 C CA . GLY B 1 298 ? 10.624 -20.272 43.392 1.00 24.95 264 GLY B CA 1
ATOM 5786 C C . GLY B 1 298 ? 9.428 -20.476 44.304 1.00 26.60 264 GLY B C 1
ATOM 5787 O O . GLY B 1 298 ? 8.289 -20.520 43.842 1.00 26.28 264 GLY B O 1
ATOM 5788 N N . LYS B 1 299 ? 9.684 -20.587 45.602 1.00 27.32 265 LYS B N 1
ATOM 5789 C CA . LYS B 1 299 ? 8.628 -20.798 46.585 1.00 28.35 265 LYS B CA 1
ATOM 5790 C C . LYS B 1 299 ? 7.996 -19.517 47.123 1.00 27.48 265 LYS B C 1
ATOM 5791 O O . LYS B 1 299 ? 6.877 -19.545 47.639 1.00 27.12 265 LYS B O 1
ATOM 5797 N N . ILE B 1 300 ? 8.711 -18.400 47.018 1.00 26.52 266 ILE B N 1
ATOM 5798 C CA . ILE B 1 300 ? 8.203 -17.127 47.526 1.00 24.81 266 ILE B CA 1
ATOM 5799 C C . ILE B 1 300 ? 7.862 -16.174 46.396 1.00 24.88 266 ILE B C 1
ATOM 5800 O O . ILE B 1 300 ? 8.586 -16.101 45.403 1.00 24.57 266 ILE B O 1
ATOM 5805 N N . ASP B 1 301 ? 6.755 -15.451 46.540 1.00 23.93 267 ASP B N 1
ATOM 5806 C CA . ASP B 1 301 ? 6.363 -14.503 45.510 1.00 25.35 267 ASP B CA 1
ATOM 5807 C C . ASP B 1 301 ? 7.388 -13.382 45.425 1.00 25.07 267 ASP B C 1
ATOM 5808 O O . ASP B 1 301 ? 7.876 -12.895 46.446 1.00 24.35 267 ASP B O 1
ATOM 5813 N N . LEU B 1 302 ? 7.717 -12.984 44.201 1.00 24.38 268 LEU B N 1
ATOM 5814 C CA . LEU B 1 302 ? 8.696 -11.931 43.987 1.00 23.80 268 LEU B CA 1
ATOM 5815 C C . LEU B 1 302 ? 8.131 -10.733 43.233 1.00 24.34 268 LEU B C 1
ATOM 5816 O O . LEU B 1 302 ? 7.146 -10.845 42.502 1.00 23.27 268 LEU B O 1
ATOM 5821 N N . PHE B 1 303 ? 8.776 -9.589 43.431 1.00 23.73 269 PHE B N 1
ATOM 5822 C CA . PHE B 1 303 ? 8.407 -8.340 42.789 1.00 23.19 269 PHE B CA 1
ATOM 5823 C C . PHE B 1 303 ? 8.985 -8.385 41.363 1.00 25.35 269 PHE B C 1
ATOM 5824 O O . PHE B 1 303 ? 9.861 -9.205 41.068 1.00 24.95 269 PHE B O 1
ATOM 5832 N N . ARG B 1 304 ? 8.499 -7.509 40.488 1.00 27.05 270 ARG B N 1
ATOM 5833 C CA . ARG B 1 304 ? 8.949 -7.473 39.097 1.00 27.91 270 ARG B CA 1
ATOM 5834 C C . ARG B 1 304 ? 10.452 -7.470 38.891 1.00 27.59 270 ARG B C 1
ATOM 5835 O O . ARG B 1 304 ? 10.920 -7.766 37.797 1.00 29.32 270 ARG B O 1
ATOM 5843 N N . ASN B 1 305 ? 11.215 -7.131 39.922 1.00 25.38 271 ASN B N 1
ATOM 5844 C CA . ASN B 1 305 ? 12.667 -7.093 39.783 1.00 24.11 271 ASN B CA 1
ATOM 5845 C C . ASN B 1 305 ? 13.355 -8.231 40.541 1.00 23.16 271 ASN B C 1
ATOM 5846 O O . ASN B 1 305 ? 14.580 -8.242 40.680 1.00 22.91 271 ASN B O 1
ATOM 5851 N N . GLY B 1 306 ? 12.563 -9.181 41.035 1.00 22.15 272 GLY B N 1
ATOM 5852 C CA . GLY B 1 306 ? 13.121 -10.309 41.760 1.00 20.54 272 GLY B CA 1
ATOM 5853 C C . GLY B 1 306 ? 13.113 -10.183 43.273 1.00 19.84 272 GLY B C 1
ATOM 5854 O O . GLY B 1 306 ? 13.361 -11.157 43.981 1.00 19.76 272 GLY B O 1
ATOM 5855 N N . ALA B 1 307 ? 12.836 -8.985 43.773 1.00 19.61 273 ALA B N 1
ATOM 5856 C CA . ALA B 1 307 ? 12.806 -8.754 45.212 1.00 20.24 273 ALA B CA 1
ATOM 5857 C C . ALA B 1 307 ? 11.672 -9.544 45.860 1.00 20.31 273 ALA B C 1
ATOM 5858 O O . ALA B 1 307 ? 10.647 -9.790 45.226 1.00 20.72 273 ALA B O 1
ATOM 5860 N N . PHE B 1 308 ? 11.857 -9.942 47.118 1.00 19.53 274 PHE B N 1
ATOM 5861 C CA . PHE B 1 308 ? 10.818 -10.669 47.845 1.00 18.93 274 PHE B CA 1
ATOM 5862 C C . PHE B 1 308 ? 9.650 -9.713 48.030 1.00 19.02 274 PHE B C 1
ATOM 5863 O O . PHE B 1 308 ? 9.809 -8.651 48.626 1.00 19.91 274 PHE B O 1
ATOM 5871 N N . LEU B 1 309 ? 8.483 -10.076 47.512 1.00 17.90 275 LEU B N 1
ATOM 5872 C CA . LEU B 1 309 ? 7.312 -9.217 47.642 1.00 18.89 275 LEU B CA 1
ATOM 5873 C C . LEU B 1 309 ? 6.757 -9.353 49.054 1.00 19.33 275 LEU B C 1
ATOM 5874 O O . LEU B 1 309 ? 6.267 -10.416 49.429 1.00 21.34 275 LEU B O 1
ATOM 5879 N N . VAL B 1 310 ? 6.835 -8.279 49.834 1.00 18.95 276 VAL B N 1
ATOM 5880 C CA . VAL B 1 310 ? 6.348 -8.303 51.212 1.00 18.33 276 VAL B CA 1
ATOM 5881 C C . VAL B 1 310 ? 5.232 -7.299 51.474 1.00 19.84 276 VAL B C 1
ATOM 5882 O O . VAL B 1 310 ? 5.023 -6.363 50.691 1.00 19.59 276 VAL B O 1
ATOM 5886 N N . ASN B 1 311 ? 4.517 -7.501 52.582 1.00 20.12 277 ASN B N 1
ATOM 5887 C CA . ASN B 1 311 ? 3.447 -6.590 52.968 1.00 21.11 277 ASN B CA 1
ATOM 5888 C C . ASN B 1 311 ? 4.010 -5.566 53.953 1.00 22.62 277 ASN B C 1
ATOM 5889 O O . ASN B 1 311 ? 5.228 -5.523 54.187 1.00 21.93 277 ASN B O 1
ATOM 5894 N N . LYS B 1 312 ? 3.133 -4.747 54.528 1.00 23.38 278 LYS B N 1
ATOM 5895 C CA . LYS B 1 312 ? 3.560 -3.719 55.475 1.00 25.48 278 LYS B CA 1
ATOM 5896 C C . LYS B 1 312 ? 4.231 -4.256 56.737 1.00 24.35 278 LYS B C 1
ATOM 5897 O O . LYS B 1 312 ? 4.841 -3.496 57.488 1.00 24.67 278 LYS B O 1
ATOM 5903 N N . ARG B 1 313 ? 4.128 -5.560 56.969 1.00 22.80 279 ARG B N 1
ATOM 5904 C CA . ARG B 1 313 ? 4.754 -6.164 58.138 1.00 21.11 279 ARG B CA 1
ATOM 5905 C C . ARG B 1 313 ? 6.060 -6.824 57.749 1.00 19.23 279 ARG B C 1
ATOM 5906 O O . ARG B 1 313 ? 6.701 -7.465 58.578 1.00 18.28 279 ARG B O 1
ATOM 5914 N N . GLN B 1 314 ? 6.443 -6.648 56.486 1.00 19.18 280 GLN B N 1
ATOM 5915 C CA . GLN B 1 314 ? 7.663 -7.227 55.913 1.00 20.63 280 GLN B CA 1
ATOM 5916 C C . GLN B 1 314 ? 7.560 -8.756 55.802 1.00 21.71 280 GLN B C 1
ATOM 5917 O O . GLN B 1 314 ? 8.569 -9.463 55.749 1.00 21.77 280 GLN B O 1
ATOM 5923 N N . GLU B 1 315 ? 6.332 -9.261 55.747 1.00 21.67 281 GLU B N 1
ATOM 5924 C CA . GLU B 1 315 ? 6.107 -10.698 55.652 1.00 23.21 281 GLU B CA 1
ATOM 5925 C C . GLU B 1 315 ? 5.925 -11.155 54.195 1.00 22.70 281 GLU B C 1
ATOM 5926 O O . GLU B 1 315 ? 5.177 -10.538 53.426 1.00 20.57 281 GLU B O 1
ATOM 5932 N N . THR B 1 316 ? 6.617 -12.233 53.821 1.00 23.05 282 THR B N 1
ATOM 5933 C CA . THR B 1 316 ? 6.537 -12.766 52.462 1.00 22.21 282 THR B CA 1
ATOM 5934 C C . THR B 1 316 ? 5.264 -13.575 52.262 1.00 23.98 282 THR B C 1
ATOM 5935 O O . THR B 1 316 ? 4.444 -13.694 53.170 1.00 23.68 282 THR B O 1
ATOM 5939 N N . SER B 1 317 ? 5.111 -14.137 51.066 1.00 25.65 283 SER B N 1
ATOM 5940 C CA . SER B 1 317 ? 3.938 -14.935 50.731 1.00 25.66 283 SER B CA 1
ATOM 5941 C C . SER B 1 317 ? 3.897 -16.226 51.547 1.00 27.53 283 SER B C 1
ATOM 5942 O O . SER B 1 317 ? 2.863 -16.897 51.612 1.00 27.77 283 SER B O 1
ATOM 5945 N N . ILE B 1 318 ? 5.024 -16.575 52.162 1.00 27.41 284 ILE B N 1
ATOM 5946 C CA . ILE B 1 318 ? 5.090 -17.769 52.999 1.00 27.49 284 ILE B CA 1
ATOM 5947 C C . ILE B 1 318 ? 5.029 -17.329 54.457 1.00 28.76 284 ILE B C 1
ATOM 5948 O O . ILE B 1 318 ? 5.993 -16.765 54.984 1.00 27.80 284 ILE B O 1
ATOM 5953 N N . PRO B 1 319 ? 3.890 -17.574 55.127 1.00 28.64 285 PRO B N 1
ATOM 5954 C CA . PRO B 1 319 ? 3.729 -17.192 56.534 1.00 27.64 285 PRO B CA 1
ATOM 5955 C C . PRO B 1 319 ? 4.940 -17.600 57.378 1.00 26.31 285 PRO B C 1
ATOM 5956 O O . PRO B 1 319 ? 5.497 -18.681 57.187 1.00 26.81 285 PRO B O 1
ATOM 5960 N N . GLY B 1 320 ? 5.345 -16.731 58.302 1.00 24.44 286 GLY B N 1
ATOM 5961 C CA . GLY B 1 320 ? 6.489 -17.033 59.146 1.00 22.78 286 GLY B CA 1
ATOM 5962 C C . GLY B 1 320 ? 7.809 -16.663 58.492 1.00 22.22 286 GLY B C 1
ATOM 5963 O O . GLY B 1 320 ? 8.869 -16.749 59.117 1.00 20.79 286 GLY B O 1
ATOM 5964 N N . VAL B 1 321 ? 7.736 -16.253 57.226 1.00 22.03 287 VAL B N 1
ATOM 5965 C CA . VAL B 1 321 ? 8.913 -15.859 56.453 1.00 21.58 287 VAL B CA 1
ATOM 5966 C C . VAL B 1 321 ? 8.867 -14.367 56.115 1.00 20.10 287 VAL B C 1
ATOM 5967 O O . VAL B 1 321 ? 7.944 -13.891 55.447 1.00 19.44 287 VAL B O 1
ATOM 5971 N N . TYR B 1 322 ? 9.875 -13.641 56.584 1.00 18.11 288 TYR B N 1
ATOM 5972 C CA . TYR B 1 322 ? 9.972 -12.210 56.351 1.00 18.29 288 TYR B CA 1
ATOM 5973 C C . TYR B 1 322 ? 11.187 -11.884 55.485 1.00 18.54 288 TYR B C 1
ATOM 5974 O O . TYR B 1 322 ? 12.126 -12.679 55.375 1.00 19.50 288 TYR B O 1
ATOM 5983 N N . ALA B 1 323 ? 11.163 -10.694 54.890 1.00 17.81 289 ALA B N 1
ATOM 5984 C CA . ALA B 1 323 ? 12.253 -10.219 54.043 1.00 17.29 289 ALA B CA 1
ATOM 5985 C C . ALA B 1 323 ? 12.403 -8.719 54.300 1.00 16.87 289 ALA B C 1
ATOM 5986 O O . ALA B 1 323 ? 11.414 -7.984 54.339 1.00 16.81 289 ALA B O 1
ATOM 5988 N N . ILE B 1 324 ? 13.637 -8.264 54.482 1.00 14.56 290 ILE B N 1
ATOM 5989 C CA . ILE B 1 324 ? 13.867 -6.858 54.774 1.00 13.93 290 ILE B CA 1
ATOM 5990 C C . ILE B 1 324 ? 14.998 -6.252 53.958 1.00 13.71 290 ILE B C 1
ATOM 5991 O O . ILE B 1 324 ? 15.761 -6.963 53.303 1.00 14.36 290 ILE B O 1
ATOM 5996 N N . GLY B 1 325 ? 15.091 -4.927 53.997 1.00 14.18 291 GLY B N 1
ATOM 5997 C CA . GLY B 1 325 ? 16.151 -4.239 53.289 1.00 13.51 291 GLY B CA 1
ATOM 5998 C C . GLY B 1 325 ? 16.174 -4.405 51.782 1.00 15.26 291 GLY B C 1
ATOM 5999 O O . GLY B 1 325 ? 15.132 -4.457 51.121 1.00 16.30 291 GLY B O 1
ATOM 6000 N N . ASP B 1 326 ? 17.388 -4.492 51.247 1.00 14.98 292 ASP B N 1
ATOM 6001 C CA . ASP B 1 326 ? 17.630 -4.611 49.818 1.00 15.62 292 ASP B CA 1
ATOM 6002 C C . ASP B 1 326 ? 17.157 -5.879 49.108 1.00 16.67 292 ASP B C 1
ATOM 6003 O O . ASP B 1 326 ? 17.195 -5.936 47.882 1.00 16.41 292 ASP B O 1
ATOM 6008 N N . CYS B 1 327 ? 16.728 -6.899 49.845 1.00 16.38 293 CYS B N 1
ATOM 6009 C CA . CYS B 1 327 ? 16.259 -8.105 49.171 1.00 16.64 293 CYS B CA 1
ATOM 6010 C C . CYS B 1 327 ? 14.737 -8.123 49.092 1.00 15.98 293 CYS B C 1
ATOM 6011 O O . CYS B 1 327 ? 14.159 -9.021 48.485 1.00 16.78 293 CYS B O 1
ATOM 6014 N N . ALA B 1 328 ? 14.093 -7.122 49.688 1.00 15.12 294 ALA B N 1
ATOM 6015 C CA . ALA B 1 328 ? 12.633 -7.048 49.695 1.00 16.04 294 ALA B CA 1
ATOM 6016 C C . ALA B 1 328 ? 12.068 -5.714 49.205 1.00 16.91 294 ALA B C 1
ATOM 6017 O O . ALA B 1 328 ? 12.791 -4.717 49.084 1.00 16.49 294 ALA B O 1
ATOM 6019 N N . THR B 1 329 ? 10.767 -5.703 48.924 1.00 16.14 295 THR B N 1
ATOM 6020 C CA . THR B 1 329 ? 10.099 -4.489 48.473 1.00 15.92 295 THR B CA 1
ATOM 6021 C C . THR B 1 329 ? 9.777 -3.627 49.689 1.00 17.04 295 THR B C 1
ATOM 6022 O O . THR B 1 329 ? 10.105 -3.982 50.823 1.00 16.98 295 THR B O 1
ATOM 6026 N N . ILE B 1 330 ? 9.134 -2.494 49.434 1.00 17.84 296 ILE B N 1
ATOM 6027 C CA . ILE B 1 330 ? 8.727 -1.565 50.482 1.00 18.96 296 ILE B CA 1
ATOM 6028 C C . ILE B 1 330 ? 7.605 -0.700 49.903 1.00 18.46 296 ILE B C 1
ATOM 6029 O O . ILE B 1 330 ? 7.543 -0.504 48.689 1.00 18.64 296 ILE B O 1
ATOM 6034 N N . TYR B 1 331 ? 6.716 -0.197 50.755 1.00 17.38 297 TYR B N 1
ATOM 6035 C CA . TYR B 1 331 ? 5.631 0.640 50.262 1.00 17.07 297 TYR B CA 1
ATOM 6036 C C . TYR B 1 331 ? 6.123 2.069 50.093 1.00 16.76 297 TYR B C 1
ATOM 6037 O O . TYR B 1 331 ? 6.714 2.647 51.002 1.00 17.05 297 TYR B O 1
ATOM 6046 N N . ASP B 1 332 ? 5.851 2.627 48.919 1.00 16.64 298 ASP B N 1
ATOM 6047 C CA . ASP B 1 332 ? 6.255 3.978 48.541 1.00 14.65 298 ASP B CA 1
ATOM 6048 C C . ASP B 1 332 ? 5.037 4.905 48.631 1.00 15.76 298 ASP B C 1
ATOM 6049 O O . ASP B 1 332 ? 4.085 4.758 47.862 1.00 14.98 298 ASP B O 1
ATOM 6054 N N . ASN B 1 333 ? 5.057 5.848 49.574 1.00 15.59 299 ASN B N 1
ATOM 6055 C CA . ASN B 1 333 ? 3.936 6.777 49.750 1.00 14.44 299 ASN B CA 1
ATOM 6056 C C . ASN B 1 333 ? 3.861 7.854 48.673 1.00 15.54 299 ASN B C 1
ATOM 6057 O O . ASN B 1 333 ? 2.862 8.565 48.574 1.00 13.55 299 ASN B O 1
ATOM 6062 N N . ALA B 1 334 ? 4.918 7.988 47.875 1.00 16.04 300 ALA B N 1
ATOM 6063 C CA . ALA B 1 334 ? 4.927 8.977 46.799 1.00 16.60 300 ALA B CA 1
ATOM 6064 C C . ALA B 1 334 ? 4.104 8.436 45.633 1.00 16.50 300 ALA B C 1
ATOM 6065 O O . ALA B 1 334 ? 3.239 9.122 45.091 1.00 16.30 300 ALA B O 1
ATOM 6067 N N . THR B 1 335 ? 4.378 7.194 45.256 1.00 17.77 301 THR B N 1
ATOM 6068 C CA . THR B 1 335 ? 3.656 6.556 44.163 1.00 19.38 301 THR B CA 1
ATOM 6069 C C . THR B 1 335 ? 2.416 5.867 44.721 1.00 21.05 301 THR B C 1
ATOM 6070 O O . THR B 1 335 ? 1.504 5.502 43.970 1.00 23.46 301 THR B O 1
ATOM 6074 N N . ARG B 1 336 ? 2.382 5.714 46.043 1.00 20.55 302 ARG B N 1
ATOM 6075 C CA . ARG B 1 336 ? 1.284 5.036 46.731 1.00 20.09 302 ARG B CA 1
ATOM 6076 C C . ARG B 1 336 ? 1.150 3.626 46.183 1.00 20.24 302 ARG B C 1
ATOM 6077 O O . ARG B 1 336 ? 0.073 3.203 45.758 1.00 19.93 302 ARG B O 1
ATOM 6085 N N . ASP B 1 337 ? 2.262 2.902 46.199 1.00 19.44 303 ASP B N 1
ATOM 6086 C CA . ASP B 1 337 ? 2.290 1.547 45.691 1.00 20.45 303 ASP B CA 1
ATOM 6087 C C . ASP B 1 337 ? 3.552 0.849 46.143 1.00 19.42 303 ASP B C 1
ATOM 6088 O O . ASP B 1 337 ? 4.474 1.494 46.644 1.00 18.43 303 ASP B O 1
ATOM 6093 N N . THR B 1 338 ? 3.586 -0.470 45.956 1.00 19.33 304 THR B N 1
ATOM 6094 C CA . THR B 1 338 ? 4.747 -1.279 46.318 1.00 19.53 304 THR B CA 1
ATOM 6095 C C . THR B 1 338 ? 5.891 -0.865 45.404 1.00 19.60 304 THR B C 1
ATOM 6096 O O . THR B 1 338 ? 5.687 -0.596 44.219 1.00 20.01 304 THR B O 1
ATOM 6100 N N . ASN B 1 339 ? 7.098 -0.805 45.945 1.00 19.87 305 ASN B N 1
ATOM 6101 C CA . ASN B 1 339 ? 8.233 -0.387 45.138 1.00 19.12 305 ASN B CA 1
ATOM 6102 C C . ASN B 1 339 ? 9.498 -1.014 45.694 1.00 17.83 305 ASN B C 1
ATOM 6103 O O . ASN B 1 339 ? 9.459 -1.736 46.685 1.00 18.13 305 ASN B O 1
ATOM 6108 N N . TYR B 1 340 ? 10.613 -0.750 45.030 1.00 16.84 306 TYR B N 1
ATOM 6109 C CA . TYR B 1 340 ? 11.904 -1.253 45.458 1.00 16.30 306 TYR B CA 1
ATOM 6110 C C . TYR B 1 340 ? 12.802 -0.037 45.601 1.00 17.13 306 TYR B C 1
ATOM 6111 O O . TYR B 1 340 ? 13.105 0.651 44.618 1.00 15.86 306 TYR B O 1
ATOM 6120 N N . ILE B 1 341 ? 13.222 0.229 46.830 1.00 16.15 307 ILE B N 1
ATOM 6121 C CA . ILE B 1 341 ? 14.070 1.374 47.106 1.00 15.19 307 ILE B CA 1
ATOM 6122 C C . ILE B 1 341 ? 15.221 0.921 47.992 1.00 15.44 307 ILE B C 1
ATOM 6123 O O . ILE B 1 341 ? 15.087 0.844 49.214 1.00 15.89 307 ILE B O 1
ATOM 6128 N N . ALA B 1 342 ? 16.351 0.630 47.355 1.00 14.55 308 ALA B N 1
ATOM 6129 C CA . ALA B 1 342 ? 17.536 0.152 48.045 1.00 14.22 308 ALA B CA 1
ATOM 6130 C C . ALA B 1 342 ? 18.309 1.239 48.784 1.00 14.96 308 ALA B C 1
ATOM 6131 O O . ALA B 1 342 ? 19.260 1.812 48.249 1.00 15.92 308 ALA B O 1
ATOM 6133 N N . LEU B 1 343 ? 17.907 1.506 50.023 1.00 14.25 309 LEU B N 1
ATOM 6134 C CA . LEU B 1 343 ? 18.570 2.514 50.842 1.00 14.04 309 LEU B CA 1
ATOM 6135 C C . LEU B 1 343 ? 18.808 1.992 52.257 1.00 14.26 309 LEU B C 1
ATOM 6136 O O . LEU B 1 343 ? 18.012 1.211 52.781 1.00 13.93 309 LEU B O 1
ATOM 6141 N N . ALA B 1 344 ? 19.916 2.407 52.865 1.00 13.80 310 ALA B N 1
ATOM 6142 C CA . ALA B 1 344 ? 20.227 1.989 54.226 1.00 14.29 310 ALA B CA 1
ATOM 6143 C C . ALA B 1 344 ? 19.108 2.459 55.162 1.00 14.61 310 ALA B C 1
ATOM 6144 O O . ALA B 1 344 ? 18.731 1.751 56.091 1.00 15.70 310 ALA B O 1
ATOM 6146 N N . SER B 1 345 ? 18.587 3.661 54.921 1.00 14.53 311 SER B N 1
ATOM 6147 C CA . SER B 1 345 ? 17.502 4.187 55.738 1.00 14.40 311 SER B CA 1
ATOM 6148 C C . SER B 1 345 ? 16.367 3.164 55.778 1.00 15.04 311 SER B C 1
ATOM 6149 O O . SER B 1 345 ? 15.855 2.847 56.851 1.00 15.97 311 SER B O 1
ATOM 6152 N N . ASN B 1 346 ? 15.987 2.640 54.610 1.00 15.31 312 ASN B N 1
ATOM 6153 C CA . ASN B 1 346 ? 14.910 1.648 54.522 1.00 14.78 312 ASN B CA 1
ATOM 6154 C C . ASN B 1 346 ? 15.302 0.317 55.154 1.00 14.76 312 ASN B C 1
ATOM 6155 O O . ASN B 1 346 ? 14.468 -0.364 55.758 1.00 14.24 312 ASN B O 1
ATOM 6160 N N . ALA B 1 347 ? 16.569 -0.060 55.002 1.00 14.01 313 ALA B N 1
ATOM 6161 C CA . ALA B 1 347 ? 17.050 -1.315 55.558 1.00 14.08 313 ALA B CA 1
ATOM 6162 C C . ALA B 1 347 ? 16.813 -1.307 57.059 1.00 16.13 313 ALA B C 1
ATOM 6163 O O . ALA B 1 347 ? 16.238 -2.247 57.616 1.00 17.06 313 ALA B O 1
ATOM 6165 N N . VAL B 1 348 ? 17.247 -0.231 57.712 1.00 17.26 314 VAL B N 1
ATOM 6166 C CA . VAL B 1 348 ? 17.085 -0.103 59.151 1.00 16.37 314 VAL B CA 1
ATOM 6167 C C . VAL B 1 348 ? 15.621 -0.126 59.580 1.00 17.11 314 VAL B C 1
ATOM 6168 O O . VAL B 1 348 ? 15.252 -0.856 60.496 1.00 19.15 314 VAL B O 1
ATOM 6172 N N . ARG B 1 349 ? 14.783 0.664 58.922 1.00 16.05 315 ARG B N 1
ATOM 6173 C CA . ARG B 1 349 ? 13.371 0.705 59.286 1.00 16.90 315 ARG B CA 1
ATOM 6174 C C . ARG B 1 349 ? 12.630 -0.614 59.056 1.00 17.00 315 ARG B C 1
ATOM 6175 O O . ARG B 1 349 ? 11.840 -1.039 59.904 1.00 17.96 315 ARG B O 1
ATOM 6183 N N . THR B 1 350 ? 12.878 -1.267 57.926 1.00 16.06 316 THR B N 1
ATOM 6184 C CA . THR B 1 350 ? 12.207 -2.532 57.657 1.00 15.67 316 THR B CA 1
ATOM 6185 C C . THR B 1 350 ? 12.692 -3.614 58.630 1.00 16.10 316 THR B C 1
ATOM 6186 O O . THR B 1 350 ? 11.930 -4.502 59.019 1.00 16.70 316 THR B O 1
ATOM 6190 N N . GLY B 1 351 ? 13.955 -3.529 59.038 1.00 15.95 317 GLY B N 1
ATOM 6191 C CA . GLY B 1 351 ? 14.485 -4.500 59.978 1.00 15.95 317 GLY B CA 1
ATOM 6192 C C . GLY B 1 351 ? 13.774 -4.390 61.319 1.00 17.37 317 GLY B C 1
ATOM 6193 O O . GLY B 1 351 ? 13.458 -5.394 61.953 1.00 17.40 317 GLY B O 1
ATOM 6194 N N . ILE B 1 352 ? 13.523 -3.160 61.753 1.00 17.87 318 ILE B N 1
ATOM 6195 C CA . ILE B 1 352 ? 12.841 -2.906 63.021 1.00 17.54 318 ILE B CA 1
ATOM 6196 C C . ILE B 1 352 ? 11.420 -3.458 62.992 1.00 17.70 318 ILE B C 1
ATOM 6197 O O . ILE B 1 352 ? 10.972 -4.082 63.952 1.00 17.34 318 ILE B O 1
ATOM 6202 N N . VAL B 1 353 ? 10.716 -3.222 61.888 1.00 17.13 319 VAL B N 1
ATOM 6203 C CA . VAL B 1 353 ? 9.341 -3.699 61.742 1.00 17.89 319 VAL B CA 1
ATOM 6204 C C . VAL B 1 353 ? 9.264 -5.230 61.696 1.00 18.51 319 VAL B C 1
ATOM 6205 O O . VAL B 1 353 ? 8.410 -5.839 62.347 1.00 19.37 319 VAL B O 1
ATOM 6209 N N . ALA B 1 354 ? 10.155 -5.852 60.932 1.00 17.96 320 ALA B N 1
ATOM 6210 C CA . ALA B 1 354 ? 10.167 -7.304 60.840 1.00 18.77 320 ALA B CA 1
ATOM 6211 C C . ALA B 1 354 ? 10.449 -7.902 62.220 1.00 19.14 320 ALA B C 1
ATOM 6212 O O . ALA B 1 354 ? 9.823 -8.883 62.619 1.00 20.53 320 ALA B O 1
ATOM 6214 N N . ALA B 1 355 ? 11.391 -7.302 62.942 1.00 18.73 321 ALA B N 1
ATOM 6215 C CA . ALA B 1 355 ? 11.766 -7.764 64.276 1.00 18.37 321 ALA B CA 1
ATOM 6216 C C . ALA B 1 355 ? 10.557 -7.885 65.198 1.00 19.41 321 ALA B C 1
ATOM 6217 O O . ALA B 1 355 ? 10.284 -8.953 65.743 1.00 19.63 321 ALA B O 1
ATOM 6219 N N . HIS B 1 356 ? 9.832 -6.786 65.369 1.00 19.51 322 HIS B N 1
ATOM 6220 C CA . HIS B 1 356 ? 8.660 -6.780 66.234 1.00 21.41 322 HIS B CA 1
ATOM 6221 C C . HIS B 1 356 ? 7.587 -7.786 65.813 1.00 21.16 322 HIS B C 1
ATOM 6222 O O . HIS B 1 356 ? 7.092 -8.543 66.645 1.00 22.54 322 HIS B O 1
ATOM 6229 N N . ASN B 1 357 ? 7.233 -7.812 64.533 1.00 21.16 323 ASN B N 1
ATOM 6230 C CA . ASN B 1 357 ? 6.207 -8.746 64.067 1.00 22.08 323 ASN B CA 1
ATOM 6231 C C . ASN B 1 357 ? 6.634 -10.193 64.260 1.00 22.80 323 ASN B C 1
ATOM 6232 O O . ASN B 1 357 ? 5.824 -11.048 64.626 1.00 22.52 323 ASN B O 1
ATOM 6237 N N . ALA B 1 358 ? 7.912 -10.455 64.011 1.00 22.13 324 ALA B N 1
ATOM 6238 C CA . ALA B 1 358 ? 8.476 -11.787 64.156 1.00 22.75 324 ALA B CA 1
ATOM 6239 C C . ALA B 1 358 ? 8.443 -12.224 65.611 1.00 23.74 324 ALA B C 1
ATOM 6240 O O . ALA B 1 358 ? 8.406 -13.422 65.907 1.00 24.59 324 ALA B O 1
ATOM 6242 N N . CYS B 1 359 ? 8.459 -11.250 66.518 1.00 23.62 325 CYS B N 1
ATOM 6243 C CA . CYS B 1 359 ? 8.451 -11.546 67.944 1.00 23.35 325 CYS B CA 1
ATOM 6244 C C . CYS B 1 359 ? 7.090 -11.431 68.616 1.00 24.73 325 CYS B C 1
ATOM 6245 O O . CYS B 1 359 ? 7.001 -11.391 69.844 1.00 24.64 325 CYS B O 1
ATOM 6248 N N . GLY B 1 360 ? 6.035 -11.368 67.808 1.00 25.76 326 GLY B N 1
ATOM 6249 C CA . GLY B 1 360 ? 4.691 -11.311 68.355 1.00 26.16 326 GLY B CA 1
ATOM 6250 C C . GLY B 1 360 ? 4.043 -9.954 68.503 1.00 26.95 326 GLY B C 1
ATOM 6251 O O . GLY B 1 360 ? 2.886 -9.863 68.912 1.00 28.08 326 GLY B O 1
ATOM 6252 N N . THR B 1 361 ? 4.768 -8.891 68.186 1.00 26.60 327 THR B N 1
ATOM 6253 C CA . THR B 1 361 ? 4.191 -7.563 68.308 1.00 24.82 327 THR B CA 1
ATOM 6254 C C . THR B 1 361 ? 3.661 -7.086 66.963 1.00 24.76 327 THR B C 1
ATOM 6255 O O . THR B 1 361 ? 4.410 -6.950 66.003 1.00 24.23 327 THR B O 1
ATOM 6259 N N . ASP B 1 362 ? 2.357 -6.856 66.891 1.00 24.44 328 ASP B N 1
ATOM 6260 C CA . ASP B 1 362 ? 1.762 -6.390 65.656 1.00 26.24 328 ASP B CA 1
ATOM 6261 C C . ASP B 1 362 ? 2.249 -4.979 65.369 1.00 25.83 328 ASP B C 1
ATOM 6262 O O . ASP B 1 362 ? 1.902 -4.041 66.078 1.00 25.87 328 ASP B O 1
ATOM 6267 N N . LEU B 1 363 ? 3.055 -4.830 64.328 1.00 24.69 329 LEU B N 1
ATOM 6268 C CA . LEU B 1 363 ? 3.577 -3.522 63.967 1.00 24.14 329 LEU B CA 1
ATOM 6269 C C . LEU B 1 363 ? 3.485 -3.359 62.464 1.00 24.90 329 LEU B C 1
ATOM 6270 O O . LEU B 1 363 ? 4.182 -4.031 61.700 1.00 23.69 329 LEU B O 1
ATOM 6275 N N . GLU B 1 364 ? 2.612 -2.458 62.043 1.00 26.06 330 GLU B N 1
ATOM 6276 C CA . GLU B 1 364 ? 2.414 -2.222 60.632 1.00 26.40 330 GLU B CA 1
ATOM 6277 C C . GLU B 1 364 ? 3.277 -1.076 60.146 1.00 24.87 330 GLU B C 1
ATOM 6278 O O . GLU B 1 364 ? 3.215 0.029 60.686 1.00 24.67 330 GLU B O 1
ATOM 6284 N N . GLY B 1 365 ? 4.096 -1.354 59.135 1.00 23.87 331 GLY B N 1
ATOM 6285 C CA . GLY B 1 365 ? 4.963 -0.334 58.571 1.00 22.31 331 GLY B CA 1
ATOM 6286 C C . GLY B 1 365 ? 4.144 0.780 57.956 1.00 22.13 331 GLY B C 1
ATOM 6287 O O . GLY B 1 365 ? 2.972 0.587 57.633 1.00 22.90 331 GLY B O 1
ATOM 6288 N N . ILE B 1 366 ? 4.754 1.946 57.775 1.00 21.10 332 ILE B N 1
ATOM 6289 C CA . ILE B 1 366 ? 4.036 3.090 57.221 1.00 19.59 332 ILE B CA 1
ATOM 6290 C C . ILE B 1 366 ? 4.531 3.572 55.857 1.00 19.46 332 ILE B C 1
ATOM 6291 O O . ILE B 1 366 ? 4.073 4.602 55.361 1.00 19.56 332 ILE B O 1
ATOM 6296 N N . GLY B 1 367 ? 5.461 2.835 55.256 1.00 18.95 333 GLY B N 1
ATOM 6297 C CA . GLY B 1 367 ? 5.975 3.218 53.950 1.00 18.14 333 GLY B CA 1
ATOM 6298 C C . GLY B 1 367 ? 7.066 4.275 53.991 1.00 16.81 333 GLY B C 1
ATOM 6299 O O . GLY B 1 367 ? 7.337 4.863 55.039 1.00 16.82 333 GLY B O 1
ATOM 6300 N N . VAL B 1 368 ? 7.683 4.527 52.841 1.00 14.53 334 VAL B N 1
ATOM 6301 C CA . VAL B 1 368 ? 8.754 5.510 52.756 1.00 13.97 334 VAL B CA 1
ATOM 6302 C C . VAL B 1 368 ? 8.610 6.394 51.516 1.00 15.33 334 VAL B C 1
ATOM 6303 O O . VAL B 1 368 ? 7.767 6.132 50.650 1.00 16.06 334 VAL B O 1
ATOM 6307 N N . GLN B 1 369 ? 9.429 7.443 51.437 1.00 13.94 335 GLN B N 1
ATOM 6308 C CA . GLN B 1 369 ? 9.389 8.368 50.306 1.00 12.70 335 GLN B CA 1
ATOM 6309 C C . GLN B 1 369 ? 10.660 8.318 49.459 1.00 13.11 335 GLN B C 1
ATOM 6310 O O . GLN B 1 369 ? 10.791 9.055 48.484 1.00 12.06 335 GLN B O 1
ATOM 6316 N N . GLY B 1 370 ? 11.599 7.459 49.831 1.00 13.34 336 GLY B N 1
ATOM 6317 C CA . GLY B 1 370 ? 12.839 7.378 49.077 1.00 14.37 336 GLY B CA 1
ATOM 6318 C C . GLY B 1 370 ? 13.666 8.638 49.272 1.00 14.72 336 GLY B C 1
ATOM 6319 O O . GLY B 1 370 ? 14.389 9.067 48.377 1.00 16.06 336 GLY B O 1
ATOM 6320 N N . SER B 1 371 ? 13.562 9.238 50.452 1.00 12.52 337 SER B N 1
ATOM 6321 C CA . SER B 1 371 ? 14.300 10.458 50.742 1.00 11.85 337 SER B CA 1
ATOM 6322 C C . SER B 1 371 ? 15.788 10.197 50.599 1.00 12.76 337 SER B C 1
ATOM 6323 O O . SER B 1 371 ? 16.268 9.122 50.946 1.00 12.86 337 SER B O 1
ATOM 6326 N N . ASN B 1 372 ? 16.522 11.182 50.098 1.00 13.35 338 ASN B N 1
ATOM 6327 C CA . ASN B 1 372 ? 17.952 11.010 49.901 1.00 14.47 338 ASN B CA 1
ATOM 6328 C C . ASN B 1 372 ? 18.677 12.341 49.861 1.00 14.37 338 ASN B C 1
ATOM 6329 O O . ASN B 1 372 ? 18.057 13.395 49.729 1.00 14.03 338 ASN B O 1
ATOM 6334 N N . GLY B 1 373 ? 19.999 12.277 49.974 1.00 14.18 339 GLY B N 1
ATOM 6335 C CA . GLY B 1 373 ? 20.810 13.473 49.922 1.00 13.87 339 GLY B CA 1
ATOM 6336 C C . GLY B 1 373 ? 22.109 13.193 49.184 1.00 15.46 339 GLY B C 1
ATOM 6337 O O . GLY B 1 373 ? 22.475 12.030 48.980 1.00 15.60 339 GLY B O 1
ATOM 6338 N N . ILE B 1 374 ? 22.794 14.255 48.766 1.00 15.65 340 ILE B N 1
ATOM 6339 C CA . ILE B 1 374 ? 24.078 14.136 48.076 1.00 16.70 340 ILE B CA 1
ATOM 6340 C C . ILE B 1 374 ? 24.859 15.432 48.284 1.00 17.29 340 ILE B C 1
ATOM 6341 O O . ILE B 1 374 ? 24.288 16.525 48.238 1.00 17.33 340 ILE B O 1
ATOM 6346 N N . SER B 1 375 ? 26.160 15.305 48.527 1.00 16.61 341 SER B N 1
ATOM 6347 C CA . SER B 1 375 ? 27.015 16.470 48.756 1.00 16.57 341 SER B CA 1
ATOM 6348 C C . SER B 1 375 ? 28.305 16.273 47.972 1.00 17.61 341 SER B C 1
ATOM 6349 O O . SER B 1 375 ? 29.129 15.436 48.329 1.00 15.74 341 SER B O 1
ATOM 6352 N N . ILE B 1 376 ? 28.471 17.041 46.899 1.00 17.97 342 ILE B N 1
ATOM 6353 C CA . ILE B 1 376 ? 29.649 16.923 46.046 1.00 18.68 342 ILE B CA 1
ATOM 6354 C C . ILE B 1 376 ? 30.309 18.285 45.875 1.00 19.24 342 ILE B C 1
ATOM 6355 O O . ILE B 1 376 ? 29.641 19.268 45.552 1.00 19.77 342 ILE B O 1
ATOM 6360 N N . TYR B 1 377 ? 31.620 18.340 46.085 1.00 19.13 343 TYR B N 1
ATOM 6361 C CA . TYR B 1 377 ? 32.366 19.587 45.941 1.00 18.58 343 TYR B CA 1
ATOM 6362 C C . TYR B 1 377 ? 31.609 20.778 46.533 1.00 16.83 343 TYR B C 1
ATOM 6363 O O . TYR B 1 377 ? 31.546 21.849 45.928 1.00 17.92 343 TYR B O 1
ATOM 6372 N N . GLY B 1 378 ? 31.021 20.586 47.706 1.00 16.04 344 GLY B N 1
ATOM 6373 C CA . GLY B 1 378 ? 30.312 21.684 48.339 1.00 16.65 344 GLY B CA 1
ATOM 6374 C C . GLY B 1 378 ? 28.925 21.993 47.804 1.00 16.49 344 GLY B C 1
ATOM 6375 O O . GLY B 1 378 ? 28.315 22.979 48.215 1.00 18.02 344 GLY B O 1
ATOM 6376 N N . LEU B 1 379 ? 28.434 21.179 46.875 1.00 14.93 345 LEU B N 1
ATOM 6377 C CA . LEU B 1 379 ? 27.093 21.375 46.343 1.00 13.34 345 LEU B CA 1
ATOM 6378 C C . LEU B 1 379 ? 26.214 20.377 47.088 1.00 13.95 345 LEU B C 1
ATOM 6379 O O . LEU B 1 379 ? 26.377 19.163 46.940 1.00 14.35 345 LEU B O 1
ATOM 6384 N N . HIS B 1 380 ? 25.293 20.889 47.897 1.00 13.52 346 HIS B N 1
ATOM 6385 C CA . HIS B 1 380 ? 24.421 20.037 48.691 1.00 12.98 346 HIS B CA 1
ATOM 6386 C C . HIS B 1 380 ? 23.026 19.962 48.106 1.00 13.96 346 HIS B C 1
ATOM 6387 O O . HIS B 1 380 ? 22.397 20.993 47.878 1.00 15.44 346 HIS B O 1
ATOM 6394 N N . MET B 1 381 ? 22.538 18.747 47.875 1.00 13.74 347 MET B N 1
ATOM 6395 C CA . MET B 1 381 ? 21.194 18.569 47.341 1.00 14.83 347 MET B CA 1
ATOM 6396 C C . MET B 1 381 ? 20.467 17.448 48.074 1.00 15.88 347 MET B C 1
ATOM 6397 O O . MET B 1 381 ? 21.086 16.488 48.548 1.00 15.37 347 MET B O 1
ATOM 6402 N N . VAL B 1 382 ? 19.150 17.595 48.181 1.00 14.99 348 VAL B N 1
ATOM 6403 C CA . VAL B 1 382 ? 18.299 16.601 48.827 1.00 13.45 348 VAL B CA 1
ATOM 6404 C C . VAL B 1 382 ? 17.002 16.536 48.047 1.00 13.36 348 VAL B C 1
ATOM 6405 O O . VAL B 1 382 ? 16.590 17.524 47.435 1.00 13.39 348 VAL B O 1
ATOM 6409 N N . SER B 1 383 ? 16.376 15.366 48.040 1.00 12.89 349 SER B N 1
ATOM 6410 C CA . SER B 1 383 ? 15.098 15.210 47.357 1.00 13.25 349 SER B CA 1
ATOM 6411 C C . SER B 1 383 ? 14.330 14.088 48.022 1.00 11.18 349 SER B C 1
ATOM 6412 O O . SER B 1 383 ? 14.894 13.273 48.740 1.00 12.25 349 SER B O 1
ATOM 6415 N N . THR B 1 384 ? 13.032 14.057 47.803 1.00 11.59 350 THR B N 1
ATOM 6416 C CA . THR B 1 384 ? 12.220 13.014 48.390 1.00 12.31 350 THR B CA 1
ATOM 6417 C C . THR B 1 384 ? 11.049 12.824 47.445 1.00 13.35 350 THR B C 1
ATOM 6418 O O . THR B 1 384 ? 10.629 13.769 46.762 1.00 11.50 350 THR B O 1
ATOM 6422 N N . GLY B 1 385 ? 10.541 11.599 47.382 1.00 14.63 351 GLY B N 1
ATOM 6423 C CA . GLY B 1 385 ? 9.421 11.323 46.503 1.00 14.72 351 GLY B CA 1
ATOM 6424 C C . GLY B 1 385 ? 9.810 11.344 45.040 1.00 14.96 351 GLY B C 1
ATOM 6425 O O . GLY B 1 385 ? 10.940 11.007 44.678 1.00 13.02 351 GLY B O 1
ATOM 6426 N N . LEU B 1 386 ? 8.875 11.782 44.205 1.00 13.59 352 LEU B N 1
ATOM 6427 C CA . LEU B 1 386 ? 9.064 11.814 42.757 1.00 15.26 352 LEU B CA 1
ATOM 6428 C C . LEU B 1 386 ? 9.495 13.140 42.141 1.00 15.54 352 LEU B C 1
ATOM 6429 O O . LEU B 1 386 ? 9.092 14.216 42.596 1.00 16.26 352 LEU B O 1
ATOM 6434 N N . THR B 1 387 ? 10.312 13.051 41.091 1.00 17.00 353 THR B N 1
ATOM 6435 C CA . THR B 1 387 ? 10.734 14.233 40.342 1.00 14.59 353 THR B CA 1
ATOM 6436 C C . THR B 1 387 ? 9.607 14.418 39.323 1.00 15.33 353 THR B C 1
ATOM 6437 O O . THR B 1 387 ? 8.781 13.520 39.141 1.00 15.39 353 THR B O 1
ATOM 6441 N N . LEU B 1 388 ? 9.561 15.566 38.659 1.00 16.00 354 LEU B N 1
ATOM 6442 C CA . LEU B 1 388 ? 8.505 15.794 37.692 1.00 16.51 354 LEU B CA 1
ATOM 6443 C C . LEU B 1 388 ? 8.609 14.767 36.574 1.00 18.40 354 LEU B C 1
ATOM 6444 O O . LEU B 1 388 ? 7.599 14.190 36.162 1.00 17.96 354 LEU B O 1
ATOM 6449 N N . GLU B 1 389 ? 9.832 14.525 36.102 1.00 19.45 355 GLU B N 1
ATOM 6450 C CA . GLU B 1 389 ? 10.054 13.564 35.023 1.00 21.81 355 GLU B CA 1
ATOM 6451 C C . GLU B 1 389 ? 9.552 12.188 35.434 1.00 19.66 355 GLU B C 1
ATOM 6452 O O . GLU B 1 389 ? 8.779 11.561 34.715 1.00 21.40 355 GLU B O 1
ATOM 6458 N N . LYS B 1 390 ? 10.006 11.725 36.594 1.00 17.97 356 LYS B N 1
ATOM 6459 C CA . LYS B 1 390 ? 9.634 10.415 37.115 1.00 16.72 356 LYS B CA 1
ATOM 6460 C C . LYS B 1 390 ? 8.136 10.294 37.348 1.00 16.29 356 LYS B C 1
ATOM 6461 O O . LYS B 1 390 ? 7.533 9.284 36.998 1.00 16.98 356 LYS B O 1
ATOM 6467 N N . ALA B 1 391 ? 7.540 11.316 37.953 1.00 15.91 357 ALA B N 1
ATOM 6468 C CA . ALA B 1 391 ? 6.103 11.306 38.199 1.00 16.08 357 ALA B CA 1
ATOM 6469 C C . ALA B 1 391 ? 5.412 11.097 36.859 1.00 17.82 357 ALA B C 1
ATOM 6470 O O . ALA B 1 391 ? 4.530 10.254 36.729 1.00 18.36 357 ALA B O 1
ATOM 6472 N N . LYS B 1 392 ? 5.821 11.871 35.861 1.00 18.92 358 LYS B N 1
ATOM 6473 C CA . LYS B 1 392 ? 5.226 11.752 34.541 1.00 20.86 358 LYS B CA 1
ATOM 6474 C C . LYS B 1 392 ? 5.481 10.387 33.927 1.00 21.61 358 LYS B C 1
ATOM 6475 O O . LYS B 1 392 ? 4.604 9.830 33.274 1.00 23.42 358 LYS B O 1
ATOM 6481 N N . ARG B 1 393 ? 6.675 9.844 34.141 1.00 23.36 359 ARG B N 1
ATOM 6482 C CA . ARG B 1 393 ? 7.019 8.525 33.602 1.00 24.18 359 ARG B CA 1
ATOM 6483 C C . ARG B 1 393 ? 6.134 7.453 34.224 1.00 23.54 359 ARG B C 1
ATOM 6484 O O . ARG B 1 393 ? 6.009 6.354 33.684 1.00 22.39 359 ARG B O 1
ATOM 6492 N N . LEU B 1 394 ? 5.534 7.777 35.368 1.00 22.66 360 LEU B N 1
ATOM 6493 C CA . LEU B 1 394 ? 4.649 6.842 36.053 1.00 22.59 360 LEU B CA 1
ATOM 6494 C C . LEU B 1 394 ? 3.181 7.130 35.742 1.00 22.10 360 LEU B C 1
ATOM 6495 O O . LEU B 1 394 ? 2.277 6.508 36.305 1.00 23.42 360 LEU B O 1
ATOM 6500 N N . GLY B 1 395 ? 2.942 8.082 34.851 1.00 21.13 361 GLY B N 1
ATOM 6501 C CA . GLY B 1 395 ? 1.576 8.390 34.477 1.00 20.96 361 GLY B CA 1
ATOM 6502 C C . GLY B 1 395 ? 0.864 9.419 35.323 1.00 21.72 361 GLY B C 1
ATOM 6503 O O . GLY B 1 395 ? -0.322 9.673 35.115 1.00 22.57 361 GLY B O 1
ATOM 6504 N N . PHE B 1 396 ? 1.554 10.008 36.292 1.00 21.31 362 PHE B N 1
ATOM 6505 C CA . PHE B 1 396 ? 0.907 11.021 37.111 1.00 21.59 362 PHE B CA 1
ATOM 6506 C C . PHE B 1 396 ? 0.759 12.304 36.302 1.00 22.08 362 PHE B C 1
ATOM 6507 O O . PHE B 1 396 ? 1.670 12.685 35.562 1.00 23.11 362 PHE B O 1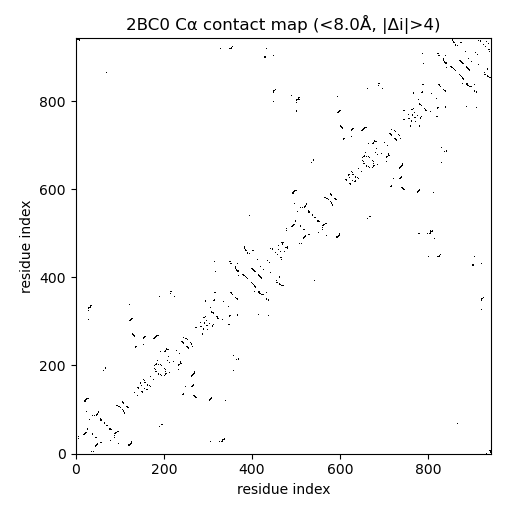
ATOM 6515 N N . ASP B 1 397 ? -0.396 12.954 36.422 1.00 20.14 363 ASP B N 1
ATOM 6516 C CA . ASP B 1 397 ? -0.619 14.217 35.735 1.00 19.97 363 ASP B CA 1
ATOM 6517 C C . ASP B 1 397 ? -0.039 15.228 36.710 1.00 19.02 363 ASP B C 1
ATOM 6518 O O . ASP B 1 397 ? -0.761 16.004 37.333 1.00 20.01 363 ASP B O 1
ATOM 6523 N N . ALA B 1 398 ? 1.284 15.192 36.829 1.00 18.48 364 ALA B N 1
ATOM 6524 C CA . ALA B 1 398 ? 2.026 16.031 37.754 1.00 17.23 364 ALA B CA 1
ATOM 6525 C C . ALA B 1 398 ? 2.463 17.391 37.244 1.00 17.06 364 ALA B C 1
ATOM 6526 O O . ALA B 1 398 ? 2.563 17.629 36.044 1.00 17.09 364 ALA B O 1
ATOM 6528 N N . ALA B 1 399 ? 2.734 18.277 38.194 1.00 16.61 365 ALA B N 1
ATOM 6529 C CA . ALA B 1 399 ? 3.199 19.624 37.909 1.00 16.57 365 ALA B CA 1
ATOM 6530 C C . ALA B 1 399 ? 4.272 19.954 38.941 1.00 16.66 365 ALA B C 1
ATOM 6531 O O . ALA B 1 399 ? 4.379 19.286 39.974 1.00 16.17 365 ALA B O 1
ATOM 6533 N N . VAL B 1 400 ? 5.077 20.969 38.655 1.00 16.29 366 VAL B N 1
ATOM 6534 C CA . VAL B 1 400 ? 6.111 21.377 39.586 1.00 16.03 366 VAL B CA 1
ATOM 6535 C C . VAL B 1 400 ? 6.000 22.877 39.815 1.00 17.13 366 VAL B C 1
ATOM 6536 O O . VAL B 1 400 ? 5.551 23.620 38.945 1.00 17.39 366 VAL B O 1
ATOM 6540 N N . THR B 1 401 ? 6.367 23.312 41.011 1.00 17.31 367 THR B N 1
ATOM 6541 C CA . THR B 1 401 ? 6.372 24.726 41.335 1.00 18.74 367 THR B CA 1
ATOM 6542 C C . THR B 1 401 ? 7.729 24.925 42.000 1.00 19.91 367 THR B C 1
ATOM 6543 O O . THR B 1 401 ? 8.049 24.258 42.986 1.00 18.74 367 THR B O 1
ATOM 6547 N N . GLU B 1 402 ? 8.550 25.802 41.433 1.00 20.86 368 GLU B N 1
ATOM 6548 C CA . GLU B 1 402 ? 9.869 26.023 41.993 1.00 22.13 368 GLU B CA 1
ATOM 6549 C C . GLU B 1 402 ? 10.141 27.468 42.334 1.00 21.77 368 GLU B C 1
ATOM 6550 O O . GLU B 1 402 ? 9.456 28.381 41.869 1.00 23.07 368 GLU B O 1
ATOM 6556 N N . TYR B 1 403 ? 11.157 27.670 43.157 1.00 18.82 369 TYR B N 1
ATOM 6557 C CA . TYR B 1 403 ? 11.499 29.003 43.594 1.00 16.57 369 TYR B CA 1
ATOM 6558 C C . TYR B 1 403 ? 12.968 29.050 43.951 1.00 15.25 369 TYR B C 1
ATOM 6559 O O . TYR B 1 403 ? 13.531 28.069 44.437 1.00 15.25 369 TYR B O 1
ATOM 6568 N N . THR B 1 404 ? 13.589 30.190 43.696 1.00 14.19 370 THR B N 1
ATOM 6569 C CA . THR B 1 404 ? 14.987 30.371 44.035 1.00 13.67 370 THR B CA 1
ATOM 6570 C C . THR B 1 404 ? 15.060 31.718 44.720 1.00 14.07 370 THR B C 1
ATOM 6571 O O . THR B 1 404 ? 14.514 32.705 44.226 1.00 14.65 370 THR B O 1
ATOM 6575 N N . ASP B 1 405 ? 15.708 31.752 45.875 1.00 13.03 371 ASP B N 1
ATOM 6576 C CA . ASP B 1 405 ? 15.831 32.992 46.624 1.00 14.25 371 ASP B CA 1
ATOM 6577 C C . ASP B 1 405 ? 16.852 32.763 47.736 1.00 13.79 371 ASP B C 1
ATOM 6578 O O . ASP B 1 405 ? 17.228 31.621 48.015 1.00 12.31 371 ASP B O 1
ATOM 6583 N N . ASN B 1 406 ? 17.311 33.835 48.367 1.00 12.74 372 ASN B N 1
ATOM 6584 C CA . ASN B 1 406 ? 18.269 33.672 49.444 1.00 14.55 372 ASN B CA 1
ATOM 6585 C C . ASN B 1 406 ? 17.589 33.133 50.698 1.00 14.69 372 ASN B C 1
ATOM 6586 O O . ASN B 1 406 ? 16.399 33.371 50.941 1.00 12.67 372 ASN B O 1
ATOM 6591 N N . GLN B 1 407 ? 18.363 32.396 51.483 1.00 13.70 373 GLN B N 1
ATOM 6592 C CA . GLN B 1 407 ? 17.893 31.798 52.725 1.00 14.40 373 GLN B CA 1
ATOM 6593 C C . GLN B 1 407 ? 17.412 32.837 53.737 1.00 15.05 373 GLN B C 1
ATOM 6594 O O . GLN B 1 407 ? 16.417 32.633 54.436 1.00 12.85 373 GLN B O 1
ATOM 6600 N N . LYS B 1 408 ? 18.126 33.957 53.796 1.00 15.66 374 LYS B N 1
ATOM 6601 C CA . LYS B 1 408 ? 17.837 35.013 54.763 1.00 16.10 374 LYS B CA 1
ATOM 6602 C C . LYS B 1 408 ? 17.631 36.371 54.111 1.00 14.56 374 LYS B C 1
ATOM 6603 O O . LYS B 1 408 ? 17.932 36.547 52.932 1.00 15.45 374 LYS B O 1
ATOM 6609 N N . PRO B 1 409 ? 17.125 37.357 54.878 1.00 14.29 375 PRO B N 1
ATOM 6610 C CA . PRO B 1 409 ? 16.899 38.698 54.330 1.00 15.79 375 PRO B CA 1
ATOM 6611 C C . PRO B 1 409 ? 18.202 39.286 53.783 1.00 18.28 375 PRO B C 1
ATOM 6612 O O . PRO B 1 409 ? 19.297 38.999 54.285 1.00 15.41 375 PRO B O 1
ATOM 6616 N N . GLU B 1 410 ? 18.066 40.116 52.757 1.00 20.46 376 GLU B N 1
ATOM 6617 C CA . GLU B 1 410 ? 19.207 40.734 52.109 1.00 23.32 376 GLU B CA 1
ATOM 6618 C C . GLU B 1 410 ? 20.116 41.496 53.060 1.00 23.85 376 GLU B C 1
ATOM 6619 O O . GLU B 1 410 ? 21.318 41.586 52.815 1.00 24.22 376 GLU B O 1
ATOM 6625 N N . PHE B 1 411 ? 19.560 42.034 54.143 1.00 22.21 377 PHE B N 1
ATOM 6626 C CA . PHE B 1 411 ? 20.375 42.799 55.078 1.00 21.89 377 PHE B CA 1
ATOM 6627 C C . PHE B 1 411 ? 21.282 41.976 55.977 1.00 22.54 377 PHE B C 1
ATOM 6628 O O . PHE B 1 411 ? 21.993 42.530 56.810 1.00 21.75 377 PHE B O 1
ATOM 6636 N N . ILE B 1 412 ? 21.258 40.659 55.818 1.00 23.44 378 ILE B N 1
ATOM 6637 C CA . ILE B 1 412 ? 22.121 39.803 56.621 1.00 26.68 378 ILE B CA 1
ATOM 6638 C C . ILE B 1 412 ? 23.557 39.911 56.088 1.00 30.02 378 ILE B C 1
ATOM 6639 O O . ILE B 1 412 ? 23.836 39.555 54.940 1.00 30.30 378 ILE B O 1
ATOM 6644 N N . GLU B 1 413 ? 24.453 40.411 56.938 1.00 32.91 379 GLU B N 1
ATOM 6645 C CA . GLU B 1 413 ? 25.861 40.611 56.597 1.00 35.77 379 GLU B CA 1
ATOM 6646 C C . GLU B 1 413 ? 26.551 39.387 56.001 1.00 35.36 379 GLU B C 1
ATOM 6647 O O . GLU B 1 413 ? 27.036 39.429 54.872 1.00 36.28 379 GLU B O 1
ATOM 6653 N N . HIS B 1 414 ? 26.607 38.306 56.772 1.00 34.47 380 HIS B N 1
ATOM 6654 C CA . HIS B 1 414 ? 27.265 37.084 56.324 1.00 32.79 380 HIS B CA 1
ATOM 6655 C C . HIS B 1 414 ? 26.408 35.855 56.566 1.00 29.17 380 HIS B C 1
ATOM 6656 O O . HIS B 1 414 ? 25.404 35.916 57.277 1.00 26.25 380 HIS B O 1
ATOM 6663 N N . GLY B 1 415 ? 26.827 34.741 55.968 1.00 26.17 381 GLY B N 1
ATOM 6664 C CA . GLY B 1 415 ? 26.117 33.486 56.124 1.00 23.47 381 GLY B CA 1
ATOM 6665 C C . GLY B 1 415 ? 24.876 33.317 55.270 1.00 21.11 381 GLY B C 1
ATOM 6666 O O . GLY B 1 415 ? 24.124 32.360 55.464 1.00 20.63 381 GLY B O 1
ATOM 6667 N N . ASN B 1 416 ? 24.643 34.237 54.334 1.00 20.51 382 ASN B N 1
ATOM 6668 C CA . ASN B 1 416 ? 23.474 34.140 53.461 1.00 17.59 382 ASN B CA 1
ATOM 6669 C C . ASN B 1 416 ? 23.887 33.369 52.213 1.00 17.62 382 ASN B C 1
ATOM 6670 O O . ASN B 1 416 ? 25.077 33.279 51.896 1.00 15.57 382 ASN B O 1
ATOM 6675 N N . PHE B 1 417 ? 22.908 32.810 51.509 1.00 15.13 383 PHE B N 1
ATOM 6676 C CA . PHE B 1 417 ? 23.195 32.024 50.320 1.00 15.26 383 PHE B CA 1
ATOM 6677 C C . PHE B 1 417 ? 21.908 31.693 49.580 1.00 14.99 383 PHE B C 1
ATOM 6678 O O . PHE B 1 417 ? 20.836 31.631 50.184 1.00 15.44 383 PHE B O 1
ATOM 6686 N N . PRO B 1 418 ? 21.994 31.494 48.257 1.00 16.06 384 PRO B N 1
ATOM 6687 C CA . PRO B 1 418 ? 20.772 31.163 47.521 1.00 15.35 384 PRO B CA 1
ATOM 6688 C C . PRO B 1 418 ? 20.402 29.688 47.671 1.00 15.51 384 PRO B C 1
ATOM 6689 O O . PRO B 1 418 ? 21.261 28.837 47.928 1.00 14.79 384 PRO B O 1
ATOM 6693 N N . VAL B 1 419 ? 19.109 29.406 47.540 1.00 14.07 385 VAL B N 1
ATOM 6694 C CA . VAL B 1 419 ? 18.582 28.052 47.621 1.00 13.06 385 VAL B CA 1
ATOM 6695 C C . VAL B 1 419 ? 17.549 27.913 46.512 1.00 13.72 385 VAL B C 1
ATOM 6696 O O . VAL B 1 419 ? 16.802 28.848 46.226 1.00 12.07 385 VAL B O 1
ATOM 6700 N N . THR B 1 420 ? 17.527 26.748 45.879 1.00 14.72 386 THR B N 1
ATOM 6701 C CA . THR B 1 420 ? 16.551 26.475 44.840 1.00 15.33 386 THR B CA 1
ATOM 6702 C C . THR B 1 420 ? 15.699 25.325 45.349 1.00 15.79 386 THR B C 1
ATOM 6703 O O . THR B 1 420 ? 16.218 24.302 45.814 1.00 14.80 386 THR B O 1
ATOM 6707 N N . ILE B 1 421 ? 14.386 25.506 45.286 1.00 14.81 387 ILE B N 1
ATOM 6708 C CA . ILE B 1 421 ? 13.479 24.479 45.742 1.00 13.61 387 ILE B CA 1
ATOM 6709 C C . ILE B 1 421 ? 12.470 24.160 44.648 1.00 15.44 387 ILE B C 1
ATOM 6710 O O . ILE B 1 421 ? 12.062 25.043 43.883 1.00 14.05 387 ILE B O 1
ATOM 6715 N N . LYS B 1 422 ? 12.103 22.885 44.565 1.00 14.30 388 LYS B N 1
ATOM 6716 C CA . LYS B 1 422 ? 11.124 22.408 43.598 1.00 15.55 388 LYS B CA 1
ATOM 6717 C C . LYS B 1 422 ? 10.126 21.537 44.352 1.00 15.25 388 LYS B C 1
ATOM 6718 O O . LYS B 1 422 ? 10.529 20.673 45.131 1.00 15.86 388 LYS B O 1
ATOM 6724 N N . ILE B 1 423 ? 8.833 21.770 44.141 1.00 15.82 389 ILE B N 1
ATOM 6725 C CA . ILE B 1 423 ? 7.802 20.947 44.779 1.00 14.75 389 ILE B CA 1
ATOM 6726 C C . ILE B 1 423 ? 6.931 20.347 43.673 1.00 12.62 389 ILE B C 1
ATOM 6727 O O . ILE B 1 423 ? 6.300 21.069 42.908 1.00 13.36 389 ILE B O 1
ATOM 6732 N N . VAL B 1 424 ? 6.923 19.025 43.582 1.00 13.47 390 VAL B N 1
ATOM 6733 C CA . VAL B 1 424 ? 6.144 18.327 42.567 1.00 12.83 390 VAL B CA 1
ATOM 6734 C C . VAL B 1 424 ? 4.834 17.864 43.192 1.00 13.28 390 VAL B C 1
ATOM 6735 O O . VAL B 1 424 ? 4.830 17.292 44.281 1.00 12.92 390 VAL B O 1
ATOM 6739 N N . TYR B 1 425 ? 3.723 18.117 42.510 1.00 13.91 391 TYR B N 1
ATOM 6740 C CA . TYR B 1 425 ? 2.417 17.722 43.031 1.00 14.42 391 TYR B CA 1
ATOM 6741 C C . TYR B 1 425 ? 1.489 17.202 41.937 1.00 17.01 391 TYR B C 1
ATOM 6742 O O . TYR B 1 425 ? 1.681 17.492 40.751 1.00 15.74 391 TYR B O 1
ATOM 6751 N N . ASP B 1 426 ? 0.481 16.439 42.352 1.00 17.75 392 ASP B N 1
ATOM 6752 C CA . ASP B 1 426 ? -0.501 15.866 41.433 1.00 19.81 392 ASP B CA 1
ATOM 6753 C C . ASP B 1 426 ? -1.540 16.946 41.125 1.00 20.30 392 ASP B C 1
ATOM 6754 O O . ASP B 1 426 ? -2.213 17.449 42.024 1.00 20.53 392 ASP B O 1
ATOM 6759 N N . LYS B 1 427 ? -1.649 17.314 39.855 1.00 19.92 393 LYS B N 1
ATOM 6760 C CA . LYS B 1 427 ? -2.597 18.340 39.446 1.00 22.60 393 LYS B CA 1
ATOM 6761 C C . LYS B 1 427 ? -4.037 17.965 39.775 1.00 23.91 393 LYS B C 1
ATOM 6762 O O . LYS B 1 427 ? -4.867 18.831 40.029 1.00 24.27 393 LYS B O 1
ATOM 6768 N N . ASP B 1 428 ? -4.320 16.669 39.787 1.00 26.44 394 ASP B N 1
ATOM 6769 C CA . ASP B 1 428 ? -5.658 16.183 40.071 1.00 29.52 394 ASP B CA 1
ATOM 6770 C C . ASP B 1 428 ? -5.986 16.080 41.567 1.00 28.06 394 ASP B C 1
ATOM 6771 O O . ASP B 1 428 ? -6.877 16.773 42.055 1.00 28.43 394 ASP B O 1
ATOM 6776 N N . SER B 1 429 ? -5.272 15.222 42.291 1.00 25.57 395 SER B N 1
ATOM 6777 C CA . SER B 1 429 ? -5.521 15.048 43.719 1.00 22.88 395 SER B CA 1
ATOM 6778 C C . SER B 1 429 ? -4.924 16.172 44.552 1.00 22.84 395 SER B C 1
ATOM 6779 O O . SER B 1 429 ? -5.330 16.385 45.689 1.00 23.12 395 SER B O 1
ATOM 6782 N N . ARG B 1 430 ? -3.961 16.886 43.980 1.00 20.33 396 ARG B N 1
ATOM 6783 C CA . ARG B 1 430 ? -3.301 17.999 44.656 1.00 18.67 396 ARG B CA 1
ATOM 6784 C C . ARG B 1 430 ? -2.289 17.547 45.703 1.00 18.21 396 ARG B C 1
ATOM 6785 O O . ARG B 1 430 ? -1.648 18.376 46.344 1.00 18.87 396 ARG B O 1
ATOM 6793 N N . ARG B 1 431 ? -2.143 16.242 45.893 1.00 17.17 397 ARG B N 1
ATOM 6794 C CA . ARG B 1 431 ? -1.182 15.763 46.879 1.00 17.59 397 ARG B CA 1
ATOM 6795 C C . ARG B 1 431 ? 0.245 16.005 46.396 1.00 17.12 397 ARG B C 1
ATOM 6796 O O . ARG B 1 431 ? 0.526 16.000 45.194 1.00 14.87 397 ARG B O 1
ATOM 6804 N N . ILE B 1 432 ? 1.140 16.231 47.348 1.00 17.22 398 ILE B N 1
ATOM 6805 C CA . ILE B 1 432 ? 2.545 16.465 47.040 1.00 16.68 398 ILE B CA 1
ATOM 6806 C C . ILE B 1 432 ? 3.173 15.111 46.720 1.00 15.56 398 ILE B C 1
ATOM 6807 O O . ILE B 1 432 ? 2.998 14.146 47.467 1.00 13.72 398 ILE B O 1
ATOM 6812 N N . LEU B 1 433 ? 3.883 15.050 45.594 1.00 14.54 399 LEU B N 1
ATOM 6813 C CA . LEU B 1 433 ? 4.524 13.826 45.120 1.00 13.10 399 LEU B CA 1
ATOM 6814 C C . LEU B 1 433 ? 6.029 13.787 45.372 1.00 12.70 399 LEU B C 1
ATOM 6815 O O . LEU B 1 433 ? 6.626 12.712 45.434 1.00 12.84 399 LEU B O 1
ATOM 6820 N N . GLY B 1 434 ? 6.641 14.958 45.497 1.00 11.81 400 GLY B N 1
ATOM 6821 C CA . GLY B 1 434 ? 8.071 15.007 45.746 1.00 12.19 400 GLY B CA 1
ATOM 6822 C C . GLY B 1 434 ? 8.560 16.425 45.937 1.00 11.34 400 GLY B C 1
ATOM 6823 O O . GLY B 1 434 ? 7.794 17.372 45.788 1.00 12.25 400 GLY B O 1
ATOM 6824 N N . ALA B 1 435 ? 9.829 16.575 46.292 1.00 9.14 401 ALA B N 1
ATOM 6825 C CA . ALA B 1 435 ? 10.419 17.893 46.474 1.00 10.61 401 ALA B CA 1
ATOM 6826 C C . ALA B 1 435 ? 11.934 17.754 46.378 1.00 10.97 401 ALA B C 1
ATOM 6827 O O . ALA B 1 435 ? 12.488 16.693 46.681 1.00 10.93 401 ALA B O 1
ATOM 6829 N N . GLN B 1 436 ? 12.589 18.821 45.934 1.00 10.75 402 GLN B N 1
ATOM 6830 C CA . GLN B 1 436 ? 14.047 18.837 45.795 1.00 12.68 402 GLN B CA 1
ATOM 6831 C C . GLN B 1 436 ? 14.576 20.190 46.269 1.00 12.75 402 GLN B C 1
ATOM 6832 O O . GLN B 1 436 ? 13.897 21.208 46.139 1.00 12.81 402 GLN B O 1
ATOM 6838 N N . MET B 1 437 ? 15.789 20.194 46.810 1.00 12.85 403 MET B N 1
ATOM 6839 C CA . MET B 1 437 ? 16.426 21.425 47.260 1.00 13.18 403 MET B CA 1
ATOM 6840 C C . MET B 1 437 ? 17.918 21.334 46.963 1.00 13.84 403 MET B C 1
ATOM 6841 O O . MET B 1 437 ? 18.511 20.252 47.059 1.00 13.53 403 MET B O 1
ATOM 6846 N N . ALA B 1 438 ? 18.504 22.468 46.581 1.00 13.07 404 ALA B N 1
ATOM 6847 C CA . ALA B 1 438 ? 19.928 22.555 46.278 1.00 14.86 404 ALA B CA 1
ATOM 6848 C C . ALA B 1 438 ? 20.463 23.899 46.756 1.00 15.75 404 ALA B C 1
ATOM 6849 O O . ALA B 1 438 ? 19.802 24.934 46.619 1.00 15.73 404 ALA B O 1
ATOM 6851 N N . ALA B 1 439 ? 21.666 23.865 47.324 1.00 17.19 405 ALA B N 1
ATOM 6852 C CA . ALA B 1 439 ? 22.327 25.056 47.844 1.00 17.28 405 ALA B CA 1
ATOM 6853 C C . ALA B 1 439 ? 23.764 24.681 48.176 1.00 17.37 405 ALA B C 1
ATOM 6854 O O . ALA B 1 439 ? 24.115 23.498 48.185 1.00 16.81 405 ALA B O 1
ATOM 6856 N N . ARG B 1 440 ? 24.599 25.681 48.439 1.00 18.27 406 ARG B N 1
ATOM 6857 C CA . ARG B 1 440 ? 25.984 25.406 48.784 1.00 20.21 406 ARG B CA 1
ATOM 6858 C C . ARG B 1 440 ? 26.223 25.525 50.281 1.00 20.53 406 ARG B C 1
ATOM 6859 O O . ARG B 1 440 ? 27.357 25.609 50.749 1.00 20.85 406 ARG B O 1
ATOM 6867 N N . GLU B 1 441 ? 25.120 25.536 51.021 1.00 18.64 407 GLU B N 1
ATOM 6868 C CA . GLU B 1 441 ? 25.140 25.548 52.475 1.00 17.95 407 GLU B CA 1
ATOM 6869 C C . GLU B 1 441 ? 24.101 24.488 52.830 1.00 19.01 407 GLU B C 1
ATOM 6870 O O . GLU B 1 441 ? 23.190 24.219 52.045 1.00 17.32 407 GLU B O 1
ATOM 6876 N N . ASP B 1 442 ? 24.246 23.888 54.002 1.00 19.41 408 ASP B N 1
ATOM 6877 C CA . ASP B 1 442 ? 23.381 22.800 54.443 1.00 20.11 408 ASP B CA 1
ATOM 6878 C C . ASP B 1 442 ? 21.934 23.120 54.811 1.00 19.67 408 ASP B C 1
ATOM 6879 O O . ASP B 1 442 ? 21.667 23.601 55.911 1.00 21.64 408 ASP B O 1
ATOM 6884 N N . VAL B 1 443 ? 21.001 22.838 53.902 1.00 18.98 409 VAL B N 1
ATOM 6885 C CA . VAL B 1 443 ? 19.577 23.060 54.170 1.00 18.21 409 VAL B CA 1
ATOM 6886 C C . VAL B 1 443 ? 18.852 21.712 54.164 1.00 17.70 409 VAL B C 1
ATOM 6887 O O . VAL B 1 443 ? 17.615 21.656 54.134 1.00 16.79 409 VAL B O 1
ATOM 6891 N N . SER B 1 444 ? 19.631 20.632 54.221 1.00 15.36 410 SER B N 1
ATOM 6892 C CA . SER B 1 444 ? 19.097 19.270 54.169 1.00 15.77 410 SER B CA 1
ATOM 6893 C C . SER B 1 444 ? 17.979 18.911 55.146 1.00 16.85 410 SER B C 1
ATOM 6894 O O . SER B 1 444 ? 17.116 18.087 54.829 1.00 17.53 410 SER B O 1
ATOM 6897 N N . MET B 1 445 ? 17.985 19.518 56.325 1.00 16.95 411 MET B N 1
ATOM 6898 C CA . MET B 1 445 ? 16.953 19.237 57.314 1.00 18.12 411 MET B CA 1
ATOM 6899 C C . MET B 1 445 ? 15.578 19.590 56.755 1.00 17.36 411 MET B C 1
ATOM 6900 O O . MET B 1 445 ? 14.555 19.061 57.203 1.00 17.80 411 MET B O 1
ATOM 6905 N N . GLY B 1 446 ? 15.560 20.489 55.777 1.00 15.91 412 GLY B N 1
ATOM 6906 C CA . GLY B 1 446 ? 14.304 20.923 55.194 1.00 16.42 412 GLY B CA 1
ATOM 6907 C C . GLY B 1 446 ? 13.525 19.866 54.433 1.00 16.40 412 GLY B C 1
ATOM 6908 O O . GLY B 1 446 ? 12.299 19.948 54.326 1.00 16.07 412 GLY B O 1
ATOM 6909 N N . ILE B 1 447 ? 14.226 18.865 53.912 1.00 15.36 413 ILE B N 1
ATOM 6910 C CA . ILE B 1 447 ? 13.573 17.819 53.140 1.00 13.43 413 ILE B CA 1
ATOM 6911 C C . ILE B 1 447 ? 12.701 16.908 54.002 1.00 13.78 413 ILE B C 1
ATOM 6912 O O . ILE B 1 447 ? 11.788 16.259 53.489 1.00 13.48 413 ILE B O 1
ATOM 6917 N N . HIS B 1 448 ? 12.976 16.871 55.305 1.00 12.67 414 HIS B N 1
ATOM 6918 C CA . HIS B 1 448 ? 12.218 16.023 56.219 1.00 12.38 414 HIS B CA 1
ATOM 6919 C C . HIS B 1 448 ? 10.758 16.438 56.290 1.00 11.91 414 HIS B C 1
ATOM 6920 O O . HIS B 1 448 ? 9.864 15.599 56.387 1.00 10.97 414 HIS B O 1
ATOM 6927 N N . MET B 1 449 ? 10.510 17.735 56.248 1.00 10.88 415 MET B N 1
ATOM 6928 C CA . MET B 1 449 ? 9.138 18.195 56.283 1.00 12.28 415 MET B CA 1
ATOM 6929 C C . MET B 1 449 ? 8.405 17.656 55.062 1.00 12.47 415 MET B C 1
ATOM 6930 O O . MET B 1 449 ? 7.257 17.225 55.157 1.00 12.71 415 MET B O 1
ATOM 6935 N N . PHE B 1 450 ? 9.073 17.678 53.911 1.00 12.64 416 PHE B N 1
ATOM 6936 C CA . PHE B 1 450 ? 8.456 17.207 52.678 1.00 12.22 416 PHE B CA 1
ATOM 6937 C C . PHE B 1 450 ? 8.251 15.706 52.665 1.00 12.60 416 PHE B C 1
ATOM 6938 O O . PHE B 1 450 ? 7.245 15.216 52.152 1.00 11.77 416 PHE B O 1
ATOM 6946 N N . SER B 1 451 ? 9.205 14.973 53.227 1.00 12.31 417 SER B N 1
ATOM 6947 C CA . SER B 1 451 ? 9.077 13.526 53.301 1.00 12.18 417 SER B CA 1
ATOM 6948 C C . SER B 1 451 ? 7.804 13.210 54.091 1.00 14.14 417 SER B C 1
ATOM 6949 O O . SER B 1 451 ? 7.005 12.357 53.693 1.00 15.37 417 SER B O 1
ATOM 6952 N N . LEU B 1 452 ? 7.615 13.917 55.205 1.00 14.11 418 LEU B N 1
ATOM 6953 C CA . LEU B 1 452 ? 6.435 13.725 56.049 1.00 13.72 418 LEU B CA 1
ATOM 6954 C C . LEU B 1 452 ? 5.170 14.161 55.320 1.00 13.14 418 LEU B C 1
ATOM 6955 O O . LEU B 1 452 ? 4.137 13.490 55.400 1.00 16.18 418 LEU B O 1
ATOM 6960 N N . ALA B 1 453 ? 5.246 15.281 54.609 1.00 13.17 419 ALA B N 1
ATOM 6961 C CA . ALA B 1 453 ? 4.088 15.783 53.872 1.00 14.04 419 ALA B CA 1
ATOM 6962 C C . ALA B 1 453 ? 3.600 14.747 52.866 1.00 14.81 419 ALA B C 1
ATOM 6963 O O . ALA B 1 453 ? 2.402 14.519 52.732 1.00 16.11 419 ALA B O 1
ATOM 6965 N N . ILE B 1 454 ? 4.531 14.120 52.155 1.00 14.80 420 ILE B N 1
ATOM 6966 C CA . ILE B 1 454 ? 4.169 13.113 51.167 1.00 14.43 420 ILE B CA 1
ATOM 6967 C C . ILE B 1 454 ? 3.524 11.912 51.855 1.00 15.74 420 ILE B C 1
ATOM 6968 O O . ILE B 1 454 ? 2.513 11.380 51.386 1.00 15.27 420 ILE B O 1
ATOM 6973 N N . GLN B 1 455 ? 4.116 11.498 52.972 1.00 15.16 421 GLN B N 1
ATOM 6974 C CA . GLN B 1 455 ? 3.608 10.379 53.759 1.00 15.32 421 GLN B CA 1
ATOM 6975 C C . GLN B 1 455 ? 2.176 10.642 54.228 1.00 16.50 421 GLN B C 1
ATOM 6976 O O . GLN B 1 455 ? 1.325 9.746 54.199 1.00 16.72 421 GLN B O 1
ATOM 6982 N N . GLU B 1 456 ? 1.919 11.874 54.657 1.00 15.86 422 GLU B N 1
ATOM 6983 C CA . GLU B 1 456 ? 0.601 12.249 55.163 1.00 17.51 422 GLU B CA 1
ATOM 6984 C C . GLU B 1 456 ? -0.401 12.686 54.092 1.00 18.46 422 GLU B C 1
ATOM 6985 O O . GLU B 1 456 ? -1.541 13.020 54.408 1.00 19.89 422 GLU B O 1
ATOM 6991 N N . GLY B 1 457 ? 0.023 12.683 52.832 1.00 18.70 423 GLY B N 1
ATOM 6992 C CA . GLY B 1 457 ? -0.866 13.071 51.753 1.00 17.18 423 GLY B CA 1
ATOM 6993 C C . GLY B 1 457 ? -1.330 14.513 51.804 1.00 17.27 423 GLY B C 1
ATOM 6994 O O . GLY B 1 457 ? -2.460 14.819 51.431 1.00 17.60 423 GLY B O 1
ATOM 6995 N N . VAL B 1 458 ? -0.458 15.403 52.265 1.00 16.05 424 VAL B N 1
ATOM 6996 C CA . VAL B 1 458 ? -0.769 16.826 52.345 1.00 14.21 424 VAL B CA 1
ATOM 6997 C C . VAL B 1 458 ? -0.871 17.396 50.931 1.00 15.63 424 VAL B C 1
ATOM 6998 O O . VAL B 1 458 ? -0.087 17.026 50.050 1.00 15.48 424 VAL B O 1
ATOM 7002 N N . THR B 1 459 ? -1.833 18.287 50.709 1.00 15.38 425 THR B N 1
ATOM 7003 C CA . THR B 1 459 ? -2.006 18.897 49.392 1.00 16.43 425 THR B CA 1
ATOM 7004 C C . THR B 1 459 ? -1.163 20.165 49.259 1.00 17.36 425 THR B C 1
ATOM 7005 O O . THR B 1 459 ? -0.763 20.777 50.261 1.00 16.64 425 THR B O 1
ATOM 7009 N N . ILE B 1 460 ? -0.901 20.562 48.018 1.00 16.81 426 ILE B N 1
ATOM 7010 C CA . ILE B 1 460 ? -0.103 21.753 47.768 1.00 18.18 426 ILE B CA 1
ATOM 7011 C C . ILE B 1 460 ? -0.780 22.986 48.381 1.00 19.88 426 ILE B C 1
ATOM 7012 O O . ILE B 1 460 ? -0.113 23.872 48.930 1.00 18.06 426 ILE B O 1
ATOM 7017 N N . GLU B 1 461 ? -2.109 23.027 48.296 1.00 21.30 427 GLU B N 1
ATOM 7018 C CA . GLU B 1 461 ? -2.882 24.137 48.850 1.00 22.85 427 GLU B CA 1
ATOM 7019 C C . GLU B 1 461 ? -2.670 24.216 50.355 1.00 22.79 427 GLU B C 1
ATOM 7020 O O . GLU B 1 461 ? -2.435 25.291 50.901 1.00 24.31 427 GLU B O 1
ATOM 7026 N N . LYS B 1 462 ? -2.758 23.069 51.021 1.00 22.04 428 LYS B N 1
ATOM 7027 C CA . LYS B 1 462 ? -2.586 23.026 52.461 1.00 21.41 428 LYS B CA 1
ATOM 7028 C C . LYS B 1 462 ? -1.155 23.360 52.851 1.00 20.60 428 LYS B C 1
ATOM 7029 O O . LYS B 1 462 ? -0.926 24.068 53.827 1.00 20.47 428 LYS B O 1
ATOM 7035 N N . LEU B 1 463 ? -0.190 22.862 52.086 1.00 20.09 429 LEU B N 1
ATOM 7036 C CA . LEU B 1 463 ? 1.208 23.130 52.396 1.00 20.02 429 LEU B CA 1
ATOM 7037 C C . LEU B 1 463 ? 1.524 24.627 52.358 1.00 20.21 429 LEU B C 1
ATOM 7038 O O . LEU B 1 463 ? 2.283 25.134 53.186 1.00 20.54 429 LEU B O 1
ATOM 7043 N N . ALA B 1 464 ? 0.936 25.338 51.401 1.00 19.54 430 ALA B N 1
ATOM 7044 C CA . ALA B 1 464 ? 1.191 26.766 51.266 1.00 18.16 430 ALA B CA 1
ATOM 7045 C C . ALA B 1 464 ? 0.887 27.561 52.543 1.00 18.86 430 ALA B C 1
ATOM 7046 O O . ALA B 1 464 ? 1.523 28.586 52.807 1.00 18.61 430 ALA B O 1
ATOM 7048 N N . LEU B 1 465 ? -0.063 27.081 53.341 1.00 17.17 431 LEU B N 1
ATOM 7049 C CA . LEU B 1 465 ? -0.430 27.770 54.575 1.00 16.98 431 LEU B CA 1
ATOM 7050 C C . LEU B 1 465 ? 0.229 27.209 55.838 1.00 17.24 431 LEU B C 1
ATOM 7051 O O . LEU B 1 465 ? -0.025 27.693 56.946 1.00 18.19 431 LEU B O 1
ATOM 7056 N N . THR B 1 466 ? 1.079 26.201 55.681 1.00 16.67 432 THR B N 1
ATOM 7057 C CA . THR B 1 466 ? 1.736 25.605 56.835 1.00 16.75 432 THR B CA 1
ATOM 7058 C C . THR B 1 466 ? 2.491 26.659 57.634 1.00 16.35 432 THR B C 1
ATOM 7059 O O . THR B 1 466 ? 3.056 27.599 57.071 1.00 15.94 432 THR B O 1
ATOM 7063 N N . ASP B 1 467 ? 2.480 26.496 58.954 1.00 14.57 433 ASP B N 1
ATOM 7064 C CA . ASP B 1 467 ? 3.154 27.414 59.853 1.00 13.00 433 ASP B CA 1
ATOM 7065 C C . ASP B 1 467 ? 4.669 27.255 59.791 1.00 12.59 433 ASP B C 1
ATOM 7066 O O . ASP B 1 467 ? 5.235 26.317 60.362 1.00 11.97 433 ASP B O 1
ATOM 7071 N N . ILE B 1 468 ? 5.314 28.165 59.068 1.00 12.30 434 ILE B N 1
ATOM 7072 C CA . ILE B 1 468 ? 6.773 28.181 58.942 1.00 11.94 434 ILE B CA 1
ATOM 7073 C C . ILE B 1 468 ? 7.198 29.404 59.746 1.00 12.13 434 ILE B C 1
ATOM 7074 O O . ILE B 1 468 ? 6.852 30.530 59.387 1.00 12.25 434 ILE B O 1
ATOM 7079 N N . PHE B 1 469 ? 7.934 29.193 60.830 1.00 11.66 435 PHE B N 1
ATOM 7080 C CA . PHE B 1 469 ? 8.341 30.312 61.673 1.00 12.26 435 PHE B CA 1
ATOM 7081 C C . PHE B 1 469 ? 9.199 31.306 60.921 1.00 12.40 435 PHE B C 1
ATOM 7082 O O . PHE B 1 469 ? 9.717 31.013 59.843 1.00 12.76 435 PHE B O 1
ATOM 7090 N N . PHE B 1 470 ? 9.345 32.488 61.510 1.00 12.93 436 PHE B N 1
ATOM 7091 C CA . PHE B 1 470 ? 10.179 33.531 60.933 1.00 13.00 436 PHE B CA 1
ATOM 7092 C C . PHE B 1 470 ? 11.128 34.163 61.949 1.00 12.16 436 PHE B C 1
ATOM 7093 O O . PHE B 1 470 ? 10.702 34.629 63.005 1.00 13.18 436 PHE B O 1
ATOM 7101 N N . LEU B 1 471 ? 12.414 34.166 61.621 1.00 12.41 437 LEU B N 1
ATOM 7102 C CA . LEU B 1 471 ? 13.427 34.803 62.454 1.00 13.89 437 LEU B CA 1
ATOM 7103 C C . LEU B 1 471 ? 14.449 35.300 61.451 1.00 15.12 437 LEU B C 1
ATOM 7104 O O . LEU B 1 471 ? 15.073 34.505 60.748 1.00 15.62 437 LEU B O 1
ATOM 7109 N N . PRO B 1 472 ? 14.635 36.624 61.366 1.00 15.72 438 PRO B N 1
ATOM 7110 C CA . PRO B 1 472 ? 15.602 37.164 60.408 1.00 17.14 438 PRO B CA 1
ATOM 7111 C C . PRO B 1 472 ? 16.963 36.474 60.331 1.00 19.05 438 PRO B C 1
ATOM 7112 O O . PRO B 1 472 ? 17.513 36.335 59.237 1.00 20.06 438 PRO B O 1
ATOM 7116 N N . HIS B 1 473 ? 17.507 36.024 61.460 1.00 19.55 439 HIS B N 1
ATOM 7117 C CA . HIS B 1 473 ? 18.814 35.357 61.428 1.00 19.85 439 HIS B CA 1
ATOM 7118 C C . HIS B 1 473 ? 18.743 34.000 60.717 1.00 18.38 439 HIS B C 1
ATOM 7119 O O . HIS B 1 473 ? 19.748 33.512 60.198 1.00 16.87 439 HIS B O 1
ATOM 7126 N N . PHE B 1 474 ? 17.553 33.406 60.674 1.00 15.41 440 PHE B N 1
ATOM 7127 C CA . PHE B 1 474 ? 17.371 32.089 60.056 1.00 14.54 440 PHE B CA 1
ATOM 7128 C C . PHE B 1 474 ? 16.764 32.071 58.656 1.00 13.95 440 PHE B C 1
ATOM 7129 O O . PHE B 1 474 ? 17.236 31.337 57.782 1.00 12.76 440 PHE B O 1
ATOM 7137 N N . ASN B 1 475 ? 15.711 32.860 58.447 1.00 12.90 441 ASN B N 1
ATOM 7138 C CA . ASN B 1 475 ? 15.026 32.877 57.155 1.00 13.99 441 ASN B CA 1
ATOM 7139 C C . ASN B 1 475 ? 14.284 34.187 56.846 1.00 14.31 441 ASN B C 1
ATOM 7140 O O . ASN B 1 475 ? 14.437 35.184 57.554 1.00 13.95 441 ASN B O 1
ATOM 7145 N N . LYS B 1 476 ? 13.486 34.172 55.778 1.00 14.44 442 LYS B N 1
ATOM 7146 C CA . LYS B 1 476 ? 12.703 35.334 55.361 1.00 13.29 442 LYS B CA 1
ATOM 7147 C C . LYS B 1 476 ? 11.221 35.115 55.703 1.00 14.22 442 LYS B C 1
ATOM 7148 O O . LYS B 1 476 ? 10.771 33.979 55.839 1.00 13.68 442 LYS B O 1
ATOM 7154 N N . PRO B 1 477 ? 10.446 36.200 55.865 1.00 14.25 443 PRO B N 1
ATOM 7155 C CA . PRO B 1 477 ? 9.025 36.010 56.188 1.00 14.69 443 PRO B CA 1
ATOM 7156 C C . PRO B 1 477 ? 8.378 35.217 55.059 1.00 14.75 443 PRO B C 1
ATOM 7157 O O . PRO B 1 477 ? 7.658 34.246 55.293 1.00 15.50 443 PRO B O 1
ATOM 7161 N N . TYR B 1 478 ? 8.648 35.635 53.828 1.00 14.77 444 TYR B N 1
ATOM 7162 C CA . TYR B 1 478 ? 8.137 34.924 52.668 1.00 15.52 444 TYR B CA 1
ATOM 7163 C C . TYR B 1 478 ? 9.266 34.017 52.208 1.00 15.20 444 TYR B C 1
ATOM 7164 O O . TYR B 1 478 ? 9.897 34.259 51.182 1.00 15.68 444 TYR B O 1
ATOM 7173 N N . ASN B 1 479 ? 9.523 32.984 53.002 1.00 14.73 445 ASN B N 1
ATOM 7174 C CA . ASN B 1 479 ? 10.571 32.008 52.735 1.00 14.45 445 ASN B CA 1
ATOM 7175 C C . ASN B 1 479 ? 10.277 31.288 51.414 1.00 14.65 445 ASN B C 1
ATOM 7176 O O . ASN B 1 479 ? 9.156 31.348 50.908 1.00 14.94 445 ASN B O 1
ATOM 7181 N N . TYR B 1 480 ? 11.278 30.604 50.861 1.00 13.80 446 TYR B N 1
ATOM 7182 C CA . TYR B 1 480 ? 11.105 29.911 49.586 1.00 13.20 446 TYR B CA 1
ATOM 7183 C C . TYR B 1 480 ? 10.159 28.704 49.568 1.00 14.30 446 TYR B C 1
ATOM 7184 O O . TYR B 1 480 ? 9.660 28.333 48.506 1.00 13.91 446 TYR B O 1
ATOM 7193 N N . ILE B 1 481 ? 9.917 28.084 50.723 1.00 13.14 447 ILE B N 1
ATOM 7194 C CA . ILE B 1 481 ? 9.004 26.936 50.782 1.00 14.26 447 ILE B CA 1
ATOM 7195 C C . ILE B 1 481 ? 7.604 27.500 50.585 1.00 13.92 447 ILE B C 1
ATOM 7196 O O . ILE B 1 481 ? 6.856 27.053 49.715 1.00 15.96 447 ILE B O 1
ATOM 7201 N N . THR B 1 482 ? 7.274 28.495 51.404 1.00 13.41 448 THR B N 1
ATOM 7202 C CA . THR B 1 482 ? 5.989 29.175 51.343 1.00 13.77 448 THR B CA 1
ATOM 7203 C C . THR B 1 482 ? 5.773 29.796 49.955 1.00 14.31 448 THR B C 1
ATOM 7204 O O . THR B 1 482 ? 4.690 29.683 49.374 1.00 14.53 448 THR B O 1
ATOM 7208 N N . MET B 1 483 ? 6.802 30.444 49.420 1.00 13.56 449 MET B N 1
ATOM 7209 C CA . MET B 1 483 ? 6.683 31.062 48.105 1.00 13.42 449 MET B CA 1
ATOM 7210 C C . MET B 1 483 ? 6.445 30.050 47.004 1.00 13.60 449 MET B C 1
ATOM 7211 O O . MET B 1 483 ? 5.612 30.266 46.131 1.00 12.35 449 MET B O 1
ATOM 7216 N N . ALA B 1 484 ? 7.177 28.943 47.046 1.00 14.76 450 ALA B N 1
ATOM 7217 C CA . ALA B 1 484 ? 7.025 27.909 46.032 1.00 14.90 450 ALA B CA 1
ATOM 7218 C C . ALA B 1 484 ? 5.614 27.332 46.079 1.00 14.19 450 ALA B C 1
ATOM 7219 O O . ALA B 1 484 ? 4.970 27.176 45.048 1.00 14.50 450 ALA B O 1
ATOM 7221 N N . ALA B 1 485 ? 5.128 27.024 47.275 1.00 13.22 451 ALA B N 1
ATOM 7222 C CA . ALA B 1 485 ? 3.787 26.457 47.410 1.00 14.23 451 ALA B CA 1
ATOM 7223 C C . ALA B 1 485 ? 2.714 27.429 46.899 1.00 15.64 451 ALA B C 1
ATOM 7224 O O . ALA B 1 485 ? 1.833 27.047 46.119 1.00 15.41 451 ALA B O 1
ATOM 7226 N N . LEU B 1 486 ? 2.797 28.686 47.335 1.00 16.15 452 LEU B N 1
ATOM 7227 C CA . LEU B 1 486 ? 1.847 29.717 46.914 1.00 18.10 452 LEU B CA 1
ATOM 7228 C C . LEU B 1 486 ? 1.860 29.896 45.402 1.00 18.83 452 LEU B C 1
ATOM 7229 O O . LEU B 1 486 ? 0.840 30.239 44.796 1.00 17.46 452 LEU B O 1
ATOM 7234 N N . GLY B 1 487 ? 3.024 29.662 44.801 1.00 19.61 453 GLY B N 1
ATOM 7235 C CA . GLY B 1 487 ? 3.170 29.816 43.367 1.00 21.62 453 GLY B CA 1
ATOM 7236 C C . GLY B 1 487 ? 2.659 28.680 42.496 1.00 23.48 453 GLY B C 1
ATOM 7237 O O . GLY B 1 487 ? 2.786 28.754 41.275 1.00 22.21 453 GLY B O 1
ATOM 7238 N N . ALA B 1 488 ? 2.097 27.634 43.099 1.00 25.59 454 ALA B N 1
ATOM 7239 C CA . ALA B 1 488 ? 1.573 26.508 42.325 1.00 29.39 454 ALA B CA 1
ATOM 7240 C C . ALA B 1 488 ? 0.718 27.068 41.188 1.00 32.53 454 ALA B C 1
ATOM 7241 O O . ALA B 1 488 ? -0.231 27.814 41.422 1.00 31.63 454 ALA B O 1
ATOM 7243 N N . LYS B 1 489 ? 1.063 26.713 39.955 1.00 36.71 455 LYS B N 1
ATOM 7244 C CA . LYS B 1 489 ? 0.346 27.219 38.789 1.00 40.74 455 LYS B CA 1
ATOM 7245 C C . LYS B 1 489 ? -0.697 26.274 38.202 1.00 41.98 455 LYS B C 1
ATOM 7246 O O . LYS B 1 489 ? -1.670 26.723 37.597 1.00 42.54 455 LYS B O 1
ATOM 7252 N N . ASP B 1 490 ? -0.498 24.972 38.383 1.00 44.15 456 ASP B N 1
ATOM 7253 C CA . ASP B 1 490 ? -1.423 23.977 37.843 1.00 44.85 456 ASP B CA 1
ATOM 7254 C C . ASP B 1 490 ? -2.373 23.404 38.889 1.00 43.64 456 ASP B C 1
ATOM 7255 O O . ASP B 1 490 ? -2.378 23.913 40.032 1.00 42.20 456 ASP B O 1
#

Nearest PDB structures (foldseek):
  2bc0-assembly1_B  TM=9.978E-01  e=2.140E-101  Streptococcus pyogenes
  2bcp-assembly1_B  TM=9.980E-01  e=5.215E-100  Streptococcus pyogenes
  5l1n-assembly1_A  TM=9.438E-01  e=8.802E-47  Pyrococcus horikoshii OT3
  3oc4-assembly1_A  TM=9.195E-01  e=7.134E-40  Enterococcus faecalis
  3oc4-assembly1_B  TM=9.021E-01  e=2.150E-39  Enterococcus faecalis

Radius of gyration: 31.39 Å; Cα contacts (8 Å, |Δi|>4): 2398; chains: 2; bounding box: 76×96×76 Å

Secondary structure (DSSP, 8-state):
----S--TT----TT----EEEEE--SHHHHHHHHHHHHHHGGGSEEEEE-SSS--SB---HHHHHTTSSS-SGGGBS--HHHHHHTT-EEETT--EEEEETTTTEEEEEETTEEEEEE-SEEEE---EEE---S-BT--B-TT-TT--BSSTTEEE-SSHHHHHHHHHHTTSTT--EEEEE--SHHHHHHHHHHHHTT-EEEEEESSSSTTTTTS-HHHHHHHHHHHHTTT-EEEET--EEEEE-SSS--EEEESS-EEE-SEEEE---EEE--GGGTT-S-B-TTSPBP--TT-B-SSTTEEE-GGGB-EEETTTTEEE----HHHHHHHHHHHHHHHTT-------B---EEEEETTEEEEEEE--HHHHHHTT--EEEEEEEEESS-TT--SS--EEEEEEEEETTT-BEEEEEEEESS--TTHHHHHHHHHHHT-BHHHHHHS-----TTT--TT-HHHHHHHT---/----S--TT----TT----EEEEE--SHHHHHHHHHHHHHTGGGSEEEEEESSS--SB---HHHHHTTSSSTTTT-BS--HHHHHHTT-EEEET--EEEEETTTTEEEEEETTEEEEEE-SEEEE---EEE---S-BT--BPTT-SS--BSSBTEEE--SHHHHHHHHHHHSSTT--EEEEE--SHHHHHHHHHHHHTT-EEEEEESSSSSSTTTS-HHHHHHHHHHHHTTTPEEEES--EEEEE-SSB--EEEESS-EE--SEEEE---EEE--GGGTT-S-B-TTS-B---TT-B-SSTTEEE-GGGB-EEETTTTEEE----HHHHHHHHHHHHHHHTT-------B---EEEEETTEEEEEEE--HHHHHHTT--EEEEEEEEESS-TT--SS--EEEEEEEEETTT-BEEEEEEEESS--GGGHHHHHHHHHTT-BHHHHHTS-----TTT--TT-HHHHHHHT---

CATH classification: 3.50.50.60 (+2 more: 3.50.50.60, 3.30.390.30)

Organism: Streptococcus pyogenes serotype M6 (strain ATCC BAA-946 / MGAS10394) (NCBI:txid286636)

Foldseek 3Di:
DDDDAADPLQDDLPDDAQWEEEEEAAELQNVLLLRNQLRRVNPSYAYEYEYLAQWYNFQLCLLCQLLVVDPHRVPRHDDTPVRSVVSPYHYQYSWHFDAADVVQQWTWIQGVNDTDIGHTQFYEYAQAWDDDDPPAAQWDFPPPDPPGHTPAAQEAERDDPVRSVVNSVVLPDPVFAEEEEEAQAQVSLSNLLSVVSSVHQYEYEYLAAFHNPFFADDVVRVVSVVVSVVSRYHYHYNKAWHYFDDDRHGQWTDIPPDIDGGRHYYYPHDIAADQCNCVPVWDADVRQAGEAAQLQPIPDPSYGYAANRHWWAALLLRGIGGAHDSVRSNVSSSSNSCVNRPRDDGHLTFFNWDWHAHPLKIKIKTFGYQVVCVVSPAQKDKFKDKDKFADPPDPDDIWIKIKIWMARPVLQFTGMMMMIISDDPSVVRVVVRVSSSVRPGLQNQLPDDDDDDRVGGDPCGRSNVRSVRPDD/DDDDAADPQADDLPPDQAWEEEEEAAELQNVLLLRNQLRRPNPRYAYEYEYLAQWYHFQLCLLCQLLVVDDHSVPGHDDTDVRSVVSPYHYAYNWHFDAADLVQQWTWIQGPNDTDIDHTLFYEYAVAWDADDPAAAQFDAPPPDPPRHTPAAQEAERDDSVRSVVNSVVLPPPVFAEEEEEAQAQVSLSNLQSVLSSVHQYEYEYLAQFHNPWFEDPVVRVVSVVVSVVSRHHYHYNWAWHYADDDRHGQWTDTPVDIGGGRHYYYRHDIAADQVNCVPVWDADPRQAFEAFQLQATPSPSYGYFARRHWWQALLLRGIGGAHDSVRSSQSSSSNSQVNRPRDDGHLTFFSWDWHAHPLKTKIKTFGYQVRCVVSVACKDKFKDKDKFADPPDPDDIWIKIKMWMARPVLQFTGMMMMIISDDPSVVRVVVRVSSSVRPGLQRQLPDDDDDDRVGGDPCGGSNVRSVRDDD

Solvent-accessible surface area: 35988 Å² total

B-factor: mean 24.73, std 12.71, range [8.03, 106.75]

Sequence (944 aa):
GQQMGRTLYDDDDKDRWGSKIVVVGANHAGTACIKTMLTNYGDANEIVVFDQNSNISFLGGMALWIGEQIAGPEGLFYSDKEELESLGAKVYMESPVQSIDYDAKTVTALVDGKNHVETYDKLIFATGSQPILPPIKGAEIKEGSLEFEATLENLQFVKLYQNSADVIAKLENKDIKRVAVVGAGYIGVELAEAFQRKGKEVVLIDVVDTCLAGYYDRDLTDLMAKNMEEHGIQLAFGETVKEVAGNGKVEKIITDKNEYDVDMVILAVGFRPNTTLGNGKIDLFRNGAFLVNKRQETSIPGVYAIGDCATIYDNATRDTNYIALASNAVRTGIVAAHNACGTDLEGIGVQGSNGISIYGLHMVSTGLTLEKAKRLGFDAAVTEYTDNQKPEFIEHGNFPVTIKIVYDKDSRRILGAQMAAREDVSMGIHMFSLAIQEGVTIEKLALTDIFFLPHFNKPYNYITMAALGAKDGQQMGRTLYDDDDKDRWGSKIVVVGANHAGTACIKTMLTNYGDANEIVVFDQNSNISFLGGMALWIGEQIAGPEGLFYSDKEELESLGAKVYMESPVQSIDYDAKTVTALVDGKNHVETYDKLIFATGSQPILPPIKGAEIKEGSLEFEATLENLQFVKLYQNSADVIAKLENKDIKRVAVVGAGYIGVELAEAFQRKGKEVVLIDVVDTCLAGYYDRDLTDLMAKNMEEHGIQLAFGETVKEVAGNGKVEKIITDKNEYDVDMVILAVGFRPNTTLGNGKIDLFRNGAFLVNKRQETSIPGVYAIGDCATIYDNATRDTNYIALASNAVRTGIVAAHNACGTDLEGIGVQGSNGISIYGLHMVSTGLTLEKAKRLGFDAAVTEYTDNQKPEFIEHGNFPVTIKIVYDKDSRRILGAQMAAREDVSMGIHMFSLAIQEGVTIEKLALTDIFFLPHFNKPYNYITMAALGAKD